Protein AF-A0A182F8C9-F1 (afdb_monomer)

pLDDT: mean 76.88, std 13.8, range [23.27, 94.12]

InterPro domains:
  IPR000195 Rab-GAP-TBC domain [PF00566] (132-242)
  IPR000195 Rab-GAP-TBC domain [PS50086] (48-225)
  IPR008806 RNA polymerase III Rpc82, C -terminal [PF05645] (468-596)
  IPR013197 RNA polymerase III subunit RPC82-related, helix-turn-helix [PF08221] (287-347)
  IPR035969 Rab-GAP-TBC domain superfamily [SSF47923] (173-258)
  IPR036388 Winged helix-like DNA-binding domain superfamily [G3DSA:1.10.10.10] (281-357)
  IPR036388 Winged helix-like DNA-binding domain superfamily [G3DSA:1.10.10.10] (360-442)
  IPR036388 Winged helix-like DNA-binding domain superfamily [G3DSA:1.10.10.10] (489-588)
  IPR036388 Winged helix-like DNA-binding domain superfamily [G3DSA:1.10.10.10] (589-680)
  IPR039748 DNA-directed RNA polymerase III subunit RPC3 [PTHR12949] (284-777)
  IPR043039 TBC1 domain family member 7, domain 2 [G3DSA:1.10.8.680] (78-151)
  IPR055207 DNA-directed RNA polymerase III subunit RPC3, winged-helix domain [PF22536] (601-679)

Organism: Anopheles albimanus (NCBI:txid7167)

Secondary structure (DSSP, 8-state):
------HHHHHHHHTT-TTHHHHHHHHHHTTSSS--HHHHHHHHHHSPPPHHHHHHHHHHHTTSS-SSHHHHHHHHHHHHHHHHHHHHHHHHTT---TTS-HHHHHHHHHHHHTT---TT--TTS--HHHHHHHHHHHH-S-HHHHHHHHHHHHHHHHHHHHHHHHHHHHHHHHHHHH-HHHHHHHHHTT-TTTS-HHHHHHTTTTTTS-HHHHHHHHHHHHTT-TTHHHHHHHHHHHHTHHHHTT--SHHHHHHHHHHTTTHHHHHHTT---GGG------HHHHHHHHHHHHHHH-HHHHHHHHHHHSSS-EEHHHHHHHH---HHHHHHHHHHHHHTTSEEEEE-TTSSSEEEEE-HHHHHHGGGHHHHHHHHHHHH-HHHHHHHHHHHHHSSB-HHHHHHHHHHT-S---HHHHHHHHHHHHHHHHTTSEEEPPEEE--TTSPPEEE--TTTTTPPP---HHHHHHHHTT-----TTTT--EEE-HHHHHHHHHHHHHHHHHHHHS-HHHHHHHHHHHHHHHHHS-TT-SSPPPEEHHHHHHHHHHH---HHHHHSHHHHHHHHHHTTSEEEEESGGG-EEEE-HHHHHHHHHHHHHHHHHHHHH-HHHHHHHHHHHHHSSB-HHHHHHHHT--HHHHHHHHHHHHHTTSSEEEEEEPTT--SSS---EEEEEE--HHHHHHHHHHHHHHHHHHHHHHHHHHHHHTHHHHHHHHHHHHHHHHHHHTT--HHHHHHHHHTS-HHHHHHHHHHHHHHHHHHHHHHHHHHHHHHHHHHHHHHH-

Structure (mmCIF, N/CA/C/O backbone):
data_AF-A0A182F8C9-F1
#
_entry.id   AF-A0A182F8C9-F1
#
loop_
_atom_site.group_PDB
_atom_site.id
_atom_site.type_symbol
_atom_site.label_atom_id
_atom_site.label_alt_id
_atom_site.label_comp_id
_atom_site.label_asym_id
_atom_site.label_entity_id
_atom_site.label_seq_id
_atom_site.pdbx_PDB_ins_code
_atom_site.Cartn_x
_atom_site.Cartn_y
_atom_site.Cartn_z
_atom_site.occupancy
_atom_site.B_iso_or_equiv
_atom_site.auth_seq_id
_atom_site.auth_comp_id
_atom_site.auth_asym_id
_atom_site.auth_atom_id
_atom_site.pdbx_PDB_model_num
ATOM 1 N N . MET A 1 1 ? -9.416 -33.010 2.605 1.00 31.73 1 MET A N 1
ATOM 2 C CA . MET A 1 1 ? -8.105 -33.329 2.003 1.00 31.73 1 MET A CA 1
ATOM 3 C C . MET A 1 1 ? -7.749 -32.161 1.112 1.00 31.73 1 MET A C 1
ATOM 5 O O . MET A 1 1 ? -8.487 -31.881 0.178 1.00 31.73 1 MET A O 1
ATOM 9 N N . ALA A 1 2 ? -6.771 -31.376 1.549 1.00 28.42 2 ALA A N 1
ATOM 10 C CA . ALA A 1 2 ? -6.516 -30.031 1.060 1.00 28.42 2 ALA A CA 1
ATOM 11 C C . ALA A 1 2 ? -5.496 -30.051 -0.083 1.00 28.42 2 ALA A C 1
ATOM 13 O O . ALA A 1 2 ? -4.358 -30.456 0.110 1.00 28.42 2 ALA A O 1
ATOM 14 N N . ASP A 1 3 ? -5.979 -29.632 -1.248 1.00 32.75 3 ASP A N 1
ATOM 15 C CA . ASP A 1 3 ? -5.332 -28.837 -2.295 1.00 32.75 3 ASP A CA 1
ATOM 16 C C . ASP A 1 3 ? -3.822 -28.545 -2.105 1.00 32.75 3 ASP A C 1
ATOM 18 O O . ASP A 1 3 ? -3.413 -27.486 -1.616 1.00 32.75 3 ASP A O 1
ATOM 22 N N . GLU A 1 4 ? -2.977 -29.491 -2.526 1.00 37.22 4 GLU A N 1
ATOM 23 C CA . GLU A 1 4 ? -1.556 -29.255 -2.787 1.00 37.22 4 GLU A CA 1
ATOM 24 C C . GLU A 1 4 ? -1.428 -28.334 -4.007 1.00 37.22 4 GLU A C 1
ATOM 26 O O . GLU A 1 4 ? -1.379 -28.778 -5.157 1.00 37.22 4 GLU A O 1
ATOM 31 N N . ARG A 1 5 ? -1.366 -27.019 -3.772 1.00 42.66 5 ARG A N 1
ATOM 32 C CA . ARG A 1 5 ? -0.975 -26.065 -4.816 1.00 42.66 5 ARG A CA 1
ATOM 33 C C . ARG A 1 5 ? 0.424 -26.432 -5.310 1.00 42.66 5 ARG A C 1
ATOM 35 O O . ARG A 1 5 ? 1.410 -26.309 -4.588 1.00 42.66 5 ARG A O 1
ATOM 42 N N . ASN A 1 6 ? 0.463 -26.924 -6.545 1.00 46.62 6 ASN A N 1
ATOM 43 C CA . ASN A 1 6 ? 1.619 -27.464 -7.248 1.00 46.62 6 ASN A CA 1
ATOM 44 C C . ASN A 1 6 ? 2.838 -26.525 -7.151 1.00 46.62 6 ASN A C 1
ATOM 46 O O . ASN A 1 6 ? 2.911 -25.529 -7.855 1.00 46.62 6 ASN A O 1
ATOM 50 N N . PHE A 1 7 ? 3.851 -26.881 -6.357 1.00 42.16 7 PHE A N 1
ATOM 51 C CA . PHE A 1 7 ? 5.165 -26.210 -6.251 1.00 42.16 7 PHE A CA 1
ATOM 52 C C . PHE A 1 7 ? 5.813 -25.862 -7.611 1.00 42.16 7 PHE A C 1
ATOM 54 O O . PHE A 1 7 ? 6.557 -24.892 -7.756 1.00 42.16 7 PHE A O 1
ATOM 61 N N . ARG A 1 8 ? 5.498 -26.653 -8.642 1.00 43.34 8 ARG A N 1
ATOM 62 C CA . ARG A 1 8 ? 5.947 -26.442 -10.020 1.00 43.34 8 ARG A CA 1
ATOM 63 C C . ARG A 1 8 ? 5.333 -25.198 -10.678 1.00 43.34 8 ARG A C 1
ATOM 65 O O . ARG A 1 8 ? 6.000 -24.612 -11.524 1.00 43.34 8 ARG A O 1
ATOM 72 N N . SER A 1 9 ? 4.124 -24.784 -10.291 1.00 42.41 9 SER A N 1
ATOM 73 C CA . SER A 1 9 ? 3.434 -23.596 -10.821 1.00 42.41 9 SER A CA 1
ATOM 74 C C . SER A 1 9 ? 4.249 -22.335 -10.593 1.00 42.41 9 SER A C 1
ATOM 76 O O . SER A 1 9 ? 4.626 -21.627 -11.525 1.00 42.41 9 SER A O 1
ATOM 78 N N . THR A 1 10 ? 4.634 -22.155 -9.335 1.00 46.94 10 THR A N 1
ATOM 79 C CA . THR A 1 10 ? 5.328 -20.981 -8.832 1.00 46.94 10 THR A CA 1
ATOM 80 C C . THR A 1 10 ? 6.756 -20.947 -9.356 1.00 46.94 10 THR A C 1
ATOM 82 O O . THR A 1 10 ? 7.302 -19.878 -9.596 1.00 46.94 10 THR A O 1
ATOM 85 N N . TYR A 1 11 ? 7.363 -22.118 -9.576 1.00 46.66 11 TYR A N 1
ATOM 86 C CA . TYR A 1 11 ? 8.686 -22.222 -10.180 1.00 46.66 11 TYR A CA 1
ATOM 87 C C . TYR A 1 11 ? 8.676 -21.800 -11.656 1.00 46.66 11 TYR A C 1
ATOM 89 O O . TYR A 1 11 ? 9.499 -20.974 -12.039 1.00 46.66 11 TYR A O 1
ATOM 97 N N . TYR A 1 12 ? 7.736 -22.298 -12.473 1.00 43.25 12 TYR A N 1
ATOM 98 C CA . TYR A 1 12 ? 7.673 -21.968 -13.906 1.00 43.25 12 TYR A CA 1
ATOM 99 C C . TYR A 1 12 ? 7.249 -20.519 -14.183 1.00 43.25 12 TYR A C 1
ATOM 101 O O . TYR A 1 12 ? 7.797 -19.906 -15.101 1.00 43.25 12 TYR A O 1
ATOM 109 N N . GLU A 1 13 ? 6.369 -19.941 -13.358 1.00 44.66 13 GLU A N 1
ATOM 110 C CA . GLU A 1 13 ? 6.089 -18.498 -13.378 1.00 44.66 13 GLU A CA 1
ATOM 111 C C . GLU A 1 13 ? 7.330 -17.666 -13.029 1.00 44.66 13 GLU A C 1
ATOM 113 O O . GLU A 1 13 ? 7.632 -16.695 -13.726 1.00 44.66 13 GLU A O 1
ATOM 118 N N . LYS A 1 14 ? 8.096 -18.076 -12.006 1.00 44.47 14 LYS A N 1
ATOM 119 C CA . LYS A 1 14 ? 9.308 -17.371 -11.553 1.00 44.47 14 LYS A CA 1
ATOM 120 C C . LYS A 1 14 ? 10.459 -17.394 -12.562 1.00 44.47 14 LYS A C 1
ATOM 122 O O . LYS A 1 14 ? 11.219 -16.434 -12.607 1.00 44.47 14 LYS A O 1
ATOM 127 N N . VAL A 1 15 ? 10.596 -18.441 -13.382 1.00 38.59 15 VAL A N 1
ATOM 128 C CA . VAL A 1 15 ? 11.646 -18.515 -14.426 1.00 38.59 15 VAL A CA 1
ATOM 129 C C . VAL A 1 15 ? 11.229 -17.918 -15.779 1.00 38.59 15 VAL A C 1
ATOM 131 O O . VAL A 1 15 ? 11.952 -18.064 -16.761 1.00 38.59 15 VAL A O 1
ATOM 134 N N . GLY A 1 16 ? 10.078 -17.239 -15.858 1.00 36.38 16 GLY A N 1
ATOM 135 C CA . GLY A 1 16 ? 9.610 -16.593 -17.091 1.00 36.38 16 GLY A CA 1
ATOM 136 C C . GLY A 1 16 ? 8.965 -17.544 -18.107 1.00 36.38 16 GLY A C 1
ATOM 137 O O . GLY A 1 16 ? 8.671 -17.140 -19.230 1.00 36.38 16 GLY A O 1
ATOM 138 N N . CYS A 1 17 ? 8.683 -18.790 -17.720 1.00 34.78 17 CYS A N 1
ATOM 139 C CA . CYS A 1 17 ? 7.929 -19.755 -18.519 1.00 34.78 17 CYS A CA 1
ATOM 140 C C . CYS A 1 17 ? 6.424 -19.625 -18.227 1.00 34.78 17 CYS A C 1
ATOM 142 O O . CYS A 1 17 ? 5.794 -20.557 -17.720 1.00 34.78 17 CYS A O 1
ATOM 144 N N . ARG A 1 18 ? 5.833 -18.465 -18.545 1.00 46.97 18 ARG A N 1
ATOM 145 C CA . ARG A 1 18 ? 4.371 -18.291 -18.504 1.00 46.97 18 ARG A CA 1
ATOM 146 C C . ARG A 1 18 ? 3.734 -19.220 -19.547 1.00 46.97 18 ARG A C 1
ATOM 148 O O . ARG A 1 18 ? 4.120 -19.181 -20.713 1.00 46.97 18 ARG A O 1
ATOM 155 N N . GLY A 1 19 ? 2.832 -20.105 -19.114 1.00 49.19 19 GLY A N 1
ATOM 156 C CA . GLY A 1 19 ? 2.087 -21.015 -20.001 1.00 49.19 19 GLY A CA 1
ATOM 157 C C . GLY A 1 19 ? 2.142 -22.515 -19.672 1.00 49.19 19 GLY A C 1
ATOM 158 O O . GLY A 1 19 ? 1.415 -23.294 -20.287 1.00 49.19 19 GLY A O 1
ATOM 159 N N . VAL A 1 20 ? 2.957 -22.968 -18.706 1.00 48.94 20 VAL A N 1
ATOM 160 C CA . VAL A 1 20 ? 3.064 -24.413 -18.383 1.00 48.94 20 VAL A CA 1
ATOM 161 C C . VAL A 1 20 ? 1.814 -24.946 -17.669 1.00 48.94 20 VAL A C 1
ATOM 163 O O . VAL A 1 20 ? 1.375 -26.061 -17.951 1.00 48.94 20 VAL A O 1
ATOM 166 N N . GLU A 1 21 ? 1.203 -24.161 -16.780 1.00 55.25 21 GLU A N 1
ATOM 167 C CA . GLU A 1 21 ? -0.057 -24.546 -16.125 1.00 55.25 21 GLU A CA 1
ATOM 168 C C . GLU A 1 21 ? -1.286 -24.291 -16.990 1.00 55.25 21 GLU A C 1
ATOM 170 O O . GLU A 1 21 ? -2.214 -25.094 -16.979 1.00 55.25 21 GLU A O 1
ATOM 175 N N . GLU A 1 22 ? -1.271 -23.233 -17.799 1.00 63.59 22 GLU A N 1
ATOM 176 C CA . GLU A 1 22 ? -2.327 -22.932 -18.773 1.00 63.59 22 GLU A CA 1
ATOM 177 C C . GLU A 1 22 ? -2.448 -24.063 -19.797 1.00 63.59 22 GLU A C 1
ATOM 179 O O . GLU A 1 22 ? -3.548 -24.524 -20.095 1.00 63.59 22 GLU A O 1
ATOM 184 N N . ARG A 1 23 ? -1.308 -24.594 -20.259 1.00 64.81 23 ARG A N 1
ATOM 185 C CA . ARG A 1 23 ? -1.253 -25.778 -21.118 1.00 64.81 23 ARG A CA 1
ATOM 186 C C . ARG A 1 23 ? -1.839 -27.014 -20.438 1.00 64.81 23 ARG A C 1
ATOM 188 O O . ARG A 1 23 ? -2.624 -27.714 -21.065 1.00 64.81 23 ARG A O 1
ATOM 195 N N . LYS A 1 24 ? -1.504 -27.272 -19.169 1.00 68.75 24 LYS A N 1
ATOM 196 C CA . LYS A 1 24 ? -2.078 -28.402 -18.413 1.00 68.75 24 LYS A CA 1
ATOM 197 C C . LYS A 1 24 ? -3.578 -28.239 -18.188 1.00 68.75 24 LYS A C 1
ATOM 199 O O . LYS A 1 24 ? -4.319 -29.204 -18.312 1.00 68.75 24 LYS A O 1
ATOM 204 N N . SER A 1 25 ? -4.023 -27.023 -17.894 1.00 72.62 25 SER A N 1
ATOM 205 C CA . SER A 1 25 ? -5.434 -26.687 -17.690 1.00 72.62 25 SER A CA 1
ATOM 206 C C . SER A 1 25 ? -6.228 -26.885 -18.980 1.00 72.62 25 SER A C 1
ATOM 208 O O . SER A 1 25 ? -7.281 -27.516 -18.965 1.00 72.62 25 SER A O 1
ATOM 210 N N . LEU A 1 26 ? -5.680 -26.442 -20.115 1.00 77.31 26 LEU A N 1
ATOM 211 C CA . LEU A 1 26 ? -6.254 -26.691 -21.434 1.00 77.31 26 LEU A CA 1
ATOM 212 C C . LEU A 1 26 ? -6.264 -28.187 -21.777 1.00 77.31 26 LEU A C 1
ATOM 214 O O . LEU A 1 26 ? -7.263 -28.685 -22.278 1.00 77.31 26 LEU A O 1
ATOM 218 N N . GLU A 1 27 ? -5.202 -28.931 -21.460 1.00 77.25 27 GLU A N 1
ATOM 219 C CA . GLU A 1 27 ? -5.149 -30.387 -21.657 1.00 77.25 27 GLU A CA 1
ATOM 220 C C . GLU A 1 27 ? -6.169 -31.141 -20.791 1.00 77.25 27 GLU A C 1
ATOM 222 O O . GLU A 1 27 ? -6.666 -32.181 -21.214 1.00 77.25 27 GLU A O 1
ATOM 227 N N . ILE A 1 28 ? -6.510 -30.632 -19.604 1.00 76.69 28 ILE A N 1
ATOM 228 C CA . ILE A 1 28 ? -7.592 -31.175 -18.771 1.00 76.69 28 ILE A CA 1
ATOM 229 C C . ILE A 1 28 ? -8.949 -30.887 -19.418 1.00 76.69 28 ILE A C 1
ATOM 231 O O . ILE A 1 28 ? -9.759 -31.800 -19.558 1.00 76.69 28 ILE A O 1
ATOM 235 N N . LEU A 1 29 ? -9.177 -29.653 -19.877 1.00 77.75 29 LEU A N 1
ATOM 236 C CA . LEU A 1 29 ? -10.426 -29.263 -20.540 1.00 77.75 29 LEU A CA 1
ATOM 237 C C . LEU A 1 29 ? -10.652 -30.022 -21.856 1.00 77.75 29 LEU A C 1
ATOM 239 O O . LEU A 1 29 ? -11.772 -30.434 -22.137 1.00 77.75 29 LEU A O 1
ATOM 243 N N . LEU A 1 30 ? -9.593 -30.267 -22.632 1.00 75.94 30 LEU A N 1
ATOM 244 C CA . LEU A 1 30 ? -9.647 -31.053 -23.870 1.00 75.94 30 LEU A CA 1
ATOM 245 C C . LEU A 1 30 ? -9.855 -32.559 -23.624 1.00 75.94 30 LEU A C 1
ATOM 247 O O . LEU A 1 30 ? -10.196 -33.286 -24.556 1.00 75.94 30 LEU A O 1
ATOM 251 N N . LYS A 1 31 ? -9.656 -33.042 -22.390 1.00 78.12 31 LYS A N 1
ATOM 252 C CA . LYS A 1 31 ? -9.944 -34.429 -21.988 1.00 78.12 31 LYS A CA 1
ATOM 253 C C . LYS A 1 31 ? -11.378 -34.626 -21.479 1.00 78.12 31 LYS A C 1
ATOM 255 O O . LYS A 1 31 ? -11.798 -35.777 -21.361 1.00 78.12 31 LYS A O 1
ATOM 260 N N . GLU A 1 32 ? -12.131 -33.559 -21.191 1.00 77.88 32 GLU A N 1
ATOM 261 C CA . GLU A 1 32 ? -13.554 -33.660 -20.832 1.00 77.88 32 GLU A CA 1
ATOM 262 C C . GLU A 1 32 ? -14.366 -34.166 -22.046 1.00 77.88 32 GLU A C 1
ATOM 264 O O . GLU A 1 32 ? -14.283 -33.607 -23.139 1.00 77.88 32 GLU A O 1
ATOM 269 N N . LYS A 1 33 ? -15.155 -35.239 -21.872 1.00 77.50 33 LYS A N 1
ATOM 270 C CA . LYS A 1 33 ? -16.056 -35.784 -22.906 1.00 77.50 33 LYS A CA 1
ATOM 271 C C . LYS A 1 33 ? -17.492 -35.803 -22.365 1.00 77.50 33 LYS A C 1
ATOM 273 O O . LYS A 1 33 ? -17.741 -36.566 -21.430 1.00 77.50 33 LYS A O 1
ATOM 278 N N . PRO A 1 34 ? -18.445 -35.033 -22.930 1.00 74.81 34 PRO A N 1
ATOM 279 C CA . PRO A 1 34 ? -18.328 -34.118 -24.077 1.00 74.81 34 PRO A CA 1
ATOM 280 C C . PRO A 1 34 ? -17.519 -32.845 -23.774 1.00 74.81 34 PRO A C 1
ATOM 282 O O . PRO A 1 34 ? -17.456 -32.410 -22.624 1.00 74.81 34 PRO A O 1
ATOM 285 N N . LEU A 1 35 ? -16.941 -32.227 -24.811 1.00 79.94 35 LEU A N 1
ATOM 286 C CA . LEU A 1 35 ? -16.192 -30.974 -24.668 1.00 79.94 35 LEU A CA 1
ATOM 287 C C . LEU A 1 35 ? -17.109 -29.834 -24.195 1.00 79.94 35 LEU A C 1
ATOM 289 O O . LEU A 1 35 ? -18.150 -29.558 -24.792 1.00 79.94 35 LEU A O 1
ATOM 293 N N . ASN A 1 36 ? -16.711 -29.124 -23.140 1.00 82.25 36 ASN A N 1
ATOM 294 C CA . ASN A 1 36 ? -17.467 -27.977 -22.643 1.00 82.25 36 ASN A CA 1
ATOM 295 C C . ASN A 1 36 ? -17.039 -26.688 -23.363 1.00 82.25 36 ASN A C 1
ATOM 297 O O . ASN A 1 36 ? -16.079 -26.026 -22.961 1.00 82.25 36 ASN A O 1
ATOM 301 N N . LEU A 1 37 ? -17.776 -26.320 -24.416 1.00 79.75 37 LEU A N 1
ATOM 302 C CA . LEU A 1 37 ? -17.498 -25.121 -25.215 1.00 79.75 37 LEU A CA 1
ATOM 303 C C . LEU A 1 37 ? -17.489 -23.838 -24.370 1.00 79.75 37 LEU A C 1
ATOM 305 O O . LEU A 1 37 ? -16.633 -22.990 -24.586 1.00 79.75 37 LEU A O 1
ATOM 309 N N . THR A 1 38 ? -18.351 -23.714 -23.356 1.00 81.31 38 THR A N 1
ATOM 310 C CA . THR A 1 38 ? -18.413 -22.527 -22.483 1.00 81.31 38 THR A CA 1
ATOM 311 C C . THR A 1 38 ? -17.147 -22.344 -21.645 1.00 81.31 38 THR A C 1
ATOM 313 O O . THR A 1 38 ? -16.671 -21.226 -21.456 1.00 81.31 38 THR A O 1
ATOM 316 N N . LYS A 1 39 ? -16.561 -23.435 -21.139 1.00 80.81 39 LYS A N 1
ATOM 317 C CA . LYS A 1 39 ? -15.278 -23.363 -20.421 1.00 80.81 39 LYS A CA 1
ATOM 318 C C . LYS A 1 39 ? -14.126 -23.035 -21.373 1.00 80.81 39 LYS A C 1
ATOM 320 O O . LYS A 1 39 ? -13.234 -22.271 -21.010 1.00 80.81 39 LYS A O 1
ATOM 325 N N . LEU A 1 40 ? -14.149 -23.588 -22.589 1.00 79.94 40 LEU A N 1
ATOM 326 C CA . LEU A 1 40 ? -13.130 -23.332 -23.611 1.00 79.94 40 LEU A CA 1
ATOM 327 C C . LEU A 1 40 ? -13.179 -21.887 -24.130 1.00 79.94 40 LEU A C 1
ATOM 329 O O . LEU A 1 40 ? -12.124 -21.275 -24.292 1.00 79.94 40 LEU A O 1
ATOM 333 N N . THR A 1 41 ? -14.367 -21.302 -24.315 1.00 81.94 41 THR A N 1
ATOM 334 C CA . THR A 1 41 ? -14.516 -19.883 -24.682 1.00 81.94 41 THR A CA 1
ATOM 335 C C . THR A 1 41 ? -14.011 -18.972 -23.568 1.00 81.94 41 THR A C 1
ATOM 337 O O . THR A 1 41 ? -13.200 -18.085 -23.830 1.00 81.94 41 THR A O 1
ATOM 340 N N . GLN A 1 42 ? -14.384 -19.230 -22.308 1.00 79.06 42 GLN A N 1
ATOM 341 C CA . GLN A 1 42 ? -13.865 -18.482 -21.154 1.00 79.06 42 GLN A CA 1
ATOM 342 C C . GLN A 1 42 ? -12.337 -18.571 -21.041 1.00 79.06 42 GLN A C 1
ATOM 344 O O . GLN A 1 42 ? -11.679 -17.567 -20.755 1.00 79.06 42 GLN A O 1
ATOM 349 N N . PHE A 1 43 ? -11.762 -19.748 -21.306 1.00 80.56 43 PHE A N 1
ATOM 350 C CA . PHE A 1 43 ? -10.314 -19.934 -21.344 1.00 80.56 43 PHE A CA 1
ATOM 351 C C . PHE A 1 43 ? -9.670 -19.091 -22.451 1.00 80.56 43 PHE A C 1
ATOM 353 O O . PHE A 1 43 ? -8.710 -18.370 -22.180 1.00 80.56 43 PHE A O 1
ATOM 360 N N . CYS A 1 44 ? -10.229 -19.114 -23.665 1.00 78.06 44 CYS A N 1
ATOM 361 C CA . CYS A 1 44 ? -9.725 -18.329 -24.791 1.00 78.06 44 CYS A CA 1
ATOM 362 C C . CYS A 1 44 ? -9.795 -16.831 -24.518 1.00 78.06 44 CYS A C 1
ATOM 364 O O . CYS A 1 44 ? -8.814 -16.142 -24.755 1.00 78.06 44 CYS A O 1
ATOM 366 N N . ILE A 1 45 ? -10.883 -16.318 -23.935 1.00 77.50 45 ILE A N 1
ATOM 367 C CA . ILE A 1 45 ? -11.015 -14.895 -23.571 1.00 77.50 45 ILE A CA 1
ATOM 368 C C . ILE A 1 45 ? -9.948 -14.491 -22.543 1.00 77.50 45 ILE A C 1
ATOM 370 O O . ILE A 1 45 ? -9.388 -13.397 -22.635 1.00 77.50 45 ILE A O 1
ATOM 374 N N . ARG A 1 46 ? -9.580 -15.374 -21.610 1.00 73.12 46 ARG A N 1
ATOM 375 C CA . ARG A 1 46 ? -8.659 -15.046 -20.510 1.00 73.12 46 ARG A CA 1
ATOM 376 C C . ARG A 1 46 ? -7.176 -15.269 -20.827 1.00 73.12 46 ARG A C 1
ATOM 378 O O . ARG A 1 46 ? -6.363 -14.439 -20.440 1.00 73.12 46 ARG A O 1
ATOM 385 N N . PHE A 1 47 ? -6.822 -16.303 -21.587 1.00 75.56 47 PHE A N 1
ATOM 386 C CA . PHE A 1 47 ? -5.428 -16.727 -21.810 1.00 75.56 47 PHE A CA 1
ATOM 387 C C . PHE A 1 47 ? -5.055 -16.793 -23.300 1.00 75.56 47 PHE A C 1
ATOM 389 O O . PHE A 1 47 ? -5.930 -16.749 -24.163 1.00 75.56 47 PHE A O 1
ATOM 396 N N . THR A 1 48 ? -3.760 -16.841 -23.627 1.00 71.88 48 THR A N 1
ATOM 397 C CA . THR A 1 48 ? -3.275 -17.056 -25.007 1.00 71.88 48 THR A CA 1
ATOM 398 C C . THR A 1 48 ? -3.106 -18.543 -25.292 1.00 71.88 48 THR A C 1
ATOM 400 O O . THR A 1 48 ? -2.612 -19.278 -24.437 1.00 71.88 48 THR A O 1
ATOM 403 N N . VAL A 1 49 ? -3.466 -19.005 -26.490 1.00 75.75 49 VAL A N 1
ATOM 404 C CA . VAL A 1 49 ? -3.506 -20.444 -26.781 1.00 75.75 49 VAL A CA 1
ATOM 405 C C . VAL A 1 49 ? -2.108 -20.967 -27.164 1.00 75.75 49 VAL A C 1
ATOM 407 O O . VAL A 1 49 ? -1.404 -20.349 -27.967 1.00 75.75 49 VAL A O 1
ATOM 410 N N . PRO A 1 50 ? -1.653 -22.121 -26.645 1.00 76.81 50 PRO A N 1
ATOM 411 C CA . PRO A 1 50 ? -0.419 -22.752 -27.118 1.00 76.81 50 PRO A CA 1
ATOM 412 C C . PRO A 1 50 ? -0.524 -23.232 -28.578 1.00 76.81 50 PRO A C 1
ATOM 414 O O . PRO A 1 50 ? -1.542 -23.797 -28.968 1.00 76.81 50 PRO A O 1
ATOM 417 N N . LYS A 1 51 ? 0.556 -23.110 -29.371 1.00 72.62 51 LYS A N 1
ATOM 418 C CA . LYS A 1 51 ? 0.563 -23.481 -30.809 1.00 72.62 51 LYS A CA 1
ATOM 419 C C . LYS A 1 51 ? 0.101 -24.920 -31.083 1.00 72.62 51 LYS A C 1
ATOM 421 O O . LYS A 1 51 ? -0.635 -25.141 -32.031 1.00 72.62 51 LYS A O 1
ATOM 426 N N . ILE A 1 52 ? 0.477 -25.865 -30.220 1.00 74.44 52 ILE A N 1
ATOM 427 C CA . ILE A 1 52 ? 0.190 -27.304 -30.379 1.00 74.44 52 ILE A CA 1
ATOM 428 C C . ILE A 1 52 ? -1.313 -27.606 -30.304 1.00 74.44 52 ILE A C 1
ATOM 430 O O . ILE A 1 52 ? -1.814 -28.451 -31.036 1.00 74.44 52 ILE A O 1
ATOM 434 N N . HIS A 1 53 ? -2.036 -26.910 -29.424 1.00 78.19 53 HIS A N 1
ATOM 435 C CA . HIS A 1 53 ? -3.457 -27.169 -29.172 1.00 78.19 53 HIS A CA 1
ATOM 436 C C . HIS A 1 53 ? -4.377 -26.236 -29.967 1.00 78.19 53 HIS A C 1
ATOM 438 O O . HIS A 1 53 ? -5.595 -26.390 -29.910 1.00 78.19 53 HIS A O 1
ATOM 444 N N . ARG A 1 54 ? -3.812 -25.279 -30.719 1.00 83.06 54 ARG A N 1
ATOM 445 C CA . ARG A 1 54 ? -4.573 -24.245 -31.430 1.00 83.06 54 ARG A CA 1
ATOM 446 C C . ARG A 1 54 ? -5.503 -24.828 -32.483 1.00 83.06 54 ARG A C 1
ATOM 448 O O . ARG A 1 54 ? -6.678 -24.491 -32.471 1.00 83.06 54 ARG A O 1
ATOM 455 N N . THR A 1 55 ? -5.012 -25.730 -33.329 1.00 81.50 55 THR A N 1
ATOM 456 C CA . THR A 1 55 ? -5.811 -26.343 -34.402 1.00 81.50 55 THR A CA 1
ATOM 457 C C . THR A 1 55 ? -7.033 -27.066 -33.842 1.00 81.50 55 THR A C 1
ATOM 459 O O . THR A 1 55 ? -8.159 -26.827 -34.264 1.00 81.50 55 THR A O 1
ATOM 462 N N . VAL A 1 56 ? -6.838 -27.890 -32.807 1.00 80.94 56 VAL A N 1
ATOM 463 C CA . VAL A 1 56 ? -7.930 -28.636 -32.162 1.00 80.94 56 VAL A CA 1
ATOM 464 C C . VAL A 1 56 ? -8.931 -27.691 -31.496 1.00 80.94 56 VAL A C 1
ATOM 466 O O . VAL A 1 56 ? -10.141 -27.896 -31.599 1.00 80.94 56 VAL A O 1
ATOM 469 N N . LEU A 1 57 ? -8.435 -26.648 -30.829 1.00 83.56 57 LEU A N 1
ATOM 470 C CA . LEU A 1 57 ? -9.267 -25.690 -30.115 1.00 83.56 57 LEU A CA 1
ATOM 471 C C . LEU A 1 57 ? -10.094 -24.823 -31.069 1.00 83.56 57 LEU A C 1
ATOM 473 O O . LEU A 1 57 ? -11.299 -24.701 -30.874 1.00 83.56 57 LEU A O 1
ATOM 477 N N . TRP A 1 58 ? -9.480 -24.266 -32.113 1.00 86.69 58 TRP A N 1
ATOM 478 C CA . TRP A 1 58 ? -10.169 -23.440 -33.105 1.00 86.69 58 TRP A CA 1
ATOM 479 C C . TRP A 1 58 ? -11.180 -24.260 -33.897 1.00 86.69 58 TRP A C 1
ATOM 481 O O . TRP A 1 58 ? -12.322 -23.832 -34.022 1.00 86.69 58 TRP A O 1
ATOM 491 N N . ASN A 1 59 ? -10.832 -25.478 -34.320 1.00 84.62 59 ASN A N 1
ATOM 492 C CA . ASN A 1 59 ? -11.791 -26.366 -34.977 1.00 84.62 59 ASN A CA 1
ATOM 493 C C . ASN A 1 59 ? -13.005 -26.676 -34.087 1.00 84.62 59 ASN A C 1
ATOM 495 O O . ASN A 1 59 ? -14.127 -26.759 -34.585 1.00 84.62 59 ASN A O 1
ATOM 499 N N . SER A 1 60 ? -12.804 -26.808 -32.772 1.00 82.88 60 SER A N 1
ATOM 500 C CA . SER A 1 60 ? -13.898 -27.054 -31.824 1.00 82.88 60 SER A CA 1
ATOM 501 C C . SER A 1 60 ? -14.759 -25.809 -31.585 1.00 82.88 60 SER A C 1
ATOM 503 O O . SER A 1 60 ? -15.980 -25.915 -31.532 1.00 82.88 60 SER A O 1
ATOM 505 N N . LEU A 1 61 ? -14.142 -24.630 -31.454 1.00 82.94 61 LEU A N 1
ATOM 506 C CA . LEU A 1 61 ? -14.842 -23.366 -31.186 1.00 82.94 61 LEU A CA 1
ATOM 507 C C . LEU A 1 61 ? -15.581 -22.823 -32.413 1.00 82.94 61 LEU A C 1
ATOM 509 O O . LEU A 1 61 ? -16.709 -22.362 -32.287 1.00 82.94 61 LEU A O 1
ATOM 513 N N . LEU A 1 62 ? -14.977 -22.935 -33.597 1.00 81.94 62 LEU A N 1
ATOM 514 C CA . LEU A 1 62 ? -15.548 -22.502 -34.877 1.00 81.94 62 LEU A CA 1
ATOM 515 C C . LEU A 1 62 ? -16.578 -23.498 -35.444 1.00 81.94 62 LEU A C 1
ATOM 517 O O . LEU A 1 62 ? -17.059 -23.318 -36.564 1.00 81.94 62 LEU A O 1
ATOM 521 N N . GLY A 1 63 ? -16.887 -24.572 -34.705 1.00 78.12 63 GLY A N 1
ATOM 522 C CA . GLY A 1 63 ? -17.867 -25.588 -35.098 1.00 78.12 63 GLY A CA 1
ATOM 523 C C . GLY A 1 63 ? -17.435 -26.466 -36.278 1.00 78.12 63 GLY A C 1
ATOM 524 O O . GLY A 1 63 ? -18.278 -27.098 -36.920 1.00 78.12 63 GLY A O 1
ATOM 525 N N . VAL A 1 64 ? -16.136 -26.520 -36.589 1.00 80.50 64 VAL A N 1
ATOM 526 C CA . VAL A 1 64 ? -15.584 -27.389 -37.640 1.00 80.50 64 VAL A CA 1
ATOM 527 C C . VAL A 1 64 ? -15.645 -28.849 -37.187 1.00 80.50 64 VAL A C 1
ATOM 529 O O . VAL A 1 64 ? -16.156 -29.704 -37.913 1.00 80.50 64 VAL A O 1
ATOM 532 N N . THR A 1 65 ? -15.206 -29.128 -35.958 1.00 78.06 65 THR A N 1
ATOM 533 C CA . THR A 1 65 ? -15.289 -30.454 -35.333 1.00 78.06 65 THR A CA 1
ATOM 534 C C . THR A 1 65 ? -16.422 -30.515 -34.307 1.00 78.06 65 THR A C 1
ATOM 536 O O . THR A 1 65 ? -16.551 -29.597 -33.495 1.00 78.06 65 THR A O 1
ATOM 539 N N . PRO A 1 66 ? -17.231 -31.590 -34.293 1.00 77.94 66 PRO A N 1
ATOM 540 C CA . PRO A 1 66 ? -18.316 -31.740 -33.332 1.00 77.94 66 PRO A CA 1
ATOM 541 C C . PRO A 1 66 ? -17.793 -31.946 -31.903 1.00 77.94 66 PRO A C 1
ATOM 543 O O . PRO A 1 66 ? -16.696 -32.454 -31.683 1.00 77.94 66 PRO A O 1
ATOM 546 N N . VAL A 1 67 ? -18.637 -31.612 -30.925 1.00 78.81 67 VAL A N 1
ATOM 547 C CA . VAL A 1 67 ? -18.360 -31.733 -29.479 1.00 78.81 67 VAL A CA 1
ATOM 548 C C . VAL A 1 67 ? -18.153 -33.190 -29.030 1.00 78.81 67 VAL A C 1
ATOM 550 O O . VAL A 1 67 ? -17.476 -33.455 -28.032 1.00 78.81 67 VAL A O 1
ATOM 553 N N . TYR A 1 68 ? -18.741 -34.142 -29.761 1.00 80.19 68 TYR A N 1
ATOM 554 C CA . TYR A 1 68 ? -18.655 -35.571 -29.479 1.00 80.19 68 TYR A CA 1
ATOM 555 C C . TYR A 1 68 ? -17.556 -36.237 -30.308 1.00 80.19 68 TYR A C 1
ATOM 557 O O . TYR A 1 68 ? -17.613 -36.263 -31.535 1.00 80.19 68 TYR A O 1
ATOM 565 N N . ASP A 1 69 ? -16.610 -36.866 -29.613 1.00 76.25 69 ASP A N 1
ATOM 566 C CA . ASP A 1 69 ? -15.436 -37.523 -30.202 1.00 76.25 69 ASP A CA 1
ATOM 567 C C . ASP A 1 69 ? -15.806 -38.607 -31.234 1.00 76.25 69 ASP A C 1
ATOM 569 O O . ASP A 1 69 ? -15.236 -38.665 -32.318 1.00 76.25 69 ASP A O 1
ATOM 573 N N . LYS A 1 70 ? -16.856 -39.398 -30.956 1.00 78.25 70 LYS A N 1
ATOM 574 C CA . LYS A 1 70 ? -17.346 -40.464 -31.854 1.00 78.25 70 LYS A CA 1
ATOM 575 C C . LYS A 1 70 ? -17.866 -39.951 -33.201 1.00 78.25 70 LYS A C 1
ATOM 577 O O . LYS A 1 70 ? -17.899 -40.702 -34.165 1.00 78.25 70 LYS A O 1
ATOM 582 N N . SER A 1 71 ? -18.302 -38.695 -33.263 1.00 81.31 71 SER A N 1
ATOM 583 C CA . SER A 1 71 ? -18.844 -38.086 -34.482 1.00 81.31 71 SER A CA 1
ATOM 584 C C . SER A 1 71 ? -17.775 -37.355 -35.293 1.00 81.31 71 SER A C 1
ATOM 586 O O . SER A 1 71 ? -18.055 -36.917 -36.407 1.00 81.31 71 SER A O 1
ATOM 588 N N . ARG A 1 72 ? -16.563 -37.186 -34.746 1.00 82.69 72 ARG A N 1
ATOM 589 C CA . ARG A 1 72 ? -15.514 -36.365 -35.356 1.00 82.69 72 ARG A CA 1
ATOM 590 C C . ARG A 1 72 ? -15.001 -36.955 -36.665 1.00 82.69 72 ARG A C 1
ATOM 592 O O . ARG A 1 72 ? -14.858 -36.210 -37.627 1.00 82.69 72 ARG A O 1
ATOM 599 N N . GLU A 1 73 ? -14.766 -38.263 -36.691 1.00 82.25 73 GLU A N 1
ATOM 600 C CA . GLU A 1 73 ? -14.271 -38.979 -37.872 1.00 82.25 73 GLU A CA 1
ATOM 601 C C . GLU A 1 73 ? -15.284 -38.903 -39.021 1.00 82.25 73 GLU A C 1
ATOM 603 O O . GLU A 1 73 ? -14.970 -38.366 -40.079 1.00 82.25 73 GLU A O 1
ATOM 608 N N . TYR A 1 74 ? -16.544 -39.264 -38.753 1.00 86.44 74 TYR A N 1
ATOM 609 C CA . TYR A 1 74 ? -17.630 -39.183 -39.734 1.00 86.44 74 TYR A CA 1
ATOM 610 C C . TYR A 1 74 ? -17.831 -37.769 -40.304 1.00 86.44 74 TYR A C 1
ATOM 612 O O . TYR A 1 74 ? -17.960 -37.588 -41.511 1.00 86.44 74 TYR A O 1
ATOM 620 N N . VAL A 1 75 ? -17.849 -36.732 -39.454 1.00 85.50 75 VAL A N 1
ATOM 621 C CA . VAL A 1 75 ? -18.021 -35.346 -39.928 1.00 85.50 75 VAL A CA 1
ATOM 622 C C . VAL A 1 75 ? -16.823 -34.894 -40.763 1.00 85.50 75 VAL A C 1
ATOM 624 O O . VAL A 1 75 ? -17.008 -34.169 -41.742 1.00 85.50 75 VAL A O 1
ATOM 627 N N . MET A 1 76 ? -15.608 -35.316 -40.405 1.00 84.88 76 MET A N 1
ATOM 628 C CA . MET A 1 76 ? -14.417 -34.970 -41.174 1.00 84.88 76 MET A CA 1
ATOM 629 C C . MET A 1 76 ? -14.429 -35.637 -42.553 1.00 84.88 76 MET A C 1
ATOM 631 O O . MET A 1 76 ? -14.158 -34.958 -43.538 1.00 84.88 76 MET A O 1
ATOM 635 N N . GLU A 1 77 ? -14.838 -36.905 -42.658 1.00 87.19 77 GLU A N 1
ATOM 636 C CA . GLU A 1 77 ? -15.012 -37.590 -43.949 1.00 87.19 77 GLU A CA 1
ATOM 637 C C . GLU A 1 77 ? -15.988 -36.844 -44.870 1.00 87.19 77 GLU A C 1
ATOM 639 O O . GLU A 1 77 ? -15.678 -36.594 -46.036 1.00 87.19 77 GLU A O 1
ATOM 644 N N . GLN A 1 78 ? -17.132 -36.403 -44.338 1.00 86.69 78 GLN A N 1
ATOM 645 C CA . GLN A 1 78 ? -18.114 -35.624 -45.104 1.00 86.69 78 GLN A CA 1
ATOM 646 C C . GLN A 1 78 ? -17.549 -34.271 -45.558 1.00 86.69 78 GLN A C 1
ATOM 648 O O . GLN A 1 78 ? -17.734 -33.858 -46.702 1.00 86.69 78 GLN A O 1
ATOM 653 N N . ARG A 1 79 ? -16.818 -33.576 -44.681 1.00 87.12 79 ARG A N 1
ATOM 654 C CA . ARG A 1 79 ? -16.177 -32.292 -45.004 1.00 87.12 79 ARG A CA 1
ATOM 655 C C . ARG A 1 79 ? -15.092 -32.432 -46.070 1.00 87.12 79 ARG A C 1
ATOM 657 O O . ARG A 1 79 ? -14.973 -31.548 -46.916 1.00 87.12 79 ARG A O 1
ATOM 664 N N . VAL A 1 80 ? -14.332 -33.526 -46.045 1.00 89.19 80 VAL A N 1
ATOM 665 C CA . VAL A 1 80 ? -13.331 -33.866 -47.067 1.00 89.19 80 VAL A CA 1
ATOM 666 C C . VAL A 1 80 ? -14.012 -34.154 -48.408 1.00 89.19 80 VAL A C 1
ATOM 668 O O . VAL A 1 80 ? -13.558 -33.650 -49.433 1.00 89.19 80 VAL A O 1
ATOM 671 N N . ALA A 1 81 ? -15.122 -34.897 -48.414 1.00 88.94 81 ALA A N 1
ATOM 672 C CA . ALA A 1 81 ? -15.894 -35.157 -49.629 1.00 88.94 81 ALA A CA 1
ATOM 673 C C . ALA A 1 81 ? -16.398 -33.853 -50.271 1.00 88.94 81 ALA A C 1
ATOM 675 O O . ALA A 1 81 ? -16.126 -33.605 -51.443 1.00 88.94 81 ALA A O 1
ATOM 676 N N . VAL A 1 82 ? -17.013 -32.963 -49.480 1.00 87.81 82 VAL A N 1
ATOM 677 C CA . VAL A 1 82 ? -17.484 -31.648 -49.956 1.00 87.81 82 VAL A CA 1
ATOM 678 C C . VAL A 1 82 ? -16.336 -30.797 -50.500 1.00 87.81 82 VAL A C 1
ATOM 680 O O . VAL A 1 82 ? -16.471 -30.183 -51.557 1.00 87.81 82 VAL A O 1
ATOM 683 N N . TYR A 1 83 ? -15.195 -30.766 -49.807 1.00 89.56 83 TYR A N 1
ATOM 684 C CA . TYR A 1 83 ? -14.013 -30.038 -50.265 1.00 89.56 83 TYR A CA 1
ATOM 685 C C . TYR A 1 83 ? -13.540 -30.544 -51.638 1.00 89.56 83 TYR A C 1
ATOM 687 O O . TYR A 1 83 ? -13.331 -29.755 -52.561 1.00 89.56 83 TYR A O 1
ATOM 695 N N . ASN A 1 84 ? -13.428 -31.864 -51.799 1.00 89.56 84 ASN A N 1
ATOM 696 C CA . ASN A 1 84 ? -12.990 -32.483 -53.048 1.00 89.56 84 ASN A CA 1
ATOM 697 C C . ASN A 1 84 ? -13.986 -32.254 -54.192 1.00 89.56 84 ASN A C 1
ATOM 699 O O . ASN A 1 84 ? -13.563 -31.977 -55.316 1.00 89.56 84 ASN A O 1
ATOM 703 N N . ASP A 1 85 ? -15.288 -32.314 -53.914 1.00 88.88 85 ASP A N 1
ATOM 704 C CA . ASP A 1 85 ? -16.338 -32.059 -54.902 1.00 88.88 85 ASP A CA 1
ATOM 705 C C . ASP A 1 85 ? -16.316 -30.606 -55.390 1.00 88.88 85 ASP A C 1
ATOM 707 O O . ASP A 1 85 ? -16.357 -30.360 -56.598 1.00 88.88 85 ASP A O 1
ATOM 711 N N . LEU A 1 86 ? -16.173 -29.639 -54.476 1.00 87.12 86 LEU A N 1
ATOM 712 C CA . LEU A 1 86 ? -16.047 -28.219 -54.815 1.00 87.12 86 LEU A CA 1
ATOM 713 C C . LEU A 1 86 ? -14.783 -27.948 -55.641 1.00 87.12 86 LEU A C 1
ATOM 715 O O . LEU A 1 86 ? -14.846 -27.269 -56.668 1.00 87.12 86 LEU A O 1
ATOM 719 N N . LEU A 1 87 ? -13.643 -28.517 -55.242 1.00 87.06 87 LEU A N 1
ATOM 720 C CA . LEU A 1 87 ? -12.384 -28.362 -55.970 1.00 87.06 87 LEU A CA 1
ATOM 721 C C . LEU A 1 87 ? -12.473 -28.975 -57.376 1.00 87.06 87 LEU A C 1
ATOM 723 O O . LEU A 1 87 ? -12.032 -28.370 -58.356 1.00 87.06 87 LEU A O 1
ATOM 727 N N . LYS A 1 88 ? -13.081 -30.160 -57.498 1.00 86.69 88 LYS A N 1
ATOM 728 C CA . LYS A 1 88 ? -13.306 -30.837 -58.780 1.00 86.69 88 LYS A CA 1
ATOM 729 C C . LYS A 1 88 ? -14.248 -30.039 -59.679 1.00 86.69 88 LYS A C 1
ATOM 731 O O . LYS A 1 88 ? -13.976 -29.918 -60.876 1.00 86.69 88 LYS A O 1
ATOM 736 N N . ALA A 1 89 ? -15.318 -29.472 -59.125 1.00 85.88 89 ALA A N 1
ATOM 737 C CA . ALA A 1 89 ? -16.252 -28.628 -59.860 1.00 85.88 89 ALA A CA 1
ATOM 738 C C . ALA A 1 89 ? -15.553 -27.386 -60.432 1.00 85.88 89 ALA A C 1
ATOM 740 O O . ALA A 1 89 ? -15.670 -27.123 -61.626 1.00 85.88 89 ALA A O 1
ATOM 741 N N . LEU A 1 90 ? -14.738 -26.687 -59.635 1.00 84.75 90 LEU A N 1
ATOM 742 C CA . LEU A 1 90 ? -13.989 -25.507 -60.088 1.00 84.75 90 LEU A CA 1
ATOM 743 C C . LEU A 1 90 ? -12.968 -25.816 -61.189 1.00 84.75 90 LEU A C 1
ATOM 745 O O . LEU A 1 90 ? -12.888 -25.071 -62.169 1.00 84.75 90 LEU A O 1
ATOM 749 N N . LYS A 1 91 ? -12.233 -26.931 -61.066 1.00 84.06 91 LYS A N 1
ATOM 750 C CA . LYS A 1 91 ? -11.317 -27.410 -62.117 1.00 84.06 91 LYS A CA 1
ATOM 751 C C . LYS A 1 91 ? -12.069 -27.746 -63.406 1.00 84.06 91 LYS A C 1
ATOM 753 O O . LYS A 1 91 ? -11.628 -27.394 -64.495 1.00 84.06 91 LYS A O 1
ATOM 758 N N . THR A 1 92 ? -13.239 -28.374 -63.287 1.00 83.81 92 THR A N 1
ATOM 759 C CA . THR A 1 92 ? -14.088 -28.722 -64.440 1.00 83.81 92 THR A CA 1
ATOM 760 C C . THR A 1 92 ? -14.659 -27.473 -65.118 1.00 83.81 92 THR A C 1
ATOM 762 O O . THR A 1 92 ? -14.718 -27.407 -66.343 1.00 83.81 92 THR A O 1
ATOM 765 N N . MET A 1 93 ? -15.017 -26.451 -64.335 1.00 79.56 93 MET A N 1
ATOM 766 C CA . MET A 1 93 ? -15.477 -25.150 -64.828 1.00 79.56 93 MET A CA 1
ATOM 767 C C . MET A 1 93 ? -14.346 -24.281 -65.414 1.00 79.56 93 MET A C 1
ATOM 769 O O . MET A 1 93 ? -14.644 -23.220 -65.956 1.00 79.56 93 MET A O 1
ATOM 773 N N . ARG A 1 94 ? -13.073 -24.713 -65.325 1.00 76.38 94 ARG A N 1
ATOM 774 C CA . ARG A 1 94 ? -11.866 -23.961 -65.743 1.00 76.38 94 ARG A CA 1
ATOM 775 C C . ARG A 1 94 ? -11.751 -22.578 -65.101 1.00 76.38 94 ARG A C 1
ATOM 777 O O . ARG A 1 94 ? -11.267 -21.627 -65.701 1.00 76.38 94 ARG A O 1
ATOM 784 N N . VAL A 1 95 ? -12.246 -22.473 -63.875 1.00 73.44 95 VAL A N 1
ATOM 785 C CA . VAL A 1 95 ? -12.212 -21.242 -63.079 1.00 73.44 95 VAL A CA 1
ATOM 786 C C . VAL A 1 95 ? -10.889 -21.128 -62.309 1.00 73.44 95 VAL A C 1
ATOM 788 O O . VAL A 1 95 ? -10.475 -20.038 -61.926 1.00 73.44 95 VAL A O 1
ATOM 791 N N . VAL A 1 96 ? -10.231 -22.266 -62.076 1.00 75.31 96 VAL A N 1
ATOM 792 C CA . VAL A 1 96 ? -9.022 -22.408 -61.267 1.00 75.31 96 VAL A CA 1
ATOM 793 C C . VAL A 1 96 ? -8.016 -23.274 -62.025 1.00 75.31 96 VAL A C 1
ATOM 795 O O . VAL A 1 96 ? -8.350 -24.394 -62.412 1.00 75.31 96 VAL A O 1
ATOM 798 N N . ASP A 1 97 ? -6.788 -22.773 -62.165 1.00 75.50 97 ASP A N 1
ATOM 799 C CA . ASP A 1 97 ? -5.643 -23.476 -62.763 1.00 75.50 97 ASP A CA 1
ATOM 800 C C . ASP A 1 97 ? -4.597 -23.855 -61.699 1.00 75.50 97 ASP A C 1
ATOM 802 O O . ASP A 1 97 ? -4.612 -23.326 -60.586 1.00 75.50 97 ASP A O 1
ATOM 806 N N . GLU A 1 98 ? -3.629 -24.713 -62.046 1.00 71.00 98 GLU A N 1
ATOM 807 C CA . GLU A 1 98 ? -2.539 -25.135 -61.139 1.00 71.00 98 GLU A CA 1
ATOM 808 C C . GLU A 1 98 ? -1.638 -23.979 -60.659 1.00 71.00 98 GLU A C 1
ATOM 810 O O . GLU A 1 98 ? -0.986 -24.095 -59.627 1.00 71.00 98 GLU A O 1
ATOM 815 N N . ASN A 1 99 ? -1.651 -22.838 -61.358 1.00 72.69 99 ASN A N 1
ATOM 816 C CA . ASN A 1 99 ? -0.867 -21.645 -61.014 1.00 72.69 99 ASN A CA 1
ATOM 817 C C . ASN A 1 99 ? -1.601 -20.663 -60.081 1.00 72.69 99 ASN A C 1
ATOM 819 O O . ASN A 1 99 ? -1.074 -19.595 -59.763 1.00 72.69 99 ASN A O 1
ATOM 823 N N . THR A 1 100 ? -2.838 -20.962 -59.680 1.00 77.94 100 THR A N 1
ATOM 824 C CA . THR A 1 100 ? -3.622 -20.058 -58.830 1.00 77.94 100 THR A CA 1
ATOM 825 C C . THR A 1 100 ? -3.249 -20.213 -57.346 1.00 77.94 100 THR A C 1
ATOM 827 O O . THR A 1 100 ? -3.132 -21.336 -56.859 1.00 77.94 100 THR A O 1
ATOM 830 N N . PRO A 1 101 ? -3.076 -19.111 -56.585 1.00 81.25 101 PRO A N 1
ATOM 831 C CA . PRO A 1 101 ? -2.774 -19.187 -55.155 1.00 81.25 101 PRO A CA 1
ATOM 832 C C . PRO A 1 101 ? -3.864 -19.916 -54.366 1.00 81.25 101 PRO A C 1
ATOM 834 O O . PRO A 1 101 ? -5.050 -19.625 -54.548 1.00 81.25 101 PRO A O 1
ATOM 837 N N . THR A 1 102 ? -3.474 -20.774 -53.418 1.00 81.38 102 THR A N 1
ATOM 838 C CA . THR A 1 102 ? -4.392 -21.598 -52.610 1.00 81.38 102 THR A CA 1
ATOM 839 C C . THR A 1 102 ? -5.497 -20.771 -51.947 1.00 81.38 102 THR A C 1
ATOM 841 O O . THR A 1 102 ? -6.662 -21.152 -51.997 1.00 81.38 102 THR A O 1
ATOM 844 N N . ALA A 1 103 ? -5.193 -19.576 -51.428 1.00 81.44 103 ALA A N 1
ATOM 845 C CA . ALA A 1 103 ? -6.202 -18.690 -50.838 1.00 81.44 103 ALA A CA 1
ATOM 846 C C . ALA A 1 103 ? -7.308 -18.263 -51.820 1.00 81.44 103 ALA A C 1
ATOM 848 O O . ALA A 1 103 ? -8.472 -18.144 -51.434 1.00 81.44 103 ALA A O 1
ATOM 849 N N . ARG A 1 104 ? -6.968 -18.070 -53.101 1.00 82.50 104 ARG A N 1
ATOM 850 C CA . ARG A 1 104 ? -7.938 -17.734 -54.154 1.00 82.50 104 ARG A CA 1
ATOM 851 C C . ARG A 1 104 ? -8.751 -18.949 -54.580 1.00 82.50 104 ARG A C 1
ATOM 853 O O . ARG A 1 104 ? -9.941 -18.806 -54.849 1.00 82.50 104 ARG A O 1
ATOM 860 N N . VAL A 1 105 ? -8.143 -20.137 -54.577 1.00 84.44 105 VAL A N 1
ATOM 861 C CA . VAL A 1 105 ? -8.865 -21.403 -54.774 1.00 84.44 105 VAL A CA 1
ATOM 862 C C . VAL A 1 105 ? -9.936 -21.564 -53.697 1.00 84.44 105 VAL A C 1
ATOM 864 O O . VAL A 1 105 ? -11.105 -21.756 -54.020 1.00 84.44 105 VAL A O 1
ATOM 867 N N . LEU A 1 106 ? -9.564 -21.386 -52.425 1.00 84.38 106 LEU A N 1
ATOM 868 C CA . LEU A 1 106 ? -10.491 -21.465 -51.294 1.00 84.38 106 LEU A CA 1
ATOM 869 C C . LEU A 1 106 ? -11.599 -20.400 -51.371 1.00 84.38 106 LEU A C 1
ATOM 871 O O . LEU A 1 106 ? -12.756 -20.691 -51.070 1.00 84.38 106 LEU A O 1
ATOM 875 N N . TYR A 1 107 ? -11.284 -19.187 -51.834 1.00 83.88 107 TYR A N 1
ATOM 876 C CA . TYR A 1 107 ? -12.293 -18.149 -52.064 1.00 83.88 107 TYR A CA 1
ATOM 877 C C . TYR A 1 107 ? -13.290 -18.532 -53.168 1.00 83.88 107 TYR A C 1
ATOM 879 O O . TYR A 1 107 ? -14.502 -18.398 -52.986 1.00 83.88 107 TYR A O 1
ATOM 887 N N . ALA A 1 108 ? -12.806 -19.070 -54.290 1.00 82.31 108 ALA A N 1
ATOM 888 C CA . ALA A 1 108 ? -13.660 -19.560 -55.369 1.00 82.31 108 ALA A CA 1
ATOM 889 C C . ALA A 1 108 ? -14.552 -20.731 -54.912 1.00 82.31 108 ALA A C 1
ATOM 891 O O . ALA A 1 108 ? -15.718 -20.802 -55.306 1.00 82.31 108 ALA A O 1
ATOM 892 N N . MET A 1 109 ? -14.046 -21.605 -54.032 1.00 85.56 109 MET A N 1
ATOM 893 C CA . MET A 1 109 ? -14.828 -22.694 -53.426 1.00 85.56 109 MET A CA 1
ATOM 894 C C . MET A 1 109 ? -15.975 -22.152 -52.578 1.00 85.56 109 MET A C 1
ATOM 896 O O . MET A 1 109 ? -17.117 -22.587 -52.735 1.00 85.56 109 MET A O 1
ATOM 900 N N . TRP A 1 110 ? -15.697 -21.148 -51.745 1.00 86.25 110 TRP A N 1
ATOM 901 C CA . TRP A 1 110 ? -16.713 -20.497 -50.923 1.00 86.25 110 TRP A CA 1
ATOM 902 C C . TRP A 1 110 ? -17.798 -19.815 -51.774 1.00 86.25 110 TRP A C 1
ATOM 904 O O . TRP A 1 110 ? -18.993 -19.951 -51.495 1.00 86.25 110 TRP A O 1
ATOM 914 N N . LEU A 1 111 ? -17.406 -19.139 -52.860 1.00 82.94 111 LEU A N 1
ATOM 915 C CA . LEU A 1 111 ? -18.337 -18.512 -53.804 1.00 82.94 111 LEU A CA 1
ATOM 916 C C . LEU A 1 111 ? -19.254 -19.523 -54.496 1.00 82.94 111 LEU A C 1
ATOM 918 O O . LEU A 1 111 ? -20.451 -19.259 -54.654 1.00 82.94 111 LEU A O 1
ATOM 922 N N . LEU A 1 112 ? -18.703 -20.669 -54.902 1.00 83.88 112 LEU A N 1
ATOM 923 C CA . LEU A 1 112 ? -19.468 -21.750 -55.517 1.00 83.88 112 LEU A CA 1
ATOM 924 C C . LEU A 1 112 ? -20.476 -22.339 -54.521 1.00 83.88 112 LEU A C 1
ATOM 926 O O . LEU A 1 112 ? -21.648 -22.502 -54.858 1.00 83.88 112 LEU A O 1
ATOM 930 N N . GLU A 1 113 ? -20.054 -22.574 -53.277 1.00 84.25 113 GLU A N 1
ATOM 931 C CA . GLU A 1 113 ? -20.913 -23.111 -52.219 1.00 84.25 113 GLU A CA 1
ATOM 932 C C . GLU A 1 113 ? -22.090 -22.171 -51.891 1.00 84.25 113 GLU A C 1
ATOM 934 O O . GLU A 1 113 ? -23.233 -22.614 -51.758 1.00 84.25 113 GLU A O 1
ATOM 939 N N . LYS A 1 114 ? -21.847 -20.854 -51.824 1.00 81.06 114 LYS A N 1
ATOM 940 C CA . LYS A 1 114 ? -22.891 -19.839 -51.584 1.00 81.06 114 LYS A CA 1
ATOM 941 C C . LYS A 1 114 ? -23.721 -19.501 -52.831 1.00 81.06 114 LYS A C 1
ATOM 943 O O . LYS A 1 114 ? -24.596 -18.640 -52.747 1.00 81.06 114 LYS A O 1
ATOM 948 N N . ARG A 1 115 ? -23.483 -20.171 -53.969 1.00 79.75 115 ARG A N 1
ATOM 949 C CA . ARG A 1 115 ? -24.134 -19.925 -55.274 1.00 79.75 115 ARG A CA 1
ATOM 950 C C . ARG A 1 115 ? -23.938 -18.496 -55.801 1.00 79.75 115 ARG A C 1
ATOM 952 O O . ARG A 1 115 ? -24.793 -17.965 -56.502 1.00 79.75 115 ARG A O 1
ATOM 959 N N . GLN A 1 116 ? -22.817 -17.865 -55.460 1.00 76.62 116 GLN A N 1
ATOM 960 C CA . GLN A 1 116 ? -22.472 -16.491 -55.851 1.00 76.62 116 GLN A CA 1
ATOM 961 C C . GLN A 1 116 ? -21.429 -16.425 -56.980 1.0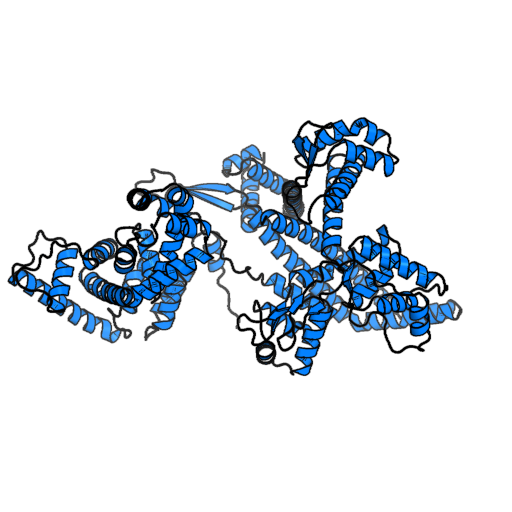0 76.62 116 GLN A C 1
ATOM 963 O O . GLN A 1 116 ? -20.929 -15.342 -57.304 1.00 76.62 116 GLN A O 1
ATOM 968 N N . LEU A 1 117 ? -21.078 -17.578 -57.554 1.00 73.94 117 LEU A N 1
ATOM 969 C CA . LEU A 1 117 ? -20.182 -17.694 -58.696 1.00 73.94 117 LEU A CA 1
ATOM 970 C C . LEU A 1 117 ? -21.004 -17.666 -59.995 1.00 73.94 117 LEU A C 1
ATOM 972 O O . LEU A 1 117 ? -21.671 -18.641 -60.332 1.00 73.94 117 LEU A O 1
ATOM 976 N N . TYR A 1 118 ? -20.967 -16.543 -60.712 1.00 71.81 118 TYR A N 1
ATOM 977 C CA . TYR A 1 118 ? -21.545 -16.396 -62.051 1.00 71.81 118 TYR A CA 1
ATOM 978 C C . TYR A 1 118 ? -20.436 -16.190 -63.089 1.00 71.81 118 TYR A C 1
ATOM 980 O O . TYR A 1 118 ? -19.336 -15.735 -62.763 1.00 71.81 118 TYR A O 1
ATOM 988 N N . LEU A 1 119 ? -20.721 -16.549 -64.343 1.00 58.62 119 LEU A N 1
ATOM 989 C CA . LEU A 1 119 ? -19.770 -16.451 -65.449 1.00 58.62 119 LEU A CA 1
ATOM 990 C C . LEU A 1 119 ? -19.344 -14.980 -65.632 1.00 58.62 119 LEU A C 1
ATOM 992 O O . LEU A 1 119 ? -20.189 -14.134 -65.914 1.00 58.62 119 LEU A O 1
ATOM 996 N N . GLY A 1 120 ? -18.056 -14.675 -65.434 1.00 57.88 120 GLY A N 1
ATOM 997 C CA . GLY A 1 120 ? -17.500 -13.318 -65.558 1.00 57.88 120 GLY A CA 1
ATOM 998 C C . GLY A 1 120 ? -17.204 -12.578 -64.246 1.00 57.88 120 GLY A C 1
ATOM 999 O O . GLY A 1 120 ? -16.722 -11.450 -64.301 1.00 57.88 120 GLY A O 1
ATOM 1000 N N . ARG A 1 121 ? -17.443 -13.179 -63.069 1.00 65.88 121 ARG A N 1
ATOM 1001 C CA . ARG A 1 121 ? -16.968 -12.610 -61.796 1.00 65.88 121 ARG A CA 1
ATOM 1002 C C . ARG A 1 121 ? -15.456 -12.800 -61.665 1.00 65.88 121 ARG A C 1
ATOM 1004 O O . ARG A 1 121 ? -14.974 -13.930 -61.689 1.00 65.88 121 ARG A O 1
ATOM 1011 N N . ASP A 1 122 ? -14.730 -11.699 -61.495 1.00 63.31 122 ASP A N 1
ATOM 1012 C CA . ASP A 1 122 ? -13.279 -11.731 -61.353 1.00 63.31 122 ASP A CA 1
ATOM 1013 C C . ASP A 1 122 ? -12.870 -12.237 -59.959 1.00 63.31 122 ASP A C 1
ATOM 1015 O O . ASP A 1 122 ? -13.200 -11.642 -58.932 1.00 63.31 122 ASP A O 1
ATOM 1019 N N . ILE A 1 123 ? -12.158 -13.362 -59.920 1.00 63.09 123 ILE A N 1
ATOM 1020 C CA . ILE A 1 123 ? -11.620 -13.964 -58.686 1.00 63.09 123 ILE A CA 1
ATOM 1021 C C . ILE A 1 123 ? -10.329 -13.255 -58.254 1.00 63.09 123 ILE A C 1
ATOM 1023 O O . ILE A 1 123 ? -9.831 -13.472 -57.148 1.00 63.09 123 ILE A O 1
ATOM 1027 N N . THR A 1 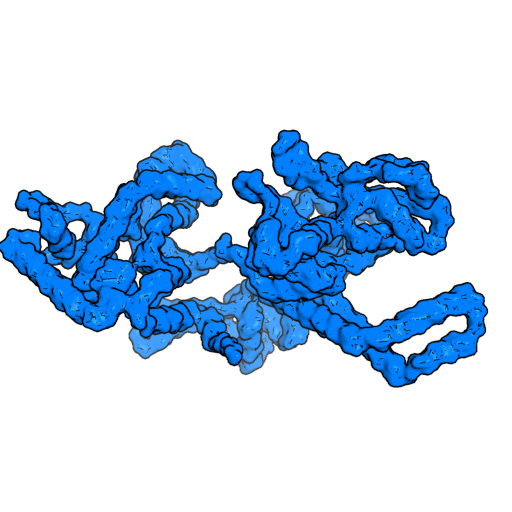124 ? -9.775 -12.391 -59.108 1.00 59.97 124 THR A N 1
ATOM 1028 C CA . THR A 1 124 ? -8.568 -11.624 -58.800 1.00 59.97 124 THR A CA 1
ATOM 1029 C C . THR A 1 124 ? -8.836 -10.389 -57.939 1.00 59.97 124 THR A C 1
ATOM 1031 O O . THR A 1 124 ? -7.882 -9.852 -57.374 1.00 59.97 124 THR A O 1
ATOM 1034 N N . GLN A 1 125 ? -10.100 -9.982 -57.762 1.00 64.38 125 GLN A N 1
ATOM 1035 C CA . GLN A 1 125 ? -10.462 -8.869 -56.885 1.00 64.38 125 GLN A CA 1
ATOM 1036 C C . GLN A 1 125 ? -10.105 -9.182 -55.422 1.00 64.38 125 GLN A C 1
ATOM 1038 O O . GLN A 1 125 ? -10.410 -10.260 -54.905 1.00 64.38 125 GLN A O 1
ATOM 1043 N N . GLU A 1 126 ? -9.462 -8.229 -54.740 1.00 61.44 126 GLU A N 1
ATOM 1044 C CA . GLU A 1 126 ? -9.117 -8.378 -53.328 1.00 61.44 126 GLU A CA 1
ATOM 1045 C C . GLU A 1 126 ? -10.381 -8.510 -52.472 1.00 61.44 126 GLU A C 1
ATOM 1047 O O . GLU A 1 126 ? -11.277 -7.667 -52.483 1.00 61.44 126 GLU A O 1
ATOM 1052 N N . SER A 1 127 ? -10.450 -9.612 -51.732 1.00 72.69 127 SER A N 1
ATOM 1053 C CA . SER A 1 127 ? -11.541 -9.945 -50.825 1.00 72.69 127 SER A CA 1
ATOM 1054 C C . SER A 1 127 ? -10.981 -10.075 -49.417 1.00 72.69 127 SER A C 1
ATOM 1056 O O . SER A 1 127 ? -9.920 -10.675 -49.228 1.00 72.69 127 SER A O 1
ATOM 1058 N N . TYR A 1 128 ? -11.722 -9.604 -48.409 1.00 77.38 128 TYR A N 1
ATOM 1059 C CA . TYR A 1 128 ? -11.364 -9.825 -47.002 1.00 77.38 128 TYR A CA 1
ATOM 1060 C C . TYR A 1 128 ? -11.221 -11.321 -46.677 1.00 77.38 128 TYR A C 1
ATOM 1062 O O . TYR A 1 128 ? -10.407 -11.690 -45.834 1.00 77.38 128 TYR A O 1
ATOM 1070 N N . PHE A 1 129 ? -11.950 -12.189 -47.393 1.00 82.38 129 PHE A N 1
ATOM 1071 C CA . PHE A 1 129 ? -11.793 -13.640 -47.296 1.00 82.38 129 PHE A CA 1
ATOM 1072 C C . PHE A 1 129 ? -10.379 -14.078 -47.692 1.00 82.38 129 PHE A C 1
ATOM 1074 O O . PHE A 1 129 ? -9.767 -14.872 -46.984 1.00 82.38 129 PHE A O 1
ATOM 1081 N N . CYS A 1 130 ? -9.829 -13.540 -48.786 1.00 82.12 130 CYS A N 1
ATOM 1082 C CA . CYS A 1 130 ? -8.466 -13.843 -49.227 1.00 82.12 130 CYS A CA 1
ATOM 1083 C C . CYS A 1 130 ? -7.435 -13.346 -48.205 1.00 82.12 130 CYS A C 1
ATOM 1085 O O . CYS A 1 130 ? -6.504 -14.080 -47.886 1.00 82.12 130 CYS A O 1
ATOM 1087 N N . SER A 1 131 ? -7.631 -12.151 -47.637 1.00 81.31 131 SER A N 1
ATOM 1088 C CA . SER A 1 131 ? -6.742 -11.598 -46.605 1.00 81.31 131 SER A CA 1
ATOM 1089 C C . SER A 1 131 ? -6.715 -12.455 -45.338 1.00 81.31 131 SER A C 1
ATOM 1091 O O . SER A 1 131 ? -5.639 -12.736 -44.816 1.00 81.31 131 SER A O 1
ATOM 1093 N N . ILE A 1 132 ? -7.878 -12.921 -44.870 1.00 84.56 132 ILE A N 1
ATOM 1094 C CA . ILE A 1 132 ? -7.976 -13.833 -43.719 1.00 84.56 132 ILE A CA 1
ATOM 1095 C C . ILE A 1 132 ? -7.351 -15.192 -44.062 1.00 84.56 132 ILE A C 1
ATOM 1097 O O . ILE A 1 132 ? -6.577 -15.736 -43.278 1.00 84.56 132 ILE A O 1
ATOM 1101 N N . THR A 1 133 ? -7.643 -15.724 -45.251 1.00 85.19 133 THR A N 1
ATOM 1102 C CA . THR A 1 133 ? -7.170 -17.045 -45.685 1.00 85.19 133 THR A CA 1
ATOM 1103 C C . THR A 1 133 ? -5.654 -17.089 -45.859 1.00 85.19 133 THR A C 1
ATOM 1105 O O . THR A 1 133 ? -5.042 -18.069 -45.453 1.00 85.19 133 THR A O 1
ATOM 1108 N N . ASN A 1 134 ? -5.029 -16.030 -46.385 1.00 85.12 134 ASN A N 1
ATOM 1109 C CA . ASN A 1 134 ? -3.569 -15.938 -46.49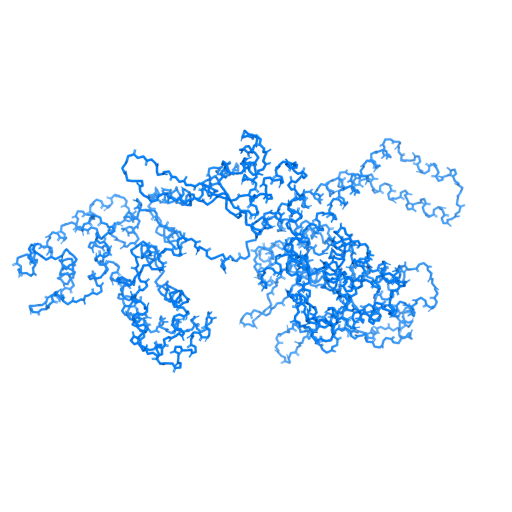5 1.00 85.12 134 ASN A CA 1
ATOM 1110 C C . ASN A 1 134 ? -2.892 -16.087 -45.125 1.00 85.12 134 ASN A C 1
ATOM 1112 O O . ASN A 1 134 ? -1.980 -16.891 -44.977 1.00 85.12 134 ASN A O 1
ATOM 1116 N N . VAL A 1 135 ? -3.404 -15.390 -44.105 1.00 83.25 135 VAL A N 1
ATOM 1117 C CA . VAL A 1 135 ? -2.876 -15.487 -42.736 1.00 83.25 135 VAL A CA 1
ATOM 1118 C C . VAL A 1 135 ? -3.146 -16.872 -42.132 1.00 83.25 135 VAL A C 1
ATOM 1120 O O . VAL A 1 135 ? -2.308 -17.406 -41.415 1.00 83.25 135 VAL A O 1
ATOM 1123 N N . LEU A 1 136 ? -4.293 -17.499 -42.420 1.00 84.19 136 LEU A N 1
ATOM 1124 C CA . LEU A 1 136 ? -4.579 -18.854 -41.932 1.00 84.19 136 LEU A CA 1
ATOM 1125 C C . LEU A 1 136 ? -3.675 -19.919 -42.564 1.00 84.19 136 LEU A C 1
ATOM 1127 O O . LEU A 1 136 ? -3.261 -20.831 -41.852 1.00 84.19 136 LEU A O 1
ATOM 1131 N N . LEU A 1 137 ? -3.349 -19.794 -43.853 1.00 84.00 137 LEU A N 1
ATOM 1132 C CA . LEU A 1 137 ? -2.425 -20.696 -44.552 1.00 84.00 137 LEU A CA 1
ATOM 1133 C C . LEU A 1 137 ? -0.988 -20.586 -44.017 1.00 84.00 137 LEU A C 1
ATOM 1135 O O . LEU A 1 137 ? -0.254 -21.565 -44.037 1.00 84.00 137 LEU A O 1
ATOM 1139 N N . GLU A 1 138 ? -0.592 -19.424 -43.492 1.00 80.75 138 GLU A N 1
ATOM 1140 C CA . GLU A 1 138 ? 0.696 -19.254 -42.802 1.00 80.75 138 GLU A CA 1
ATOM 1141 C C . GLU A 1 138 ? 0.700 -19.884 -41.392 1.00 80.75 138 GLU A C 1
ATOM 1143 O O . GLU A 1 138 ? 1.753 -20.257 -40.868 1.00 80.75 138 GLU A O 1
ATOM 1148 N N . ILE A 1 139 ? -0.473 -20.012 -40.756 1.00 78.25 139 ILE A N 1
ATOM 1149 C CA . ILE A 1 139 ? -0.618 -20.531 -39.384 1.00 78.25 139 ILE A CA 1
ATOM 1150 C C . ILE A 1 139 ? -0.833 -22.052 -39.354 1.00 78.25 139 ILE A C 1
ATOM 1152 O O . ILE A 1 139 ? -0.344 -22.707 -38.424 1.00 78.25 139 ILE A O 1
ATOM 1156 N N . PHE A 1 140 ? -1.588 -22.599 -40.311 1.00 81.25 140 PHE A N 1
ATOM 1157 C CA . PHE A 1 140 ? -2.065 -23.983 -40.322 1.00 81.25 140 PHE A CA 1
ATOM 1158 C C . PHE A 1 140 ? -1.671 -24.725 -41.601 1.00 81.25 140 PHE A C 1
ATOM 1160 O O . PHE A 1 140 ? -1.951 -24.269 -42.702 1.00 81.25 140 PHE A O 1
ATOM 1167 N N . ASP A 1 141 ? -1.135 -25.934 -41.431 1.00 77.00 141 ASP A N 1
ATOM 1168 C CA . ASP A 1 141 ? -0.614 -26.747 -42.537 1.00 77.00 141 ASP A CA 1
ATOM 1169 C C . ASP A 1 141 ? -1.694 -27.565 -43.289 1.00 77.00 141 ASP A C 1
ATOM 1171 O O . ASP A 1 141 ? -1.392 -28.200 -44.296 1.00 77.00 141 ASP A O 1
ATOM 1175 N N . ASN A 1 142 ? -2.943 -27.619 -42.797 1.00 82.56 142 ASN A N 1
ATOM 1176 C CA . ASN A 1 142 ? -4.013 -28.446 -43.380 1.00 82.56 142 ASN A CA 1
ATOM 1177 C C . ASN A 1 142 ? -5.046 -27.602 -44.141 1.00 82.56 142 ASN A C 1
ATOM 1179 O O . ASN A 1 142 ? -5.950 -27.029 -43.533 1.00 82.56 142 ASN A O 1
ATOM 1183 N N . ASP A 1 143 ? -4.965 -27.610 -45.472 1.00 81.44 143 ASP A N 1
ATOM 1184 C CA . ASP A 1 143 ? -5.826 -26.829 -46.372 1.00 81.44 143 ASP A CA 1
ATOM 1185 C C . ASP A 1 143 ? -7.333 -27.072 -46.179 1.00 81.44 143 ASP A C 1
ATOM 1187 O O . ASP A 1 143 ? -8.139 -26.148 -46.324 1.00 81.44 143 ASP A O 1
ATOM 1191 N N . ILE A 1 144 ? -7.733 -28.299 -45.826 1.00 84.00 144 ILE A N 1
ATOM 1192 C CA . ILE A 1 144 ? -9.147 -28.667 -45.666 1.00 84.00 144 ILE A CA 1
ATOM 1193 C C . ILE A 1 144 ? -9.711 -28.026 -44.400 1.00 84.00 144 ILE A C 1
ATOM 1195 O O . ILE A 1 144 ? -10.765 -27.392 -44.437 1.00 84.00 144 ILE A O 1
ATOM 1199 N N . GLU A 1 145 ? -9.010 -28.163 -43.273 1.00 82.75 145 GLU A N 1
ATOM 1200 C CA . GLU A 1 145 ? -9.409 -27.517 -42.019 1.00 82.75 145 GLU A CA 1
ATOM 1201 C C . GLU A 1 145 ? -9.337 -25.993 -42.152 1.00 82.75 145 GLU A C 1
ATOM 1203 O O . GLU A 1 145 ? -10.256 -25.297 -41.720 1.00 82.75 145 GLU A O 1
ATOM 1208 N N . THR A 1 146 ? -8.308 -25.478 -42.832 1.00 85.75 146 THR A N 1
ATOM 1209 C CA . THR A 1 146 ? -8.142 -24.051 -43.123 1.00 85.75 146 THR A CA 1
ATOM 1210 C C . THR A 1 146 ? -9.311 -23.479 -43.921 1.00 85.75 146 THR A C 1
ATOM 1212 O O . THR A 1 146 ? -9.792 -22.406 -43.566 1.00 85.75 146 THR A O 1
ATOM 1215 N N . TYR A 1 147 ? -9.849 -24.190 -44.920 1.00 87.44 147 TYR A N 1
ATOM 1216 C CA . TYR A 1 147 ? -11.052 -23.758 -45.646 1.00 87.44 147 TYR A CA 1
ATOM 1217 C C . TYR A 1 147 ? -12.259 -23.572 -44.720 1.00 87.44 147 TYR A C 1
ATOM 1219 O O . TYR A 1 147 ? -12.929 -22.537 -44.749 1.00 87.44 147 TYR A O 1
ATOM 1227 N N . TRP A 1 148 ? -12.531 -24.561 -43.866 1.00 86.88 148 TRP A N 1
ATOM 1228 C CA . TRP A 1 148 ? -13.670 -24.502 -42.953 1.00 86.88 148 TRP A CA 1
ATOM 1229 C C . TRP A 1 148 ? -13.475 -23.458 -41.848 1.00 86.88 148 TRP A C 1
ATOM 1231 O O . TRP A 1 148 ? -14.434 -22.769 -41.504 1.00 86.88 148 TRP A O 1
ATOM 1241 N N . MET A 1 149 ? -12.250 -23.283 -41.342 1.00 86.75 149 MET A N 1
ATOM 1242 C CA . MET A 1 149 ? -11.911 -22.211 -40.401 1.00 86.75 149 MET A CA 1
ATOM 1243 C C . MET A 1 149 ? -12.063 -20.825 -41.039 1.00 86.75 149 MET A C 1
ATOM 1245 O O . MET A 1 149 ? -12.668 -19.943 -40.433 1.00 86.75 149 MET A O 1
ATOM 1249 N N . ALA A 1 150 ? -11.569 -20.641 -42.268 1.00 86.56 150 ALA A N 1
ATOM 1250 C CA . ALA A 1 150 ? -11.694 -19.394 -43.021 1.00 86.56 150 ALA A CA 1
ATOM 1251 C C . ALA A 1 150 ? -13.161 -19.032 -43.264 1.00 86.56 150 ALA A C 1
ATOM 1253 O O . ALA A 1 150 ? -13.551 -17.882 -43.080 1.00 86.56 150 ALA A O 1
ATOM 1254 N N . LYS A 1 151 ? -13.995 -20.023 -43.599 1.00 86.38 151 LYS A N 1
ATOM 1255 C CA . LYS A 1 151 ? -15.443 -19.852 -43.744 1.00 86.38 151 LYS A CA 1
ATOM 1256 C C . LYS A 1 151 ? -16.099 -19.370 -42.450 1.00 86.38 151 LYS A C 1
ATOM 1258 O O . LYS A 1 151 ? -16.789 -18.357 -42.487 1.00 86.38 151 LYS A O 1
ATOM 1263 N N . SER A 1 152 ? -15.853 -20.040 -41.322 1.00 83.94 152 SER A N 1
ATOM 1264 C CA . SER A 1 152 ? -16.431 -19.636 -40.033 1.00 83.94 152 SER A CA 1
ATOM 1265 C C . SER A 1 152 ? -15.945 -18.249 -39.587 1.00 83.94 152 SER A C 1
ATOM 1267 O O . SER A 1 152 ? -16.734 -17.446 -39.100 1.00 83.94 152 SER A O 1
ATOM 1269 N N . LEU A 1 153 ? -14.661 -17.927 -39.781 1.00 83.62 153 LEU A N 1
ATOM 1270 C CA . LEU A 1 153 ? -14.121 -16.593 -39.485 1.00 83.62 153 LEU A CA 1
ATOM 1271 C C . LEU A 1 153 ? -14.705 -15.510 -40.396 1.00 83.62 153 LEU A C 1
ATOM 1273 O O . LEU A 1 153 ? -14.952 -14.394 -39.946 1.00 83.62 153 LEU A O 1
ATOM 1277 N N . TYR A 1 154 ? -14.970 -15.830 -41.658 1.00 84.69 154 TYR A N 1
ATOM 1278 C CA . TYR A 1 154 ? -15.628 -14.903 -42.567 1.00 84.69 154 TYR A CA 1
ATOM 1279 C C . TYR A 1 154 ? -17.107 -14.688 -42.220 1.00 84.69 154 TYR A C 1
ATOM 1281 O O . TYR A 1 154 ? -17.590 -13.563 -42.313 1.00 84.69 154 TYR A O 1
ATOM 1289 N N . ASP A 1 155 ? -17.814 -15.714 -41.739 1.00 83.44 155 ASP A N 1
ATOM 1290 C CA . ASP A 1 155 ? -19.176 -15.544 -41.221 1.00 83.44 155 ASP A CA 1
ATOM 1291 C C . ASP A 1 155 ? -19.185 -14.557 -40.023 1.00 83.44 155 ASP A C 1
ATOM 1293 O O . ASP A 1 155 ? -20.030 -13.662 -39.978 1.00 83.44 155 ASP A O 1
ATOM 1297 N N . TYR A 1 156 ? -18.178 -14.593 -39.133 1.00 82.50 156 TYR A N 1
ATOM 1298 C CA . TYR A 1 156 ? -17.998 -13.557 -38.096 1.00 82.50 156 TYR A CA 1
ATOM 1299 C C . TYR A 1 156 ? -17.682 -12.164 -38.667 1.00 82.50 156 TYR A C 1
ATOM 1301 O O . TYR A 1 156 ? -18.090 -11.155 -38.094 1.00 82.50 156 TYR A O 1
ATOM 1309 N N . SER A 1 157 ? -16.963 -12.075 -39.789 1.00 83.19 157 SER A N 1
ATOM 1310 C CA . SER A 1 157 ? -16.717 -10.799 -40.482 1.00 83.19 157 SER A CA 1
ATOM 1311 C C . SER A 1 157 ? -18.020 -10.178 -41.010 1.00 83.19 157 SER A C 1
ATOM 1313 O O . SER A 1 157 ? -18.226 -8.963 -40.927 1.00 83.19 157 SER A O 1
ATOM 1315 N N . GLU A 1 158 ? -18.955 -11.007 -41.477 1.00 81.75 158 GLU A N 1
ATOM 1316 C CA . GLU A 1 158 ? -20.294 -10.569 -41.878 1.00 81.75 158 GLU A CA 1
ATOM 1317 C C . GLU A 1 158 ? -21.163 -10.144 -40.681 1.00 81.75 158 GLU A C 1
ATOM 1319 O O . GLU A 1 158 ? -21.918 -9.175 -40.788 1.00 81.75 158 GLU A O 1
ATOM 1324 N N . GLU A 1 159 ? -21.022 -10.781 -39.515 1.00 81.44 159 GLU A N 1
ATOM 1325 C CA . GLU A 1 159 ? -21.644 -10.301 -38.270 1.00 81.44 159 GLU A CA 1
ATOM 1326 C C . GLU A 1 159 ? -21.096 -8.926 -37.861 1.00 81.44 159 GLU A C 1
ATOM 1328 O O . GLU A 1 159 ?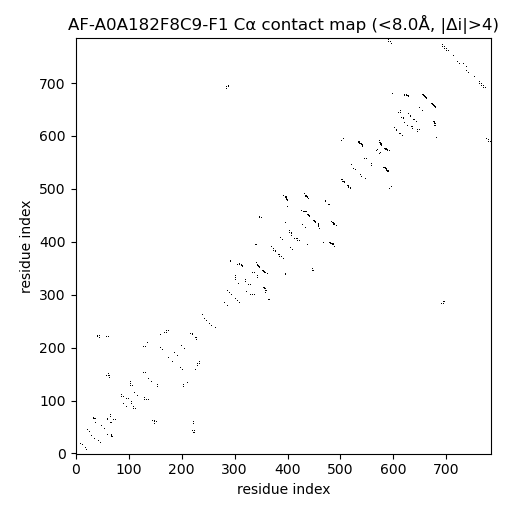 -21.862 -8.004 -37.567 1.00 81.44 159 GLU A O 1
ATOM 1333 N N . VAL A 1 160 ? -19.773 -8.742 -37.935 1.00 80.25 160 VAL A N 1
ATOM 1334 C CA . VAL A 1 160 ? -19.118 -7.446 -37.704 1.00 80.25 160 VAL A CA 1
ATOM 1335 C C . VAL A 1 160 ? -19.660 -6.391 -38.658 1.00 80.25 160 VAL A C 1
ATOM 1337 O O . VAL A 1 160 ? -19.953 -5.280 -38.219 1.00 80.25 160 VAL A O 1
ATOM 1340 N N . ARG A 1 161 ? -19.871 -6.734 -39.939 1.00 80.56 161 ARG A N 1
ATOM 1341 C CA . ARG A 1 161 ? -20.476 -5.831 -40.927 1.00 80.56 161 ARG A CA 1
ATOM 1342 C C . ARG A 1 161 ? -21.836 -5.299 -40.465 1.00 80.56 161 ARG A C 1
ATOM 1344 O O . ARG A 1 161 ? -22.109 -4.117 -40.674 1.00 80.56 161 ARG A O 1
ATOM 1351 N N . LEU A 1 162 ? -22.679 -6.144 -39.875 1.00 82.75 162 LEU A N 1
ATOM 1352 C CA . LEU A 1 162 ? -24.004 -5.751 -39.385 1.00 82.75 162 LEU A CA 1
ATOM 1353 C C . LEU A 1 162 ? -23.920 -4.846 -38.146 1.00 82.75 162 LEU A C 1
ATOM 1355 O O . LEU A 1 162 ? -24.743 -3.945 -37.990 1.00 82.75 162 LEU A O 1
ATOM 1359 N N . GLU A 1 163 ? -22.915 -5.040 -37.290 1.00 82.12 163 GLU A N 1
ATOM 1360 C CA . GLU A 1 163 ? -22.717 -4.250 -36.067 1.00 82.12 163 GLU A CA 1
ATOM 1361 C C . GLU A 1 163 ? -21.821 -3.008 -36.238 1.00 82.12 163 GLU A C 1
ATOM 1363 O O . GLU A 1 163 ? -21.626 -2.265 -35.272 1.00 82.12 163 GLU A O 1
ATOM 1368 N N . MET A 1 164 ? -21.315 -2.729 -37.448 1.00 78.25 164 MET A N 1
ATOM 1369 C CA . MET A 1 164 ? -20.316 -1.674 -37.696 1.00 78.25 164 MET A CA 1
ATOM 1370 C C . MET A 1 164 ? -20.688 -0.307 -37.127 1.00 78.25 164 MET A C 1
ATOM 1372 O O . MET A 1 164 ? -19.830 0.327 -36.524 1.00 78.25 164 MET A O 1
ATOM 1376 N N . GLY A 1 165 ? -21.945 0.128 -37.275 1.00 76.81 165 GLY A N 1
ATOM 1377 C CA . GLY A 1 165 ? -22.380 1.432 -36.758 1.00 76.81 165 GLY A CA 1
ATOM 1378 C C . GLY A 1 165 ? -22.239 1.540 -35.235 1.00 76.81 165 GLY A C 1
ATOM 1379 O O . GLY A 1 165 ? -21.769 2.543 -34.715 1.00 76.81 165 GLY A O 1
ATOM 1380 N N . LYS A 1 166 ? -22.547 0.461 -34.502 1.00 81.50 166 LYS A N 1
ATOM 1381 C CA . LYS A 1 166 ? -22.375 0.422 -33.040 1.00 81.50 166 LYS A CA 1
ATOM 1382 C C . LYS A 1 166 ? -20.900 0.363 -32.645 1.00 81.50 166 LYS A C 1
ATOM 1384 O O . LYS A 1 166 ? -20.521 0.908 -31.610 1.00 81.50 166 LYS A O 1
ATOM 1389 N N . LEU A 1 167 ? -20.076 -0.330 -33.433 1.00 81.25 167 LEU A N 1
ATOM 1390 C CA . LEU A 1 167 ? -18.645 -0.465 -33.169 1.00 81.25 167 LEU A CA 1
ATOM 1391 C C . LEU A 1 167 ? -17.896 0.846 -33.424 1.00 81.25 167 LEU A C 1
ATOM 1393 O O . LEU A 1 167 ? -17.060 1.202 -32.601 1.00 81.25 167 LEU A O 1
ATOM 1397 N N . SER A 1 168 ? -18.216 1.590 -34.488 1.00 79.88 168 SER A N 1
ATOM 1398 C CA . SER A 1 168 ? -17.618 2.908 -34.748 1.00 79.88 168 SER A CA 1
ATOM 1399 C C . SER A 1 168 ? -17.931 3.904 -33.632 1.00 79.88 168 SER A C 1
ATOM 1401 O O . SER A 1 168 ? -17.018 4.539 -33.106 1.00 79.88 168 SER A O 1
ATOM 1403 N N . ASP A 1 169 ? -19.190 3.965 -33.191 1.00 81.94 169 ASP A N 1
ATOM 1404 C CA . ASP A 1 169 ? -19.616 4.861 -32.108 1.00 81.94 169 ASP A CA 1
ATOM 1405 C C . ASP A 1 169 ? -18.936 4.509 -30.779 1.00 81.94 169 ASP A C 1
ATOM 1407 O O . ASP A 1 169 ? -18.520 5.384 -30.008 1.00 81.94 169 ASP A O 1
ATOM 1411 N N . LEU A 1 170 ? -18.764 3.208 -30.521 1.00 80.56 170 LEU A N 1
ATOM 1412 C CA . LEU A 1 170 ? -18.037 2.714 -29.359 1.00 80.56 170 LEU A CA 1
ATOM 1413 C C . LEU A 1 170 ? -16.551 3.091 -29.426 1.00 80.56 170 LEU A C 1
ATOM 1415 O O . LEU A 1 170 ? -15.993 3.511 -28.412 1.00 80.56 170 LEU A O 1
ATOM 1419 N N . THR A 1 171 ? -15.920 2.990 -30.599 1.00 81.38 171 THR A N 1
ATOM 1420 C CA . THR A 1 171 ? -14.529 3.413 -30.807 1.00 81.38 171 THR A CA 1
ATOM 1421 C C . THR A 1 171 ? -14.353 4.887 -30.485 1.00 81.38 171 THR A C 1
ATOM 1423 O O . THR A 1 171 ? -13.447 5.232 -29.728 1.00 81.38 171 THR A O 1
ATOM 1426 N N . TYR A 1 172 ? -15.246 5.751 -30.969 1.00 82.88 172 TYR A N 1
ATOM 1427 C CA . TYR A 1 172 ? -15.183 7.186 -30.686 1.00 82.88 172 TYR A CA 1
ATOM 1428 C C . TYR A 1 172 ? -15.406 7.497 -29.200 1.00 82.88 172 TYR A C 1
ATOM 1430 O O . TYR A 1 172 ? -14.621 8.232 -28.604 1.00 82.88 172 TYR A O 1
ATOM 1438 N N . THR A 1 173 ? -16.394 6.859 -28.565 1.00 81.56 173 THR A N 1
ATOM 1439 C CA . THR A 1 173 ? -16.697 7.053 -27.135 1.00 81.56 173 THR A CA 1
ATOM 1440 C C . THR A 1 173 ? -15.548 6.602 -26.228 1.00 81.56 173 THR A C 1
ATOM 1442 O O . THR A 1 173 ? -15.228 7.252 -25.229 1.00 81.56 173 THR A O 1
ATOM 1445 N N . ILE A 1 174 ? -14.926 5.457 -26.526 1.00 78.69 174 ILE A N 1
ATOM 1446 C CA . ILE A 1 174 ? -13.807 4.952 -25.722 1.00 78.69 174 ILE A CA 1
ATOM 1447 C C . ILE A 1 174 ? -12.549 5.782 -25.996 1.00 78.69 174 ILE A C 1
ATOM 1449 O O . ILE A 1 174 ? -11.808 6.060 -25.054 1.00 78.69 174 ILE A O 1
ATOM 1453 N N . LEU A 1 175 ? -12.317 6.237 -27.230 1.00 80.25 175 LEU A N 1
ATOM 1454 C CA . LEU A 1 175 ? -11.195 7.123 -27.545 1.00 80.25 175 LEU A CA 1
ATOM 1455 C C . LEU A 1 175 ? -11.302 8.460 -26.795 1.00 80.25 175 LEU A C 1
ATOM 1457 O O . LEU A 1 175 ? -10.322 8.893 -26.199 1.00 80.25 175 LEU A O 1
ATOM 1461 N N . GLU A 1 176 ? -12.495 9.055 -26.724 1.00 81.88 176 GLU A N 1
ATOM 1462 C CA . GLU A 1 176 ? -12.747 10.278 -25.947 1.00 81.88 176 GLU A CA 1
ATOM 1463 C C . GLU A 1 176 ? -12.450 10.091 -24.448 1.00 81.88 176 GLU A C 1
ATOM 1465 O O . GLU A 1 176 ? -11.800 10.933 -23.829 1.00 81.88 176 GLU A O 1
ATOM 1470 N N . LYS A 1 177 ? -12.858 8.955 -23.864 1.00 77.75 177 LYS A N 1
ATOM 1471 C CA . LYS A 1 177 ? -12.612 8.639 -22.443 1.00 77.75 177 LYS A CA 1
ATOM 1472 C C . LYS A 1 177 ? -11.160 8.294 -22.127 1.00 77.75 177 LYS A C 1
ATOM 1474 O O . LYS A 1 177 ? -10.694 8.566 -21.025 1.00 77.75 177 LYS A O 1
ATOM 1479 N N . THR A 1 178 ? -10.476 7.621 -23.046 1.00 72.38 178 THR A N 1
ATOM 1480 C CA . THR A 1 178 ? -9.106 7.137 -22.827 1.00 72.38 178 THR A CA 1
ATOM 1481 C C . THR A 1 178 ? -8.061 8.191 -23.161 1.00 72.38 178 THR A C 1
ATOM 1483 O O . THR A 1 178 ? -7.033 8.249 -22.486 1.00 72.38 178 THR A O 1
ATOM 1486 N N . ASP A 1 179 ? -8.312 9.024 -24.172 1.00 72.69 179 ASP A N 1
ATOM 1487 C CA . ASP A 1 179 ? -7.380 10.047 -24.623 1.00 72.69 179 ASP A CA 1
ATOM 1488 C C . ASP A 1 179 ? -8.082 11.210 -25.350 1.00 72.69 179 ASP A C 1
ATOM 1490 O O . ASP A 1 179 ? -8.030 11.352 -26.577 1.00 72.69 179 ASP A O 1
ATOM 1494 N N . GLY A 1 180 ? -8.701 12.096 -24.564 1.00 76.56 180 GLY A N 1
ATOM 1495 C CA . GLY A 1 180 ? -9.406 13.272 -25.080 1.00 76.56 180 GLY A CA 1
ATOM 1496 C C . GLY A 1 180 ? -8.534 14.197 -25.940 1.00 76.56 180 GLY A C 1
ATOM 1497 O O . GLY A 1 180 ? -9.030 14.791 -26.891 1.00 76.56 180 GLY A O 1
ATOM 1498 N N . GLY A 1 181 ? -7.222 14.273 -25.685 1.00 76.62 181 GLY A N 1
ATOM 1499 C CA . GLY A 1 181 ? -6.312 15.097 -26.490 1.00 76.62 181 GLY A CA 1
ATOM 1500 C C . GLY A 1 181 ? -6.107 14.556 -27.908 1.00 76.62 181 GLY A C 1
ATOM 1501 O O . GLY A 1 181 ? -6.054 15.330 -28.860 1.00 76.62 181 GLY A O 1
ATOM 1502 N N . LEU A 1 182 ? -6.034 13.230 -28.062 1.00 77.69 182 LEU A N 1
ATOM 1503 C CA . LEU A 1 182 ? -5.927 12.594 -29.377 1.00 77.69 182 LEU A CA 1
ATOM 1504 C C . LEU A 1 182 ? -7.252 12.679 -30.140 1.00 77.69 182 LEU A C 1
ATOM 1506 O O . LEU A 1 182 ? -7.260 12.947 -31.339 1.00 77.69 182 LEU A O 1
ATOM 1510 N N . TYR A 1 183 ? -8.367 12.495 -29.433 1.00 80.50 183 TYR A N 1
ATOM 1511 C CA . TYR A 1 183 ? -9.706 12.625 -29.999 1.00 80.50 183 TYR A CA 1
ATOM 1512 C C . TYR A 1 183 ? -9.976 14.041 -30.526 1.00 80.50 183 TYR A C 1
ATOM 1514 O O . TYR A 1 183 ? -10.440 14.187 -31.654 1.00 80.50 183 TYR A O 1
ATOM 1522 N N . ILE A 1 184 ? -9.627 15.082 -29.760 1.00 78.81 184 ILE A N 1
ATOM 1523 C CA . ILE A 1 184 ? -9.787 16.482 -30.184 1.00 78.81 184 ILE A CA 1
ATOM 1524 C C . ILE A 1 184 ? -8.941 16.776 -31.428 1.00 78.81 184 ILE A C 1
ATOM 1526 O O . ILE A 1 184 ? -9.467 17.370 -32.363 1.00 78.81 184 ILE A O 1
ATOM 1530 N N . HIS A 1 185 ? -7.687 16.308 -31.481 1.00 79.19 185 HIS A N 1
ATOM 1531 C CA . HIS A 1 185 ? -6.805 16.484 -32.646 1.00 79.19 185 HIS A CA 1
ATOM 1532 C C . HIS A 1 185 ? -7.356 15.800 -33.905 1.00 79.19 185 HIS A C 1
ATOM 1534 O O . HIS A 1 185 ? -7.473 16.412 -34.965 1.00 79.19 185 HIS A O 1
ATOM 1540 N N . LEU A 1 186 ? -7.775 14.538 -33.782 1.00 74.38 186 LEU A N 1
ATOM 1541 C CA . LEU A 1 186 ? -8.351 13.785 -34.899 1.00 74.38 186 LEU A CA 1
ATOM 1542 C C . LEU A 1 186 ? -9.700 14.361 -35.361 1.00 74.38 186 LEU A C 1
ATOM 1544 O O . LEU A 1 186 ? -10.041 14.245 -36.539 1.00 74.38 186 LEU A O 1
ATOM 1548 N N . LYS A 1 187 ? -10.452 15.001 -34.456 1.00 79.31 187 LYS A N 1
ATOM 1549 C CA . LYS A 1 187 ? -11.697 15.712 -34.766 1.00 79.31 187 LYS A CA 1
ATOM 1550 C C . LYS A 1 187 ? -11.447 17.065 -35.427 1.00 79.31 187 LYS A C 1
ATOM 1552 O O . LYS A 1 187 ? -12.163 17.407 -36.359 1.00 79.31 187 LYS A O 1
ATOM 1557 N N . SER A 1 188 ? -10.436 17.818 -34.990 1.00 75.62 188 SER A N 1
ATOM 1558 C CA . SER A 1 188 ? -10.079 19.104 -35.605 1.00 75.62 188 SER A CA 1
ATOM 1559 C C . SER A 1 188 ? -9.508 18.956 -37.014 1.00 75.62 188 SER A C 1
ATOM 1561 O O . SER A 1 188 ? -9.650 19.870 -37.817 1.00 75.62 188 SER A O 1
ATOM 1563 N N . CYS A 1 189 ? -8.891 17.811 -37.320 1.00 70.25 189 CYS A N 1
ATOM 1564 C CA . CYS A 1 189 ? -8.310 17.512 -38.631 1.00 70.25 189 CYS A CA 1
ATOM 1565 C C . CYS A 1 189 ? -9.238 16.699 -39.560 1.00 70.25 189 CYS A C 1
ATOM 1567 O O . CYS A 1 189 ? -8.783 16.258 -40.610 1.00 70.25 189 CYS A O 1
ATOM 1569 N N . ASP A 1 190 ? -10.498 16.456 -39.170 1.00 67.44 190 ASP A N 1
ATOM 1570 C CA . ASP A 1 190 ? -11.473 15.615 -39.897 1.00 67.44 190 ASP A CA 1
ATOM 1571 C C . ASP A 1 190 ? -10.905 14.242 -40.335 1.00 67.44 190 ASP A C 1
ATOM 1573 O O . ASP A 1 190 ? -11.100 13.746 -41.444 1.00 67.44 190 ASP A O 1
ATOM 1577 N N . MET A 1 191 ? -10.122 13.627 -39.443 1.00 68.19 191 MET A N 1
ATOM 1578 C CA . MET A 1 191 ? -9.462 12.333 -39.664 1.00 68.19 191 MET A CA 1
ATOM 1579 C C . MET A 1 191 ? -10.249 11.158 -39.074 1.00 68.19 191 MET A C 1
ATOM 1581 O O . MET A 1 191 ? -9.994 10.010 -39.427 1.00 68.19 191 MET A O 1
ATOM 1585 N N . LEU A 1 192 ? -11.205 11.419 -38.175 1.00 66.31 192 LEU A N 1
ATOM 1586 C CA . LEU A 1 192 ? -12.014 10.383 -37.513 1.00 66.31 192 LEU A CA 1
ATOM 1587 C C . LEU A 1 192 ? -12.914 9.611 -38.486 1.00 66.31 192 LEU A C 1
ATOM 1589 O O . LEU A 1 192 ? -13.129 8.413 -38.295 1.00 66.31 192 LEU A O 1
ATOM 1593 N N . THR A 1 193 ? -13.433 10.296 -39.503 1.00 66.31 193 THR A N 1
ATOM 1594 C CA . THR A 1 193 ? -14.297 9.751 -40.563 1.00 66.31 193 THR A CA 1
ATOM 1595 C C . THR A 1 193 ? -13.493 9.080 -41.678 1.00 66.31 193 THR A C 1
ATOM 1597 O O . THR A 1 193 ? -14.011 8.201 -42.359 1.00 66.31 193 THR A O 1
ATOM 1600 N N . ALA A 1 194 ? -12.219 9.455 -41.828 1.00 66.00 194 ALA A N 1
ATOM 1601 C CA . ALA A 1 194 ? -11.313 8.945 -42.854 1.00 66.00 194 ALA A CA 1
ATOM 1602 C C . ALA A 1 194 ? -10.613 7.628 -42.476 1.00 66.00 194 ALA A C 1
ATOM 1604 O O . ALA A 1 194 ? -9.978 7.008 -43.325 1.00 66.00 194 ALA A O 1
ATOM 1605 N N . LEU A 1 195 ? -10.702 7.180 -41.218 1.00 72.81 195 LEU A N 1
ATOM 1606 C CA . LEU A 1 195 ? -10.138 5.893 -40.806 1.00 72.81 195 LEU A CA 1
ATOM 1607 C C . LEU A 1 195 ? -10.894 4.734 -41.490 1.00 72.81 195 LEU A C 1
ATOM 1609 O O . LEU A 1 195 ? -12.121 4.667 -41.372 1.00 72.81 195 LEU A O 1
ATOM 1613 N N . PRO A 1 196 ? -10.201 3.764 -42.118 1.00 73.69 196 PRO A N 1
ATOM 1614 C CA . PRO A 1 196 ? -10.816 2.619 -42.794 1.00 73.69 196 PRO A CA 1
ATOM 1615 C C . PRO A 1 196 ? -11.227 1.550 -41.764 1.00 73.69 196 PRO A C 1
ATOM 1617 O O . PRO A 1 196 ? -10.810 0.392 -41.805 1.00 73.69 196 PRO A O 1
ATOM 1620 N N . LEU A 1 197 ? -12.037 1.949 -40.779 1.00 77.06 197 LEU A N 1
ATOM 1621 C CA . LEU A 1 197 ? -12.515 1.076 -39.704 1.00 77.06 197 LEU A CA 1
ATOM 1622 C C . LEU A 1 197 ? -13.300 -0.110 -40.271 1.00 77.06 197 LEU A C 1
ATOM 1624 O O . LEU A 1 197 ? -13.246 -1.212 -39.733 1.00 77.06 197 LEU A O 1
ATOM 1628 N N . THR A 1 198 ? -13.999 0.115 -41.381 1.00 77.38 198 THR A N 1
ATOM 1629 C CA . THR A 1 198 ? -14.736 -0.895 -42.140 1.00 77.38 198 THR A CA 1
ATOM 1630 C C . THR A 1 198 ? -13.818 -1.990 -42.667 1.00 77.38 198 THR A C 1
ATOM 1632 O O . THR A 1 198 ? -14.107 -3.166 -42.448 1.00 77.38 198 THR A O 1
ATOM 1635 N N . ASP A 1 199 ? -12.695 -1.626 -43.280 1.00 76.94 199 ASP A N 1
ATOM 1636 C CA . ASP A 1 199 ? -11.735 -2.590 -43.814 1.00 76.94 199 ASP A CA 1
ATOM 1637 C C . ASP A 1 199 ? -11.004 -3.337 -42.700 1.00 76.94 199 ASP A C 1
ATOM 1639 O O . ASP A 1 199 ? -10.900 -4.563 -42.743 1.00 76.94 199 ASP A O 1
ATOM 1643 N N . TRP A 1 200 ? -10.551 -2.629 -41.662 1.00 80.81 200 TRP A N 1
ATOM 1644 C CA . TRP A 1 200 ? -9.779 -3.232 -40.572 1.00 80.81 200 TRP A CA 1
ATOM 1645 C C . TRP A 1 200 ? -10.606 -4.144 -39.673 1.00 80.81 200 TRP A C 1
ATOM 1647 O O . TRP A 1 200 ? -10.108 -5.182 -39.234 1.00 80.81 200 TRP A O 1
ATOM 1657 N N . TYR A 1 201 ? -11.864 -3.796 -39.397 1.00 84.19 201 TYR A N 1
ATOM 1658 C CA . TYR A 1 201 ? -12.720 -4.637 -38.560 1.00 84.19 201 TYR A CA 1
ATOM 1659 C C . TYR A 1 201 ? -13.200 -5.868 -39.325 1.00 84.19 201 TYR A C 1
ATOM 1661 O O . TYR A 1 201 ? -13.226 -6.951 -38.746 1.00 84.19 201 TYR A O 1
ATOM 1669 N N . ARG A 1 202 ? -13.488 -5.745 -40.630 1.00 80.38 202 ARG A N 1
ATOM 1670 C CA . ARG A 1 202 ? -13.862 -6.894 -41.471 1.00 80.38 202 ARG A CA 1
ATOM 1671 C C . ARG A 1 202 ? -12.697 -7.831 -41.760 1.00 80.38 202 ARG A C 1
ATOM 1673 O O . ARG A 1 202 ? -12.908 -9.037 -41.852 1.00 80.38 202 ARG A O 1
ATOM 1680 N N . SER A 1 203 ? -11.478 -7.316 -41.890 1.00 79.19 203 SER A N 1
ATOM 1681 C CA . SER A 1 203 ? -10.289 -8.155 -42.065 1.00 79.19 203 SER A CA 1
ATOM 1682 C C . SER A 1 203 ? -9.714 -8.672 -40.743 1.00 79.19 203 SER A C 1
ATOM 1684 O O . SER A 1 203 ? -8.729 -9.406 -40.763 1.00 79.19 203 SER A O 1
ATOM 1686 N N . PHE A 1 204 ? -10.276 -8.283 -39.591 1.00 80.69 204 PHE A N 1
ATOM 1687 C CA . PHE A 1 204 ? -9.685 -8.509 -38.266 1.00 80.69 204 PHE A CA 1
ATOM 1688 C C . PHE A 1 204 ? -8.204 -8.105 -38.200 1.00 80.69 204 PHE A C 1
ATOM 1690 O O . PHE A 1 204 ? -7.386 -8.803 -37.593 1.00 80.69 204 PHE A O 1
ATOM 1697 N N . PHE A 1 205 ? -7.869 -6.982 -38.842 1.00 80.62 205 PHE A N 1
ATOM 1698 C CA . PHE A 1 205 ? -6.517 -6.450 -39.031 1.00 80.62 205 PHE A CA 1
ATOM 1699 C C . PHE A 1 205 ? -5.562 -7.336 -39.854 1.00 80.62 205 PHE A C 1
ATOM 1701 O O . PHE A 1 205 ? -4.346 -7.103 -39.836 1.00 80.62 205 PHE A O 1
ATOM 1708 N N . ALA A 1 206 ? -6.072 -8.323 -40.600 1.00 76.62 206 ALA A N 1
ATOM 1709 C CA . ALA A 1 206 ? -5.276 -9.087 -41.559 1.00 76.62 206 ALA A CA 1
ATOM 1710 C C . ALA A 1 206 ? -4.653 -8.140 -42.596 1.00 76.62 206 ALA A C 1
ATOM 1712 O O . ALA A 1 206 ? -5.342 -7.304 -43.181 1.00 76.62 206 ALA A O 1
ATOM 1713 N N . GLY A 1 207 ? -3.337 -8.254 -42.788 1.00 70.75 207 GLY A N 1
ATOM 1714 C CA . GLY A 1 207 ? -2.546 -7.360 -43.642 1.00 70.75 207 GLY A CA 1
ATOM 1715 C C . GLY A 1 207 ? -2.020 -6.094 -42.949 1.00 70.75 207 GLY A C 1
ATOM 1716 O O . GLY A 1 207 ? -1.069 -5.499 -43.448 1.00 70.75 207 GLY A O 1
ATOM 1717 N N . VAL A 1 208 ? -2.558 -5.723 -41.780 1.00 71.25 208 VAL A N 1
ATOM 1718 C CA . VAL A 1 208 ? -2.161 -4.516 -41.024 1.00 71.25 208 VAL A CA 1
ATOM 1719 C C . VAL A 1 208 ? -1.217 -4.860 -39.873 1.00 71.25 208 VAL A C 1
ATOM 1721 O O . VAL A 1 208 ? -0.176 -4.229 -39.707 1.00 71.25 208 VAL A O 1
ATOM 1724 N N . LEU A 1 209 ? -1.557 -5.877 -39.077 1.00 74.44 209 LEU A N 1
ATOM 1725 C CA . LEU A 1 209 ? -0.759 -6.308 -37.926 1.00 74.44 209 LEU A CA 1
ATOM 1726 C C . LEU A 1 209 ? 0.145 -7.499 -38.275 1.00 74.44 209 LEU A C 1
ATOM 1728 O O . LEU A 1 209 ? -0.121 -8.259 -39.203 1.00 74.44 209 LEU A O 1
ATOM 1732 N N . SER A 1 210 ? 1.226 -7.676 -37.510 1.00 76.06 210 SER A N 1
ATOM 1733 C CA . SER A 1 210 ? 2.106 -8.848 -37.622 1.00 76.06 210 SER A CA 1
ATOM 1734 C C . SER A 1 210 ? 1.396 -10.145 -37.204 1.00 76.06 210 SER A C 1
ATOM 1736 O O . SER A 1 210 ? 0.640 -10.141 -36.224 1.00 76.06 210 SER A O 1
ATOM 1738 N N . GLU A 1 211 ? 1.715 -11.262 -37.860 1.00 71.31 211 GLU A N 1
ATOM 1739 C CA . GLU A 1 211 ? 1.112 -12.584 -37.615 1.00 71.31 211 GLU A CA 1
ATOM 1740 C C . GLU A 1 211 ? 1.113 -13.022 -36.134 1.00 71.31 211 GLU A C 1
ATOM 1742 O O . GLU A 1 211 ? 0.060 -13.435 -35.643 1.00 71.31 211 GLU A O 1
ATOM 1747 N N . PRO A 1 212 ? 2.205 -12.882 -35.343 1.00 74.25 212 PRO A N 1
ATOM 1748 C CA . PRO A 1 212 ? 2.216 -13.360 -33.955 1.00 74.25 212 PRO A CA 1
ATOM 1749 C C . PRO A 1 212 ? 1.201 -12.650 -33.058 1.00 74.25 212 PRO A C 1
ATOM 1751 O O . PRO A 1 212 ? 0.720 -13.213 -32.072 1.00 74.25 212 PRO A O 1
ATOM 1754 N N . ALA A 1 213 ? 0.889 -11.399 -33.385 1.00 76.31 213 ALA A N 1
ATOM 1755 C CA . ALA A 1 213 ? -0.062 -10.607 -32.636 1.00 76.31 213 ALA A CA 1
ATOM 1756 C C . ALA A 1 213 ? -1.497 -10.812 -33.136 1.00 76.31 213 ALA A C 1
ATOM 1758 O O . ALA A 1 213 ? -2.409 -10.887 -32.312 1.00 76.31 213 ALA A O 1
ATOM 1759 N N . LEU A 1 214 ? -1.682 -11.015 -34.447 1.00 80.81 214 LEU A N 1
ATOM 1760 C CA . LEU A 1 214 ? -2.959 -11.454 -35.017 1.00 80.81 214 LEU A CA 1
ATOM 1761 C C . LEU A 1 214 ? -3.422 -12.765 -34.393 1.00 80.81 214 LEU A C 1
ATOM 1763 O O . LEU A 1 214 ? -4.559 -12.843 -33.947 1.00 80.81 214 LEU A O 1
ATOM 1767 N N . ILE A 1 215 ? -2.526 -13.742 -34.234 1.00 81.25 215 ILE A N 1
ATOM 1768 C CA . ILE A 1 215 ? -2.837 -15.024 -33.586 1.00 81.25 215 ILE A CA 1
ATOM 1769 C C . ILE A 1 215 ? -3.458 -14.822 -32.194 1.00 81.25 215 ILE A C 1
ATOM 1771 O O . ILE A 1 215 ? -4.447 -15.466 -31.853 1.00 81.25 215 ILE A O 1
ATOM 1775 N N . ARG A 1 216 ? -2.911 -13.904 -31.387 1.00 81.25 216 ARG A N 1
ATOM 1776 C CA . ARG A 1 216 ? -3.426 -13.632 -30.034 1.00 81.25 216 ARG A CA 1
ATOM 1777 C C . ARG A 1 216 ? -4.784 -12.944 -30.057 1.00 81.25 216 ARG A C 1
ATOM 1779 O O . ARG A 1 216 ? -5.605 -13.214 -29.186 1.00 81.25 216 ARG A O 1
ATOM 1786 N N . ILE A 1 217 ? -5.010 -12.051 -31.016 1.00 82.94 217 ILE A N 1
ATOM 1787 C CA . ILE A 1 217 ? -6.297 -11.369 -31.194 1.00 82.94 217 ILE A CA 1
ATOM 1788 C C . ILE A 1 217 ? -7.344 -12.380 -31.676 1.00 82.94 217 ILE A C 1
ATOM 1790 O O . ILE A 1 217 ? -8.445 -12.439 -31.132 1.00 82.94 217 ILE A O 1
ATOM 1794 N N . TRP A 1 218 ? -6.985 -13.225 -32.638 1.00 86.62 218 TRP A N 1
ATOM 1795 C CA . TRP A 1 218 ? -7.865 -14.232 -33.220 1.00 86.62 218 TRP A CA 1
ATOM 1796 C C . TRP A 1 218 ? -8.203 -15.347 -32.228 1.00 86.62 218 TRP A C 1
ATOM 1798 O O . TRP A 1 218 ? -9.342 -15.802 -32.225 1.00 86.62 218 TRP A O 1
ATOM 1808 N N . ASP A 1 219 ? -7.303 -15.690 -31.295 1.00 84.88 219 ASP A N 1
ATOM 1809 C CA . ASP A 1 219 ? -7.627 -16.561 -30.153 1.00 84.88 219 ASP A CA 1
ATOM 1810 C C . ASP A 1 219 ? -8.822 -15.994 -29.342 1.00 84.88 219 ASP A C 1
ATOM 1812 O O . ASP A 1 219 ? -9.692 -16.747 -28.902 1.00 84.88 219 ASP A O 1
ATOM 1816 N N . LYS A 1 220 ? -8.921 -14.663 -29.175 1.00 84.25 220 LYS A N 1
ATOM 1817 C CA . LYS A 1 220 ? -10.044 -14.001 -28.473 1.00 84.25 220 LYS A CA 1
ATOM 1818 C C . LYS A 1 220 ? -11.306 -13.919 -29.325 1.00 84.25 220 LYS A C 1
ATOM 1820 O O . LYS A 1 220 ? -12.402 -14.108 -28.796 1.00 84.25 220 LYS A O 1
ATOM 1825 N N . ILE A 1 221 ? -11.157 -13.660 -30.624 1.00 83.81 221 ILE A N 1
ATOM 1826 C CA . ILE A 1 221 ? -12.280 -13.602 -31.573 1.00 83.81 221 ILE A CA 1
ATOM 1827 C C . ILE A 1 221 ? -12.940 -14.978 -31.688 1.00 83.81 221 ILE A C 1
ATOM 1829 O O . ILE A 1 221 ? -14.156 -15.068 -31.550 1.00 83.81 221 ILE A O 1
ATOM 1833 N N . CYS A 1 222 ? -12.155 -16.054 -31.798 1.00 81.56 222 CYS A N 1
ATOM 1834 C CA . CYS A 1 222 ? -12.664 -17.431 -31.778 1.00 81.56 222 CYS A CA 1
ATOM 1835 C C . CYS A 1 222 ? -13.360 -17.781 -30.450 1.00 81.56 222 CYS A C 1
ATOM 1837 O O . CYS A 1 222 ? -14.232 -18.642 -30.412 1.00 81.56 222 CYS A O 1
ATOM 1839 N N . GLY A 1 223 ? -13.001 -17.103 -29.353 1.00 77.94 223 GLY A N 1
ATOM 1840 C CA . GLY A 1 223 ? -13.701 -17.185 -28.068 1.00 77.94 223 GLY A CA 1
ATOM 1841 C C . GLY A 1 223 ? -15.024 -16.405 -27.999 1.00 77.94 223 GLY A C 1
ATOM 1842 O O . GLY A 1 223 ? -15.664 -16.424 -26.950 1.00 77.94 223 GLY A O 1
ATOM 1843 N N . GLY A 1 224 ? -15.429 -15.715 -29.073 1.00 78.81 224 GLY A N 1
ATOM 1844 C CA . GLY A 1 224 ? -16.663 -14.924 -29.174 1.00 78.81 224 GLY A CA 1
ATOM 1845 C C . GLY A 1 224 ? -16.516 -13.439 -28.815 1.00 78.81 224 GLY A C 1
ATOM 1846 O O . GLY A 1 224 ? -17.508 -12.714 -28.755 1.00 78.81 224 GLY A O 1
ATOM 1847 N N . ALA A 1 225 ? -15.299 -12.944 -28.563 1.00 81.81 225 ALA A N 1
ATOM 1848 C CA . ALA A 1 225 ? -15.064 -11.559 -28.148 1.00 81.81 225 ALA A CA 1
ATOM 1849 C C . ALA A 1 225 ? -14.879 -10.601 -29.341 1.00 81.81 225 ALA A C 1
ATOM 1851 O O . ALA A 1 225 ? -13.835 -9.970 -29.483 1.00 81.81 225 ALA A O 1
ATOM 1852 N N . ILE A 1 226 ? -15.905 -10.447 -30.182 1.00 78.00 226 ILE A N 1
ATOM 1853 C CA . ILE A 1 226 ? -15.849 -9.637 -31.418 1.00 78.00 226 ILE A CA 1
ATOM 1854 C C . ILE A 1 226 ? -15.494 -8.162 -31.141 1.00 78.00 226 ILE A C 1
ATOM 1856 O O . ILE A 1 226 ? -14.725 -7.545 -31.874 1.00 78.00 226 ILE A O 1
ATOM 1860 N N . LYS A 1 227 ? -15.959 -7.608 -30.012 1.00 82.06 227 LYS A N 1
ATOM 1861 C CA . LYS A 1 227 ? -15.700 -6.213 -29.599 1.00 82.06 227 LYS A CA 1
ATOM 1862 C C . LYS A 1 227 ? -14.224 -5.896 -29.324 1.00 82.06 227 LYS A C 1
ATOM 1864 O O . LYS A 1 227 ? -13.885 -4.726 -29.158 1.00 82.06 227 LYS A O 1
ATOM 1869 N N . ILE A 1 228 ? -13.339 -6.897 -29.277 1.00 83.38 228 ILE A N 1
ATOM 1870 C CA . ILE A 1 228 ? -11.903 -6.684 -29.053 1.00 83.38 228 ILE A CA 1
ATOM 1871 C C . ILE A 1 228 ? -11.262 -5.803 -30.132 1.00 83.38 228 ILE A C 1
ATOM 1873 O O . ILE A 1 228 ? -10.319 -5.075 -29.831 1.00 83.38 228 ILE A O 1
ATOM 1877 N N . VAL A 1 229 ? -11.806 -5.796 -31.356 1.00 83.06 229 VAL A N 1
ATOM 1878 C CA . VAL A 1 229 ? -11.286 -4.990 -32.473 1.00 83.06 229 VAL A CA 1
ATOM 1879 C C . VAL A 1 229 ? -11.273 -3.488 -32.169 1.00 83.06 229 VAL A C 1
ATOM 1881 O O . VAL A 1 229 ? -10.342 -2.787 -32.564 1.00 83.06 229 VAL A O 1
ATOM 1884 N N . VAL A 1 230 ? -12.243 -3.007 -31.383 1.00 84.25 230 VAL A N 1
ATOM 1885 C CA . VAL A 1 230 ? -12.325 -1.607 -30.937 1.00 84.25 230 VAL A CA 1
ATOM 1886 C C . VAL A 1 230 ? -11.168 -1.268 -29.998 1.00 84.25 230 VAL A C 1
ATOM 1888 O O . VAL A 1 230 ? -10.497 -0.252 -30.165 1.00 84.25 230 VAL A O 1
ATOM 1891 N N . PHE A 1 231 ? -10.881 -2.146 -29.036 1.00 82.50 231 PHE A N 1
ATOM 1892 C CA . PHE A 1 231 ? -9.795 -1.940 -28.078 1.00 82.50 231 PHE A CA 1
ATOM 1893 C C . PHE A 1 231 ? -8.419 -2.032 -28.741 1.00 82.50 231 PHE A C 1
ATOM 1895 O O . PHE A 1 231 ? -7.547 -1.219 -28.442 1.00 82.50 231 PHE A O 1
ATOM 1902 N N . VAL A 1 232 ? -8.236 -2.972 -29.675 1.00 83.69 232 VAL A N 1
ATOM 1903 C CA . VAL A 1 232 ? -7.002 -3.087 -30.470 1.00 83.69 232 VAL A CA 1
ATOM 1904 C C . VAL A 1 232 ? -6.754 -1.805 -31.261 1.00 83.69 232 VAL A C 1
ATOM 1906 O O . VAL A 1 232 ? -5.633 -1.301 -31.263 1.00 83.69 232 VAL A O 1
ATOM 1909 N N . MET A 1 233 ? -7.799 -1.239 -31.869 1.00 82.31 233 MET A N 1
ATOM 1910 C CA . MET A 1 233 ? -7.698 0.017 -32.610 1.00 82.31 233 MET A CA 1
ATOM 1911 C C . MET A 1 233 ? -7.261 1.186 -31.718 1.00 82.31 233 MET A C 1
ATOM 1913 O O . MET A 1 233 ? -6.381 1.962 -32.085 1.00 82.31 233 MET A O 1
ATOM 1917 N N . ILE A 1 234 ? -7.840 1.303 -30.523 1.00 80.81 234 ILE A N 1
ATOM 1918 C CA . ILE A 1 234 ? -7.505 2.381 -29.583 1.00 80.81 234 ILE A CA 1
ATOM 1919 C C . ILE A 1 234 ? -6.072 2.236 -29.081 1.00 80.81 234 ILE A C 1
ATOM 1921 O O . ILE A 1 234 ? -5.334 3.217 -29.046 1.00 80.81 234 ILE A O 1
ATOM 1925 N N . GLU A 1 235 ? -5.641 1.023 -28.747 1.00 77.12 235 GLU A N 1
ATOM 1926 C CA . GLU A 1 235 ? -4.259 0.782 -28.331 1.00 77.12 235 GLU A CA 1
ATOM 1927 C C . GLU A 1 235 ? -3.255 1.023 -29.466 1.00 77.12 235 GLU A C 1
ATOM 1929 O O . GLU A 1 235 ? -2.170 1.553 -29.220 1.00 77.12 235 GLU A O 1
ATOM 1934 N N . LEU A 1 236 ? -3.621 0.733 -30.717 1.00 78.44 236 LEU A N 1
ATOM 1935 C CA . LEU A 1 236 ? -2.814 1.092 -31.884 1.00 78.44 236 LEU A CA 1
ATOM 1936 C C . LEU A 1 236 ? -2.678 2.617 -32.025 1.00 78.44 236 LEU A C 1
ATOM 1938 O O . LEU A 1 236 ? -1.566 3.125 -32.170 1.00 78.44 236 LEU A O 1
ATOM 1942 N N . LEU A 1 237 ? -3.776 3.366 -31.890 1.00 76.06 237 LEU A N 1
ATOM 1943 C CA . LEU A 1 237 ? -3.750 4.832 -31.920 1.00 76.06 237 LEU A CA 1
ATOM 1944 C C . LEU A 1 237 ? -2.941 5.431 -30.759 1.00 76.06 237 LEU A C 1
ATOM 1946 O O . LEU A 1 237 ? -2.180 6.378 -30.958 1.00 76.06 237 LEU A O 1
ATOM 1950 N N . ARG A 1 238 ? -3.047 4.865 -29.551 1.00 76.31 238 ARG A N 1
ATOM 1951 C CA . ARG A 1 238 ? -2.259 5.293 -28.383 1.00 76.31 238 ARG A CA 1
ATOM 1952 C C . ARG A 1 238 ? -0.775 5.018 -28.568 1.00 76.31 238 ARG A C 1
ATOM 1954 O O . ARG A 1 238 ? 0.047 5.870 -28.228 1.00 76.31 238 ARG A O 1
ATOM 1961 N N . PHE A 1 239 ? -0.424 3.863 -29.128 1.00 75.06 239 PHE A N 1
ATOM 1962 C CA . PHE A 1 239 ? 0.960 3.541 -29.465 1.00 75.06 239 PHE A CA 1
ATOM 1963 C C . PHE A 1 239 ? 1.543 4.567 -30.444 1.00 75.06 239 PHE A C 1
ATOM 1965 O O . PHE A 1 239 ? 2.660 5.051 -30.248 1.00 75.06 239 PHE A O 1
ATOM 1972 N N . LEU A 1 240 ? 0.753 4.972 -31.439 1.00 70.69 240 LEU A N 1
ATOM 1973 C CA . LEU A 1 240 ? 1.151 5.940 -32.459 1.00 70.69 240 LEU A CA 1
ATOM 1974 C C . LEU A 1 240 ? 0.936 7.407 -32.044 1.00 70.69 240 LEU A C 1
ATOM 1976 O O . LEU A 1 240 ? 1.278 8.303 -32.814 1.00 70.69 240 LEU A O 1
ATOM 1980 N N . ARG A 1 241 ? 0.462 7.686 -30.818 1.00 76.12 241 ARG A N 1
ATOM 1981 C CA . ARG A 1 241 ? 0.039 9.021 -30.342 1.00 76.12 241 ARG A CA 1
ATOM 1982 C C . ARG A 1 241 ? 0.988 10.153 -30.731 1.00 76.12 241 ARG A C 1
ATOM 1984 O O . ARG A 1 241 ? 0.546 11.172 -31.242 1.00 76.12 241 ARG A O 1
ATOM 1991 N N . ARG A 1 242 ? 2.295 9.999 -30.487 1.00 71.38 242 ARG A N 1
ATOM 1992 C CA . ARG A 1 242 ? 3.279 11.067 -30.758 1.00 71.38 242 ARG A CA 1
ATOM 1993 C C . ARG A 1 242 ? 3.389 11.415 -32.242 1.00 71.38 242 ARG A C 1
ATOM 1995 O O . ARG A 1 242 ? 3.624 12.572 -32.554 1.00 71.38 242 ARG A O 1
ATOM 2002 N N . ARG A 1 243 ? 3.241 10.422 -33.120 1.00 64.69 243 ARG A N 1
ATOM 2003 C CA . ARG A 1 243 ? 3.306 10.592 -34.576 1.00 64.69 243 ARG A CA 1
ATOM 2004 C C . ARG A 1 243 ? 1.968 11.075 -35.123 1.00 64.69 243 ARG A C 1
ATOM 2006 O O . ARG A 1 243 ? 1.946 12.021 -35.890 1.00 64.69 243 ARG A O 1
ATOM 2013 N N . VAL A 1 244 ? 0.858 10.525 -34.628 1.00 71.38 244 VAL A N 1
ATOM 2014 C CA . VAL A 1 244 ? -0.498 10.948 -35.018 1.00 71.38 244 VAL A CA 1
ATOM 2015 C C . VAL A 1 244 ? -0.751 12.423 -34.684 1.00 71.38 244 VAL A C 1
ATOM 2017 O O . VAL A 1 244 ? -1.338 13.130 -35.491 1.00 71.38 244 VAL A O 1
ATOM 2020 N N . LEU A 1 245 ? -0.243 12.923 -33.551 1.00 73.31 245 LEU A N 1
ATOM 2021 C CA . LEU A 1 245 ? -0.320 14.351 -33.204 1.00 73.31 245 LEU A CA 1
ATOM 2022 C C . LEU A 1 245 ? 0.555 15.256 -34.096 1.00 73.31 245 LEU A C 1
ATOM 2024 O O . LEU A 1 245 ? 0.353 16.465 -34.112 1.00 73.31 245 LEU A O 1
ATOM 2028 N N . GLN A 1 246 ? 1.532 14.695 -34.817 1.00 70.69 246 GLN A N 1
ATOM 2029 C CA . GLN A 1 246 ? 2.357 15.419 -35.795 1.00 70.69 246 GLN A CA 1
ATOM 2030 C C . GLN A 1 246 ? 1.751 15.383 -37.205 1.00 70.69 246 GLN A C 1
ATOM 2032 O O . GLN A 1 246 ? 2.137 16.183 -38.056 1.00 70.69 246 GLN A O 1
ATOM 2037 N N . CYS A 1 247 ? 0.812 14.472 -37.465 1.00 68.50 247 CYS A N 1
ATOM 2038 C CA . CYS A 1 247 ? 0.121 14.377 -38.742 1.00 68.50 247 CYS A CA 1
ATOM 2039 C C . CYS A 1 247 ? -0.940 15.477 -38.855 1.00 68.50 247 CYS A C 1
ATOM 2041 O O . CYS A 1 247 ? -1.791 15.628 -37.977 1.00 68.50 247 CYS A O 1
ATOM 2043 N N . VAL A 1 248 ? -0.898 16.207 -39.971 1.00 66.19 248 VAL A N 1
ATOM 2044 C CA . VAL A 1 248 ? -1.871 17.258 -40.318 1.00 66.19 248 VAL A CA 1
ATOM 2045 C C . VAL A 1 248 ? -2.817 16.795 -41.441 1.00 66.19 248 VAL A C 1
ATOM 2047 O O . VAL A 1 248 ? -3.948 17.261 -41.512 1.00 66.19 248 VAL A O 1
ATOM 2050 N N . ASN A 1 249 ? -2.396 15.816 -42.261 1.00 67.38 249 ASN A N 1
ATOM 2051 C CA . ASN A 1 249 ? -3.118 15.346 -43.454 1.00 67.38 249 ASN A CA 1
ATOM 2052 C C . ASN A 1 249 ? -3.475 13.852 -43.381 1.00 67.38 249 ASN A C 1
ATOM 2054 O O . ASN A 1 249 ? -2.714 13.060 -42.819 1.00 67.38 249 ASN A O 1
ATOM 2058 N N . GLN A 1 250 ? -4.603 13.467 -43.994 1.00 63.03 250 GLN A N 1
ATOM 2059 C CA . GLN A 1 250 ? -5.128 12.090 -44.008 1.00 63.03 250 GLN A CA 1
ATOM 2060 C C . GLN A 1 250 ? -4.118 11.081 -44.590 1.00 63.03 250 GLN A C 1
ATOM 2062 O O . GLN A 1 250 ? -3.887 10.039 -43.987 1.00 63.03 250 GLN A O 1
ATOM 2067 N N . GLU A 1 251 ? -3.436 11.414 -45.689 1.00 64.06 251 GLU A N 1
ATOM 2068 C CA . GLU A 1 251 ? -2.425 10.547 -46.326 1.00 64.06 251 GLU A CA 1
ATOM 2069 C C . GLU A 1 251 ? -1.222 10.257 -45.411 1.00 64.06 251 GLU A C 1
ATOM 2071 O O . GLU A 1 251 ? -0.777 9.115 -45.303 1.00 64.06 251 GLU A O 1
ATOM 2076 N N . GLY A 1 252 ? -0.765 11.258 -44.650 1.00 62.91 252 GLY A N 1
ATOM 2077 C CA . GLY A 1 252 ? 0.332 11.085 -43.692 1.00 62.91 252 GLY A CA 1
ATOM 2078 C C . GLY A 1 252 ? -0.034 10.174 -42.515 1.00 62.91 252 GLY A C 1
ATOM 2079 O O . GLY A 1 252 ? 0.836 9.501 -41.962 1.00 62.91 252 GLY A O 1
ATOM 2080 N N . LEU A 1 253 ? -1.319 10.102 -42.148 1.00 66.88 253 LEU A N 1
ATOM 2081 C CA . LEU A 1 253 ? -1.814 9.157 -41.145 1.00 66.88 253 LEU A CA 1
ATOM 2082 C C . LEU A 1 253 ? -1.765 7.715 -41.674 1.00 66.88 253 LEU A C 1
ATOM 2084 O O . LEU A 1 253 ? -1.322 6.819 -40.954 1.00 66.88 253 LEU A O 1
ATOM 2088 N N . PHE A 1 254 ? -2.163 7.490 -42.929 1.00 65.31 254 PHE A N 1
ATOM 2089 C CA . PHE A 1 254 ? -2.094 6.173 -43.568 1.00 65.31 254 PHE A CA 1
ATOM 2090 C C . PHE A 1 254 ? -0.655 5.667 -43.704 1.00 65.31 254 PHE A C 1
ATOM 2092 O O . PHE A 1 254 ? -0.377 4.523 -43.332 1.00 65.31 254 PHE A O 1
ATOM 2099 N N . GLU A 1 255 ? 0.277 6.523 -44.130 1.00 65.56 255 GLU A N 1
ATOM 2100 C CA . GLU A 1 255 ? 1.704 6.186 -44.199 1.00 65.56 255 GLU A CA 1
ATOM 2101 C C . GLU A 1 255 ? 2.302 5.888 -42.817 1.00 65.56 255 GLU A C 1
ATOM 2103 O O . GLU A 1 255 ? 3.068 4.933 -42.658 1.00 65.56 255 GLU A O 1
ATOM 2108 N N . CYS A 1 256 ? 1.915 6.639 -41.782 1.00 63.22 256 CYS A N 1
ATOM 2109 C CA . CYS A 1 256 ? 2.343 6.369 -40.406 1.00 63.22 256 CYS A CA 1
ATOM 2110 C C . CYS A 1 256 ? 1.846 5.012 -39.893 1.00 63.22 256 CYS A C 1
ATOM 2112 O O . CYS A 1 256 ? 2.569 4.320 -39.180 1.00 63.22 256 CYS A O 1
ATOM 2114 N N . ILE A 1 257 ? 0.627 4.614 -40.259 1.00 65.44 257 ILE A N 1
ATOM 2115 C CA . ILE A 1 257 ? 0.055 3.328 -39.845 1.00 65.44 257 ILE A CA 1
ATOM 2116 C C . ILE A 1 257 ? 0.679 2.168 -40.638 1.00 65.44 257 ILE A C 1
ATOM 2118 O O . ILE A 1 257 ? 0.918 1.105 -40.068 1.00 65.44 257 ILE A O 1
ATOM 2122 N N . HIS A 1 258 ? 0.992 2.359 -41.924 1.00 62.75 258 HIS A N 1
ATOM 2123 C CA . HIS A 1 258 ? 1.609 1.324 -42.766 1.00 62.75 258 HIS A CA 1
ATOM 2124 C C . HIS A 1 258 ? 3.109 1.126 -42.490 1.00 62.75 258 HIS A C 1
ATOM 2126 O O . HIS A 1 258 ? 3.595 -0.006 -42.530 1.00 62.75 258 HIS A O 1
ATOM 2132 N N . SER A 1 259 ? 3.846 2.193 -42.166 1.00 59.22 259 SER A N 1
ATOM 2133 C CA . SER A 1 259 ? 5.295 2.131 -41.907 1.00 59.22 259 SER A CA 1
ATOM 2134 C C . SER A 1 259 ? 5.672 1.393 -40.613 1.00 59.22 259 SER A C 1
ATOM 2136 O O . SER A 1 259 ? 6.759 0.824 -40.533 1.00 59.22 259 SER A O 1
ATOM 2138 N N . ASP A 1 260 ? 4.777 1.317 -39.620 1.00 54.69 260 ASP A N 1
ATOM 2139 C CA . ASP A 1 260 ? 5.059 0.729 -38.298 1.00 54.69 260 ASP A CA 1
ATOM 2140 C C . ASP A 1 260 ? 4.599 -0.739 -38.124 1.00 54.69 260 ASP A C 1
ATOM 2142 O O . ASP A 1 260 ? 4.594 -1.255 -36.998 1.00 54.69 260 ASP A O 1
ATOM 2146 N N . ARG A 1 261 ? 4.305 -1.467 -39.218 1.00 54.38 261 ARG A N 1
ATOM 2147 C CA . ARG A 1 261 ? 3.895 -2.897 -39.216 1.00 54.38 261 ARG A CA 1
ATOM 2148 C C . ARG A 1 261 ? 4.808 -3.810 -38.375 1.00 54.38 261 ARG A C 1
ATOM 2150 O O . ARG A 1 261 ? 4.344 -4.809 -37.827 1.00 54.38 261 ARG A O 1
ATOM 2157 N N . GLN A 1 262 ? 6.092 -3.467 -38.240 1.00 44.72 262 GLN A N 1
ATOM 2158 C CA . GLN A 1 262 ? 7.091 -4.231 -37.474 1.00 44.72 262 GLN A CA 1
ATOM 2159 C C . GLN A 1 262 ? 7.302 -3.723 -36.029 1.00 44.72 262 GLN A C 1
ATOM 2161 O O . GLN A 1 262 ? 7.517 -4.532 -35.120 1.00 44.72 262 GLN A O 1
ATOM 2166 N N . ALA A 1 263 ? 7.171 -2.412 -35.777 1.00 43.75 263 ALA A N 1
ATOM 2167 C CA . ALA A 1 263 ? 7.533 -1.768 -34.505 1.00 43.75 263 ALA A CA 1
ATOM 2168 C C . ALA A 1 263 ? 6.569 -2.079 -33.343 1.00 43.75 263 ALA A C 1
ATOM 2170 O O . ALA A 1 263 ? 6.975 -2.078 -32.174 1.00 43.75 263 ALA A O 1
ATOM 2171 N N . TRP A 1 264 ? 5.301 -2.376 -33.647 1.00 45.22 264 TRP A N 1
ATOM 2172 C CA . TRP A 1 264 ? 4.315 -2.780 -32.639 1.00 45.22 264 TRP A CA 1
ATOM 2173 C C . TRP A 1 264 ? 4.632 -4.159 -32.023 1.00 45.22 264 TRP A C 1
ATOM 2175 O O . TRP A 1 264 ? 4.309 -4.399 -30.858 1.00 45.22 264 TRP A O 1
ATOM 2185 N N . SER A 1 265 ? 5.332 -5.046 -32.752 1.00 42.00 265 SER A N 1
ATOM 2186 C CA . SER A 1 265 ? 5.638 -6.410 -32.284 1.00 42.00 265 SER A CA 1
ATOM 2187 C C . SER A 1 265 ? 6.809 -6.478 -31.288 1.00 42.00 265 SER A C 1
ATOM 2189 O O . SER A 1 265 ? 6.738 -7.221 -30.309 1.00 42.00 265 SER A O 1
ATOM 2191 N N . GLU A 1 266 ? 7.854 -5.660 -31.464 1.00 38.84 266 GLU A N 1
ATOM 2192 C CA . GLU A 1 266 ? 9.069 -5.741 -30.637 1.00 38.84 266 GLU A CA 1
ATOM 2193 C C . GLU A 1 266 ? 8.913 -5.071 -29.262 1.00 38.84 266 GLU A C 1
ATOM 2195 O O . GLU A 1 266 ? 9.450 -5.563 -28.268 1.00 38.84 266 GLU A O 1
ATOM 2200 N N . LYS A 1 267 ? 8.132 -3.985 -29.154 1.00 37.88 267 LYS A N 1
ATOM 2201 C CA . LYS A 1 267 ? 7.941 -3.264 -27.877 1.00 37.88 267 LYS A CA 1
ATOM 2202 C C . LYS A 1 267 ? 6.905 -3.900 -26.946 1.00 37.88 267 LYS A C 1
ATOM 2204 O O . LYS A 1 267 ? 7.086 -3.837 -25.730 1.00 37.88 267 LYS A O 1
ATOM 2209 N N . ASN A 1 268 ? 5.869 -4.549 -27.480 1.00 37.84 268 ASN A N 1
ATOM 2210 C CA . ASN A 1 268 ? 4.848 -5.231 -26.670 1.00 37.84 268 ASN A CA 1
ATOM 2211 C C . ASN A 1 268 ? 5.252 -6.650 -26.238 1.00 37.84 268 ASN A C 1
ATOM 2213 O O . ASN A 1 268 ? 4.589 -7.240 -25.389 1.00 37.84 268 ASN A O 1
ATOM 2217 N N . LEU A 1 269 ? 6.379 -7.179 -26.733 1.00 35.28 269 LEU A N 1
ATOM 2218 C CA . LEU A 1 269 ? 6.984 -8.399 -26.186 1.00 35.28 269 LEU A CA 1
ATOM 2219 C C . LEU A 1 269 ? 7.733 -8.156 -24.858 1.00 35.28 269 LEU A C 1
ATOM 2221 O O . LEU A 1 269 ? 8.091 -9.114 -24.179 1.00 35.28 269 LEU A O 1
ATOM 2225 N N . GLN A 1 270 ? 7.962 -6.891 -24.475 1.00 32.69 270 GLN A N 1
ATOM 2226 C CA . GLN A 1 270 ? 8.683 -6.504 -23.250 1.00 32.69 270 GLN A CA 1
ATOM 2227 C C . GLN A 1 270 ? 7.931 -5.512 -22.349 1.00 32.69 270 GLN A C 1
ATOM 2229 O O . GLN A 1 270 ? 8.420 -5.169 -21.273 1.00 32.69 270 GLN A O 1
ATOM 2234 N N . LYS A 1 271 ? 6.739 -5.059 -22.743 1.00 30.28 271 LYS A N 1
ATOM 2235 C CA . LYS A 1 271 ? 5.879 -4.208 -21.918 1.00 30.28 271 LYS A CA 1
ATOM 2236 C C . LYS A 1 271 ? 4.463 -4.760 -21.893 1.00 30.28 271 LYS A C 1
ATOM 2238 O O . LYS A 1 271 ? 3.570 -4.250 -22.554 1.00 30.28 271 LYS A O 1
ATOM 2243 N N . GLU A 1 272 ? 4.252 -5.767 -21.056 1.00 26.23 272 GLU A N 1
ATOM 2244 C CA . GLU A 1 272 ? 3.008 -5.758 -20.298 1.00 26.23 272 GLU A CA 1
ATOM 2245 C C . GLU A 1 272 ? 3.074 -4.539 -19.378 1.00 26.23 272 GLU A C 1
ATOM 2247 O O . GLU A 1 272 ? 3.871 -4.471 -18.444 1.00 26.23 272 GLU A O 1
ATOM 2252 N N . ASP A 1 273 ? 2.308 -3.518 -19.728 1.00 23.27 273 ASP A N 1
ATOM 2253 C CA . ASP A 1 273 ? 2.119 -2.332 -18.917 1.00 23.27 273 ASP A CA 1
ATOM 2254 C C . ASP A 1 273 ? 1.283 -2.734 -17.681 1.00 23.27 273 ASP A C 1
ATOM 2256 O O . ASP A 1 273 ? 0.125 -3.125 -17.841 1.00 23.27 273 ASP A O 1
ATOM 2260 N N . PRO A 1 274 ? 1.797 -2.641 -16.440 1.00 28.17 274 PRO A N 1
ATOM 2261 C CA . PRO A 1 274 ? 1.072 -3.035 -15.223 1.00 28.17 274 PRO A CA 1
ATOM 2262 C C . PRO A 1 274 ? -0.044 -2.043 -14.833 1.00 28.17 274 PRO A C 1
ATOM 2264 O O . PRO A 1 274 ? -0.444 -1.952 -13.675 1.00 28.17 274 PRO A O 1
ATOM 2267 N N . ARG A 1 275 ? -0.562 -1.262 -15.789 1.00 29.47 275 ARG A N 1
ATOM 2268 C CA . ARG A 1 275 ? -1.532 -0.178 -15.560 1.00 29.47 275 ARG A CA 1
ATOM 2269 C C . ARG A 1 275 ? -2.998 -0.616 -15.587 1.00 29.47 275 ARG A C 1
ATOM 2271 O O . ARG A 1 275 ? -3.872 0.210 -15.360 1.00 29.47 275 ARG A O 1
ATOM 2278 N N . ILE A 1 276 ? -3.267 -1.908 -15.776 1.00 27.98 276 ILE A N 1
ATOM 2279 C CA . ILE A 1 276 ? -4.582 -2.522 -15.514 1.00 27.98 276 ILE A CA 1
ATOM 2280 C C . ILE A 1 276 ? -4.403 -3.705 -14.550 1.00 27.98 276 ILE A C 1
ATOM 2282 O O . ILE A 1 276 ? -4.992 -4.770 -14.693 1.00 27.98 276 ILE A O 1
ATOM 2286 N N . GLY A 1 277 ? -3.553 -3.524 -13.540 1.00 26.08 277 GLY A N 1
ATOM 2287 C CA . GLY A 1 277 ? -3.730 -4.228 -12.282 1.00 26.08 277 GLY A CA 1
ATOM 2288 C C . GLY A 1 277 ? -4.813 -3.485 -11.516 1.00 26.08 277 GLY A C 1
ATOM 2289 O O . GLY A 1 277 ? -4.541 -2.442 -10.923 1.00 26.08 277 GLY A O 1
ATOM 2290 N N . GLY A 1 278 ? -6.048 -3.997 -11.517 1.00 27.06 278 GLY A N 1
ATOM 2291 C CA . GLY A 1 278 ? -6.913 -3.728 -10.370 1.00 27.06 278 GLY A CA 1
ATOM 2292 C C . GLY A 1 278 ? -6.076 -4.047 -9.140 1.00 27.06 278 GLY A C 1
ATOM 2293 O O . GLY A 1 278 ? -5.487 -5.126 -9.148 1.00 27.06 278 GLY A O 1
ATOM 2294 N N . LYS A 1 279 ? -5.923 -3.079 -8.213 1.00 34.97 279 LYS A N 1
ATOM 2295 C CA . LYS A 1 279 ? -5.168 -3.197 -6.947 1.00 34.97 279 LYS A CA 1
ATOM 2296 C C . LYS A 1 279 ? -5.035 -4.679 -6.615 1.00 34.97 279 LYS A C 1
ATOM 2298 O O . LYS A 1 279 ? -6.051 -5.278 -6.261 1.00 34.97 279 LYS A O 1
ATOM 2303 N N . GLU A 1 280 ? -3.866 -5.285 -6.846 1.00 37.41 280 GLU A N 1
ATOM 2304 C CA . GLU A 1 280 ? -3.662 -6.679 -6.458 1.00 37.41 280 GLU A CA 1
ATOM 2305 C C . GLU A 1 280 ? -4.014 -6.717 -4.977 1.00 37.41 280 GLU A C 1
ATOM 2307 O O . GLU A 1 280 ? -3.358 -6.072 -4.154 1.00 37.41 280 GLU A O 1
ATOM 2312 N N . MET A 1 281 ? -5.156 -7.326 -4.653 1.00 52.38 281 MET A N 1
ATOM 2313 C CA . MET A 1 281 ? -5.644 -7.322 -3.289 1.00 52.38 281 MET A CA 1
ATOM 2314 C C . MET A 1 281 ? -4.720 -8.248 -2.527 1.00 52.38 281 MET A C 1
ATOM 2316 O O . MET A 1 281 ? -4.873 -9.469 -2.575 1.00 52.38 281 MET A O 1
ATOM 2320 N N . SER A 1 282 ? -3.707 -7.664 -1.886 1.00 64.75 282 SER A N 1
ATOM 2321 C CA . SER A 1 282 ? -2.751 -8.436 -1.114 1.00 64.75 282 SER A CA 1
ATOM 2322 C C . SER A 1 282 ? -3.526 -9.177 -0.032 1.00 64.75 282 SER A C 1
ATOM 2324 O O . SER A 1 282 ? -4.089 -8.584 0.891 1.00 64.75 282 SER A O 1
ATOM 2326 N N . ILE A 1 283 ? -3.570 -10.502 -0.160 1.00 78.19 283 ILE A N 1
ATOM 2327 C CA . ILE A 1 283 ? -4.273 -11.395 0.766 1.00 78.19 283 ILE A CA 1
ATOM 2328 C C . ILE A 1 283 ? -3.758 -11.179 2.198 1.00 78.19 283 ILE A C 1
ATOM 2330 O O . ILE A 1 283 ? -4.509 -11.320 3.161 1.00 78.19 283 ILE A O 1
ATOM 2334 N N . GLN A 1 284 ? -2.476 -10.822 2.343 1.00 82.81 284 GLN A N 1
ATOM 2335 C CA . GLN A 1 284 ? -1.864 -10.530 3.640 1.00 82.81 284 GLN A CA 1
ATOM 2336 C C . GLN A 1 284 ? -2.413 -9.246 4.257 1.00 82.81 284 GLN A C 1
ATOM 2338 O O . GLN A 1 284 ? -2.691 -9.222 5.453 1.00 82.81 284 GLN A O 1
ATOM 2343 N N . LEU A 1 285 ? -2.616 -8.205 3.447 1.00 82.19 285 LEU A N 1
ATOM 2344 C CA . LEU A 1 285 ? -3.209 -6.952 3.904 1.00 82.19 285 LEU A CA 1
ATOM 2345 C C . LEU A 1 285 ? -4.659 -7.164 4.350 1.00 82.19 285 LEU A C 1
ATOM 2347 O O . LEU A 1 285 ? -5.024 -6.691 5.421 1.00 82.19 285 LEU A O 1
ATOM 2351 N N . GLY A 1 286 ? -5.439 -7.957 3.607 1.00 82.75 286 GLY A N 1
ATOM 2352 C CA . GLY A 1 286 ? -6.791 -8.347 4.019 1.00 82.75 286 GLY A CA 1
ATOM 2353 C C . GLY A 1 286 ? -6.800 -9.020 5.389 1.00 82.75 286 GLY A C 1
ATOM 2354 O O . GLY A 1 286 ? -7.452 -8.538 6.307 1.00 82.75 286 GLY A O 1
ATOM 2355 N N . LYS A 1 287 ? -5.977 -10.062 5.571 1.00 85.62 287 LYS A N 1
ATOM 2356 C CA . LYS A 1 287 ? -5.840 -10.774 6.856 1.00 85.62 287 LYS A CA 1
ATOM 2357 C C . LYS A 1 287 ? -5.419 -9.863 8.011 1.00 85.62 287 LYS A C 1
ATOM 2359 O O . LYS A 1 287 ? -5.893 -10.040 9.134 1.00 85.62 287 LYS A O 1
ATOM 2364 N N . LEU A 1 288 ? -4.512 -8.921 7.754 1.00 87.12 288 LEU A N 1
ATOM 2365 C CA . LEU A 1 288 ? -4.075 -7.942 8.745 1.00 87.12 288 LEU A CA 1
ATOM 2366 C C . LEU A 1 288 ? -5.228 -7.012 9.141 1.00 87.12 288 LEU A C 1
ATOM 2368 O O . LEU A 1 288 ? -5.493 -6.859 10.332 1.00 87.12 288 LEU A O 1
ATOM 2372 N N . CYS A 1 289 ? -5.953 -6.457 8.167 1.00 86.19 289 CYS A N 1
ATOM 2373 C CA . CYS A 1 289 ? -7.128 -5.623 8.414 1.00 86.19 289 CYS A CA 1
ATOM 2374 C C . CYS A 1 289 ? -8.198 -6.370 9.223 1.00 86.19 289 CYS A C 1
ATOM 2376 O O . CYS A 1 289 ? -8.692 -5.819 10.206 1.00 86.19 289 CYS A O 1
ATOM 2378 N N . SER A 1 290 ? -8.488 -7.632 8.888 1.00 87.19 290 SER A N 1
ATOM 2379 C CA . SER A 1 290 ? -9.429 -8.470 9.642 1.00 87.19 290 SER A CA 1
ATOM 2380 C C . SER A 1 290 ? -9.042 -8.570 11.118 1.00 87.19 290 SER A C 1
ATOM 2382 O O . SER A 1 290 ? -9.882 -8.388 11.996 1.00 87.19 290 SER A O 1
ATOM 2384 N N . ARG A 1 291 ? -7.760 -8.820 11.418 1.00 87.69 291 ARG A N 1
ATOM 2385 C CA . ARG A 1 291 ? -7.288 -8.964 12.806 1.00 87.69 291 ARG A CA 1
ATOM 2386 C C . ARG A 1 291 ? -7.286 -7.663 13.587 1.00 87.69 291 ARG A C 1
ATOM 2388 O O . ARG A 1 291 ? -7.647 -7.681 14.760 1.00 87.69 291 ARG A O 1
ATOM 2395 N N . ILE A 1 292 ? -6.917 -6.552 12.954 1.00 87.69 292 ILE A N 1
ATOM 2396 C CA . ILE A 1 292 ? -6.982 -5.231 13.591 1.00 87.69 292 ILE A CA 1
ATOM 2397 C C . ILE A 1 292 ? -8.438 -4.924 13.965 1.00 87.69 292 ILE A C 1
ATOM 2399 O O . ILE A 1 292 ? -8.728 -4.582 15.109 1.00 87.69 292 ILE A O 1
ATOM 2403 N N . ILE A 1 293 ? -9.374 -5.116 13.034 1.00 88.69 293 ILE A N 1
ATOM 2404 C CA . ILE A 1 293 ? -10.796 -4.844 13.281 1.00 88.69 293 ILE A CA 1
ATOM 2405 C C . ILE A 1 293 ? -11.354 -5.768 14.370 1.00 88.69 293 ILE A C 1
ATOM 2407 O O . ILE A 1 293 ? -12.074 -5.301 15.248 1.00 88.69 293 ILE A O 1
ATOM 2411 N N . GLU A 1 294 ? -10.976 -7.046 14.372 1.00 89.12 294 GLU A N 1
ATOM 2412 C CA . GLU A 1 294 ? -11.377 -8.005 15.407 1.00 89.12 294 GLU A CA 1
ATOM 2413 C C . GLU A 1 294 ? -10.913 -7.586 16.806 1.00 89.12 294 GLU A C 1
ATOM 2415 O O . GLU A 1 294 ? -11.685 -7.667 17.759 1.00 89.12 294 GLU A O 1
ATOM 2420 N N . GLN A 1 295 ? -9.673 -7.102 16.932 1.00 85.75 295 GLN A N 1
ATOM 2421 C CA . GLN A 1 295 ? -9.101 -6.695 18.214 1.00 85.75 295 GLN A CA 1
ATOM 2422 C C . GLN A 1 295 ? -9.772 -5.441 18.793 1.00 85.75 295 GLN A C 1
ATOM 2424 O O . GLN A 1 295 ? -9.895 -5.337 20.013 1.00 85.75 295 GLN A O 1
ATOM 2429 N N . HIS A 1 296 ? -10.189 -4.498 17.944 1.00 85.38 296 HIS A N 1
ATOM 2430 C CA . HIS A 1 296 ? -10.750 -3.216 18.385 1.00 85.38 296 HIS A CA 1
ATOM 2431 C C . HIS A 1 296 ? -12.284 -3.195 18.445 1.00 85.38 296 HIS A C 1
ATOM 2433 O O . HIS A 1 296 ? -12.845 -2.590 19.356 1.00 85.38 296 HIS A O 1
ATOM 2439 N N . PHE A 1 297 ? -12.966 -3.849 17.501 1.00 86.25 297 PHE A N 1
ATOM 2440 C CA . PHE A 1 297 ? -14.423 -3.756 17.324 1.00 86.25 297 PHE A CA 1
ATOM 2441 C C . PHE A 1 297 ? -15.154 -5.101 17.448 1.00 86.25 297 PHE A C 1
ATOM 2443 O O . PHE A 1 297 ? -16.385 -5.127 17.491 1.00 86.25 297 PHE A O 1
ATOM 2450 N N . GLY A 1 298 ? -14.421 -6.215 17.525 1.00 88.44 298 GLY A N 1
ATOM 2451 C CA . GLY A 1 298 ? -14.975 -7.556 17.697 1.00 88.44 298 GLY A CA 1
ATOM 2452 C C . GLY A 1 298 ? -15.333 -8.283 16.396 1.00 88.44 298 GLY A C 1
ATOM 2453 O O . GLY A 1 298 ? -15.141 -7.795 15.280 1.00 88.44 298 GLY A O 1
ATOM 2454 N N . GLU A 1 299 ? -15.857 -9.500 16.550 1.00 87.69 299 GLU A N 1
ATOM 2455 C CA . GLU A 1 299 ? -16.032 -10.460 15.452 1.00 87.69 299 GLU A CA 1
ATOM 2456 C C . GLU A 1 299 ? -17.129 -10.069 14.448 1.00 87.69 299 GLU A C 1
ATOM 2458 O O . GLU A 1 299 ? -16.940 -10.214 13.241 1.00 87.69 299 GLU A O 1
ATOM 2463 N N . VAL A 1 300 ? -18.251 -9.512 14.914 1.00 87.94 300 VAL A N 1
ATOM 2464 C CA . VAL A 1 300 ? -19.366 -9.119 14.032 1.00 87.94 300 VAL A CA 1
ATOM 2465 C C . VAL A 1 300 ? -18.916 -8.035 13.047 1.00 87.94 300 VAL A C 1
ATOM 2467 O O . VAL A 1 300 ? -19.130 -8.155 11.843 1.00 87.94 300 VAL A O 1
ATOM 2470 N N . VAL A 1 301 ? -18.200 -7.014 13.532 1.00 87.75 301 VAL A N 1
ATOM 2471 C CA . VAL A 1 301 ? -17.668 -5.938 12.681 1.00 87.75 301 VAL A CA 1
ATOM 2472 C C . VAL A 1 301 ? -16.602 -6.468 11.719 1.00 87.75 301 VAL A C 1
ATOM 2474 O O . VAL A 1 301 ? -16.584 -6.057 10.559 1.00 87.75 301 VAL A O 1
ATOM 2477 N N . ARG A 1 302 ? -15.771 -7.431 12.153 1.00 89.19 302 ARG A N 1
ATOM 2478 C CA . ARG A 1 302 ? -14.798 -8.112 11.283 1.00 89.19 302 ARG A CA 1
ATOM 2479 C C . ARG A 1 302 ? -15.482 -8.762 10.083 1.00 89.19 302 ARG A C 1
ATOM 2481 O O . ARG A 1 302 ? -15.053 -8.527 8.965 1.00 89.19 302 ARG A O 1
ATOM 2488 N N . THR A 1 303 ? -16.552 -9.533 10.285 1.00 85.94 303 THR A N 1
ATOM 2489 C CA . THR A 1 303 ? -17.222 -10.235 9.169 1.00 85.94 303 THR A CA 1
ATOM 2490 C C . THR A 1 303 ? -17.790 -9.282 8.114 1.00 85.94 303 THR A C 1
ATOM 2492 O O . THR A 1 303 ? -17.662 -9.542 6.919 1.00 85.94 303 THR A O 1
ATOM 2495 N N . VAL A 1 304 ? -18.346 -8.140 8.537 1.00 85.50 304 VAL A N 1
ATOM 2496 C CA . VAL A 1 304 ? -18.813 -7.086 7.622 1.00 85.50 304 VAL A CA 1
ATOM 2497 C C . VAL A 1 304 ? -17.635 -6.434 6.895 1.00 85.50 304 VAL A C 1
ATOM 2499 O O . VAL A 1 304 ? -17.711 -6.198 5.691 1.00 85.50 304 VAL A O 1
ATOM 2502 N N . ALA A 1 305 ? -16.528 -6.173 7.593 1.00 85.38 305 ALA A N 1
ATOM 2503 C CA . ALA A 1 305 ? -15.330 -5.601 6.987 1.00 85.38 305 ALA A CA 1
ATOM 2504 C C . ALA A 1 305 ? -14.640 -6.558 6.000 1.00 85.38 305 ALA A C 1
ATOM 2506 O O . ALA A 1 305 ? -14.191 -6.107 4.952 1.00 85.38 305 ALA A O 1
ATOM 2507 N N . ASP A 1 306 ? -14.600 -7.860 6.286 1.00 85.06 306 ASP A N 1
ATOM 2508 C CA . ASP A 1 306 ? -14.051 -8.888 5.395 1.00 85.06 306 ASP A CA 1
ATOM 2509 C C . ASP A 1 306 ? -14.877 -8.998 4.108 1.00 85.06 306 ASP A C 1
ATOM 2511 O O . ASP A 1 306 ? -14.324 -9.095 3.009 1.00 85.06 306 ASP A O 1
ATOM 2515 N N . ASP A 1 307 ? -16.205 -8.911 4.224 1.00 83.56 307 ASP A N 1
ATOM 2516 C CA . ASP A 1 307 ? -17.091 -8.902 3.062 1.00 83.56 307 ASP A CA 1
ATOM 2517 C C . ASP A 1 307 ? -16.929 -7.630 2.215 1.00 83.56 307 ASP A C 1
ATOM 2519 O O . ASP A 1 307 ? -16.930 -7.705 0.981 1.00 83.56 307 ASP A O 1
ATOM 2523 N N . LEU A 1 308 ? -16.729 -6.474 2.859 1.00 82.75 308 LEU A N 1
ATOM 2524 C CA . LEU A 1 308 ? -16.367 -5.225 2.185 1.00 82.75 308 LEU A CA 1
ATOM 2525 C C . LEU A 1 308 ? -14.947 -5.254 1.616 1.00 82.75 308 LEU A C 1
ATOM 2527 O O . LEU A 1 308 ? -14.683 -4.564 0.644 1.00 82.75 308 LEU A O 1
ATOM 2531 N N . PHE A 1 309 ? -14.027 -6.036 2.178 1.00 81.25 309 PHE A N 1
ATOM 2532 C CA . PHE A 1 309 ? -12.679 -6.178 1.636 1.00 81.25 309 PHE A CA 1
ATOM 2533 C C . PHE A 1 309 ? -12.675 -7.034 0.365 1.00 81.25 309 PHE A C 1
ATOM 2535 O O . PHE A 1 309 ? -11.908 -6.770 -0.553 1.00 81.25 309 PHE A O 1
ATOM 2542 N N . ALA A 1 310 ? -13.556 -8.034 0.269 1.00 78.94 310 ALA A N 1
ATOM 2543 C CA . ALA A 1 310 ? -13.650 -8.922 -0.892 1.00 78.94 310 ALA A CA 1
ATOM 2544 C C . ALA A 1 310 ? -14.124 -8.224 -2.187 1.00 78.94 310 ALA A C 1
ATOM 2546 O O . ALA A 1 310 ? -14.002 -8.791 -3.274 1.00 78.94 310 ALA A O 1
ATOM 2547 N N . SER A 1 311 ? -14.670 -7.011 -2.097 1.00 72.25 311 SER A N 1
ATOM 2548 C CA . SER A 1 311 ? -15.256 -6.268 -3.217 1.00 72.25 311 SER A CA 1
ATOM 2549 C C . SER A 1 311 ? -15.005 -4.772 -3.083 1.00 72.25 311 SER A C 1
ATOM 2551 O O . SER A 1 311 ? -15.120 -4.240 -1.995 1.00 72.25 311 SER A O 1
ATOM 2553 N N . ILE A 1 312 ? -14.774 -4.059 -4.184 1.00 71.38 312 ILE A N 1
ATOM 2554 C CA . ILE A 1 312 ? -14.419 -2.629 -4.137 1.00 71.38 312 ILE A CA 1
ATOM 2555 C C . ILE A 1 312 ? -15.523 -1.759 -3.499 1.00 71.38 312 ILE A C 1
ATOM 2557 O O . ILE A 1 312 ? -15.203 -0.853 -2.734 1.00 71.38 312 ILE A O 1
ATOM 2561 N N . ALA A 1 313 ? -16.799 -2.034 -3.787 1.00 78.69 313 ALA A N 1
ATOM 2562 C CA . ALA A 1 313 ? -17.944 -1.363 -3.170 1.00 78.69 313 ALA A CA 1
ATOM 2563 C C . ALA A 1 313 ? -19.181 -2.282 -3.186 1.00 78.69 313 ALA A C 1
ATOM 2565 O O . ALA A 1 313 ? -19.357 -3.059 -4.130 1.00 78.69 313 ALA A O 1
ATOM 2566 N N . LYS A 1 314 ? -20.029 -2.221 -2.148 1.00 81.94 314 LYS A N 1
ATOM 2567 C CA . LYS A 1 314 ? -21.263 -3.028 -2.040 1.00 81.94 314 LYS A CA 1
ATOM 2568 C C . LYS A 1 314 ? -22.435 -2.237 -1.447 1.00 81.94 314 LYS A C 1
ATOM 2570 O O . LYS A 1 314 ? -22.247 -1.514 -0.470 1.00 81.94 314 LYS A O 1
ATOM 2575 N N . PRO A 1 315 ? -23.667 -2.424 -1.952 1.00 85.38 315 PRO A N 1
ATOM 2576 C CA . PRO A 1 315 ? -24.869 -1.883 -1.321 1.00 85.38 315 PRO A CA 1
ATOM 2577 C C . PRO A 1 315 ? -25.306 -2.717 -0.105 1.00 85.38 315 PRO A C 1
ATOM 2579 O O . PRO A 1 315 ? -25.064 -3.926 -0.038 1.00 85.38 315 PRO A O 1
ATOM 2582 N N . LEU A 1 316 ? -26.044 -2.096 0.823 1.00 83.44 316 LEU A N 1
ATOM 2583 C CA . LEU A 1 316 ? -26.485 -2.714 2.087 1.00 83.44 316 LEU A CA 1
ATOM 2584 C C . LEU A 1 316 ? -27.185 -4.072 1.901 1.00 83.44 316 LEU A C 1
ATOM 2586 O O . LEU A 1 316 ? -26.904 -5.024 2.625 1.00 83.44 316 LEU A O 1
ATOM 2590 N N . GLY A 1 317 ? -28.083 -4.179 0.916 1.00 81.12 317 GLY A N 1
ATOM 2591 C CA . GLY A 1 317 ? -28.840 -5.412 0.669 1.00 81.12 317 GLY A CA 1
ATOM 2592 C C . GLY A 1 317 ? -27.959 -6.599 0.269 1.00 81.12 317 GLY A C 1
ATOM 2593 O O . GLY A 1 317 ? -28.255 -7.738 0.628 1.00 81.12 317 GLY A O 1
ATOM 2594 N N . HIS A 1 318 ? -26.850 -6.336 -0.426 1.00 82.44 318 HIS A N 1
ATOM 2595 C CA . HIS A 1 318 ? -25.890 -7.374 -0.787 1.00 82.44 318 HIS A CA 1
ATOM 2596 C C . HIS A 1 318 ? -25.034 -7.789 0.409 1.00 82.44 318 HIS A C 1
ATOM 2598 O O . HIS A 1 318 ? -24.819 -8.985 0.567 1.00 82.44 318 HIS A O 1
ATOM 2604 N N . ILE A 1 319 ? -24.641 -6.844 1.273 1.00 83.19 319 ILE A N 1
ATOM 2605 C CA . ILE A 1 319 ? -23.870 -7.113 2.502 1.00 83.19 319 ILE A CA 1
ATOM 2606 C C . ILE A 1 319 ? -24.654 -8.031 3.450 1.00 83.19 319 ILE A C 1
ATOM 2608 O O . ILE A 1 319 ? -24.104 -8.968 4.022 1.00 83.19 319 ILE A O 1
ATOM 2612 N N . ILE A 1 320 ? -25.962 -7.807 3.600 1.00 84.38 320 ILE A N 1
ATOM 2613 C CA . ILE A 1 320 ? -26.815 -8.661 4.444 1.00 84.38 320 ILE A CA 1
ATOM 2614 C C . ILE A 1 320 ? -26.856 -10.094 3.892 1.00 84.38 320 ILE A C 1
ATOM 2616 O O . ILE A 1 320 ? -26.739 -11.060 4.643 1.00 84.38 320 ILE A O 1
ATOM 2620 N N . ARG A 1 321 ? -26.981 -10.245 2.567 1.00 84.69 321 ARG A N 1
ATOM 2621 C CA . ARG A 1 321 ? -27.049 -11.562 1.918 1.00 84.69 321 ARG A CA 1
ATOM 2622 C C . ARG A 1 321 ? -25.718 -12.314 1.966 1.00 84.69 321 ARG A C 1
ATOM 2624 O O . ARG A 1 321 ? -25.736 -13.533 2.090 1.00 84.69 321 ARG A O 1
ATOM 2631 N N . SER A 1 322 ? -24.593 -11.616 1.834 1.00 82.94 322 SER A N 1
ATOM 2632 C CA . SER A 1 322 ? -23.256 -12.219 1.849 1.00 82.94 322 SER A CA 1
ATOM 2633 C C . SER A 1 322 ? -22.793 -12.592 3.256 1.00 82.94 322 SER A C 1
ATOM 2635 O O . SER A 1 322 ? -22.212 -13.658 3.431 1.00 82.94 322 SER A O 1
ATOM 2637 N N . THR A 1 323 ? -23.061 -11.746 4.255 1.00 82.06 323 THR A N 1
ATOM 2638 C CA . THR A 1 323 ? -22.619 -11.980 5.641 1.00 82.06 323 THR A CA 1
ATOM 2639 C C . THR A 1 323 ? -23.522 -12.935 6.418 1.00 82.06 323 THR A C 1
ATOM 2641 O O . THR A 1 323 ? -23.070 -13.535 7.388 1.00 82.06 323 THR A O 1
ATOM 2644 N N . GLY A 1 324 ? -24.793 -13.084 6.023 1.00 81.81 324 GLY A N 1
ATOM 2645 C CA . GLY A 1 324 ? -25.768 -13.900 6.755 1.00 81.81 324 GLY A CA 1
ATOM 2646 C C . GLY A 1 324 ? -26.167 -13.327 8.123 1.00 81.81 324 GLY A C 1
ATOM 2647 O O . GLY A 1 324 ? -26.842 -14.007 8.892 1.00 81.81 324 GLY A O 1
ATOM 2648 N N . LEU A 1 325 ? -25.759 -12.091 8.429 1.00 87.06 325 LEU A N 1
ATOM 2649 C CA . LEU A 1 325 ? -26.083 -11.385 9.667 1.00 87.06 325 LEU A CA 1
ATOM 2650 C C . LEU A 1 325 ? -27.453 -10.705 9.600 1.00 87.06 325 LEU A C 1
ATOM 2652 O O . LEU A 1 325 ? -28.005 -10.447 8.525 1.00 87.06 325 LEU A O 1
ATOM 2656 N N . THR A 1 326 ? -27.998 -10.351 10.764 1.00 87.88 326 THR A N 1
ATOM 2657 C CA . THR A 1 326 ? -29.264 -9.617 10.816 1.00 87.88 326 THR A CA 1
ATOM 2658 C C . THR A 1 326 ? -29.077 -8.162 10.362 1.00 87.88 326 THR A C 1
ATOM 2660 O O . THR A 1 326 ? -28.045 -7.532 10.599 1.00 87.88 326 THR A O 1
ATOM 2663 N N . LYS A 1 327 ? -30.107 -7.575 9.734 1.00 85.56 327 LYS A N 1
ATOM 2664 C CA . LYS A 1 327 ? -30.106 -6.156 9.326 1.00 85.56 327 LYS A CA 1
ATOM 2665 C C . LYS A 1 327 ? -29.649 -5.185 10.438 1.00 85.56 327 LYS A C 1
ATOM 2667 O O . LYS A 1 327 ? -28.822 -4.328 10.131 1.00 85.56 327 LYS A O 1
ATOM 2672 N N . PRO A 1 328 ? -30.131 -5.266 11.699 1.00 88.75 328 PRO A N 1
ATOM 2673 C CA . PRO A 1 328 ? -29.679 -4.353 12.750 1.00 88.75 328 PRO A CA 1
ATOM 2674 C C . PRO A 1 328 ? -28.202 -4.534 13.117 1.00 88.75 328 PRO A C 1
ATOM 2676 O O . PRO A 1 328 ? -27.551 -3.542 13.429 1.00 88.75 328 PRO A O 1
ATOM 2679 N N . GLU A 1 329 ? -27.656 -5.750 13.065 1.00 87.19 329 GLU A N 1
ATOM 2680 C CA . GLU A 1 329 ? -26.229 -5.990 13.315 1.00 87.19 329 GLU A CA 1
ATOM 2681 C C . GLU A 1 329 ? -25.371 -5.366 12.218 1.00 87.19 329 GLU A C 1
ATOM 2683 O O . GLU A 1 329 ? -24.462 -4.603 12.530 1.00 87.19 329 GLU A O 1
ATOM 2688 N N . VAL A 1 330 ? -25.724 -5.579 10.946 1.00 86.44 330 VAL A N 1
ATOM 2689 C CA . VAL A 1 330 ? -25.013 -4.971 9.810 1.00 86.44 330 VAL A CA 1
ATOM 2690 C C . VAL A 1 330 ? -25.082 -3.444 9.872 1.00 86.44 330 VAL A C 1
ATOM 2692 O O . VAL A 1 330 ? -24.059 -2.781 9.712 1.00 86.44 330 VAL A O 1
ATOM 2695 N N . CYS A 1 331 ? -26.252 -2.866 10.166 1.00 86.75 331 CYS A N 1
ATOM 2696 C CA . CYS A 1 331 ? -26.391 -1.416 10.320 1.00 86.75 331 CYS A CA 1
ATOM 2697 C C . CYS A 1 331 ? -25.547 -0.872 11.481 1.00 86.75 331 CYS A C 1
ATOM 2699 O O . CYS A 1 331 ? -24.896 0.157 11.320 1.00 86.75 331 CYS A O 1
ATOM 2701 N N . LYS A 1 332 ? -25.517 -1.558 12.633 1.00 88.00 332 LYS A N 1
ATOM 2702 C CA . LYS A 1 332 ? -24.667 -1.173 13.772 1.00 88.00 332 LYS A CA 1
ATOM 2703 C C . LYS A 1 332 ? -23.184 -1.267 13.416 1.00 88.00 332 LYS A C 1
ATOM 2705 O O . LYS A 1 332 ? -22.439 -0.337 13.706 1.00 88.00 332 LYS A O 1
ATOM 2710 N N . SER A 1 333 ? -22.755 -2.339 12.752 1.00 86.00 333 SER A N 1
ATOM 2711 C CA . SER A 1 333 ? -21.367 -2.512 12.314 1.00 86.00 333 SER A CA 1
ATOM 2712 C C . SER A 1 333 ? -20.941 -1.446 11.308 1.00 86.00 333 SER A C 1
ATOM 2714 O O . SER A 1 333 ? -19.878 -0.854 11.471 1.00 86.00 333 SER A O 1
ATOM 2716 N N . LEU A 1 334 ? -21.777 -1.142 10.312 1.00 84.94 334 LEU A N 1
ATOM 2717 C CA . LEU A 1 334 ? -21.510 -0.064 9.358 1.00 84.94 334 LEU A CA 1
ATOM 2718 C C . LEU A 1 334 ? -21.481 1.302 10.049 1.00 84.94 334 LEU A C 1
ATOM 2720 O O . LEU A 1 334 ? -20.587 2.092 9.770 1.00 84.94 334 LEU A O 1
ATOM 2724 N N . ALA A 1 335 ? -22.390 1.565 10.992 1.00 85.25 335 ALA A N 1
ATOM 2725 C CA . ALA A 1 335 ? -22.380 2.802 11.769 1.00 85.25 335 ALA A CA 1
ATOM 2726 C C . ALA A 1 335 ? -21.081 2.963 12.575 1.00 85.25 335 ALA A C 1
ATOM 2728 O O . ALA A 1 335 ? -20.514 4.052 12.597 1.00 85.25 335 ALA A O 1
ATOM 2729 N N . ILE A 1 336 ? -20.569 1.884 13.178 1.00 85.69 336 ILE A N 1
ATOM 2730 C CA . ILE A 1 336 ? -19.267 1.888 13.860 1.00 85.69 336 ILE A CA 1
ATOM 2731 C C . ILE A 1 336 ? -18.149 2.198 12.855 1.00 85.69 336 ILE A C 1
ATOM 2733 O O . ILE A 1 336 ? -17.374 3.124 13.071 1.00 85.69 336 ILE A O 1
ATOM 2737 N N . LEU A 1 337 ? -18.086 1.491 11.724 1.00 84.81 337 LEU A N 1
ATOM 2738 C CA . LEU A 1 337 ? -17.039 1.709 10.717 1.00 84.81 337 LEU A CA 1
ATOM 2739 C C . LEU A 1 337 ? -17.051 3.135 10.144 1.00 84.81 337 LEU A C 1
ATOM 2741 O O . LEU A 1 337 ? -15.985 3.710 9.924 1.00 84.81 337 LEU A O 1
ATOM 2745 N N . LEU A 1 338 ? -18.233 3.719 9.936 1.00 83.56 338 LEU A N 1
ATOM 2746 C CA . LEU A 1 338 ? -18.391 5.107 9.494 1.00 83.56 338 LEU A CA 1
ATOM 2747 C C . LEU A 1 338 ? -17.985 6.104 10.585 1.00 83.56 338 LEU A C 1
ATOM 2749 O O . LEU A 1 338 ? -17.271 7.059 10.295 1.00 83.56 338 LEU A O 1
ATOM 2753 N N . LYS A 1 339 ? -18.373 5.856 11.842 1.00 82.12 339 LYS A N 1
ATOM 2754 C CA . LYS A 1 339 ? -18.027 6.704 12.995 1.00 82.12 339 LYS A CA 1
ATOM 2755 C C . LYS A 1 339 ? -16.514 6.817 13.206 1.00 82.12 339 LYS A C 1
ATOM 2757 O O . LYS A 1 339 ? -16.016 7.887 13.530 1.00 82.12 339 LYS A O 1
ATOM 2762 N N . PHE A 1 340 ? -15.775 5.729 12.995 1.00 81.00 340 PHE A N 1
ATOM 2763 C CA . PHE A 1 340 ? -14.307 5.728 13.054 1.00 81.00 340 PHE A CA 1
ATOM 2764 C C . PHE A 1 340 ? -13.645 6.137 11.724 1.00 81.00 340 PHE A C 1
ATOM 2766 O O . PHE A 1 340 ? -12.421 6.118 11.610 1.00 81.00 340 PHE A O 1
ATOM 2773 N N . GLY A 1 341 ? -14.429 6.495 10.701 1.00 75.31 341 GLY A N 1
ATOM 2774 C CA . GLY A 1 341 ? -13.926 6.914 9.393 1.00 75.31 341 GLY A CA 1
ATOM 2775 C C . GLY A 1 341 ? -13.196 5.814 8.616 1.00 75.31 341 GLY A C 1
ATOM 2776 O O . GLY A 1 341 ? -12.400 6.137 7.733 1.00 75.31 341 GLY A O 1
ATOM 2777 N N . LEU A 1 342 ? -13.433 4.540 8.945 1.00 81.62 342 LEU A N 1
ATOM 2778 C CA . LEU A 1 342 ? -12.807 3.364 8.326 1.00 81.62 342 LEU A CA 1
ATOM 2779 C C . LEU A 1 342 ? -13.502 2.950 7.028 1.00 81.62 342 LEU A C 1
ATOM 2781 O O . LEU A 1 342 ? -12.875 2.358 6.150 1.00 81.62 342 LEU A O 1
ATOM 2785 N N . ALA A 1 343 ? -14.787 3.265 6.907 1.00 82.06 343 ALA A N 1
ATOM 2786 C CA . ALA A 1 343 ? -15.562 3.092 5.690 1.00 82.06 343 ALA A CA 1
ATOM 2787 C C . ALA A 1 343 ? -16.047 4.449 5.172 1.00 82.06 343 ALA A C 1
ATOM 2789 O O . ALA A 1 343 ? -16.202 5.405 5.932 1.00 82.06 343 ALA A O 1
ATOM 2790 N N . THR A 1 344 ? -16.306 4.516 3.874 1.00 80.88 344 THR A N 1
ATOM 2791 C CA . THR A 1 344 ? -17.016 5.613 3.219 1.00 80.88 344 THR A CA 1
ATOM 2792 C C . THR A 1 344 ? -18.252 5.063 2.529 1.00 80.88 344 THR A C 1
ATOM 2794 O O . THR A 1 344 ? -18.334 3.873 2.219 1.00 80.88 344 THR A O 1
ATOM 2797 N N . PHE A 1 345 ? -19.233 5.928 2.302 1.00 80.88 345 PHE A N 1
ATOM 2798 C CA . PHE A 1 345 ? -20.361 5.616 1.440 1.00 80.88 345 PHE A CA 1
ATOM 2799 C C . PHE A 1 345 ? -20.387 6.608 0.281 1.00 80.88 345 PHE A C 1
ATOM 2801 O O . PHE A 1 345 ? -20.098 7.790 0.461 1.00 80.88 345 PHE A O 1
ATOM 2808 N N . ALA A 1 346 ? -20.701 6.109 -0.906 1.00 76.25 346 ALA A N 1
ATOM 2809 C CA . ALA A 1 346 ? -20.883 6.905 -2.109 1.00 76.25 346 ALA A CA 1
ATOM 2810 C C . ALA A 1 346 ? -22.205 6.521 -2.775 1.00 76.25 346 ALA A C 1
ATOM 2812 O O . ALA A 1 346 ? -22.717 5.415 -2.580 1.00 76.25 346 ALA A O 1
ATOM 2813 N N . LEU A 1 347 ? -22.771 7.435 -3.558 1.00 73.31 347 LEU A N 1
ATOM 2814 C CA . LEU A 1 347 ? -23.934 7.120 -4.378 1.00 73.31 347 LEU A CA 1
ATOM 2815 C C . LEU A 1 347 ? -23.530 6.176 -5.508 1.00 73.31 347 LEU A C 1
ATOM 2817 O O . LEU A 1 347 ? -22.491 6.349 -6.147 1.00 73.31 347 LEU A O 1
ATOM 2821 N N . ASN A 1 348 ? -24.372 5.177 -5.765 1.00 71.12 348 ASN A N 1
ATOM 2822 C CA . ASN A 1 348 ? -24.203 4.319 -6.930 1.00 71.12 348 ASN A CA 1
ATOM 2823 C C . ASN A 1 348 ? -24.314 5.153 -8.224 1.00 71.12 348 ASN A C 1
ATOM 2825 O O . ASN A 1 348 ? -25.016 6.162 -8.256 1.00 71.12 348 ASN A O 1
ATOM 2829 N N . LYS A 1 349 ? -23.714 4.694 -9.329 1.00 62.44 349 LYS A N 1
ATOM 2830 C CA . LYS A 1 349 ? -23.793 5.325 -10.665 1.00 62.44 349 LYS A CA 1
ATOM 2831 C C . LYS A 1 349 ? -25.228 5.531 -11.168 1.00 62.44 349 LYS A C 1
ATOM 2833 O O . LYS A 1 349 ? -25.447 6.365 -12.036 1.00 62.44 349 LYS A O 1
ATOM 2838 N N . ALA A 1 350 ? -26.179 4.757 -10.643 1.00 60.09 350 ALA A N 1
ATOM 2839 C CA . ALA A 1 350 ? -27.605 4.868 -10.941 1.00 60.09 350 ALA A CA 1
ATOM 2840 C C . ALA A 1 350 ? -28.376 5.808 -9.989 1.00 60.09 350 ALA A C 1
ATOM 2842 O O . ALA A 1 350 ? -29.581 5.949 -10.151 1.00 60.09 350 ALA A O 1
ATOM 2843 N N . GLN A 1 351 ? -27.721 6.399 -8.978 1.00 60.81 351 GLN A N 1
ATOM 2844 C CA . GLN A 1 351 ? -28.328 7.247 -7.936 1.00 60.81 351 GLN A CA 1
ATOM 2845 C C . GLN A 1 351 ? -29.529 6.607 -7.209 1.00 60.81 351 GLN A C 1
ATOM 2847 O O . GLN A 1 351 ? -30.372 7.293 -6.650 1.00 60.81 351 GLN A O 1
ATOM 2852 N N . THR A 1 352 ? -29.617 5.275 -7.177 1.00 62.81 352 THR A N 1
ATOM 2853 C CA . THR A 1 352 ? -30.729 4.546 -6.541 1.00 62.81 352 THR A CA 1
ATOM 2854 C C . THR A 1 352 ? -30.439 4.110 -5.102 1.00 62.81 352 THR A C 1
ATOM 2856 O O . THR A 1 352 ? -31.324 3.592 -4.423 1.00 62.81 352 THR A O 1
ATOM 2859 N N . GLY A 1 353 ? -29.202 4.264 -4.621 1.00 67.88 353 GLY A N 1
ATOM 2860 C CA . GLY A 1 353 ? -28.805 3.863 -3.272 1.00 67.88 353 GLY A CA 1
ATOM 2861 C C . GLY A 1 353 ? -27.317 4.058 -2.990 1.00 67.88 353 GLY A C 1
ATOM 2862 O O . GLY A 1 353 ? -26.542 4.414 -3.879 1.00 67.88 353 GLY A O 1
ATOM 2863 N N . TYR A 1 354 ? -26.931 3.806 -1.738 1.00 79.44 354 TYR A N 1
ATOM 2864 C CA . TYR A 1 354 ? -25.556 3.949 -1.261 1.00 79.44 354 TYR A CA 1
ATOM 2865 C C . TYR A 1 354 ? -24.753 2.660 -1.437 1.00 79.44 354 TYR A C 1
ATOM 2867 O O . TYR A 1 354 ? -25.218 1.566 -1.097 1.00 79.44 354 TYR A O 1
ATOM 2875 N N . GLU A 1 355 ? -23.525 2.802 -1.919 1.00 82.69 355 GLU A N 1
ATOM 2876 C CA . GLU A 1 355 ? -22.503 1.765 -1.905 1.00 82.69 355 GLU A CA 1
ATOM 2877 C C . GLU A 1 355 ? -21.477 2.084 -0.820 1.00 82.69 355 GLU A C 1
ATOM 2879 O O . GLU A 1 355 ? -20.978 3.205 -0.722 1.00 82.69 355 GLU A O 1
ATOM 2884 N N . TYR A 1 356 ? -21.171 1.088 0.006 1.00 84.62 356 TYR A N 1
ATOM 2885 C CA . TYR A 1 356 ? -20.182 1.190 1.068 1.00 84.62 356 TYR A CA 1
ATOM 2886 C C . TYR A 1 356 ? -18.839 0.668 0.570 1.00 84.62 356 TYR A C 1
ATOM 2888 O O . TYR A 1 356 ? -18.771 -0.392 -0.059 1.00 84.62 356 TYR A O 1
ATOM 2896 N N . GLN A 1 357 ? -17.778 1.400 0.890 1.00 84.19 357 GLN A N 1
ATOM 2897 C CA . GLN A 1 357 ? -16.400 1.072 0.560 1.00 84.19 357 GLN A CA 1
ATOM 2898 C C . GLN A 1 357 ? -15.543 1.102 1.827 1.00 84.19 357 GLN A C 1
ATOM 2900 O O . GLN A 1 357 ? -15.626 2.030 2.631 1.00 84.19 357 GLN A O 1
ATOM 2905 N N . LEU A 1 358 ? -14.686 0.095 1.997 1.00 84.75 358 LEU A N 1
ATOM 2906 C CA . LEU A 1 358 ? -13.714 0.060 3.086 1.00 84.75 358 LEU A CA 1
ATOM 2907 C C . LEU A 1 358 ? -12.424 0.784 2.676 1.00 84.75 358 LEU A C 1
ATOM 2909 O O . LEU A 1 358 ? -11.802 0.455 1.663 1.00 84.75 358 LEU A O 1
ATOM 2913 N N . LEU A 1 359 ? -11.974 1.733 3.497 1.00 82.31 359 LEU A N 1
ATOM 2914 C CA . LEU A 1 359 ? -10.692 2.408 3.324 1.00 82.31 359 LEU A CA 1
ATOM 2915 C C . LEU A 1 359 ? -9.592 1.625 4.045 1.00 82.31 359 LEU A C 1
ATOM 2917 O O . LEU A 1 359 ? -9.244 1.896 5.194 1.00 82.31 359 LEU A O 1
ATOM 2921 N N . GLN A 1 360 ? -9.009 0.659 3.335 1.00 81.88 360 GLN A N 1
ATOM 2922 C CA . GLN A 1 360 ? -7.960 -0.226 3.856 1.00 81.88 360 GLN A CA 1
ATOM 2923 C C . GLN A 1 360 ? -6.772 0.521 4.493 1.00 81.88 360 GLN A C 1
ATOM 2925 O O . GLN A 1 360 ? -6.218 0.084 5.501 1.00 81.88 360 GLN A O 1
ATOM 2930 N N . ASP A 1 361 ? -6.393 1.673 3.933 1.00 80.12 361 ASP A N 1
ATOM 2931 C CA . ASP A 1 361 ? -5.254 2.444 4.422 1.00 80.12 361 ASP A CA 1
ATOM 2932 C C . ASP A 1 361 ? -5.558 3.074 5.783 1.00 80.12 361 ASP A C 1
ATOM 2934 O O . ASP A 1 361 ? -4.671 3.119 6.632 1.00 80.12 361 ASP A O 1
ATOM 2938 N N . ARG A 1 362 ? -6.820 3.444 6.042 1.00 81.12 362 ARG A N 1
ATOM 2939 C CA . ARG A 1 362 ? -7.266 3.964 7.342 1.00 81.12 362 ARG A CA 1
ATOM 2940 C C . ARG A 1 362 ? -7.337 2.895 8.421 1.00 81.12 362 ARG A C 1
ATOM 2942 O O . ARG A 1 362 ? -7.019 3.180 9.569 1.00 81.12 362 ARG A O 1
ATOM 2949 N N . VAL A 1 363 ? -7.655 1.652 8.060 1.00 84.19 363 VAL A N 1
ATOM 2950 C CA . VAL A 1 363 ? -7.593 0.527 9.009 1.00 84.19 363 VAL A CA 1
ATOM 2951 C C . VAL A 1 363 ? -6.161 0.319 9.509 1.00 84.19 363 VAL A C 1
ATOM 2953 O O . VAL A 1 363 ? -5.946 0.117 10.700 1.00 84.19 363 VAL A O 1
ATOM 2956 N N . LEU A 1 364 ? -5.162 0.438 8.629 1.00 83.56 364 LEU A N 1
ATOM 2957 C CA . LEU A 1 364 ? -3.753 0.348 9.028 1.00 83.56 364 LEU A CA 1
ATOM 2958 C C . LEU A 1 364 ? -3.311 1.525 9.909 1.00 83.56 364 LEU A C 1
ATOM 2960 O O . LEU A 1 364 ? -2.430 1.355 10.748 1.00 83.56 364 LEU A O 1
ATOM 2964 N N . MET A 1 365 ? -3.936 2.698 9.768 1.00 82.56 365 MET A N 1
ATOM 2965 C CA . MET A 1 365 ? -3.635 3.865 10.607 1.00 82.56 365 MET A CA 1
ATOM 2966 C C . MET A 1 365 ? -4.008 3.650 12.082 1.00 82.56 365 MET A C 1
ATOM 2968 O O . MET A 1 365 ? -3.438 4.332 12.929 1.00 82.56 365 MET A O 1
ATOM 2972 N N . ILE A 1 366 ? -4.870 2.679 12.420 1.00 85.38 366 ILE A N 1
ATOM 2973 C CA . ILE A 1 366 ? -5.184 2.332 13.820 1.00 85.38 366 ILE A CA 1
ATOM 2974 C C . ILE A 1 366 ? -3.917 1.923 14.585 1.00 85.38 366 ILE A C 1
ATOM 2976 O O . ILE A 1 366 ? -3.730 2.313 15.737 1.00 85.38 366 ILE A O 1
ATOM 2980 N N . LEU A 1 367 ? -2.990 1.219 13.927 1.00 83.62 367 LEU A N 1
ATOM 2981 C CA . LEU A 1 367 ? -1.706 0.831 14.524 1.00 83.62 367 LEU A CA 1
ATOM 2982 C C . LEU A 1 367 ? -0.828 2.042 14.889 1.00 83.62 367 LEU A C 1
ATOM 2984 O O . LEU A 1 367 ? 0.064 1.930 15.725 1.00 83.62 367 LEU A O 1
ATOM 2988 N N . ARG A 1 368 ? -1.091 3.211 14.291 1.00 86.06 368 ARG A N 1
ATOM 2989 C CA . ARG A 1 368 ? -0.319 4.448 14.480 1.00 86.06 368 ARG A CA 1
ATOM 2990 C C . ARG A 1 368 ? -0.883 5.365 15.556 1.00 86.06 368 ARG A C 1
ATOM 2992 O O . ARG A 1 368 ? -0.209 6.322 15.929 1.00 86.06 368 ARG A O 1
ATOM 2999 N N . TYR A 1 369 ? -2.069 5.077 16.089 1.00 87.88 369 TYR A N 1
ATOM 3000 C CA . TYR A 1 369 ? -2.707 5.900 17.121 1.00 87.88 369 TYR A CA 1
ATOM 3001 C C . TYR A 1 369 ? -1.804 6.198 18.328 1.00 87.88 369 TYR A C 1
ATOM 3003 O O . TYR A 1 369 ? -1.709 7.368 18.702 1.00 87.88 369 TYR A O 1
ATOM 3011 N N . PRO A 1 370 ? -1.052 5.227 18.885 1.00 87.38 370 PRO A N 1
ATOM 3012 C CA . PRO A 1 370 ? -0.136 5.506 19.991 1.00 87.38 370 PRO A CA 1
ATOM 3013 C C . PRO A 1 370 ? 0.958 6.518 19.621 1.00 87.38 370 PRO A C 1
ATOM 3015 O O . PRO A 1 370 ? 1.348 7.346 20.442 1.00 87.38 370 PRO A O 1
ATOM 3018 N N . ARG A 1 371 ? 1.429 6.491 18.367 1.00 87.38 371 ARG A N 1
ATOM 3019 C CA . ARG A 1 371 ? 2.436 7.435 17.863 1.00 87.38 371 ARG A CA 1
ATOM 3020 C C . ARG A 1 371 ? 1.853 8.835 17.688 1.00 87.38 371 ARG A C 1
ATOM 3022 O O . ARG A 1 371 ? 2.546 9.803 17.977 1.00 87.38 371 ARG A O 1
ATOM 3029 N N . TYR A 1 372 ? 0.594 8.952 17.259 1.00 88.69 372 TYR A N 1
ATOM 3030 C CA . TYR A 1 372 ? -0.094 10.247 17.174 1.00 88.69 372 TYR A CA 1
ATOM 3031 C C . TYR A 1 372 ? -0.229 10.895 18.550 1.00 88.69 372 TYR A C 1
ATOM 3033 O O . TYR A 1 372 ? 0.139 12.055 18.716 1.00 88.69 372 TYR A O 1
ATOM 3041 N N . VAL A 1 373 ? -0.668 10.128 19.552 1.00 88.50 373 VAL A N 1
ATOM 3042 C CA . VAL A 1 373 ? -0.780 10.619 20.934 1.00 88.50 373 VAL A CA 1
ATOM 3043 C C . VAL A 1 373 ? 0.587 11.052 21.468 1.00 88.50 373 VAL A C 1
ATOM 3045 O O . VAL A 1 373 ? 0.710 12.152 22.003 1.00 88.50 373 VAL A O 1
ATOM 3048 N N . HIS A 1 374 ? 1.635 10.252 21.249 1.00 89.44 374 HIS A N 1
ATOM 3049 C CA . HIS A 1 374 ? 2.992 10.595 21.682 1.00 89.44 374 HIS A CA 1
ATOM 3050 C C . HIS A 1 374 ? 3.555 11.855 20.995 1.00 89.44 374 HIS A C 1
ATOM 3052 O O . HIS A 1 374 ? 4.226 12.668 21.639 1.00 89.44 374 HIS A O 1
ATOM 3058 N N . LEU A 1 375 ? 3.260 12.057 19.705 1.00 86.56 375 LEU A N 1
ATOM 3059 C CA . LEU A 1 375 ? 3.668 13.265 18.984 1.00 86.56 375 LEU A CA 1
ATOM 3060 C C . LEU A 1 375 ? 3.015 14.514 19.587 1.00 86.56 375 LEU A C 1
ATOM 3062 O O . LEU A 1 375 ? 3.702 15.500 19.853 1.00 86.56 375 LEU A O 1
ATOM 3066 N N . ILE A 1 376 ? 1.704 14.461 19.841 1.00 87.31 376 ILE A N 1
ATOM 3067 C CA . ILE A 1 376 ? 0.974 15.577 20.457 1.00 87.31 376 ILE A CA 1
ATOM 3068 C C . ILE A 1 376 ? 1.455 15.829 21.882 1.00 87.31 376 ILE A C 1
ATOM 3070 O O . ILE A 1 376 ? 1.629 16.985 22.260 1.00 87.31 376 ILE A O 1
ATOM 3074 N N . GLN A 1 377 ? 1.741 14.774 22.645 1.00 88.69 377 GLN A N 1
ATOM 3075 C CA . GLN A 1 377 ? 2.298 14.897 23.989 1.00 88.69 377 GLN A CA 1
ATOM 3076 C C . GLN A 1 377 ? 3.629 15.658 23.982 1.00 88.69 377 GLN A C 1
ATOM 3078 O O . GLN A 1 377 ? 3.841 16.534 24.815 1.00 88.69 377 GLN A O 1
ATOM 3083 N N . THR A 1 378 ? 4.501 15.357 23.017 1.00 87.81 378 THR A N 1
ATOM 3084 C CA . THR A 1 378 ? 5.807 16.014 22.876 1.00 87.81 378 THR A CA 1
ATOM 3085 C C . THR A 1 378 ? 5.680 17.473 22.418 1.00 87.81 378 THR A C 1
ATOM 3087 O O . THR A 1 378 ? 6.453 18.314 22.866 1.00 87.81 378 THR A O 1
ATOM 3090 N N . LYS A 1 379 ? 4.710 17.798 21.548 1.00 82.38 379 LYS A N 1
ATOM 3091 C CA . LYS A 1 379 ? 4.534 19.157 20.997 1.00 82.38 379 LYS A CA 1
ATOM 3092 C C . LYS A 1 379 ? 3.711 20.102 21.891 1.00 82.38 379 LYS A C 1
ATOM 3094 O O . LYS A 1 379 ? 4.069 21.267 22.008 1.00 82.38 379 LYS A O 1
ATOM 3099 N N . TYR A 1 380 ? 2.627 19.621 22.508 1.00 81.31 380 TYR A N 1
ATOM 3100 C CA . TYR A 1 380 ? 1.636 20.451 23.224 1.00 81.31 380 TYR A CA 1
ATOM 3101 C C . TYR A 1 380 ? 1.406 20.035 24.692 1.00 81.31 380 TYR A C 1
ATOM 3103 O O . TYR A 1 380 ? 0.606 20.652 25.404 1.00 81.31 380 TYR A O 1
ATOM 3111 N N . GLY A 1 381 ? 2.104 18.999 25.166 1.00 86.00 381 GLY A N 1
ATOM 3112 C CA . GLY A 1 381 ? 2.029 18.512 26.543 1.00 86.00 381 GLY A CA 1
ATOM 3113 C C . GLY A 1 381 ? 0.910 17.497 26.807 1.00 86.00 381 GLY A C 1
ATOM 3114 O O . GLY A 1 381 ? 0.179 17.066 25.913 1.00 86.00 381 GLY A O 1
ATOM 3115 N N . HIS A 1 382 ? 0.784 17.105 28.078 1.00 83.88 382 HIS A N 1
ATOM 3116 C CA . HIS A 1 382 ? -0.087 16.010 28.528 1.00 83.88 382 HIS A CA 1
ATOM 3117 C C . HIS A 1 382 ? -1.588 16.265 28.307 1.00 83.88 382 HIS A C 1
ATOM 3119 O O . HIS A 1 382 ? -2.313 15.356 27.914 1.00 83.88 382 HIS A O 1
ATOM 3125 N N . GLU A 1 383 ? -2.055 17.499 28.496 1.00 81.88 383 GLU A N 1
ATOM 3126 C CA . GLU A 1 383 ? -3.475 17.861 28.341 1.00 81.88 383 GLU A CA 1
ATOM 3127 C C . GLU A 1 383 ? -3.968 17.684 26.894 1.00 81.88 383 GLU A C 1
ATOM 3129 O O . GLU A 1 383 ? -5.038 17.126 26.655 1.00 81.88 383 GLU A O 1
ATOM 3134 N N . SER A 1 384 ? -3.159 18.086 25.908 1.00 82.12 384 SER A N 1
ATOM 3135 C CA . SER A 1 384 ? -3.485 17.908 24.487 1.00 82.12 384 SER A CA 1
ATOM 3136 C C . SER A 1 384 ? -3.445 16.442 24.062 1.00 82.12 384 SER A C 1
ATOM 3138 O O . SER A 1 384 ? -4.219 16.027 23.198 1.00 82.12 384 SER A O 1
ATOM 3140 N N . ALA A 1 385 ? -2.572 15.638 24.675 1.00 84.50 385 ALA A N 1
ATOM 3141 C CA . ALA A 1 385 ? -2.549 14.196 24.454 1.00 84.50 385 ALA A CA 1
ATOM 3142 C C . ALA A 1 385 ? -3.828 13.523 24.971 1.00 84.50 385 ALA A C 1
ATOM 3144 O O . ALA A 1 385 ? -4.371 12.675 24.269 1.00 84.50 385 ALA A O 1
ATOM 3145 N N . ALA A 1 386 ? -4.359 13.952 26.122 1.00 83.38 386 ALA A N 1
ATOM 3146 C CA . ALA A 1 386 ? -5.636 13.460 26.643 1.00 83.38 386 ALA A CA 1
ATOM 3147 C C . ALA A 1 386 ? -6.826 13.826 25.734 1.00 83.38 386 ALA A C 1
ATOM 3149 O O . ALA A 1 386 ? -7.706 12.993 25.508 1.00 83.38 386 ALA A O 1
ATOM 3150 N N . LEU A 1 387 ? -6.841 15.038 25.159 1.00 83.19 387 LEU A N 1
ATOM 3151 C CA . LEU A 1 387 ? -7.831 15.436 24.143 1.00 83.19 387 LEU A CA 1
ATOM 3152 C C . LEU A 1 387 ? -7.749 14.546 22.896 1.00 83.19 387 LEU A C 1
ATOM 3154 O O . LEU A 1 387 ? -8.766 14.059 22.399 1.00 83.19 387 LEU A O 1
ATOM 3158 N N . MET A 1 388 ? -6.533 14.309 22.401 1.00 84.31 388 MET A N 1
ATOM 3159 C CA . MET A 1 388 ? -6.301 13.477 21.220 1.00 84.31 388 MET A CA 1
ATOM 3160 C C . MET A 1 388 ? -6.660 12.007 21.472 1.00 84.31 388 MET A C 1
ATOM 3162 O O . MET A 1 388 ? -7.264 11.367 20.614 1.00 84.31 388 MET A O 1
ATOM 3166 N N . GLU A 1 389 ? -6.334 11.466 22.645 1.00 85.50 389 GLU A N 1
ATOM 3167 C CA . GLU A 1 389 ? -6.685 10.098 23.020 1.00 85.50 389 GLU A CA 1
ATOM 3168 C C . GLU A 1 389 ? -8.205 9.908 23.088 1.00 85.50 389 GLU A C 1
ATOM 3170 O O . GLU A 1 389 ? -8.726 8.921 22.562 1.00 85.50 389 GLU A O 1
ATOM 3175 N N . GLU A 1 390 ? -8.932 10.865 23.672 1.00 82.50 390 GLU A N 1
ATOM 3176 C CA . GLU A 1 390 ? -10.392 10.798 23.749 1.00 82.50 390 GLU A CA 1
ATOM 3177 C C . GLU A 1 390 ? -11.039 10.912 22.361 1.00 82.50 390 GLU A C 1
ATOM 3179 O O . GLU A 1 390 ? -11.962 10.156 22.049 1.00 82.50 390 GLU A O 1
ATOM 3184 N N . LEU A 1 391 ? -10.511 11.782 21.491 1.00 84.69 391 LEU A N 1
ATOM 3185 C CA . LEU A 1 391 ? -10.952 11.901 20.100 1.00 84.69 391 LEU A CA 1
ATOM 3186 C C . LEU A 1 391 ? -10.722 10.595 19.323 1.00 84.69 391 LEU A C 1
ATOM 3188 O O . LEU A 1 391 ? -11.638 10.099 18.671 1.00 84.69 391 LEU A O 1
ATOM 3192 N N . ILE A 1 392 ? -9.535 9.993 19.431 1.00 85.50 392 ILE A N 1
ATOM 3193 C CA . ILE A 1 392 ? -9.215 8.714 18.780 1.00 85.50 392 ILE A CA 1
ATOM 3194 C C . ILE A 1 392 ? -10.124 7.589 19.296 1.00 85.50 392 ILE A C 1
ATOM 3196 O O . ILE A 1 392 ? -10.606 6.770 18.511 1.00 85.50 392 ILE A O 1
ATOM 3200 N N . ARG A 1 393 ? -10.391 7.547 20.607 1.00 83.94 393 ARG A N 1
ATOM 3201 C CA . ARG A 1 393 ? -11.256 6.536 21.232 1.00 83.94 393 ARG A CA 1
ATOM 3202 C C . ARG A 1 393 ? -12.713 6.680 20.800 1.00 83.94 393 ARG A C 1
ATOM 3204 O O . ARG A 1 393 ? -13.404 5.674 20.639 1.00 83.94 393 ARG A O 1
ATOM 3211 N N . ALA A 1 394 ? -13.184 7.912 20.627 1.00 78.62 394 ALA A N 1
ATOM 3212 C CA . ALA A 1 394 ? -14.565 8.197 20.267 1.00 78.62 394 ALA A CA 1
ATOM 3213 C C . ALA A 1 394 ? -14.818 8.246 18.745 1.00 78.62 394 ALA A C 1
ATOM 3215 O O . ALA A 1 394 ? -15.972 8.125 18.333 1.00 78.62 394 ALA A O 1
ATOM 3216 N N . GLY A 1 395 ? -13.781 8.382 17.912 1.00 77.50 395 GLY A N 1
ATOM 3217 C CA . GLY A 1 395 ? -13.877 8.438 16.450 1.00 77.50 395 GLY A CA 1
ATOM 3218 C C . GLY A 1 395 ? -14.328 9.814 15.957 1.00 77.50 395 GLY A C 1
ATOM 3219 O O . GLY A 1 395 ? -13.501 10.698 15.756 1.00 77.50 395 GLY A O 1
ATOM 3220 N N . SER A 1 396 ? -15.639 9.993 15.771 1.00 75.94 396 SER A N 1
ATOM 3221 C CA . SER A 1 396 ? -16.264 11.265 15.388 1.00 75.94 396 SER A CA 1
ATOM 3222 C C . SER A 1 396 ? -17.173 11.774 16.506 1.00 75.94 396 SER A C 1
ATOM 3224 O O . SER A 1 396 ? -18.159 11.103 16.836 1.00 75.94 396 SER A O 1
ATOM 3226 N N . GLN A 1 397 ? -16.868 12.933 17.088 1.00 76.69 397 GLN A N 1
ATOM 3227 C CA . GLN A 1 397 ? -17.669 13.557 18.152 1.00 76.69 397 GLN A CA 1
ATOM 3228 C C . GLN A 1 397 ? -17.643 15.085 18.067 1.00 76.69 397 GLN A C 1
ATOM 3230 O O . GLN A 1 397 ? -16.797 15.664 17.386 1.00 76.69 397 GLN A O 1
ATOM 3235 N N . THR A 1 398 ? -18.568 15.729 18.778 1.00 80.19 398 THR A N 1
ATOM 3236 C CA . THR A 1 398 ? -18.602 17.185 18.947 1.00 80.19 398 THR A CA 1
ATOM 3237 C C . THR A 1 398 ? -17.453 17.664 19.835 1.00 80.19 398 THR A C 1
ATOM 3239 O O . THR A 1 398 ? -16.978 16.936 20.713 1.00 80.19 398 THR A O 1
ATOM 3242 N N . ALA A 1 399 ? -17.008 18.907 19.628 1.00 72.44 399 ALA A N 1
ATOM 3243 C CA . ALA A 1 399 ? -15.940 19.509 20.429 1.00 72.44 399 ALA A CA 1
ATOM 3244 C C . ALA A 1 399 ? -16.334 19.596 21.913 1.00 72.44 399 ALA A C 1
ATOM 3246 O O . ALA A 1 399 ? -15.544 19.232 22.785 1.00 72.44 399 ALA A O 1
ATOM 3247 N N . SER A 1 400 ? -17.591 19.956 22.188 1.00 73.50 400 SER A N 1
ATOM 3248 C CA . SER A 1 400 ? -18.170 19.965 23.536 1.00 73.50 400 SER A CA 1
ATOM 3249 C C . SER A 1 400 ? -18.020 18.625 24.278 1.00 73.50 400 SER A C 1
ATOM 3251 O O . SER A 1 400 ? -17.584 18.600 25.428 1.00 73.50 400 SER A O 1
ATOM 3253 N N . TYR A 1 401 ? -18.313 17.492 23.625 1.00 77.50 401 TYR A N 1
ATOM 3254 C CA . TYR A 1 401 ? -18.188 16.167 24.250 1.00 77.50 401 TYR A CA 1
ATOM 3255 C C . TYR A 1 401 ? -16.732 15.809 24.571 1.00 77.50 401 TYR A C 1
ATOM 3257 O O . TYR A 1 401 ? -16.445 15.278 25.645 1.00 77.50 401 TYR A O 1
ATOM 3265 N N . ILE A 1 402 ? -15.814 16.111 23.649 1.00 76.31 402 ILE A N 1
ATOM 3266 C CA . ILE A 1 402 ? -14.386 15.803 23.803 1.00 76.31 402 ILE A CA 1
ATOM 3267 C C . ILE A 1 402 ? -13.810 16.584 24.984 1.00 76.31 402 ILE A C 1
ATOM 3269 O O . ILE A 1 402 ? -13.199 15.988 25.866 1.00 76.31 402 ILE A O 1
ATOM 3273 N N . ILE A 1 403 ? -14.065 17.893 25.051 1.00 76.56 403 ILE A N 1
ATOM 3274 C CA . ILE A 1 403 ? -13.545 18.755 26.121 1.00 76.56 403 ILE A CA 1
ATOM 3275 C C . ILE A 1 403 ? -14.073 18.304 27.489 1.00 76.56 403 ILE A C 1
ATOM 3277 O O . ILE A 1 403 ? -13.291 18.164 28.428 1.00 76.56 403 ILE A O 1
ATOM 3281 N N . LEU A 1 404 ? -15.374 18.016 27.603 1.00 74.00 404 LEU A N 1
ATOM 3282 C CA . LEU A 1 404 ? -15.992 17.603 28.868 1.00 74.00 404 LEU A CA 1
ATOM 3283 C C . LEU A 1 404 ? -15.481 16.252 29.368 1.00 74.00 404 LEU A C 1
ATOM 3285 O O . LEU A 1 404 ? -15.257 16.066 30.565 1.00 74.00 404 LEU A O 1
ATOM 3289 N N . LYS A 1 405 ? -15.282 15.297 28.461 1.00 74.12 405 LYS A N 1
ATOM 3290 C CA . LYS A 1 405 ? -14.820 13.963 28.835 1.00 74.12 405 LYS A CA 1
ATOM 3291 C C . LYS A 1 405 ? -13.319 13.921 29.103 1.00 74.12 405 LYS A C 1
ATOM 3293 O O . LYS A 1 405 ? -12.891 13.229 30.021 1.00 74.12 405 LYS A O 1
ATOM 3298 N N . SER A 1 406 ? -12.529 14.715 28.383 1.00 67.81 406 SER A N 1
ATOM 3299 C CA . SER A 1 406 ? -11.119 14.925 28.716 1.00 67.81 406 SER A CA 1
ATOM 3300 C C . SER A 1 406 ? -10.950 15.667 30.042 1.00 67.81 406 SER A C 1
ATOM 3302 O O . SER A 1 406 ? -10.049 15.322 30.796 1.00 67.81 406 SER A O 1
ATOM 3304 N N . PHE A 1 407 ? -11.843 16.603 30.383 1.00 67.81 407 PHE A N 1
ATOM 3305 C CA . PHE A 1 407 ? -11.876 17.227 31.709 1.00 67.81 407 PHE A CA 1
ATOM 3306 C C . PHE A 1 407 ? -12.161 16.205 32.821 1.00 67.81 407 PHE A C 1
ATOM 3308 O O . PHE A 1 407 ? -11.525 16.255 33.867 1.00 67.81 407 PHE A O 1
ATOM 3315 N N . ALA A 1 408 ? -13.051 15.233 32.588 1.00 69.81 408 ALA A N 1
ATOM 3316 C CA . ALA A 1 408 ? -13.327 14.166 33.554 1.00 69.81 408 ALA A CA 1
ATOM 3317 C C . ALA A 1 408 ? -12.143 13.202 33.779 1.00 69.81 408 ALA A C 1
ATOM 3319 O O . ALA A 1 408 ? -12.060 12.598 34.845 1.00 69.81 408 ALA A O 1
ATOM 3320 N N . ASN A 1 409 ? -11.244 13.064 32.797 1.00 69.00 409 ASN A N 1
ATOM 3321 C CA . ASN A 1 409 ? -10.063 12.196 32.877 1.00 69.00 409 ASN A CA 1
ATOM 3322 C C . ASN A 1 409 ? -8.824 12.892 33.475 1.00 69.00 409 ASN A C 1
ATOM 3324 O O . ASN A 1 409 ? -7.813 12.226 33.684 1.00 69.00 409 ASN A O 1
ATOM 3328 N N . ILE A 1 410 ? -8.854 14.211 33.694 1.00 70.50 410 ILE A N 1
ATOM 3329 C CA . ILE A 1 410 ? -7.730 14.963 34.267 1.00 70.50 410 ILE A CA 1
ATOM 3330 C C . ILE A 1 410 ? -7.970 15.140 35.769 1.00 70.50 410 ILE A C 1
ATOM 3332 O O . ILE A 1 410 ? -8.960 15.738 36.184 1.00 70.50 410 ILE A O 1
ATOM 3336 N N . ASP A 1 411 ? -7.035 14.649 36.586 1.00 56.19 411 ASP A N 1
ATOM 3337 C CA . ASP A 1 411 ? -7.159 14.603 38.053 1.00 56.19 411 ASP A CA 1
ATOM 3338 C C . ASP A 1 411 ? -7.230 15.995 38.724 1.00 56.19 411 ASP A C 1
ATOM 3340 O O . ASP A 1 411 ? -7.727 16.133 39.844 1.00 56.19 411 ASP A O 1
ATOM 3344 N N . ALA A 1 412 ? -6.786 17.055 38.036 1.00 55.75 412 ALA A N 1
ATOM 3345 C CA . ALA A 1 412 ? -6.799 18.438 38.521 1.00 55.75 412 ALA A CA 1
ATOM 3346 C C . ALA A 1 412 ? -8.087 19.187 38.116 1.00 55.75 412 ALA A C 1
ATOM 3348 O O . ALA A 1 412 ? -8.171 19.817 37.055 1.00 55.75 412 ALA A O 1
ATOM 3349 N N . LYS A 1 413 ? -9.098 19.140 38.993 1.00 55.81 413 LYS A N 1
ATOM 3350 C CA . LYS A 1 413 ? -10.407 19.811 38.848 1.00 55.81 413 LYS A CA 1
ATOM 3351 C C . LYS A 1 413 ? -10.351 21.323 39.120 1.00 55.81 413 LYS A C 1
ATOM 3353 O O . LYS A 1 413 ? -11.117 21.837 39.934 1.00 55.81 413 LYS A O 1
ATOM 3358 N N . ASP A 1 414 ? -9.479 22.050 38.433 1.00 56.62 414 ASP A N 1
ATOM 3359 C CA . ASP A 1 414 ? -9.479 23.512 38.492 1.00 56.62 414 ASP A CA 1
ATOM 3360 C C . ASP A 1 414 ? -10.438 24.103 37.449 1.00 56.62 414 ASP A C 1
ATOM 3362 O O . ASP A 1 414 ? -10.518 23.644 36.308 1.00 56.62 414 ASP A O 1
ATOM 3366 N N . ARG A 1 415 ? -11.135 25.196 37.803 1.00 57.12 415 ARG A N 1
ATOM 3367 C CA . ARG A 1 415 ? -11.974 25.970 36.858 1.00 57.12 415 ARG A CA 1
ATOM 3368 C C . ARG A 1 415 ? -11.193 26.459 35.631 1.00 57.12 415 ARG A C 1
ATOM 3370 O O . ARG A 1 415 ? -11.792 26.719 34.592 1.00 57.12 415 ARG A O 1
ATOM 3377 N N . ASN A 1 416 ? -9.871 26.580 35.751 1.00 62.94 416 ASN A N 1
ATOM 3378 C CA . ASN A 1 416 ? -8.996 27.042 34.679 1.00 62.94 416 ASN A CA 1
ATOM 3379 C C . ASN A 1 416 ? -8.663 25.934 33.660 1.00 62.94 416 ASN A C 1
ATOM 3381 O O . ASN A 1 416 ? -8.369 26.233 32.506 1.00 62.94 416 ASN A O 1
ATOM 3385 N N . THR A 1 417 ? -8.767 24.656 34.042 1.00 67.69 417 THR A N 1
ATOM 3386 C CA . THR A 1 417 ? -8.432 23.516 33.170 1.00 67.69 417 THR A CA 1
ATOM 3387 C C . THR A 1 417 ? -9.358 23.443 31.958 1.00 67.69 417 THR A C 1
ATOM 3389 O O . THR A 1 417 ? -8.905 23.170 30.852 1.00 67.69 417 THR A O 1
ATOM 3392 N N . LEU A 1 418 ? -10.645 23.769 32.118 1.00 67.19 418 LEU A N 1
ATOM 3393 C CA . LEU A 1 418 ? -11.605 23.772 31.009 1.00 67.19 418 LEU A CA 1
ATOM 3394 C C . LEU A 1 418 ? -11.311 24.884 29.982 1.00 67.19 418 LEU A C 1
ATOM 3396 O O . LEU A 1 418 ? -11.447 24.669 28.777 1.00 67.19 418 LEU A O 1
ATOM 3400 N N . ALA A 1 419 ? -10.847 26.048 30.446 1.00 69.50 419 ALA A N 1
ATOM 3401 C CA . ALA A 1 419 ? -10.405 27.135 29.574 1.00 69.50 419 ALA A CA 1
ATOM 3402 C C . ALA A 1 419 ? -9.109 26.772 28.831 1.00 69.50 419 ALA A C 1
ATOM 3404 O O . ALA A 1 419 ? -9.040 26.944 27.614 1.00 69.50 419 ALA A O 1
ATOM 3405 N N . MET A 1 420 ? -8.135 26.176 29.530 1.00 73.50 420 MET A N 1
ATOM 3406 C CA . MET A 1 420 ? -6.888 25.694 28.924 1.00 73.50 420 MET A CA 1
ATOM 3407 C C . MET A 1 420 ? -7.135 24.600 27.875 1.00 73.50 420 MET A C 1
ATOM 3409 O O . MET A 1 420 ? -6.545 24.637 26.798 1.00 73.50 420 MET A O 1
ATOM 3413 N N . LEU A 1 421 ? -8.042 23.650 28.137 1.00 73.19 421 LEU A N 1
ATOM 3414 C CA . LEU A 1 421 ? -8.406 22.603 27.175 1.00 73.19 421 LEU A CA 1
ATOM 3415 C C . LEU A 1 421 ? -9.086 23.174 25.928 1.00 73.19 421 LEU A C 1
ATOM 3417 O O . LEU A 1 421 ? -8.792 22.722 24.823 1.00 73.19 421 LEU A O 1
ATOM 3421 N N . ARG A 1 422 ? -9.954 24.183 26.079 1.00 74.88 422 ARG A N 1
ATOM 3422 C CA . ARG A 1 422 ? -10.567 24.885 24.941 1.00 74.88 422 ARG A CA 1
ATOM 3423 C C . ARG A 1 422 ? -9.509 25.590 24.093 1.00 74.88 422 ARG A C 1
ATOM 3425 O O . ARG A 1 422 ? -9.531 25.470 22.871 1.00 74.88 422 ARG A O 1
ATOM 3432 N N . GLU A 1 423 ? -8.587 26.304 24.728 1.00 79.31 423 GLU A N 1
ATOM 3433 C CA . GLU A 1 423 ? -7.519 27.027 24.034 1.00 79.31 423 GLU A CA 1
ATOM 3434 C C . GLU A 1 423 ? -6.577 26.059 23.299 1.00 79.31 423 GLU A C 1
ATOM 3436 O O . GLU A 1 423 ? -6.278 26.249 22.120 1.00 79.31 423 GLU A O 1
ATOM 3441 N N . LYS A 1 424 ? -6.209 24.944 23.943 1.00 80.00 424 LYS A N 1
ATOM 3442 C CA . LYS A 1 424 ? -5.409 23.870 23.335 1.00 80.00 424 LYS A CA 1
ATOM 3443 C C . LYS A 1 424 ? -6.139 23.149 22.204 1.00 80.00 424 LYS A C 1
ATOM 3445 O O . LYS A 1 424 ? -5.513 22.830 21.197 1.00 80.00 424 LYS A O 1
ATOM 3450 N N . PHE A 1 425 ? -7.447 22.927 22.320 1.00 80.06 425 PHE A N 1
ATOM 3451 C CA . PHE A 1 425 ? -8.262 22.405 21.219 1.00 80.06 425 PHE A CA 1
ATOM 3452 C C . PHE A 1 425 ? -8.279 23.383 20.033 1.00 80.06 425 PHE A C 1
ATOM 3454 O O . PHE A 1 425 ? -8.126 22.965 18.886 1.00 80.06 425 PHE A O 1
ATOM 3461 N N . GLY A 1 426 ? -8.376 24.687 20.315 1.00 79.50 426 GLY A N 1
ATOM 3462 C CA . GLY A 1 426 ? -8.211 25.761 19.336 1.00 79.50 426 GLY A CA 1
ATOM 3463 C C . GLY A 1 426 ? -6.867 25.707 18.613 1.00 79.50 426 GLY A C 1
ATOM 3464 O O . GLY A 1 426 ? -6.840 25.707 17.384 1.00 79.50 426 GLY A O 1
ATOM 3465 N N . ALA A 1 427 ? -5.767 25.576 19.356 1.00 80.75 427 ALA A N 1
ATOM 3466 C CA . ALA A 1 427 ? -4.426 25.436 18.788 1.00 80.75 427 ALA A CA 1
ATOM 3467 C C . ALA A 1 427 ? -4.295 24.183 17.901 1.00 80.75 427 ALA A C 1
ATOM 3469 O O . ALA A 1 427 ? -3.787 24.263 16.785 1.00 80.75 427 ALA A O 1
ATOM 3470 N N . LEU A 1 428 ? -4.828 23.034 18.336 1.00 81.38 428 LEU A N 1
ATOM 3471 C CA . LEU A 1 428 ? -4.809 21.797 17.543 1.00 81.38 428 LEU A CA 1
ATOM 3472 C C . LEU A 1 428 ? -5.606 21.911 16.234 1.00 81.38 428 LEU A C 1
ATOM 3474 O O . LEU A 1 428 ? -5.223 21.307 15.228 1.00 81.38 428 LEU A O 1
ATOM 3478 N N . ALA A 1 429 ? -6.702 22.670 16.237 1.00 80.81 429 ALA A N 1
ATOM 3479 C CA . ALA A 1 429 ? -7.482 22.948 15.036 1.00 80.81 429 ALA A CA 1
ATOM 3480 C C . ALA A 1 429 ? -6.752 23.923 14.094 1.00 80.81 429 ALA A C 1
ATOM 3482 O O . ALA A 1 429 ? -6.678 23.662 12.893 1.00 80.81 429 ALA A O 1
ATOM 3483 N N . GLN A 1 430 ? -6.147 24.991 14.630 1.00 80.75 430 GLN A N 1
ATOM 3484 C CA . GLN A 1 430 ? -5.346 25.954 13.858 1.00 80.75 430 GLN A CA 1
ATOM 3485 C C . GLN A 1 430 ? -4.152 25.282 13.166 1.00 80.75 430 GLN A C 1
ATOM 3487 O O . GLN A 1 430 ? -3.931 25.495 11.973 1.00 80.75 430 GLN A O 1
ATOM 3492 N N . ASP A 1 431 ? -3.454 24.395 13.876 1.00 74.69 431 ASP A N 1
ATOM 3493 C CA . ASP A 1 431 ? -2.315 23.634 13.351 1.00 74.69 431 ASP A CA 1
ATOM 3494 C C . ASP A 1 431 ? -2.734 22.405 12.513 1.00 74.69 431 ASP A C 1
ATOM 3496 O O . ASP A 1 431 ? -1.905 21.576 12.138 1.00 74.69 431 ASP A O 1
ATOM 3500 N N . ARG A 1 432 ? -4.026 22.304 12.162 1.00 77.62 432 ARG A N 1
ATOM 3501 C CA . ARG A 1 432 ? -4.613 21.309 11.249 1.00 77.62 432 ARG A CA 1
ATOM 3502 C C . ARG A 1 432 ? -4.514 19.853 11.709 1.00 77.62 432 ARG A C 1
ATOM 3504 O O . ARG A 1 432 ? -4.632 18.964 10.870 1.00 77.62 432 ARG A O 1
ATOM 3511 N N . TYR A 1 433 ? -4.353 19.562 13.000 1.00 81.38 433 TYR A N 1
ATOM 3512 C CA . TYR A 1 433 ? -4.375 18.174 13.502 1.00 81.38 433 TYR A CA 1
ATOM 3513 C C . TYR A 1 433 ? -5.786 17.603 13.636 1.00 81.38 433 TYR A C 1
ATOM 3515 O O . TYR A 1 433 ? -5.961 16.383 13.659 1.00 81.38 433 TYR A O 1
ATOM 3523 N N . ILE A 1 434 ? -6.791 18.472 13.716 1.00 81.00 434 ILE A N 1
ATOM 3524 C CA . ILE A 1 434 ? -8.202 18.101 13.804 1.00 81.00 434 ILE A CA 1
ATOM 3525 C C . ILE A 1 434 ? -8.936 18.740 12.619 1.00 81.00 434 ILE A C 1
ATOM 3527 O O . ILE A 1 434 ? -8.710 19.905 12.298 1.00 81.00 434 ILE A O 1
ATOM 3531 N N . ILE A 1 435 ? -9.789 17.965 11.952 1.00 76.81 435 ILE A N 1
ATOM 3532 C CA . ILE A 1 435 ? -10.613 18.385 10.812 1.00 76.81 435 ILE A CA 1
ATOM 3533 C C . ILE A 1 435 ? -12.084 18.160 11.151 1.00 76.81 435 ILE A C 1
ATOM 3535 O O . ILE A 1 435 ? -12.439 17.142 11.747 1.00 76.81 435 ILE A O 1
ATOM 3539 N N . ARG A 1 436 ? -12.964 19.070 10.729 1.00 71.19 436 ARG A N 1
ATOM 3540 C CA . ARG A 1 436 ? -14.411 18.822 10.767 1.00 71.19 436 ARG A CA 1
ATOM 3541 C C . ARG A 1 436 ? -14.793 17.663 9.837 1.00 71.19 436 ARG A C 1
ATOM 3543 O O . ARG A 1 436 ? -14.378 17.607 8.681 1.00 71.19 436 ARG A O 1
ATOM 3550 N N . ALA A 1 437 ? -15.593 16.729 10.340 1.00 62.94 437 ALA A N 1
ATOM 3551 C CA . ALA A 1 437 ? -16.141 15.633 9.558 1.00 62.94 437 ALA A CA 1
ATOM 3552 C C . ALA A 1 437 ? -16.942 16.175 8.358 1.00 62.94 437 ALA A C 1
ATOM 3554 O O . ALA A 1 437 ? -17.548 17.243 8.465 1.00 62.94 437 ALA A O 1
ATOM 3555 N N . PRO A 1 438 ? -16.959 15.456 7.221 1.00 61.31 438 PRO A N 1
ATOM 3556 C CA . PRO A 1 438 ? -17.755 15.866 6.072 1.00 61.31 438 PRO A CA 1
ATOM 3557 C C . PRO A 1 438 ? -19.234 15.921 6.461 1.00 61.31 438 PRO A C 1
ATOM 3559 O O . PRO A 1 438 ? -19.773 14.970 7.034 1.00 61.31 438 PRO A O 1
ATOM 3562 N N . ASN A 1 439 ? -19.880 17.042 6.145 1.00 57.97 439 ASN A N 1
ATOM 3563 C CA . ASN A 1 439 ? -21.288 17.243 6.440 1.00 57.97 439 ASN A CA 1
ATOM 3564 C C . ASN A 1 439 ? -22.144 16.550 5.378 1.00 57.97 439 ASN A C 1
ATOM 3566 O O . ASN A 1 439 ? -21.811 16.501 4.191 1.00 57.97 439 ASN A O 1
ATOM 3570 N N . LEU A 1 440 ? -23.280 16.028 5.828 1.00 56.00 440 LEU A N 1
ATOM 3571 C CA . LEU A 1 440 ? -24.339 15.503 4.979 1.00 56.00 440 LEU A CA 1
ATOM 3572 C C . LEU A 1 440 ? -25.008 16.683 4.257 1.00 56.00 440 LEU A C 1
ATOM 3574 O O . LEU A 1 440 ? -25.805 17.399 4.862 1.00 56.00 440 LEU A O 1
ATOM 3578 N N . ARG A 1 441 ? -24.686 16.920 2.978 1.00 51.34 441 ARG A N 1
ATOM 3579 C CA . ARG A 1 441 ? -25.419 17.902 2.166 1.00 51.34 441 ARG A CA 1
ATOM 3580 C C . ARG A 1 441 ? -26.636 17.220 1.553 1.00 51.34 441 ARG A C 1
ATOM 3582 O O . ARG A 1 441 ? -26.509 16.387 0.659 1.00 51.34 441 ARG A O 1
ATOM 3589 N N . SER A 1 442 ? -27.816 17.579 2.050 1.00 44.81 442 SER A N 1
ATOM 3590 C CA . SER A 1 442 ? -29.087 17.255 1.403 1.00 44.81 442 SER A CA 1
ATOM 3591 C C . SER A 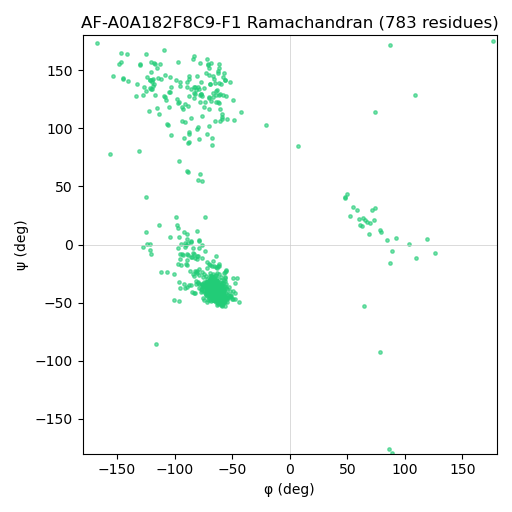1 442 ? -29.414 18.376 0.416 1.00 44.81 442 SER A C 1
ATOM 3593 O O . SER A 1 442 ? -29.560 19.521 0.836 1.00 44.81 442 SER A O 1
ATOM 3595 N N . ARG A 1 443 ? -29.527 18.079 -0.884 1.00 42.41 443 ARG A N 1
ATOM 3596 C CA . ARG A 1 443 ? -30.388 18.890 -1.762 1.00 42.41 443 ARG A CA 1
ATOM 3597 C C . ARG A 1 443 ? -31.809 18.387 -1.548 1.00 42.41 443 ARG A C 1
ATOM 3599 O O . ARG A 1 443 ? -32.009 17.178 -1.494 1.00 42.41 443 ARG A O 1
ATOM 3606 N N . ASP A 1 444 ? -32.760 19.293 -1.362 1.00 38.41 444 ASP A N 1
ATOM 3607 C CA . ASP A 1 444 ? -34.167 18.963 -1.121 1.00 38.41 444 ASP A CA 1
ATOM 3608 C C . ASP A 1 444 ? -34.663 17.828 -2.038 1.00 38.41 444 ASP A C 1
ATOM 3610 O O . ASP A 1 444 ? -34.729 17.984 -3.255 1.00 38.41 444 ASP A O 1
ATOM 3614 N N . GLY A 1 445 ? -34.994 16.675 -1.443 1.00 48.00 445 GLY A N 1
ATOM 3615 C CA . GLY A 1 445 ? -35.622 15.537 -2.126 1.00 48.00 445 GLY A CA 1
ATOM 3616 C C . GLY A 1 445 ? -34.703 14.489 -2.778 1.00 48.00 445 GLY A C 1
ATOM 3617 O O . GLY A 1 445 ? -35.224 13.456 -3.197 1.00 48.00 445 GLY A O 1
ATOM 3618 N N . GLU A 1 446 ? -33.378 14.674 -2.824 1.00 49.12 446 GLU A N 1
ATOM 3619 C CA . GLU A 1 446 ? -32.425 13.693 -3.384 1.00 49.12 446 GLU A CA 1
ATOM 3620 C C . GLU A 1 446 ? -31.425 13.161 -2.338 1.00 49.12 446 GLU A C 1
ATOM 3622 O O . GLU A 1 446 ? -31.180 13.775 -1.298 1.00 49.12 446 GLU A O 1
ATOM 3627 N N . LEU A 1 447 ? -30.882 11.962 -2.593 1.00 50.84 447 LEU A N 1
ATOM 3628 C CA . LEU A 1 447 ? -29.983 11.237 -1.685 1.00 50.84 447 LEU A CA 1
ATOM 3629 C C . LEU A 1 447 ? -28.746 12.075 -1.303 1.00 50.84 447 LEU A C 1
ATOM 3631 O O . LEU A 1 447 ? -28.172 12.791 -2.116 1.00 50.84 447 LEU A O 1
ATOM 3635 N N . THR A 1 448 ? -28.329 11.957 -0.046 1.00 53.97 448 THR A N 1
ATOM 3636 C CA . THR A 1 448 ? -27.364 12.836 0.617 1.00 53.97 448 THR A CA 1
ATOM 3637 C C . THR A 1 448 ? -25.918 12.526 0.222 1.00 53.97 448 THR A C 1
ATOM 3639 O O . THR A 1 448 ? -25.465 11.388 0.350 1.00 53.97 448 THR A O 1
ATOM 3642 N N . GLU A 1 449 ? -25.160 13.542 -0.191 1.00 50.53 449 GLU A N 1
ATOM 3643 C CA . GLU A 1 449 ? -23.727 13.418 -0.492 1.00 50.53 449 GLU A CA 1
ATOM 3644 C C . GLU A 1 449 ? -22.868 13.896 0.691 1.00 50.53 449 GLU A C 1
ATOM 3646 O O . GLU A 1 449 ? -23.192 14.878 1.366 1.00 50.53 449 GLU A O 1
ATOM 3651 N N . LEU A 1 450 ? -21.752 13.200 0.947 1.00 54.81 450 LEU A N 1
ATOM 3652 C CA . LEU A 1 450 ? -20.719 13.661 1.878 1.00 54.81 450 LEU A CA 1
ATOM 3653 C C . LEU A 1 450 ? -19.905 14.759 1.193 1.00 54.81 450 LEU A C 1
ATOM 3655 O O . LEU A 1 450 ? -19.134 14.473 0.277 1.00 54.81 450 LEU A O 1
ATOM 3659 N N . ALA A 1 451 ? -20.048 15.998 1.653 1.00 46.34 451 ALA A N 1
ATOM 3660 C CA . ALA A 1 451 ? -19.250 17.115 1.169 1.00 46.34 451 ALA A CA 1
ATOM 3661 C C . ALA A 1 451 ? -18.441 17.723 2.317 1.00 46.34 451 ALA A C 1
ATOM 3663 O O . ALA A 1 451 ? -18.963 17.980 3.405 1.00 46.34 451 ALA A O 1
ATOM 3664 N N . TYR A 1 452 ? -17.159 17.972 2.063 1.00 54.41 452 TYR A N 1
ATOM 3665 C CA . TYR A 1 452 ? -16.351 18.819 2.930 1.00 54.41 452 TYR A CA 1
ATOM 3666 C C . TYR A 1 452 ? -16.745 20.279 2.696 1.00 54.41 452 TYR A C 1
ATOM 3668 O O . TYR A 1 452 ? -16.934 20.709 1.557 1.00 54.41 452 TYR A O 1
ATOM 3676 N N . ASP A 1 453 ? -16.920 21.036 3.778 1.00 51.47 453 ASP A N 1
ATOM 3677 C CA . ASP A 1 453 ? -17.108 22.480 3.682 1.00 51.47 453 ASP A CA 1
ATOM 3678 C C . ASP A 1 453 ? -15.732 23.153 3.680 1.00 51.47 453 ASP A C 1
ATOM 3680 O O . ASP A 1 453 ? -15.189 23.478 4.738 1.00 51.47 453 ASP A O 1
ATOM 3684 N N . ASP A 1 454 ? -15.147 23.305 2.487 1.00 50.19 454 ASP A N 1
ATOM 3685 C CA . ASP A 1 454 ? -13.760 23.758 2.292 1.00 50.19 454 ASP A CA 1
A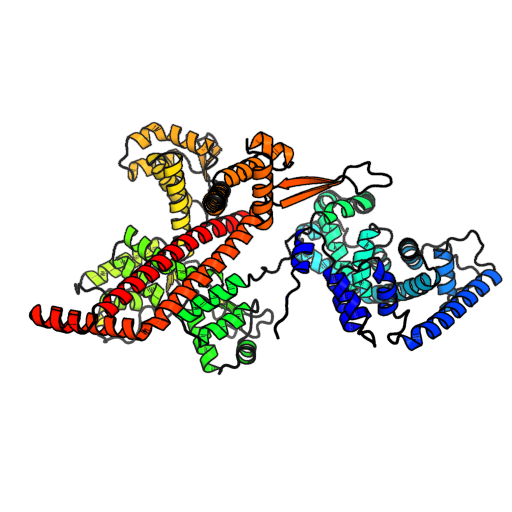TOM 3686 C C . ASP A 1 454 ? -13.443 25.110 2.964 1.00 50.19 454 ASP A C 1
ATOM 3688 O O . ASP A 1 454 ? -12.287 25.398 3.272 1.00 50.19 454 ASP A O 1
ATOM 3692 N N . ALA A 1 455 ? -14.465 25.925 3.245 1.00 46.75 455 ALA A N 1
ATOM 3693 C CA . ALA A 1 455 ? -14.332 27.229 3.891 1.00 46.75 455 ALA A CA 1
ATOM 3694 C C . ALA A 1 455 ? -14.134 27.168 5.423 1.00 46.75 455 ALA A C 1
ATOM 3696 O O . ALA A 1 455 ? -13.527 28.076 5.984 1.00 46.75 455 ALA A O 1
ATOM 3697 N N . ASN A 1 456 ? -14.604 26.114 6.108 1.00 53.81 456 ASN A N 1
ATOM 3698 C CA . ASN A 1 456 ? -14.665 26.045 7.581 1.00 53.81 456 ASN A CA 1
ATOM 3699 C C . ASN A 1 456 ? -13.956 24.823 8.195 1.00 53.81 456 ASN A C 1
ATOM 3701 O O . ASN A 1 456 ? -14.102 24.570 9.391 1.00 53.81 456 ASN A O 1
ATOM 3705 N N . LEU A 1 457 ? -13.179 24.072 7.406 1.00 56.28 457 LEU A N 1
ATOM 3706 C CA . LEU A 1 457 ? -12.529 22.800 7.782 1.00 56.28 457 LEU A CA 1
ATOM 3707 C C . LEU A 1 457 ? -11.784 22.803 9.132 1.00 56.28 457 LEU A C 1
ATOM 3709 O O . LEU A 1 457 ? -11.762 21.776 9.812 1.00 56.28 457 LEU A O 1
ATOM 3713 N N . PHE A 1 458 ? -11.195 23.942 9.508 1.00 56.16 458 PHE A N 1
ATOM 3714 C CA . PHE A 1 458 ? -10.324 24.103 10.681 1.00 56.16 458 PHE A CA 1
ATOM 3715 C C . PHE A 1 458 ? -10.825 25.153 11.682 1.00 56.16 458 PHE A C 1
ATOM 3717 O O . PHE A 1 458 ? -10.178 25.408 12.694 1.00 56.16 458 PHE A O 1
ATOM 3724 N N . CYS A 1 459 ? -11.963 25.797 11.409 1.00 52.94 459 CYS A N 1
ATOM 3725 C CA . CYS A 1 459 ? -12.499 26.823 12.296 1.00 52.94 459 CYS A CA 1
ATOM 3726 C C . CYS A 1 459 ? -13.165 26.146 13.499 1.00 52.94 459 CYS A C 1
ATOM 3728 O O . CYS A 1 459 ? -13.988 25.245 13.325 1.00 52.94 459 CYS A O 1
ATOM 3730 N N . VAL A 1 460 ? -12.835 26.546 14.724 1.00 57.78 460 VAL A N 1
ATOM 3731 C CA . VAL A 1 460 ? -13.544 26.066 15.920 1.00 57.78 460 VAL A CA 1
ATOM 3732 C C . VAL A 1 460 ? -14.820 26.899 16.078 1.00 57.78 460 VAL A C 1
ATOM 3734 O O . VAL A 1 460 ? -14.723 28.120 15.988 1.00 57.78 460 VAL A O 1
ATOM 3737 N N . PRO A 1 461 ? -16.014 26.292 16.247 1.00 56.66 461 PRO A N 1
ATOM 3738 C CA . PRO A 1 461 ? -17.205 27.065 16.595 1.00 56.66 461 PRO A CA 1
ATOM 3739 C C . PRO A 1 461 ? -16.961 27.821 17.911 1.00 56.66 461 PRO A C 1
ATOM 3741 O O . PRO A 1 461 ? -16.244 27.334 18.788 1.00 56.66 461 PRO A O 1
ATOM 3744 N N . GLU A 1 462 ? -17.499 29.035 18.040 1.00 50.38 462 GLU A N 1
ATOM 3745 C CA . GLU A 1 462 ? -17.333 29.857 19.243 1.00 50.38 462 GLU A CA 1
ATOM 3746 C C . GLU A 1 462 ? -18.068 29.221 20.431 1.00 50.38 462 GLU A C 1
ATOM 3748 O O . GLU A 1 462 ? -19.215 29.525 20.725 1.00 50.38 462 GLU A O 1
ATOM 3753 N N . LEU A 1 463 ? -17.398 28.295 21.114 1.00 53.62 463 LEU A N 1
ATOM 3754 C CA . LEU A 1 463 ? -17.921 27.627 22.301 1.00 53.62 463 LEU A CA 1
ATOM 3755 C C . LEU A 1 463 ? -17.751 28.513 23.530 1.00 53.62 463 LEU A C 1
ATOM 3757 O O . LEU A 1 463 ? -16.664 28.556 24.103 1.00 53.62 463 LEU A O 1
ATOM 3761 N N . GLU A 1 464 ? -18.784 29.226 23.964 1.00 50.72 464 GLU A N 1
ATOM 3762 C CA . GLU A 1 464 ? -18.700 30.004 25.200 1.00 50.72 464 GLU A CA 1
ATOM 3763 C C . GLU A 1 464 ? -18.432 29.096 26.422 1.00 50.72 464 GLU A C 1
ATOM 3765 O O . GLU A 1 464 ? -19.003 28.018 26.578 1.00 50.72 464 GLU A O 1
ATOM 3770 N N . LEU A 1 465 ? -17.556 29.539 27.341 1.00 52.38 465 LEU A N 1
ATOM 3771 C CA . LEU A 1 465 ? -17.214 28.803 28.579 1.00 52.38 465 LEU A CA 1
ATOM 3772 C C . LEU A 1 465 ? -18.430 28.585 29.498 1.00 52.38 465 LEU A C 1
ATOM 3774 O O . LEU A 1 465 ? -18.383 27.773 30.424 1.00 52.38 465 LEU A O 1
ATOM 3778 N N . ARG A 1 466 ? -19.502 29.344 29.263 1.00 50.22 466 ARG A N 1
ATOM 3779 C CA . ARG A 1 466 ? -20.761 29.285 29.996 1.00 50.22 466 ARG A CA 1
ATOM 3780 C C . ARG A 1 466 ? -21.571 28.046 29.617 1.00 50.22 466 ARG A C 1
ATOM 3782 O O . ARG A 1 466 ? -21.939 27.290 30.510 1.00 50.22 466 ARG A O 1
ATOM 3789 N N . ASP A 1 467 ? -21.719 27.772 28.325 1.00 53.41 467 ASP A N 1
ATOM 3790 C CA . ASP A 1 467 ? -22.497 26.634 27.820 1.00 53.41 467 ASP A CA 1
ATOM 3791 C C . ASP A 1 467 ? -21.850 25.291 28.180 1.00 53.41 467 ASP A C 1
ATOM 3793 O O . ASP A 1 467 ? -22.536 24.331 28.524 1.00 53.41 467 ASP A O 1
ATOM 3797 N N . LEU A 1 468 ? -20.513 25.232 28.195 1.00 56.19 468 LEU A N 1
ATOM 3798 C CA . LEU A 1 468 ? -19.766 24.044 28.624 1.00 56.19 468 LEU A CA 1
ATOM 3799 C C . LEU A 1 468 ? -19.923 23.759 30.127 1.00 56.19 468 LEU A C 1
ATOM 3801 O O . LEU A 1 468 ? -20.036 22.598 30.520 1.00 56.19 468 LEU A O 1
ATOM 3805 N N . ASN A 1 469 ? -19.972 24.795 30.971 1.00 54.22 469 ASN A N 1
ATOM 3806 C CA . ASN A 1 469 ? -20.236 24.630 32.404 1.00 54.22 469 ASN A CA 1
ATOM 3807 C C . ASN A 1 469 ? -21.703 24.253 32.675 1.00 54.22 469 ASN A C 1
ATOM 3809 O O . ASN A 1 469 ? -21.962 23.401 33.522 1.00 54.22 469 ASN A O 1
ATOM 3813 N N . GLU A 1 470 ? -22.662 24.810 31.930 1.00 53.03 470 GLU A N 1
ATOM 3814 C CA . GLU A 1 470 ? -24.088 24.466 32.049 1.00 53.03 470 GLU A CA 1
ATOM 3815 C C . GLU A 1 470 ? -24.397 23.034 31.554 1.00 53.03 470 GLU A C 1
ATOM 3817 O O . GLU A 1 470 ? -25.262 22.359 32.124 1.00 53.03 470 GLU A O 1
ATOM 3822 N N . LEU A 1 471 ? -23.643 22.523 30.568 1.00 53.28 471 LEU A N 1
ATOM 3823 C CA . LEU A 1 471 ? -23.656 21.111 30.153 1.00 53.28 471 LEU A CA 1
ATOM 3824 C C . LEU A 1 471 ? -22.989 20.178 31.176 1.00 53.28 471 LEU A C 1
ATOM 3826 O O . LEU A 1 471 ? -23.491 19.078 31.404 1.00 53.28 471 LEU A O 1
ATOM 3830 N N . HIS A 1 472 ? -21.892 20.599 31.816 1.00 52.91 472 HIS A N 1
ATOM 3831 C CA . HIS A 1 472 ? -21.249 19.829 32.889 1.00 52.91 472 HIS A CA 1
ATOM 3832 C C . HIS A 1 472 ? -22.143 19.713 34.136 1.00 52.91 472 HIS A C 1
ATOM 3834 O O . HIS A 1 472 ? -22.189 18.661 34.771 1.00 52.91 472 HIS A O 1
ATOM 3840 N N . GLU A 1 473 ? -22.896 20.769 34.459 1.00 53.41 473 GLU A N 1
ATOM 3841 C CA . GLU A 1 473 ? -23.869 20.797 35.560 1.00 53.41 473 GLU A CA 1
ATOM 3842 C C . GLU A 1 473 ? -25.214 20.115 35.223 1.00 53.41 473 GLU A C 1
ATOM 3844 O O . GLU A 1 473 ? -26.083 20.023 36.091 1.00 53.41 473 GLU A O 1
ATOM 3849 N N . GLY A 1 474 ? -25.407 19.628 33.988 1.00 52.25 474 GLY A N 1
ATOM 3850 C CA . GLY A 1 474 ? -26.608 18.895 33.564 1.00 52.25 474 GLY A CA 1
ATOM 3851 C C . GLY A 1 474 ? -27.869 19.751 33.382 1.00 52.25 474 GLY A C 1
ATOM 3852 O O . GLY A 1 474 ? -28.976 19.215 33.442 1.00 52.25 474 GLY A O 1
ATOM 3853 N N . LYS A 1 475 ? -27.730 21.070 33.181 1.00 49.28 475 LYS A N 1
ATOM 3854 C CA . LYS A 1 475 ? -28.856 22.022 33.087 1.00 49.28 475 LYS A CA 1
ATOM 3855 C C . LYS A 1 475 ? -29.326 22.315 31.656 1.00 49.28 475 LYS A C 1
ATOM 3857 O O . LYS A 1 475 ? -30.453 22.776 31.498 1.00 49.28 475 LYS A O 1
ATOM 3862 N N . SER A 1 476 ? -28.528 22.015 30.627 1.00 39.59 476 SER A N 1
ATOM 3863 C CA . SER A 1 476 ? -28.913 22.175 29.213 1.00 39.59 476 SER A CA 1
ATOM 3864 C C . SER A 1 476 ? -28.896 20.843 28.455 1.00 39.59 476 SER A C 1
ATOM 3866 O O . SER A 1 476 ? -27.972 20.045 28.600 1.00 39.59 476 SER A O 1
ATOM 3868 N N . THR A 1 477 ? -29.931 20.600 27.643 1.00 47.78 477 THR A N 1
ATOM 3869 C CA . THR A 1 477 ? -30.069 19.417 26.766 1.00 47.78 477 THR A CA 1
ATOM 3870 C C . THR A 1 477 ? -29.592 19.689 25.334 1.00 47.78 477 THR A C 1
ATOM 3872 O O . THR A 1 477 ? -29.428 18.749 24.561 1.00 47.78 477 THR A O 1
ATOM 3875 N N . GLN A 1 478 ? -29.367 20.957 24.968 1.00 45.28 478 GLN A N 1
ATOM 3876 C CA . GLN A 1 478 ? -28.905 21.345 23.634 1.00 45.28 478 GLN A CA 1
ATOM 3877 C C . GLN A 1 478 ? -27.382 21.461 23.633 1.00 45.28 478 GLN A C 1
ATOM 3879 O O . GLN A 1 478 ? -26.810 22.266 24.367 1.00 45.28 478 GLN A O 1
ATOM 3884 N N . VAL A 1 479 ? -26.724 20.635 22.818 1.00 53.09 479 VAL A N 1
ATOM 3885 C CA . VAL A 1 479 ? -25.283 20.742 22.571 1.00 53.09 479 VAL A CA 1
ATOM 3886 C C . VAL A 1 479 ? -25.076 21.898 21.581 1.00 53.09 479 VAL A C 1
ATOM 3888 O O . VAL A 1 479 ? -25.636 21.829 20.488 1.00 53.09 479 VAL A O 1
ATOM 3891 N N . PRO A 1 480 ? -24.277 22.933 21.904 1.00 53.28 480 PRO A N 1
ATOM 3892 C CA . PRO A 1 480 ? -24.074 24.094 21.024 1.00 53.28 480 PRO A CA 1
ATOM 3893 C C . PRO A 1 480 ? -23.564 23.717 19.622 1.00 53.28 480 PRO A C 1
ATOM 3895 O O . PRO A 1 480 ? -23.850 24.394 18.640 1.00 53.28 480 PRO A O 1
ATOM 3898 N N . ASP A 1 481 ? -22.840 22.595 19.529 1.00 63.12 481 ASP A N 1
ATOM 3899 C CA . ASP A 1 481 ? -22.214 22.077 18.307 1.00 63.12 481 ASP A CA 1
ATOM 3900 C C . ASP A 1 481 ? -23.023 20.965 17.607 1.00 63.12 481 ASP A C 1
ATOM 3902 O O . ASP A 1 481 ? -22.438 20.115 16.923 1.00 63.12 481 ASP A O 1
ATOM 3906 N N . GLU A 1 482 ? -24.341 20.874 17.812 1.00 56.81 482 GLU A N 1
ATOM 3907 C CA . GLU A 1 482 ? -25.153 19.797 17.232 1.00 56.81 482 GLU A CA 1
ATOM 3908 C C . GLU A 1 482 ? -25.056 19.795 15.690 1.00 56.81 482 GLU A C 1
ATOM 3910 O O . GLU A 1 482 ? -25.546 20.685 15.001 1.00 56.81 482 GLU A O 1
ATOM 3915 N N . GLY A 1 483 ? -24.358 18.789 15.145 1.00 60.56 483 GLY A N 1
ATOM 3916 C CA . GLY A 1 483 ? -24.088 18.642 13.710 1.00 60.56 483 GLY A CA 1
ATOM 3917 C C . GLY A 1 483 ? -22.632 18.872 13.282 1.00 60.56 483 GLY A C 1
ATOM 3918 O O . GLY A 1 483 ? -22.280 18.489 12.168 1.00 60.56 483 GLY A O 1
ATOM 3919 N N . ILE A 1 484 ? -21.757 19.408 14.145 1.00 70.62 484 ILE A N 1
ATOM 3920 C CA . ILE A 1 484 ? -20.326 19.599 13.847 1.00 70.62 484 ILE A CA 1
ATOM 3921 C C . ILE A 1 484 ? -19.508 18.512 14.545 1.00 70.62 484 ILE A C 1
ATOM 3923 O O . ILE A 1 484 ? -19.108 18.633 15.704 1.00 70.62 484 ILE A O 1
ATOM 3927 N N . ASN A 1 485 ? -19.229 17.436 13.814 1.00 75.75 485 ASN A N 1
ATOM 3928 C CA . ASN A 1 485 ? -18.328 16.392 14.289 1.00 75.75 485 ASN A CA 1
ATOM 3929 C C . ASN A 1 485 ? -16.883 16.722 13.918 1.00 75.75 485 ASN A C 1
ATOM 3931 O O . ASN A 1 485 ? -16.615 17.234 12.836 1.00 75.75 485 ASN A O 1
ATOM 3935 N N . TRP A 1 486 ? -15.946 16.369 14.787 1.00 78.44 486 TRP A N 1
ATOM 3936 C CA . TRP A 1 486 ? -14.513 16.482 14.553 1.00 78.44 486 TRP A CA 1
ATOM 3937 C C . TRP A 1 486 ? -13.889 15.103 14.355 1.00 78.44 486 TRP A C 1
ATOM 3939 O O . TRP A 1 486 ? -14.324 14.115 14.948 1.00 78.44 486 TRP A O 1
ATOM 3949 N N . LEU A 1 487 ? -12.874 15.051 13.502 1.00 78.56 487 LEU A N 1
ATOM 3950 C CA . LEU A 1 487 ? -12.075 13.884 13.158 1.00 78.56 487 LEU A CA 1
ATOM 3951 C C . LEU A 1 487 ? -10.590 14.228 13.266 1.00 78.56 487 LEU A C 1
ATOM 3953 O O . LEU A 1 487 ? -10.174 15.369 13.071 1.00 78.56 487 LEU A O 1
ATOM 3957 N N . VAL A 1 488 ? -9.772 13.210 13.511 1.00 82.62 488 VAL A N 1
ATOM 3958 C CA . VAL A 1 488 ? -8.314 13.347 13.466 1.00 82.62 488 VAL A CA 1
ATOM 3959 C C . VAL A 1 488 ? -7.862 13.544 12.018 1.00 82.62 488 VAL A C 1
ATOM 3961 O O . VAL A 1 488 ? -8.162 12.717 11.151 1.00 82.62 488 VAL A O 1
ATOM 3964 N N . ASN A 1 489 ? -7.095 14.602 11.754 1.00 84.88 489 ASN A N 1
ATOM 3965 C CA . ASN A 1 489 ? -6.444 14.793 10.466 1.00 84.88 489 ASN A CA 1
ATOM 3966 C C . ASN A 1 489 ? -5.189 13.933 10.363 1.00 84.88 489 ASN A C 1
ATOM 3968 O O . ASN A 1 489 ? -4.084 14.356 10.701 1.00 84.88 489 ASN A O 1
ATOM 3972 N N . VAL A 1 490 ? -5.354 12.724 9.846 1.00 81.69 490 VAL A N 1
ATOM 3973 C CA . VAL A 1 490 ? -4.242 11.784 9.718 1.00 81.69 490 VAL A CA 1
ATOM 3974 C C . VAL A 1 490 ? -3.156 12.277 8.747 1.00 81.69 490 VAL A C 1
ATOM 3976 O O . VAL A 1 490 ? -1.985 11.944 8.929 1.00 81.69 490 VAL A O 1
ATOM 3979 N N . GLU A 1 491 ? -3.502 13.102 7.755 1.00 81.94 491 GLU A N 1
ATOM 3980 C CA . GLU A 1 491 ? -2.535 13.601 6.772 1.00 81.94 491 GLU A CA 1
ATOM 3981 C C . GLU A 1 491 ? -1.500 14.527 7.411 1.00 81.94 491 GLU A C 1
ATOM 3983 O O . GLU A 1 491 ? -0.311 14.388 7.131 1.00 81.94 491 GLU A O 1
ATOM 3988 N N . GLN A 1 492 ? -1.920 15.405 8.328 1.00 84.19 492 GLN A N 1
ATOM 3989 C CA . GLN A 1 492 ? -1.001 16.310 9.025 1.00 84.19 492 GLN A CA 1
ATOM 3990 C C . GLN A 1 492 ? 0.028 15.538 9.855 1.00 84.19 492 GLN A C 1
ATOM 3992 O O . GLN A 1 492 ? 1.222 15.827 9.797 1.00 84.19 492 GLN A O 1
ATOM 3997 N N . PHE A 1 493 ? -0.411 14.490 10.557 1.00 86.81 493 PHE A N 1
ATOM 3998 C CA . PHE A 1 493 ? 0.498 13.611 11.293 1.00 86.81 493 PHE A CA 1
ATOM 3999 C C . PHE A 1 493 ? 1.505 12.912 10.381 1.00 86.81 493 PHE A C 1
ATOM 4001 O O . PHE A 1 493 ? 2.658 12.717 10.757 1.00 86.81 493 PHE A O 1
ATOM 4008 N N . HIS A 1 494 ? 1.082 12.500 9.186 1.00 87.38 494 HIS A N 1
ATOM 4009 C CA . HIS A 1 494 ? 1.984 11.851 8.237 1.00 87.38 494 HIS A CA 1
ATOM 4010 C C . HIS A 1 494 ? 2.997 12.843 7.664 1.00 87.38 494 HIS A C 1
ATOM 4012 O O . HIS A 1 494 ? 4.152 12.463 7.497 1.00 87.38 494 HIS A O 1
ATOM 4018 N N . LEU A 1 495 ? 2.613 14.100 7.425 1.00 86.06 495 LEU A N 1
ATOM 4019 C CA . LEU A 1 495 ? 3.550 15.156 7.027 1.00 86.06 495 LEU A CA 1
ATOM 4020 C C . LEU A 1 495 ? 4.592 15.421 8.120 1.00 86.06 495 LEU A C 1
ATOM 4022 O O . LEU A 1 495 ? 5.782 15.452 7.826 1.00 86.06 495 LEU A O 1
ATOM 4026 N N . ASP A 1 496 ? 4.178 15.493 9.383 1.00 87.12 496 ASP A N 1
ATOM 4027 C CA . ASP A 1 496 ? 5.113 15.634 10.503 1.00 87.12 496 ASP A CA 1
ATOM 4028 C C . ASP A 1 496 ? 6.060 14.438 10.639 1.00 87.12 496 ASP A C 1
ATOM 4030 O O . ASP A 1 496 ? 7.257 14.603 10.870 1.00 87.12 496 ASP A O 1
ATOM 4034 N N . PHE A 1 497 ? 5.547 13.213 10.493 1.00 88.31 497 PHE A N 1
ATOM 4035 C CA . PHE A 1 497 ? 6.386 12.015 10.529 1.00 88.31 497 PHE A CA 1
ATOM 4036 C C . PHE A 1 497 ? 7.351 11.960 9.350 1.00 88.31 497 PHE A C 1
ATOM 4038 O O . PHE A 1 497 ? 8.501 11.562 9.521 1.00 88.31 497 PHE A O 1
ATOM 4045 N N . ARG A 1 498 ? 6.907 12.379 8.163 1.00 89.06 498 ARG A N 1
ATOM 4046 C CA . ARG A 1 498 ? 7.757 12.535 6.984 1.00 89.06 498 ARG A CA 1
ATOM 4047 C C . ARG A 1 498 ? 8.893 13.508 7.290 1.00 89.06 498 ARG A C 1
ATOM 4049 O O . ARG A 1 498 ? 10.052 13.163 7.079 1.00 89.06 498 ARG A O 1
ATOM 4056 N N . ASP A 1 499 ? 8.570 14.673 7.835 1.00 88.12 499 ASP A N 1
ATOM 4057 C CA . ASP A 1 499 ? 9.542 15.729 8.111 1.00 88.12 499 ASP A CA 1
ATOM 4058 C C . ASP A 1 499 ? 10.515 15.325 9.226 1.00 88.12 499 ASP A C 1
ATOM 4060 O O . ASP A 1 499 ? 11.720 15.558 9.112 1.00 88.12 499 ASP A O 1
ATOM 4064 N N . GLY A 1 500 ? 10.033 14.612 10.249 1.00 88.94 500 GLY A N 1
ATOM 4065 C CA . GLY A 1 500 ? 10.870 14.007 11.284 1.00 88.94 500 GLY A CA 1
ATOM 4066 C C . GLY A 1 500 ? 11.838 12.955 10.734 1.00 88.94 500 GLY A C 1
ATOM 4067 O O . GLY A 1 500 ? 13.008 12.943 11.111 1.00 88.94 500 GLY A O 1
ATOM 4068 N N . ILE A 1 501 ? 11.396 12.108 9.796 1.00 88.81 501 ILE A N 1
ATOM 4069 C CA . ILE A 1 501 ? 12.261 11.111 9.143 1.00 88.81 501 ILE A CA 1
ATOM 4070 C C . ILE A 1 501 ? 13.334 11.788 8.288 1.00 88.81 501 ILE A C 1
ATOM 4072 O O . ILE A 1 501 ? 14.491 11.370 8.332 1.00 88.81 501 ILE A O 1
ATOM 4076 N N . VAL A 1 502 ? 12.973 12.823 7.523 1.00 89.06 502 VAL A N 1
ATOM 4077 C CA . VAL A 1 502 ? 13.932 13.574 6.698 1.00 89.06 502 VAL A CA 1
ATOM 4078 C C . VAL A 1 502 ? 14.950 14.289 7.584 1.00 89.06 502 VAL A C 1
ATOM 4080 O O . VAL A 1 502 ? 16.150 14.166 7.348 1.00 89.06 502 VAL A O 1
ATOM 4083 N N . THR A 1 503 ? 14.493 14.952 8.646 1.00 89.69 503 THR A N 1
ATOM 4084 C CA . THR A 1 503 ? 15.363 15.630 9.616 1.00 89.69 503 THR A CA 1
ATOM 4085 C C . THR A 1 503 ? 16.337 14.641 10.261 1.00 89.69 503 THR A C 1
ATOM 4087 O O . THR A 1 503 ? 17.547 14.815 10.147 1.00 89.69 503 THR A O 1
ATOM 4090 N N . GLY A 1 504 ? 15.842 13.526 10.809 1.00 89.38 504 GLY A N 1
ATOM 4091 C CA . GLY A 1 504 ? 16.689 12.500 11.429 1.00 89.38 504 GLY A CA 1
ATOM 4092 C C . GLY A 1 504 ? 17.590 11.737 10.445 1.00 89.38 504 GLY A C 1
ATOM 4093 O O . GLY A 1 504 ? 18.562 11.091 10.845 1.00 89.38 504 GLY A O 1
ATOM 4094 N N . ALA A 1 505 ? 17.294 11.762 9.144 1.00 86.50 505 ALA A N 1
ATOM 4095 C CA . ALA A 1 505 ? 18.207 11.257 8.122 1.00 86.50 505 ALA A CA 1
ATOM 4096 C C . ALA A 1 505 ? 19.366 12.229 7.878 1.00 86.50 505 ALA A C 1
ATOM 4098 O O . ALA A 1 505 ? 20.518 11.799 7.862 1.00 86.50 505 ALA A O 1
ATOM 4099 N N . VAL A 1 506 ? 19.070 13.525 7.749 1.00 87.56 506 VAL A N 1
ATOM 4100 C CA . VAL A 1 506 ? 20.082 14.575 7.570 1.00 87.56 506 VAL A CA 1
ATOM 4101 C C . VAL A 1 506 ? 21.000 14.664 8.790 1.00 87.56 506 VAL A C 1
ATOM 4103 O O . VAL A 1 506 ? 22.215 14.704 8.613 1.00 87.56 506 VAL A O 1
ATOM 4106 N N . GLU A 1 507 ? 20.452 14.573 10.005 1.00 89.69 507 GLU A N 1
ATOM 4107 C CA . GLU A 1 507 ? 21.229 14.561 11.256 1.00 89.69 507 GLU A CA 1
ATOM 4108 C C . GLU A 1 507 ? 22.271 13.437 11.304 1.00 89.69 507 GLU A C 1
ATOM 4110 O O . GLU A 1 507 ? 23.388 13.634 11.774 1.00 89.69 507 GLU A O 1
ATOM 4115 N N . ARG A 1 508 ? 21.918 12.246 10.801 1.00 87.75 508 ARG A N 1
ATOM 4116 C CA . ARG A 1 508 ? 22.817 11.081 10.788 1.00 87.75 508 ARG A CA 1
ATOM 4117 C C . ARG A 1 508 ? 23.822 11.100 9.641 1.00 87.75 508 ARG A C 1
ATOM 4119 O O . ARG A 1 508 ? 24.843 10.425 9.735 1.00 87.75 508 ARG A O 1
ATOM 4126 N N . MET A 1 509 ? 23.515 11.798 8.549 1.00 82.56 509 MET A N 1
ATOM 4127 C CA . MET A 1 509 ? 24.373 11.852 7.363 1.00 82.56 509 MET A CA 1
ATOM 4128 C C . MET A 1 509 ? 25.364 13.016 7.390 1.00 82.56 509 MET A C 1
ATOM 4130 O O . MET A 1 509 ? 26.461 12.867 6.858 1.00 82.56 509 MET A O 1
ATOM 4134 N N . ILE A 1 510 ? 24.973 14.156 7.966 1.00 84.25 510 ILE A N 1
ATOM 4135 C CA . ILE A 1 510 ? 25.777 15.380 8.022 1.00 84.25 510 ILE A CA 1
ATOM 4136 C C . ILE A 1 510 ? 26.092 15.699 9.487 1.00 84.25 510 ILE A C 1
ATOM 4138 O O . ILE A 1 510 ? 27.144 15.295 9.978 1.00 84.25 510 ILE A O 1
ATOM 4142 N N . ASP A 1 511 ? 25.190 16.398 10.178 1.00 86.44 511 ASP A N 1
ATOM 4143 C CA . ASP A 1 511 ? 25.308 16.793 11.581 1.00 86.44 511 ASP A CA 1
ATOM 4144 C C . ASP A 1 511 ? 23.967 17.319 12.138 1.00 86.44 511 ASP A C 1
ATOM 4146 O O . ASP A 1 511 ? 22.989 17.513 11.409 1.00 86.44 511 ASP A O 1
ATOM 4150 N N . ALA A 1 512 ? 23.924 17.577 13.449 1.00 8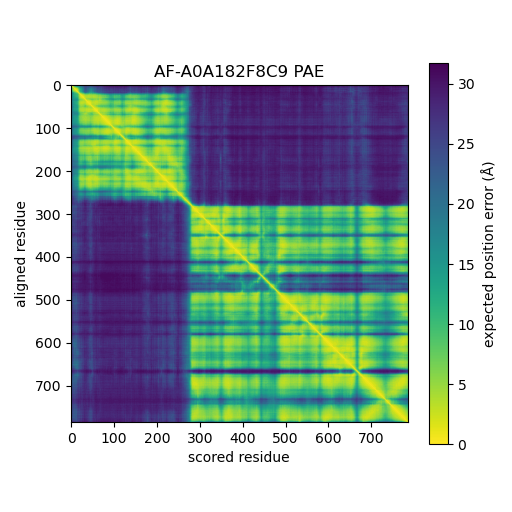6.31 512 ALA A N 1
ATOM 4151 C CA . ALA A 1 512 ? 22.737 18.102 14.129 1.00 86.31 512 ALA A CA 1
ATOM 4152 C C . ALA A 1 512 ? 22.308 19.493 13.613 1.00 86.31 512 ALA A C 1
ATOM 4154 O O . ALA A 1 512 ? 21.111 19.765 13.507 1.00 86.31 512 ALA A O 1
ATOM 4155 N N . ASN A 1 513 ? 23.264 20.350 13.228 1.00 85.81 513 ASN A N 1
ATOM 4156 C CA . ASN A 1 513 ? 22.972 21.693 12.721 1.00 85.81 513 ASN A CA 1
ATOM 4157 C C . ASN A 1 513 ? 22.297 21.646 11.341 1.00 85.81 513 ASN A C 1
ATOM 4159 O O . ASN A 1 513 ? 21.347 22.386 11.089 1.00 85.81 513 ASN A O 1
ATOM 4163 N N . ALA A 1 514 ? 22.744 20.762 10.441 1.00 83.75 514 ALA A N 1
ATOM 4164 C CA . ALA A 1 514 ? 22.090 20.548 9.153 1.00 83.75 514 ALA A CA 1
ATOM 4165 C C . ALA A 1 514 ? 20.674 19.977 9.314 1.00 83.75 514 ALA A C 1
ATOM 4167 O O . ALA A 1 514 ? 19.785 20.324 8.534 1.00 83.75 514 ALA A O 1
ATOM 4168 N N . GLY A 1 515 ? 20.451 19.140 10.333 1.00 84.12 515 GLY A N 1
ATOM 4169 C CA . GLY A 1 515 ? 19.119 18.681 10.725 1.00 84.12 515 GLY A CA 1
ATOM 4170 C C . GLY A 1 515 ? 18.195 19.842 11.088 1.00 84.12 515 GLY A C 1
ATOM 4171 O O . GLY A 1 515 ? 17.104 19.970 10.533 1.00 84.12 515 GLY A O 1
ATOM 4172 N N . GLU A 1 516 ? 18.659 20.745 11.950 1.00 83.69 516 GLU A N 1
ATOM 4173 C CA . GLU A 1 516 ? 17.902 21.935 12.346 1.00 83.69 516 GLU A CA 1
ATOM 4174 C C . GLU A 1 516 ? 17.614 22.869 11.152 1.00 83.69 516 GLU A C 1
ATOM 4176 O O . GLU A 1 516 ? 16.471 23.295 10.961 1.00 83.69 516 GLU A O 1
ATOM 4181 N N . CYS A 1 517 ? 18.602 23.102 10.278 1.00 84.00 517 CYS A N 1
ATOM 4182 C CA . CYS A 1 517 ? 18.411 23.810 9.006 1.00 84.00 517 CYS A CA 1
ATOM 4183 C C . CYS A 1 517 ? 17.308 23.168 8.155 1.00 84.00 517 CYS A C 1
ATOM 4185 O O . CYS A 1 517 ? 16.410 23.858 7.666 1.00 84.00 517 CYS A O 1
ATOM 4187 N N . MET A 1 518 ? 17.366 21.844 7.979 1.00 84.56 518 MET A N 1
ATOM 4188 C CA . MET A 1 518 ? 16.387 21.099 7.191 1.00 84.56 518 MET A CA 1
ATOM 4189 C C . MET A 1 518 ? 14.991 21.191 7.811 1.00 84.56 518 MET A C 1
ATOM 4191 O O . MET A 1 518 ? 14.018 21.385 7.087 1.00 84.56 518 MET A O 1
ATOM 4195 N N . LYS A 1 519 ? 14.876 21.138 9.140 1.00 87.06 519 LYS A N 1
ATOM 4196 C CA . LYS A 1 519 ? 13.602 21.305 9.845 1.00 87.06 519 LYS A CA 1
ATOM 4197 C C . LYS A 1 519 ? 12.946 22.648 9.521 1.00 87.06 519 LYS A C 1
ATOM 4199 O O . LYS A 1 519 ? 11.776 22.675 9.147 1.00 87.06 519 LYS A O 1
ATOM 4204 N N . TYR A 1 520 ? 13.683 23.757 9.601 1.00 85.50 520 TYR A N 1
ATOM 4205 C CA . TYR A 1 520 ? 13.127 25.072 9.251 1.00 85.50 520 TYR A CA 1
ATOM 4206 C C . TYR A 1 520 ? 12.776 25.192 7.771 1.00 85.50 520 TYR A C 1
ATOM 4208 O O . TYR A 1 520 ? 11.796 25.848 7.415 1.00 85.50 520 TYR A O 1
ATOM 4216 N N . LEU A 1 521 ? 13.543 24.532 6.911 1.00 85.56 521 LEU A N 1
ATOM 4217 C CA . LEU A 1 521 ? 13.275 24.492 5.484 1.00 85.56 521 LEU A CA 1
ATOM 4218 C C . LEU A 1 521 ? 11.974 23.724 5.182 1.00 85.56 521 LEU A C 1
ATOM 4220 O O . LEU A 1 521 ? 11.158 24.186 4.384 1.00 85.56 521 LEU A O 1
ATOM 4224 N N . LEU A 1 522 ? 11.728 22.611 5.873 1.00 85.56 522 LEU A N 1
ATOM 4225 C CA . LEU A 1 522 ? 10.483 21.844 5.782 1.00 85.56 522 LEU A CA 1
ATOM 4226 C C . LEU A 1 522 ? 9.282 22.613 6.363 1.00 85.56 522 LEU A C 1
ATOM 4228 O O . LEU A 1 522 ? 8.205 22.591 5.770 1.00 85.56 522 LEU A O 1
ATOM 4232 N N . GLU A 1 523 ? 9.466 23.376 7.446 1.00 83.81 523 GLU A N 1
ATOM 4233 C CA . GLU A 1 523 ? 8.425 24.280 7.965 1.00 83.81 523 GLU A CA 1
ATOM 4234 C C . GLU A 1 523 ? 8.039 25.356 6.929 1.00 83.81 523 GLU A C 1
ATOM 4236 O O . GLU A 1 523 ? 6.857 25.608 6.704 1.00 83.81 523 GLU A O 1
ATOM 4241 N N . LEU A 1 524 ? 9.016 25.953 6.235 1.00 83.56 524 LEU A N 1
ATOM 4242 C CA . LEU A 1 524 ? 8.752 26.905 5.145 1.00 83.56 524 LEU A CA 1
ATOM 4243 C C . LEU A 1 524 ? 8.105 26.233 3.926 1.00 83.56 524 LEU A C 1
ATOM 4245 O O . LEU A 1 524 ? 7.270 26.835 3.245 1.00 83.56 524 LEU A O 1
ATOM 4249 N N . MET A 1 525 ? 8.462 24.977 3.649 1.00 83.44 525 MET A N 1
ATOM 4250 C CA . MET A 1 525 ? 7.821 24.180 2.607 1.00 83.44 525 MET A CA 1
ATOM 4251 C C . MET A 1 525 ? 6.336 23.954 2.913 1.00 83.44 525 MET A C 1
ATOM 4253 O O . MET A 1 525 ? 5.527 24.047 1.988 1.00 83.44 525 MET A O 1
ATOM 4257 N N . PHE A 1 526 ? 5.976 23.699 4.174 1.00 81.44 526 PHE A N 1
ATOM 4258 C CA . PHE A 1 526 ? 4.593 23.482 4.607 1.00 81.44 526 PHE A CA 1
ATOM 4259 C C . PHE A 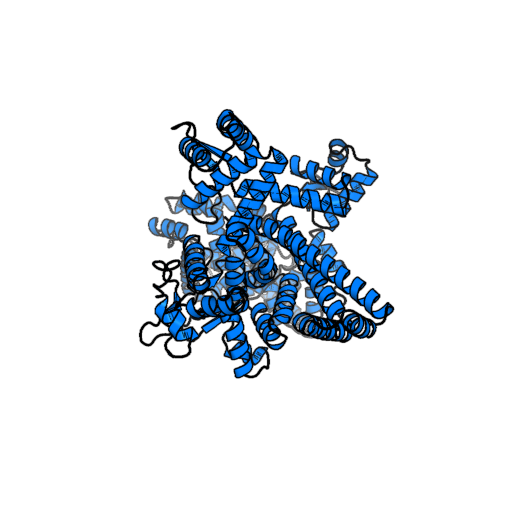1 526 ? 3.695 24.708 4.379 1.00 81.44 526 PHE A C 1
ATOM 4261 O O . PHE A 1 526 ? 2.548 24.565 3.965 1.00 81.44 526 PHE A O 1
ATOM 4268 N N . GLU A 1 527 ? 4.220 25.916 4.592 1.00 80.56 527 GLU A N 1
ATOM 4269 C CA . GLU A 1 527 ? 3.474 27.164 4.376 1.00 80.56 527 GLU A CA 1
ATOM 4270 C C . GLU A 1 527 ? 3.231 27.451 2.884 1.00 80.56 527 GLU A C 1
ATOM 4272 O O . GLU A 1 527 ? 2.200 28.011 2.509 1.00 80.56 527 GLU A O 1
ATOM 4277 N N . ARG A 1 528 ? 4.186 27.081 2.020 1.00 78.62 528 ARG A N 1
ATOM 4278 C CA . ARG A 1 528 ? 4.208 27.493 0.605 1.00 78.62 528 ARG A CA 1
ATOM 4279 C C . ARG A 1 528 ? 3.705 26.442 -0.369 1.00 78.62 528 ARG A C 1
ATOM 4281 O O . ARG A 1 528 ? 3.314 26.799 -1.478 1.00 78.62 528 ARG A O 1
ATOM 4288 N N . THR A 1 529 ? 3.777 25.164 -0.015 1.00 77.19 529 THR A N 1
ATOM 4289 C CA . THR A 1 529 ? 3.543 24.047 -0.940 1.00 77.19 529 THR A CA 1
ATOM 4290 C C . THR A 1 529 ? 2.294 23.279 -0.535 1.00 77.19 529 THR A C 1
ATOM 4292 O O . THR A 1 529 ? 2.020 23.091 0.649 1.00 77.19 529 THR A O 1
ATOM 4295 N N . LYS A 1 530 ? 1.534 22.795 -1.523 1.00 74.88 530 LYS A N 1
ATOM 4296 C CA . LYS A 1 530 ? 0.432 21.870 -1.250 1.00 74.88 530 LYS A CA 1
ATOM 4297 C C . LYS A 1 530 ? 0.968 20.573 -0.620 1.00 74.88 530 LYS A C 1
ATOM 4299 O O . LYS A 1 530 ? 2.085 20.153 -0.940 1.00 74.88 530 LYS A O 1
ATOM 4304 N N . PRO A 1 531 ? 0.181 19.911 0.245 1.00 74.12 531 PRO A N 1
ATOM 4305 C CA . PRO A 1 531 ? 0.543 18.610 0.791 1.00 74.12 531 PRO A CA 1
ATOM 4306 C C . PRO A 1 531 ? 0.923 17.608 -0.309 1.00 74.12 531 PRO A C 1
ATOM 4308 O O . PRO A 1 531 ? 0.265 17.530 -1.346 1.00 74.12 531 PRO A O 1
ATOM 4311 N N . TRP A 1 532 ? 1.963 16.807 -0.057 1.00 77.19 532 TRP A N 1
ATOM 4312 C CA . TRP A 1 532 ? 2.354 15.661 -0.894 1.00 77.19 532 TRP A CA 1
ATOM 4313 C C . TRP A 1 532 ? 2.877 15.968 -2.308 1.00 77.19 532 TRP A C 1
ATOM 4315 O O . TRP A 1 532 ? 2.873 15.071 -3.154 1.00 77.19 532 TRP A O 1
ATOM 4325 N N . GLU A 1 533 ? 3.325 17.190 -2.592 1.00 79.69 533 GLU A N 1
ATOM 4326 C CA . GLU A 1 533 ? 4.030 17.493 -3.847 1.00 79.69 533 GLU A CA 1
ATOM 4327 C C . GLU A 1 533 ? 5.427 16.853 -3.887 1.00 79.69 533 GLU A C 1
ATOM 4329 O O . GLU A 1 533 ? 6.095 16.706 -2.860 1.00 79.69 533 GLU A O 1
ATOM 4334 N N . ALA A 1 534 ? 5.862 16.437 -5.082 1.00 78.00 534 ALA A N 1
ATOM 4335 C CA . ALA A 1 534 ? 7.145 15.749 -5.275 1.00 78.00 534 ALA A CA 1
ATOM 4336 C C . ALA A 1 534 ? 8.355 16.684 -5.117 1.00 78.00 534 ALA A C 1
ATOM 4338 O O . ALA A 1 534 ? 9.432 16.236 -4.710 1.00 78.00 534 ALA A O 1
ATOM 4339 N N . VAL A 1 535 ? 8.160 17.963 -5.443 1.00 83.88 535 VAL A N 1
ATOM 4340 C CA . VAL A 1 535 ? 9.146 19.041 -5.346 1.00 83.88 535 VAL A CA 1
ATOM 4341 C C . VAL A 1 535 ? 8.477 20.236 -4.671 1.00 83.88 535 VAL A C 1
ATOM 4343 O O . VAL A 1 535 ? 7.316 20.534 -4.954 1.00 83.88 535 VAL A O 1
ATOM 4346 N N . SER A 1 536 ? 9.188 20.906 -3.763 1.00 83.81 536 SER A N 1
ATOM 4347 C CA . SER A 1 536 ? 8.668 22.108 -3.111 1.00 83.81 536 SER A CA 1
ATOM 4348 C C . SER A 1 536 ? 8.626 23.308 -4.053 1.00 83.81 536 SER A C 1
ATOM 4350 O O . SER A 1 536 ? 9.395 23.405 -5.010 1.00 83.81 536 SER A O 1
ATOM 4352 N N . ASN A 1 537 ? 7.805 24.297 -3.703 1.00 84.81 537 ASN A N 1
ATOM 4353 C CA . ASN A 1 537 ? 7.961 25.631 -4.275 1.00 84.81 537 ASN A CA 1
ATOM 4354 C C . ASN A 1 537 ? 9.345 26.216 -3.913 1.00 84.81 537 ASN A C 1
ATOM 4356 O O . ASN A 1 537 ? 9.901 25.843 -2.873 1.00 84.81 537 ASN A O 1
ATOM 4360 N N . PRO A 1 538 ? 9.916 27.112 -4.744 1.00 84.00 538 PRO A N 1
ATOM 4361 C CA . PRO A 1 538 ? 11.224 27.694 -4.470 1.00 84.00 538 PRO A CA 1
ATOM 4362 C C . PRO A 1 538 ? 11.221 28.498 -3.159 1.00 84.00 538 PRO A C 1
ATOM 4364 O O . PRO A 1 538 ? 10.381 29.376 -2.942 1.00 84.00 538 PRO A O 1
ATOM 4367 N N . ILE A 1 539 ? 12.185 28.208 -2.287 1.00 84.94 539 ILE A N 1
ATOM 4368 C CA . ILE A 1 539 ? 12.407 28.883 -1.005 1.00 84.94 539 ILE A CA 1
ATOM 4369 C C . ILE A 1 539 ? 13.661 29.744 -1.138 1.00 84.94 539 ILE A C 1
ATOM 4371 O O . ILE A 1 539 ? 14.727 29.244 -1.499 1.00 84.94 539 ILE A O 1
ATOM 4375 N N . ALA A 1 540 ? 13.539 31.043 -0.865 1.00 84.75 540 ALA A N 1
ATOM 4376 C CA . ALA A 1 540 ? 14.680 31.946 -0.876 1.00 84.75 540 ALA A CA 1
ATOM 4377 C C . ALA A 1 540 ? 15.508 31.773 0.402 1.00 84.75 540 ALA A C 1
ATOM 4379 O O . ALA A 1 540 ? 14.963 31.673 1.503 1.00 84.75 540 ALA A O 1
ATOM 4380 N N . LEU A 1 541 ? 16.832 31.801 0.263 1.00 79.69 541 LEU A N 1
ATOM 4381 C CA . LEU A 1 541 ? 17.761 31.689 1.387 1.00 79.69 541 LEU A CA 1
ATOM 4382 C C . LEU A 1 541 ? 17.548 32.775 2.459 1.00 79.69 541 LEU A C 1
ATOM 4384 O O . LEU A 1 541 ? 17.724 32.519 3.647 1.00 79.69 541 LEU A O 1
ATOM 4388 N N . VAL A 1 542 ? 17.130 33.976 2.049 1.00 82.00 542 VAL A N 1
ATOM 4389 C CA . VAL A 1 542 ? 16.826 35.092 2.961 1.00 82.00 542 VAL A CA 1
ATOM 4390 C C . VAL A 1 542 ? 15.681 34.739 3.914 1.00 82.00 542 VAL A C 1
ATOM 4392 O O . VAL A 1 542 ? 15.775 35.015 5.108 1.00 82.00 542 VAL A O 1
ATOM 4395 N N . ASP A 1 543 ? 14.636 34.080 3.410 1.00 81.69 543 ASP A N 1
ATOM 4396 C CA . ASP A 1 543 ? 13.482 33.669 4.217 1.00 81.69 543 ASP A CA 1
ATOM 4397 C C . ASP A 1 543 ? 13.884 32.601 5.238 1.00 81.69 543 ASP A C 1
ATOM 4399 O O . ASP A 1 543 ? 13.477 32.653 6.401 1.00 81.69 543 ASP A O 1
ATOM 4403 N N . LEU A 1 544 ? 14.735 31.659 4.812 1.00 81.00 544 LEU A N 1
ATOM 4404 C CA . LEU A 1 544 ? 15.309 30.644 5.691 1.00 81.00 544 LEU A CA 1
ATOM 4405 C C . LEU A 1 544 ? 16.142 31.295 6.795 1.00 81.00 544 LEU A C 1
ATOM 4407 O O . LEU A 1 544 ? 15.928 31.010 7.970 1.00 81.00 544 LEU A O 1
ATOM 4411 N N . ARG A 1 545 ? 17.033 32.225 6.439 1.00 80.25 545 ARG A N 1
ATOM 4412 C CA . ARG A 1 545 ? 17.887 32.928 7.399 1.00 80.25 545 ARG A CA 1
ATOM 4413 C C . ARG A 1 545 ? 17.073 33.694 8.442 1.00 80.25 545 ARG A C 1
ATOM 4415 O O . ARG A 1 545 ? 17.329 33.534 9.630 1.00 80.25 545 ARG A O 1
ATOM 4422 N N . GLN A 1 546 ? 16.050 34.444 8.027 1.00 81.88 546 GLN A N 1
ATOM 4423 C CA . GLN A 1 546 ? 15.167 35.159 8.958 1.00 81.88 546 GLN A CA 1
ATOM 4424 C C . GLN A 1 546 ? 14.414 34.211 9.900 1.00 81.88 546 GLN A C 1
ATOM 4426 O O . GLN A 1 546 ? 14.179 34.536 11.066 1.00 81.88 546 GLN A O 1
ATOM 4431 N N . ARG A 1 547 ? 14.008 33.034 9.412 1.00 78.00 547 ARG A N 1
ATOM 4432 C CA . ARG A 1 547 ? 13.307 32.029 10.220 1.00 78.00 547 ARG A CA 1
ATOM 4433 C C . ARG A 1 547 ? 14.243 31.364 11.226 1.00 78.00 547 ARG A C 1
ATOM 4435 O O . ARG A 1 547 ? 13.852 31.197 12.380 1.00 78.00 547 ARG A O 1
ATOM 4442 N N . CYS A 1 548 ? 15.467 31.056 10.805 1.00 74.81 548 CYS A N 1
ATOM 4443 C CA . CYS A 1 548 ? 16.531 30.559 11.668 1.00 74.81 548 CYS A CA 1
ATOM 4444 C C . CYS A 1 548 ? 16.887 31.585 12.755 1.00 74.81 548 CYS A C 1
ATOM 4446 O O . CYS A 1 548 ? 16.935 31.226 13.925 1.00 74.81 548 CYS A O 1
ATOM 4448 N N . GLU A 1 549 ? 17.045 32.866 12.413 1.00 74.62 549 GLU A N 1
ATOM 4449 C CA . GLU A 1 549 ? 17.364 33.937 13.376 1.00 74.62 549 GLU A CA 1
ATOM 4450 C C . GLU A 1 549 ? 16.261 34.144 14.429 1.00 74.62 549 GLU A C 1
ATOM 4452 O O . GLU A 1 549 ? 16.554 34.470 15.575 1.00 74.62 549 GLU A O 1
ATOM 4457 N N . LYS A 1 550 ? 14.988 33.925 14.070 1.00 76.44 550 LYS A N 1
ATOM 4458 C CA . LYS A 1 550 ? 13.857 34.054 15.006 1.00 76.44 550 LYS A CA 1
ATOM 4459 C C . LYS A 1 550 ? 13.669 32.851 15.932 1.00 76.44 550 LYS A C 1
ATOM 4461 O O . LYS A 1 550 ? 13.145 33.028 17.028 1.00 76.44 550 LYS A O 1
ATOM 4466 N N . LYS A 1 551 ? 13.994 31.636 15.477 1.00 67.75 551 LYS A N 1
ATOM 4467 C CA . LYS A 1 551 ? 13.653 30.389 16.187 1.00 67.75 551 LYS A CA 1
ATOM 4468 C C . LYS A 1 551 ? 14.846 29.626 16.767 1.00 67.75 551 LYS A C 1
ATOM 4470 O O . LYS A 1 551 ? 14.627 28.857 17.699 1.00 67.75 551 LYS A O 1
ATOM 4475 N N . SER A 1 552 ? 16.058 29.810 16.244 1.00 66.31 552 SER A N 1
ATOM 4476 C CA . SER A 1 552 ? 17.256 29.090 16.698 1.00 66.31 552 SER A CA 1
ATOM 4477 C C . SER A 1 552 ? 18.155 29.981 17.554 1.00 66.31 552 SER A C 1
ATOM 4479 O O . SER A 1 552 ? 18.287 31.177 17.301 1.00 66.31 552 SER A O 1
ATOM 4481 N N . GLN A 1 553 ? 18.794 29.391 18.565 1.00 64.06 553 GLN A N 1
ATOM 4482 C CA . GLN A 1 553 ? 19.828 30.047 19.380 1.00 64.06 553 GLN A CA 1
ATOM 4483 C C . GLN A 1 553 ? 21.252 29.753 18.859 1.00 64.06 553 GLN A C 1
ATOM 4485 O O . GLN A 1 553 ? 22.237 30.233 19.421 1.00 64.06 553 GLN A O 1
ATOM 4490 N N . ASN A 1 554 ? 21.373 28.975 17.776 1.00 66.19 554 ASN A N 1
ATOM 4491 C CA . ASN A 1 554 ? 22.635 28.431 17.280 1.00 66.19 554 ASN A CA 1
ATOM 4492 C C . ASN A 1 554 ? 23.339 29.398 16.314 1.00 66.19 554 ASN A C 1
ATOM 4494 O O . ASN A 1 554 ? 23.079 29.439 15.111 1.00 66.19 554 ASN A O 1
ATOM 4498 N N . VAL A 1 555 ? 24.291 30.164 16.854 1.00 68.75 555 VAL A N 1
ATOM 4499 C CA . VAL A 1 555 ? 25.071 31.180 16.120 1.00 68.75 555 VAL A CA 1
ATOM 4500 C C . VAL A 1 555 ? 25.966 30.563 15.033 1.00 68.75 555 VAL A C 1
ATOM 4502 O O . VAL A 1 555 ? 26.177 31.170 13.983 1.00 68.75 555 VAL A O 1
ATOM 4505 N N . GLU A 1 556 ? 26.472 29.345 15.245 1.00 66.25 556 GLU A N 1
ATOM 4506 C CA . GLU A 1 556 ? 27.355 28.655 14.291 1.00 66.25 556 GLU A CA 1
ATOM 4507 C C . GLU A 1 556 ? 26.620 28.208 13.021 1.00 66.25 556 GLU A C 1
ATOM 4509 O O . GLU A 1 556 ? 27.146 28.355 11.916 1.00 66.25 556 GLU A O 1
ATOM 4514 N N . MET A 1 557 ? 25.373 27.749 13.162 1.00 67.81 557 MET A N 1
ATOM 4515 C CA . MET A 1 557 ? 24.513 27.357 12.044 1.00 67.81 557 MET A CA 1
ATOM 4516 C C . MET A 1 557 ? 24.264 28.541 11.099 1.00 67.81 557 MET A C 1
ATOM 4518 O O . MET A 1 557 ? 24.421 28.421 9.885 1.00 67.81 557 MET A O 1
ATOM 4522 N N . LEU A 1 558 ? 23.950 29.712 11.659 1.00 70.19 558 LEU A N 1
ATOM 4523 C CA . LEU A 1 558 ? 23.726 30.941 10.893 1.00 70.19 558 LEU A CA 1
ATOM 4524 C C . LEU A 1 558 ? 24.984 31.412 10.154 1.00 70.19 558 LEU A C 1
ATOM 4526 O O . LEU A 1 558 ? 24.885 32.009 9.082 1.00 70.19 558 LEU A O 1
ATOM 4530 N N . ARG A 1 559 ? 26.170 31.134 10.707 1.00 75.75 559 ARG A N 1
ATOM 4531 C CA . ARG A 1 559 ? 27.452 31.537 10.119 1.00 75.75 559 ARG A CA 1
ATOM 4532 C C . ARG A 1 559 ? 27.842 30.702 8.902 1.00 75.75 559 ARG A C 1
ATOM 4534 O O . ARG A 1 559 ? 28.488 31.227 8.000 1.00 75.75 559 ARG A O 1
ATOM 4541 N N . PHE A 1 560 ? 27.465 29.425 8.884 1.00 80.06 560 PHE A N 1
ATOM 4542 C CA . PHE A 1 560 ? 27.823 28.471 7.831 1.00 80.06 560 PHE A CA 1
ATOM 4543 C C . PHE A 1 560 ? 26.619 27.993 7.004 1.00 80.06 560 PHE A C 1
ATOM 4545 O O . PHE A 1 560 ? 26.728 27.005 6.280 1.00 80.06 560 PHE A O 1
ATOM 4552 N N . LEU A 1 561 ? 25.487 28.706 7.062 1.00 78.19 561 LEU A N 1
ATOM 4553 C CA . LEU A 1 561 ? 24.240 28.357 6.369 1.00 78.19 561 LEU A CA 1
ATOM 4554 C C . LEU A 1 561 ? 24.470 28.051 4.876 1.00 78.19 561 LEU A C 1
ATOM 4556 O O . LEU A 1 561 ? 24.044 27.011 4.383 1.00 78.19 561 LEU A O 1
ATOM 4560 N N . ASP A 1 562 ? 25.223 28.903 4.178 1.00 80.62 562 ASP A N 1
ATOM 4561 C CA . ASP A 1 562 ? 25.516 28.749 2.745 1.00 80.62 562 ASP A CA 1
ATOM 4562 C C . ASP A 1 562 ? 26.308 27.465 2.442 1.00 80.62 562 ASP A C 1
ATOM 4564 O O . ASP A 1 562 ? 26.097 26.801 1.422 1.00 80.62 562 ASP A O 1
ATOM 4568 N N . GLN A 1 563 ? 27.206 27.083 3.354 1.00 84.19 563 GLN A N 1
ATOM 4569 C CA . GLN A 1 563 ? 28.004 25.864 3.233 1.00 84.19 563 GLN A CA 1
ATOM 4570 C C . GLN A 1 563 ? 27.126 24.631 3.452 1.00 84.19 563 GLN A C 1
ATOM 4572 O O . GLN A 1 563 ? 27.179 23.704 2.644 1.00 84.19 563 GLN A O 1
ATOM 4577 N N . TYR A 1 564 ? 26.251 24.648 4.463 1.00 83.69 564 TYR A N 1
ATOM 4578 C CA . TYR A 1 564 ? 25.285 23.569 4.689 1.00 83.69 564 TYR A CA 1
ATOM 4579 C C . TYR A 1 564 ? 24.347 23.382 3.493 1.00 83.69 564 TYR A C 1
ATOM 4581 O O . TYR A 1 564 ? 24.115 22.250 3.075 1.00 83.69 564 TYR A O 1
ATOM 4589 N N . MET A 1 565 ? 23.876 24.466 2.870 1.00 81.19 565 MET A N 1
ATOM 4590 C CA . MET A 1 565 ? 23.034 24.382 1.671 1.00 81.19 565 MET A CA 1
ATOM 4591 C C . MET A 1 565 ? 23.771 23.756 0.481 1.00 81.19 565 MET A C 1
ATOM 4593 O O . MET A 1 565 ? 23.194 22.942 -0.237 1.00 81.19 565 MET A O 1
ATOM 4597 N N . THR A 1 566 ? 25.061 24.057 0.319 1.00 83.94 566 THR A N 1
ATOM 4598 C CA . THR A 1 566 ? 25.901 23.444 -0.725 1.00 83.94 566 THR A CA 1
ATOM 4599 C C . THR A 1 566 ? 26.101 21.939 -0.484 1.00 83.94 566 THR A C 1
ATOM 4601 O O . THR A 1 566 ? 26.065 21.134 -1.419 1.00 83.94 566 THR A O 1
ATOM 4604 N N . VAL A 1 567 ? 26.265 21.520 0.775 1.00 86.75 567 VAL A N 1
ATOM 4605 C CA . VAL A 1 567 ? 26.368 20.094 1.143 1.00 86.75 567 VAL A CA 1
ATOM 4606 C C . VAL A 1 567 ? 25.034 19.368 0.933 1.00 86.75 567 VAL A C 1
ATOM 4608 O O . VAL A 1 567 ? 25.012 18.247 0.422 1.00 86.75 567 VAL A O 1
ATOM 4611 N N . LEU A 1 568 ? 23.910 20.005 1.270 1.00 83.81 568 LEU A N 1
ATOM 4612 C CA . LEU A 1 568 ? 22.572 19.456 1.035 1.00 83.81 568 LEU A CA 1
ATOM 4613 C C . LEU A 1 568 ? 22.252 19.318 -0.461 1.00 83.81 568 LEU A C 1
ATOM 4615 O O . LEU A 1 568 ? 21.612 18.343 -0.860 1.00 83.81 568 LEU A O 1
ATOM 4619 N N . GLU A 1 569 ? 22.729 20.250 -1.286 1.00 84.38 569 GLU A N 1
ATOM 4620 C CA . GLU A 1 569 ? 22.643 20.172 -2.747 1.00 84.38 569 GLU A CA 1
ATOM 4621 C C . GLU A 1 569 ? 23.490 19.019 -3.303 1.00 84.38 569 GLU A C 1
ATOM 4623 O O . GLU A 1 569 ? 23.013 18.243 -4.130 1.00 84.38 569 GLU A O 1
ATOM 4628 N N . SER A 1 570 ? 24.710 18.839 -2.789 1.00 84.25 570 SER A N 1
ATOM 4629 C CA . SER A 1 570 ? 25.622 17.767 -3.220 1.00 84.25 570 SER A CA 1
ATOM 4630 C C . SER A 1 570 ? 25.044 16.363 -3.003 1.00 84.25 570 SER A C 1
ATOM 4632 O O . SER A 1 570 ? 25.332 15.445 -3.766 1.00 84.25 570 SER A O 1
ATOM 4634 N N . ASN A 1 571 ? 24.200 16.198 -1.981 1.00 80.00 571 ASN A N 1
ATOM 4635 C CA . ASN A 1 571 ? 23.514 14.942 -1.667 1.00 80.00 571 ASN A CA 1
ATOM 4636 C C . ASN A 1 571 ? 22.149 14.782 -2.376 1.00 80.00 571 ASN A C 1
ATOM 4638 O O . ASN A 1 571 ? 21.434 13.809 -2.136 1.00 80.00 571 ASN A O 1
ATOM 4642 N N . GLU A 1 572 ? 21.778 15.719 -3.252 1.00 80.31 572 GLU A N 1
ATOM 4643 C CA . GLU A 1 572 ? 20.500 15.774 -3.976 1.00 80.31 572 GLU A CA 1
ATOM 4644 C C . GLU A 1 572 ? 19.236 15.887 -3.095 1.00 80.31 572 GLU A C 1
ATOM 4646 O O . GLU A 1 572 ? 18.124 15.675 -3.591 1.00 80.31 572 GLU A O 1
ATOM 4651 N N . PHE A 1 573 ? 19.361 16.262 -1.814 1.00 81.69 573 PHE A N 1
ATOM 4652 C CA . PHE A 1 573 ? 18.196 16.581 -0.969 1.00 81.69 573 PHE A CA 1
ATOM 4653 C C . PHE A 1 573 ? 17.489 17.846 -1.475 1.00 81.69 573 PHE A C 1
ATOM 4655 O O . PHE A 1 573 ? 16.258 17.943 -1.471 1.00 81.69 573 PHE A O 1
ATOM 4662 N N . ILE A 1 574 ? 18.289 18.803 -1.947 1.00 84.69 574 ILE A N 1
ATOM 4663 C CA . ILE A 1 574 ? 17.858 20.114 -2.420 1.00 84.69 574 ILE A CA 1
ATOM 4664 C C . ILE A 1 574 ? 18.363 20.318 -3.853 1.00 84.69 574 ILE A C 1
ATOM 4666 O O . ILE A 1 574 ? 19.456 19.878 -4.195 1.00 84.69 574 ILE A O 1
ATOM 4670 N N . SER A 1 575 ? 17.582 20.988 -4.697 1.00 82.94 575 SER A N 1
ATOM 4671 C CA . SER A 1 575 ? 18.030 21.500 -5.998 1.00 82.94 575 SER A CA 1
ATOM 4672 C C . SER A 1 575 ? 17.928 23.017 -6.059 1.00 82.94 575 SER A C 1
ATOM 4674 O O . SER A 1 575 ? 16.920 23.590 -5.638 1.00 82.94 575 SER A O 1
ATOM 4676 N N . LYS A 1 576 ? 18.940 23.669 -6.630 1.00 81.06 576 LYS A N 1
ATOM 4677 C CA . LYS A 1 576 ? 18.917 25.107 -6.891 1.00 81.06 576 LYS A CA 1
ATOM 4678 C C . LYS A 1 576 ? 18.044 25.428 -8.108 1.00 81.06 576 LYS A C 1
ATOM 4680 O O . LYS A 1 576 ? 18.221 24.834 -9.168 1.00 81.06 576 LYS A O 1
ATOM 4685 N N . TYR A 1 577 ? 17.103 26.357 -7.948 1.00 77.75 577 TYR A N 1
ATOM 4686 C CA . TYR A 1 577 ? 16.199 26.792 -9.018 1.00 77.75 577 TYR A CA 1
ATOM 4687 C C . TYR A 1 577 ? 16.700 28.056 -9.727 1.00 77.75 577 TYR A C 1
ATOM 4689 O O . TYR A 1 577 ? 16.768 28.088 -10.951 1.00 77.75 577 TYR A O 1
ATOM 4697 N N . ASP A 1 578 ? 17.088 29.084 -8.963 1.00 74.31 578 ASP A N 1
ATOM 4698 C CA . ASP A 1 578 ? 17.618 30.348 -9.493 1.00 74.31 578 ASP A CA 1
ATOM 4699 C C . ASP A 1 578 ? 18.683 30.938 -8.545 1.00 74.31 578 ASP A C 1
ATOM 4701 O O . ASP A 1 578 ? 18.725 30.638 -7.349 1.00 74.31 578 ASP A O 1
ATOM 4705 N N . ASN A 1 579 ? 19.560 31.788 -9.079 1.00 73.44 579 ASN A N 1
ATOM 4706 C CA . ASN A 1 579 ? 20.624 32.491 -8.356 1.00 73.44 579 ASN A CA 1
ATOM 4707 C C . ASN A 1 579 ? 20.174 33.847 -7.780 1.00 73.44 579 ASN A C 1
ATOM 4709 O O . ASN A 1 579 ? 20.930 34.479 -7.039 1.00 73.44 579 ASN A O 1
ATOM 4713 N N . LYS A 1 580 ? 18.968 34.326 -8.107 1.00 66.62 580 LYS A N 1
ATOM 4714 C CA . LYS A 1 580 ? 18.450 35.608 -7.600 1.00 66.62 580 LYS A CA 1
ATOM 4715 C C . LYS A 1 580 ? 18.142 35.532 -6.099 1.00 66.62 580 LYS A C 1
ATOM 4717 O O . LYS A 1 580 ? 17.575 34.554 -5.623 1.00 66.62 580 LYS A O 1
ATOM 4722 N N . GLY A 1 581 ? 18.505 36.580 -5.352 1.00 60.09 581 GLY A N 1
ATOM 4723 C CA . GLY A 1 581 ? 18.194 36.700 -3.918 1.00 60.09 581 GLY A CA 1
ATOM 4724 C C . GLY A 1 581 ? 19.024 35.806 -2.987 1.00 60.09 581 GLY A C 1
ATOM 4725 O O . GLY A 1 581 ? 18.514 35.367 -1.962 1.00 60.09 581 GLY A O 1
ATOM 4726 N N . GLY A 1 582 ? 20.280 35.506 -3.342 1.00 65.62 582 GLY A N 1
ATOM 4727 C CA . GLY A 1 582 ? 21.154 34.629 -2.545 1.00 65.62 582 GLY A CA 1
ATOM 4728 C C . GLY A 1 582 ? 20.968 33.132 -2.821 1.00 65.62 582 GLY A C 1
ATOM 4729 O O . GLY A 1 582 ? 21.632 32.311 -2.201 1.00 65.62 582 GLY A O 1
ATOM 4730 N N . GLY A 1 583 ? 20.115 32.777 -3.787 1.00 76.88 583 GLY A N 1
ATOM 4731 C CA . GLY A 1 583 ? 19.809 31.399 -4.164 1.00 76.88 583 GLY A CA 1
ATOM 4732 C C . GLY A 1 583 ? 18.403 30.991 -3.733 1.00 76.88 583 GLY A C 1
ATOM 4733 O O . GLY A 1 583 ? 18.009 31.166 -2.577 1.00 76.88 583 GLY A O 1
ATOM 4734 N N . GLN A 1 584 ? 17.643 30.447 -4.681 1.00 83.56 584 GLN A N 1
ATOM 4735 C CA . GLN A 1 584 ? 16.360 29.801 -4.428 1.00 83.56 584 GLN A CA 1
ATOM 4736 C C . GLN A 1 584 ? 16.525 28.288 -4.492 1.00 83.56 584 GLN A C 1
ATOM 4738 O O . GLN A 1 584 ? 17.088 27.752 -5.449 1.00 83.56 584 GLN A O 1
ATOM 4743 N N . PHE A 1 585 ? 16.001 27.611 -3.481 1.00 84.00 585 PHE A N 1
ATOM 4744 C CA . PHE A 1 585 ? 16.173 26.185 -3.262 1.00 84.00 585 PHE A CA 1
ATOM 4745 C C . PHE A 1 585 ? 14.828 25.462 -3.293 1.00 84.00 585 PHE A C 1
ATOM 4747 O O . PHE A 1 585 ? 13.826 25.976 -2.801 1.00 84.00 585 PHE A O 1
ATOM 4754 N N . MET A 1 586 ? 14.812 24.262 -3.861 1.00 85.81 586 MET A N 1
ATOM 4755 C CA . MET A 1 586 ? 13.658 23.366 -3.882 1.00 85.81 586 MET A CA 1
ATOM 4756 C C . MET A 1 586 ? 14.011 22.051 -3.192 1.00 85.81 586 MET A C 1
ATOM 4758 O O . MET A 1 586 ? 15.053 21.464 -3.477 1.00 85.81 586 MET A O 1
ATOM 4762 N N . VAL A 1 587 ? 13.135 21.563 -2.321 1.00 85.75 587 VAL A N 1
ATOM 4763 C CA . VAL A 1 587 ? 13.261 20.244 -1.687 1.00 85.75 587 VAL A CA 1
ATOM 4764 C C . VAL A 1 587 ? 12.713 19.186 -2.621 1.00 85.75 587 VAL A C 1
ATOM 4766 O O . VAL A 1 587 ? 11.552 19.256 -3.024 1.00 85.75 587 VAL A O 1
ATOM 4769 N N . ASN A 1 588 ? 13.514 18.166 -2.914 1.00 86.50 588 ASN A N 1
ATOM 4770 C CA . ASN A 1 588 ? 13.113 17.065 -3.786 1.00 86.50 588 ASN A CA 1
ATOM 4771 C C . ASN A 1 588 ? 12.614 15.866 -2.978 1.00 86.50 588 ASN A C 1
ATOM 4773 O O . ASN A 1 588 ? 13.279 14.832 -2.938 1.00 86.50 588 ASN A O 1
ATOM 4777 N N . ALA A 1 589 ? 11.430 15.965 -2.367 1.00 84.94 589 ALA A N 1
ATOM 4778 C CA . ALA A 1 589 ? 10.878 14.910 -1.510 1.00 84.94 589 ALA A CA 1
ATOM 4779 C C . ALA A 1 589 ? 10.918 13.514 -2.167 1.00 84.94 589 ALA A C 1
ATOM 4781 O O . ALA A 1 589 ? 11.305 12.539 -1.523 1.00 84.94 589 ALA A O 1
ATOM 4782 N N . LYS A 1 590 ? 10.626 13.418 -3.472 1.00 86.81 590 LYS A N 1
ATOM 4783 C CA . LYS A 1 590 ? 10.697 12.153 -4.224 1.00 86.81 590 LYS A CA 1
ATOM 4784 C C . LYS A 1 590 ? 12.083 11.503 -4.181 1.00 86.81 590 LYS A C 1
ATOM 4786 O O . LYS A 1 590 ? 12.193 10.326 -3.848 1.00 86.81 590 LYS A O 1
ATOM 4791 N N . LYS A 1 591 ? 13.140 12.266 -4.470 1.00 86.12 591 LYS A N 1
ATOM 4792 C CA . LYS A 1 591 ? 14.520 11.756 -4.457 1.00 86.12 591 LYS A CA 1
ATOM 4793 C C . LYS A 1 591 ? 14.962 11.356 -3.054 1.00 86.12 591 LYS A C 1
ATOM 4795 O O . LYS A 1 591 ? 15.606 10.324 -2.884 1.00 86.12 591 LYS A O 1
ATOM 4800 N N . ILE A 1 592 ? 14.566 12.141 -2.051 1.00 87.44 592 ILE A N 1
ATOM 4801 C CA . ILE A 1 592 ? 14.863 11.856 -0.645 1.00 87.44 592 ILE A CA 1
ATOM 4802 C C . ILE A 1 592 ? 14.281 10.495 -0.257 1.00 87.44 592 ILE A C 1
ATOM 4804 O O . ILE A 1 592 ? 15.003 9.626 0.230 1.00 87.44 592 ILE A O 1
ATOM 4808 N N . PHE A 1 593 ? 12.997 10.260 -0.537 1.00 88.69 593 PHE A N 1
ATOM 4809 C CA . PHE A 1 593 ? 12.358 8.984 -0.213 1.00 88.69 593 PHE A CA 1
ATOM 4810 C C . PHE A 1 593 ? 12.852 7.817 -1.069 1.00 88.69 593 PHE A C 1
ATOM 4812 O O . PHE A 1 593 ? 12.932 6.696 -0.559 1.00 88.69 593 PHE A O 1
ATOM 4819 N N . GLU A 1 594 ? 13.268 8.052 -2.316 1.00 88.50 594 GLU A N 1
ATOM 4820 C CA . GLU A 1 594 ? 13.958 7.041 -3.120 1.00 88.50 594 GLU A CA 1
ATOM 4821 C C . GLU A 1 594 ? 15.260 6.590 -2.441 1.00 88.50 594 GLU A C 1
ATOM 4823 O O . GLU A 1 594 ? 15.469 5.386 -2.266 1.00 88.50 594 GLU A O 1
ATOM 4828 N N . GLN A 1 595 ? 16.109 7.530 -2.012 1.00 88.00 595 GLN A N 1
ATOM 4829 C CA . GLN A 1 595 ? 17.373 7.242 -1.326 1.00 88.00 595 GLN A CA 1
ATOM 4830 C C . GLN A 1 595 ? 17.157 6.571 0.039 1.00 88.00 595 GLN A C 1
ATOM 4832 O O . GLN A 1 595 ? 17.796 5.555 0.328 1.00 88.00 595 GLN A O 1
ATOM 4837 N N . LEU A 1 596 ? 16.223 7.076 0.851 1.00 88.50 596 LEU A N 1
ATOM 4838 C CA . LEU A 1 596 ? 15.875 6.481 2.147 1.00 88.50 596 LEU A CA 1
ATOM 4839 C C . LEU A 1 596 ? 15.363 5.051 1.994 1.00 88.50 596 LEU A C 1
ATOM 4841 O O . LEU A 1 596 ? 15.741 4.166 2.760 1.00 88.50 596 LEU A O 1
ATOM 4845 N N . THR A 1 597 ? 14.556 4.798 0.965 1.00 91.00 597 THR A N 1
ATOM 4846 C CA . THR A 1 597 ? 14.073 3.449 0.668 1.00 91.00 597 THR A CA 1
ATOM 4847 C C . THR A 1 597 ? 15.221 2.525 0.275 1.00 91.00 597 THR A C 1
ATOM 4849 O O . THR A 1 597 ? 15.253 1.383 0.725 1.00 91.00 597 THR A O 1
ATOM 4852 N N . TRP A 1 598 ? 16.193 2.994 -0.516 1.00 90.81 598 TRP A N 1
ATOM 4853 C CA . TRP A 1 598 ? 17.383 2.195 -0.823 1.00 90.81 598 TRP A CA 1
ATOM 4854 C C . TRP A 1 598 ? 18.192 1.856 0.425 1.00 90.81 598 TRP A C 1
ATOM 4856 O O . TRP A 1 598 ? 18.579 0.701 0.586 1.00 90.81 598 TRP A O 1
ATOM 4866 N N . SER A 1 599 ? 18.399 2.820 1.324 1.00 89.75 599 SER A N 1
ATOM 4867 C CA . SER A 1 599 ? 19.080 2.571 2.599 1.00 89.75 599 SER A CA 1
ATOM 4868 C C . SER A 1 599 ? 18.309 1.574 3.470 1.00 89.75 599 SER A C 1
ATOM 4870 O O . SER A 1 599 ? 18.905 0.655 4.024 1.00 89.75 599 SER A O 1
ATOM 4872 N N . CYS A 1 600 ? 16.979 1.683 3.525 1.00 90.06 600 CYS A N 1
ATOM 4873 C CA . CYS A 1 600 ? 16.123 0.734 4.234 1.00 90.06 600 CYS A CA 1
ATOM 4874 C C . CYS A 1 600 ? 16.245 -0.690 3.661 1.00 90.06 600 CYS A C 1
ATOM 4876 O O . CYS A 1 600 ? 16.448 -1.641 4.414 1.00 90.06 600 CYS A O 1
ATOM 4878 N N . ILE A 1 601 ? 16.203 -0.844 2.332 1.00 91.44 601 ILE A N 1
ATOM 4879 C CA . ILE A 1 601 ? 16.391 -2.140 1.661 1.00 91.44 601 ILE A CA 1
ATOM 4880 C C . ILE A 1 601 ? 17.787 -2.707 1.956 1.00 91.44 601 ILE A C 1
ATOM 4882 O O . ILE A 1 601 ? 17.907 -3.889 2.277 1.00 91.44 601 ILE A O 1
ATOM 4886 N N . GLU A 1 602 ? 18.834 -1.878 1.880 1.00 90.88 602 GLU A N 1
ATOM 4887 C CA . GLU A 1 602 ? 20.205 -2.283 2.213 1.00 90.88 602 GLU A CA 1
ATOM 4888 C C . GLU A 1 602 ? 20.288 -2.785 3.666 1.00 90.88 602 GLU A C 1
ATOM 4890 O O . GLU A 1 602 ? 20.810 -3.875 3.890 1.00 90.88 602 GLU A O 1
ATOM 4895 N N . ASN A 1 603 ? 19.700 -2.071 4.633 1.00 91.12 603 ASN A N 1
ATOM 4896 C CA . ASN A 1 603 ? 19.684 -2.475 6.045 1.00 91.12 603 ASN A CA 1
ATOM 4897 C C . ASN A 1 603 ? 18.959 -3.812 6.262 1.00 91.12 603 ASN A C 1
ATOM 4899 O O . ASN A 1 603 ? 19.490 -4.692 6.938 1.00 91.12 603 ASN A O 1
ATOM 4903 N N . ILE A 1 604 ? 17.804 -4.018 5.619 1.00 91.00 604 ILE A N 1
ATOM 4904 C CA . ILE A 1 604 ? 17.073 -5.295 5.684 1.00 91.00 604 ILE A CA 1
ATOM 4905 C C . ILE A 1 604 ? 17.936 -6.443 5.137 1.00 91.00 604 ILE A C 1
ATOM 4907 O O . ILE A 1 604 ? 17.942 -7.544 5.693 1.00 91.00 604 ILE A O 1
ATOM 4911 N N . ILE A 1 605 ? 18.688 -6.204 4.058 1.00 92.00 605 ILE A N 1
ATOM 4912 C CA . ILE A 1 605 ? 19.591 -7.205 3.479 1.00 92.00 605 ILE A CA 1
ATOM 4913 C C . ILE A 1 605 ? 20.777 -7.479 4.413 1.00 92.00 605 ILE A C 1
ATOM 4915 O O . ILE A 1 605 ? 21.162 -8.641 4.562 1.00 92.00 605 ILE A O 1
ATOM 4919 N N . VAL A 1 606 ? 21.339 -6.451 5.058 1.00 94.12 606 VAL A N 1
ATOM 4920 C CA . VAL A 1 606 ? 22.425 -6.607 6.041 1.00 94.12 606 VAL A CA 1
ATOM 4921 C C . VAL A 1 606 ? 21.971 -7.471 7.215 1.00 94.12 606 VAL A C 1
ATOM 4923 O O . VAL A 1 606 ? 22.685 -8.404 7.576 1.00 94.12 606 VAL A O 1
ATOM 4926 N N . GLU A 1 607 ? 20.789 -7.217 7.774 1.00 91.25 607 GLU A N 1
ATOM 4927 C CA . GLU A 1 607 ? 20.275 -7.976 8.920 1.00 91.25 607 GLU A CA 1
ATOM 4928 C C . GLU A 1 607 ? 19.934 -9.428 8.564 1.00 91.25 607 GLU A C 1
ATOM 4930 O O . GLU A 1 607 ? 20.219 -10.337 9.344 1.00 91.25 607 GLU A O 1
ATOM 4935 N N . LYS A 1 608 ? 19.356 -9.676 7.379 1.00 89.62 608 LYS A N 1
ATOM 4936 C CA . LYS A 1 608 ? 18.933 -11.028 6.970 1.00 89.62 608 LYS A CA 1
ATOM 4937 C C . LYS A 1 608 ? 20.049 -11.884 6.372 1.00 89.62 608 LYS A C 1
ATOM 4939 O O . LYS A 1 608 ? 20.103 -13.083 6.635 1.00 89.62 608 LYS A O 1
ATOM 4944 N N . TYR A 1 609 ? 20.902 -11.303 5.529 1.00 89.69 609 TYR A N 1
ATOM 4945 C CA . TYR A 1 609 ? 21.879 -12.039 4.710 1.00 89.69 609 TYR A CA 1
ATOM 4946 C C . TYR A 1 609 ? 23.333 -11.621 4.968 1.00 89.69 609 TYR A C 1
ATOM 4948 O O . TYR A 1 609 ? 24.254 -12.230 4.417 1.00 89.69 609 TYR A O 1
ATOM 4956 N N . GLY A 1 610 ? 23.555 -10.608 5.806 1.00 92.44 610 GLY A N 1
ATOM 4957 C CA . GLY A 1 610 ? 24.876 -10.113 6.172 1.00 92.44 610 GLY A CA 1
ATOM 4958 C C . GLY A 1 610 ? 25.441 -9.052 5.222 1.00 92.44 610 GLY A C 1
ATOM 4959 O O . GLY A 1 610 ? 24.937 -8.779 4.129 1.00 92.44 610 GLY A O 1
ATOM 4960 N N . SER A 1 611 ? 26.568 -8.466 5.629 1.00 91.94 611 SER A N 1
ATOM 4961 C CA . SER A 1 611 ? 27.222 -7.348 4.930 1.00 91.94 611 SER A CA 1
ATOM 4962 C C . SER A 1 611 ? 27.722 -7.690 3.520 1.00 91.94 611 SER A C 1
ATOM 4964 O O . SER A 1 611 ? 27.701 -6.839 2.630 1.00 91.94 611 SER A O 1
ATOM 4966 N N . LYS A 1 612 ? 28.135 -8.942 3.276 1.00 91.69 612 LYS A N 1
ATOM 4967 C CA . LYS A 1 612 ? 28.586 -9.404 1.949 1.00 91.69 612 LYS A CA 1
ATOM 4968 C C . LYS A 1 612 ? 27.457 -9.373 0.916 1.00 91.69 612 LYS A C 1
ATOM 4970 O O . LYS A 1 612 ? 27.682 -8.961 -0.220 1.00 91.69 612 LYS A O 1
ATOM 4975 N N . ALA A 1 613 ? 26.244 -9.764 1.312 1.00 91.12 613 ALA A N 1
ATOM 4976 C CA . ALA A 1 613 ? 25.071 -9.734 0.442 1.00 91.12 613 ALA A CA 1
ATOM 4977 C C . ALA A 1 613 ? 24.660 -8.293 0.110 1.00 91.12 613 ALA A C 1
ATOM 4979 O O . ALA A 1 613 ? 24.399 -7.978 -1.050 1.00 91.12 613 ALA A O 1
ATOM 4980 N N . ALA A 1 614 ? 24.696 -7.399 1.102 1.00 90.44 614 ALA A N 1
ATOM 4981 C CA . ALA A 1 614 ? 24.430 -5.978 0.893 1.00 90.44 614 ALA A CA 1
ATOM 4982 C C . ALA A 1 614 ? 25.453 -5.328 -0.053 1.00 90.44 614 ALA A C 1
ATOM 4984 O O . ALA A 1 614 ? 25.082 -4.522 -0.906 1.00 90.44 614 ALA A O 1
ATOM 4985 N N . ARG A 1 615 ? 26.731 -5.730 0.020 1.00 90.75 615 ARG A N 1
ATOM 4986 C CA . ARG A 1 615 ? 27.758 -5.281 -0.932 1.00 90.75 615 ARG A CA 1
ATOM 4987 C C . ARG A 1 615 ? 27.436 -5.708 -2.362 1.00 90.75 615 ARG A C 1
ATOM 4989 O O . ARG A 1 615 ? 27.484 -4.871 -3.258 1.00 90.75 615 ARG A O 1
ATOM 4996 N N . ILE A 1 616 ? 27.075 -6.977 -2.570 1.00 90.88 616 ILE A N 1
ATOM 4997 C CA . ILE A 1 616 ? 26.656 -7.488 -3.886 1.00 90.88 616 ILE A CA 1
ATOM 4998 C C . ILE A 1 616 ? 25.455 -6.687 -4.406 1.00 90.88 616 ILE A C 1
ATOM 5000 O O . ILE A 1 616 ? 25.473 -6.221 -5.542 1.00 90.88 616 ILE A O 1
ATOM 5004 N N . PHE A 1 617 ? 24.449 -6.456 -3.562 1.00 91.56 617 PHE A N 1
ATOM 5005 C CA . PHE A 1 617 ? 23.277 -5.659 -3.916 1.00 91.56 617 PHE A CA 1
ATOM 5006 C C . PHE A 1 617 ? 23.640 -4.218 -4.318 1.00 91.56 617 PHE A C 1
ATOM 5008 O O . PHE A 1 617 ? 23.175 -3.728 -5.349 1.00 91.56 617 PHE A O 1
ATOM 5015 N N . ARG A 1 618 ? 24.533 -3.557 -3.567 1.00 89.25 618 ARG A N 1
ATOM 5016 C CA . ARG A 1 618 ? 25.009 -2.200 -3.879 1.00 89.25 618 ARG A CA 1
ATOM 5017 C C . ARG A 1 618 ? 25.748 -2.142 -5.219 1.00 89.25 618 ARG A C 1
ATOM 5019 O O . ARG A 1 618 ? 25.507 -1.214 -5.988 1.00 89.25 618 ARG A O 1
ATOM 5026 N N . VAL A 1 619 ? 26.596 -3.126 -5.520 1.00 90.31 619 VAL A N 1
ATOM 5027 C CA . VAL A 1 619 ? 27.307 -3.215 -6.809 1.00 90.31 619 VAL A CA 1
ATOM 5028 C C . VAL A 1 619 ? 26.319 -3.336 -7.972 1.00 90.31 619 VAL A C 1
ATOM 5030 O O . VAL A 1 619 ? 26.411 -2.573 -8.936 1.00 90.31 619 VAL A O 1
ATOM 5033 N N . ILE A 1 620 ? 25.330 -4.231 -7.860 1.00 89.38 620 ILE A N 1
ATOM 5034 C CA . ILE A 1 620 ? 24.302 -4.421 -8.898 1.00 89.38 620 ILE A CA 1
ATOM 5035 C C . ILE A 1 620 ? 23.505 -3.123 -9.103 1.00 89.38 620 ILE A C 1
ATOM 5037 O O . ILE A 1 620 ? 23.258 -2.719 -10.239 1.00 89.38 620 ILE A O 1
ATOM 5041 N N . ARG A 1 621 ? 23.167 -2.415 -8.017 1.00 87.88 621 ARG A N 1
ATOM 5042 C CA . ARG A 1 621 ? 22.479 -1.117 -8.078 1.00 87.88 621 ARG A CA 1
ATOM 5043 C C . ARG A 1 621 ? 23.280 -0.067 -8.854 1.00 87.88 621 ARG A C 1
ATOM 5045 O O . ARG A 1 621 ? 22.704 0.634 -9.680 1.00 87.88 621 ARG A O 1
ATOM 5052 N N . MET A 1 622 ? 24.588 0.042 -8.611 1.00 87.69 622 MET A N 1
ATOM 5053 C CA . MET A 1 622 ? 25.435 1.048 -9.268 1.00 87.69 622 MET A CA 1
ATOM 5054 C C . MET A 1 622 ? 25.618 0.777 -10.765 1.00 87.69 622 MET A C 1
ATOM 5056 O O . MET A 1 622 ? 25.579 1.711 -11.563 1.00 87.69 622 MET A O 1
ATOM 5060 N N . LYS A 1 623 ? 25.784 -0.490 -11.162 1.00 85.06 623 LYS A N 1
ATOM 5061 C CA . LYS A 1 623 ? 26.019 -0.877 -12.566 1.00 85.06 623 LYS A CA 1
ATOM 5062 C C . LYS A 1 623 ? 24.729 -1.051 -13.383 1.00 85.06 623 LYS A C 1
ATOM 5064 O O . LYS A 1 623 ? 24.798 -1.121 -14.605 1.00 85.06 623 LYS A O 1
ATOM 5069 N N . ARG A 1 624 ? 23.554 -1.063 -12.734 1.00 83.62 624 ARG A N 1
ATOM 5070 C CA . ARG A 1 624 ? 22.199 -1.311 -13.284 1.00 83.62 624 ARG A CA 1
ATOM 5071 C C . ARG A 1 624 ? 21.989 -2.717 -13.851 1.00 83.62 624 ARG A C 1
ATOM 5073 O O . ARG A 1 624 ? 21.042 -3.378 -13.441 1.00 83.62 624 ARG A O 1
ATOM 5080 N N . PHE A 1 625 ? 22.858 -3.160 -14.756 1.00 86.69 625 PHE A N 1
ATOM 5081 C CA . PHE A 1 625 ? 22.884 -4.508 -15.316 1.00 86.69 625 PHE A CA 1
ATOM 5082 C C . PHE A 1 625 ? 24.287 -5.072 -15.164 1.00 86.69 625 PHE A C 1
ATOM 5084 O O . PHE A 1 625 ? 25.254 -4.414 -15.539 1.00 86.69 625 PHE A O 1
ATOM 5091 N N . ILE A 1 626 ? 24.401 -6.272 -14.606 1.00 87.06 626 ILE A N 1
ATOM 5092 C CA . ILE A 1 626 ? 25.705 -6.888 -14.373 1.00 87.06 626 ILE A CA 1
ATOM 5093 C C . ILE A 1 626 ? 25.644 -8.401 -14.563 1.00 87.06 626 ILE A C 1
ATOM 5095 O O . ILE A 1 626 ? 24.655 -9.053 -14.213 1.00 87.06 626 ILE A O 1
ATOM 5099 N N . GLU A 1 627 ? 26.712 -8.958 -15.125 1.00 86.38 627 GLU A N 1
ATOM 5100 C CA . GLU A 1 627 ? 26.886 -10.401 -15.258 1.00 86.38 627 GLU A CA 1
ATOM 5101 C C . GLU A 1 627 ? 27.458 -11.024 -13.982 1.00 86.38 627 GLU A C 1
ATOM 5103 O O . GLU A 1 627 ? 28.095 -10.375 -13.152 1.00 86.38 627 GLU A O 1
ATOM 5108 N N . GLN A 1 628 ? 27.273 -12.333 -13.827 1.00 83.50 628 GLN A N 1
ATOM 5109 C CA . GLN A 1 628 ? 27.705 -13.043 -12.627 1.00 83.50 628 GLN A CA 1
ATOM 5110 C C . GLN A 1 628 ? 29.226 -12.982 -12.380 1.00 83.50 628 GLN A C 1
ATOM 5112 O O . GLN A 1 628 ? 29.657 -12.895 -11.230 1.00 83.50 628 GLN A O 1
ATOM 5117 N N . GLU A 1 629 ? 30.038 -13.031 -13.438 1.00 84.81 629 GLU A N 1
ATOM 5118 C CA . GLU A 1 629 ? 31.503 -12.967 -13.328 1.00 84.81 629 GLU A CA 1
ATOM 5119 C C . GLU A 1 629 ? 31.986 -11.574 -12.903 1.00 84.81 629 GLU A C 1
ATOM 5121 O O . GLU A 1 629 ? 32.946 -11.443 -12.140 1.00 84.81 629 GLU A O 1
ATOM 5126 N N . GLU A 1 630 ? 31.295 -10.529 -13.355 1.00 84.69 630 GLU A N 1
ATOM 5127 C CA . GLU A 1 630 ? 31.599 -9.142 -13.007 1.00 84.69 630 GLU A CA 1
ATOM 5128 C C . GLU A 1 630 ? 31.206 -8.825 -11.563 1.00 84.69 630 GLU A C 1
ATOM 5130 O O . GLU A 1 630 ? 31.972 -8.164 -10.862 1.00 84.69 630 GLU A O 1
ATOM 5135 N N . ILE A 1 631 ? 30.087 -9.378 -11.070 1.00 86.44 631 ILE A N 1
ATOM 5136 C CA . ILE A 1 631 ? 29.683 -9.259 -9.657 1.00 86.44 631 ILE A CA 1
ATOM 5137 C C . ILE A 1 631 ? 30.808 -9.732 -8.732 1.00 86.44 631 ILE A C 1
ATOM 5139 O O . ILE A 1 631 ? 31.091 -9.084 -7.727 1.00 86.44 631 ILE A O 1
ATOM 5143 N N . GLN A 1 632 ? 31.466 -10.847 -9.063 1.00 87.19 632 GLN A N 1
ATOM 5144 C CA . GLN A 1 632 ? 32.556 -11.387 -8.251 1.00 87.19 632 GLN A CA 1
ATOM 5145 C C . GLN A 1 632 ? 33.744 -10.418 -8.172 1.00 87.19 632 GLN A C 1
ATOM 5147 O O . GLN A 1 632 ? 34.277 -10.186 -7.083 1.00 87.19 632 GLN A O 1
ATOM 5152 N N . LYS A 1 633 ? 34.156 -9.870 -9.322 1.00 88.19 633 LYS A N 1
ATOM 5153 C CA . LYS A 1 633 ? 35.310 -8.967 -9.432 1.00 88.19 633 LYS A CA 1
ATOM 5154 C C . LYS A 1 633 ? 35.049 -7.647 -8.708 1.00 88.19 633 LYS A C 1
ATOM 5156 O O . LYS A 1 633 ? 35.864 -7.236 -7.890 1.00 88.19 633 LYS A O 1
ATOM 5161 N N . GLU A 1 634 ? 33.892 -7.041 -8.952 1.00 86.56 634 GLU A N 1
ATOM 5162 C CA . GLU A 1 634 ? 33.508 -5.733 -8.406 1.00 86.56 634 GLU A CA 1
ATOM 5163 C C . GLU A 1 634 ? 33.169 -5.798 -6.905 1.00 86.56 634 GLU A C 1
ATOM 5165 O O . GLU A 1 634 ? 33.484 -4.881 -6.151 1.00 86.56 634 GLU A O 1
ATOM 5170 N N . ALA A 1 635 ? 32.566 -6.893 -6.423 1.00 86.38 635 ALA A N 1
ATOM 5171 C CA . ALA A 1 635 ? 32.251 -7.046 -4.998 1.00 86.38 635 ALA A CA 1
ATOM 5172 C C . ALA A 1 635 ? 33.440 -7.543 -4.148 1.00 86.38 635 ALA A C 1
ATOM 5174 O O . ALA A 1 635 ? 33.355 -7.522 -2.913 1.00 86.38 635 ALA A O 1
ATOM 5175 N N . MET A 1 636 ? 34.524 -8.011 -4.782 1.00 88.62 636 MET A N 1
ATOM 5176 C CA . MET A 1 636 ? 35.670 -8.668 -4.134 1.00 88.62 636 MET A CA 1
ATOM 5177 C C . MET A 1 636 ? 35.236 -9.799 -3.179 1.00 88.62 636 MET A C 1
ATOM 5179 O O . MET A 1 636 ? 35.711 -9.908 -2.047 1.00 88.62 636 MET A O 1
ATOM 5183 N N . VAL A 1 637 ? 34.282 -10.625 -3.618 1.00 89.06 637 VAL A N 1
ATOM 5184 C CA . VAL A 1 637 ? 33.758 -11.781 -2.865 1.00 89.06 637 VAL A CA 1
ATOM 5185 C C . VAL A 1 637 ? 34.186 -13.072 -3.575 1.00 89.06 637 VAL A C 1
ATOM 5187 O O . VAL A 1 637 ? 34.183 -13.107 -4.805 1.00 89.06 637 VAL A O 1
ATOM 5190 N N . PRO A 1 638 ? 34.538 -14.158 -2.858 1.00 92.50 638 PRO A N 1
ATOM 5191 C CA . PRO A 1 638 ? 34.878 -15.432 -3.491 1.00 92.50 638 PRO A CA 1
ATOM 5192 C C . PRO A 1 638 ? 33.759 -15.966 -4.401 1.00 92.50 638 PRO A C 1
ATOM 5194 O O . PRO A 1 638 ? 32.586 -15.918 -4.033 1.00 92.50 638 PRO A O 1
ATOM 5197 N N . ALA A 1 639 ? 34.116 -16.558 -5.548 1.00 87.69 639 ALA A N 1
ATOM 5198 C CA . ALA A 1 639 ? 33.177 -17.020 -6.584 1.00 87.69 639 ALA A CA 1
ATOM 5199 C C . ALA A 1 639 ? 32.010 -17.871 -6.051 1.00 87.69 639 ALA A C 1
ATOM 5201 O O . ALA A 1 639 ? 30.848 -17.654 -6.397 1.00 87.69 639 ALA A O 1
ATOM 5202 N N . LYS A 1 640 ? 32.320 -18.846 -5.185 1.00 90.06 640 LYS A N 1
ATOM 5203 C CA . LYS A 1 640 ? 31.331 -19.772 -4.615 1.00 90.06 640 LYS A CA 1
ATOM 5204 C C . LYS A 1 640 ? 30.325 -19.046 -3.720 1.00 90.06 640 LYS A C 1
ATOM 5206 O O . LYS A 1 640 ? 29.127 -19.300 -3.813 1.00 90.06 640 LYS A O 1
ATOM 5211 N N . GLU A 1 641 ? 30.817 -18.137 -2.881 1.00 90.19 641 GLU A N 1
ATOM 5212 C CA . GLU A 1 641 ? 29.995 -17.372 -1.944 1.00 90.19 641 GLU A CA 1
ATOM 5213 C C . GLU A 1 641 ? 29.164 -16.311 -2.674 1.00 90.19 641 GLU A C 1
ATOM 5215 O O . GLU A 1 641 ? 27.965 -16.209 -2.429 1.00 90.19 641 GLU A O 1
ATOM 5220 N N . ALA A 1 642 ? 29.758 -15.599 -3.638 1.00 89.56 642 ALA A N 1
ATOM 5221 C CA . ALA A 1 642 ? 29.052 -14.637 -4.480 1.00 89.56 642 ALA A CA 1
ATOM 5222 C C . ALA A 1 642 ? 27.887 -15.308 -5.222 1.00 89.56 642 ALA A C 1
ATOM 5224 O O . ALA A 1 642 ? 26.754 -14.851 -5.125 1.00 89.56 642 ALA A O 1
ATOM 5225 N N . LYS A 1 643 ? 28.132 -16.460 -5.863 1.00 89.31 643 LYS A N 1
ATOM 5226 C CA . LYS A 1 643 ? 27.094 -17.249 -6.544 1.00 89.31 643 LYS A CA 1
ATOM 5227 C C . LYS A 1 643 ? 25.958 -17.652 -5.602 1.00 89.31 643 LYS A C 1
ATOM 5229 O O . LYS A 1 643 ? 24.791 -17.491 -5.948 1.00 89.31 643 LYS A O 1
ATOM 5234 N N . GLN A 1 644 ? 26.289 -18.154 -4.413 1.00 91.12 644 GLN A N 1
ATOM 5235 C CA . GLN A 1 644 ? 25.288 -18.561 -3.428 1.00 91.12 644 GLN A CA 1
ATOM 5236 C C . GLN A 1 644 ? 24.447 -17.373 -2.940 1.00 91.12 644 GLN A C 1
ATOM 5238 O O . GLN A 1 644 ? 23.228 -17.490 -2.855 1.00 91.12 644 GLN A O 1
ATOM 5243 N N . LEU A 1 645 ? 25.075 -16.238 -2.622 1.00 90.38 645 LEU A N 1
ATOM 5244 C CA . LEU A 1 645 ? 24.375 -15.048 -2.137 1.00 90.38 645 LEU A CA 1
ATOM 5245 C C . LEU A 1 645 ? 23.521 -14.400 -3.231 1.00 90.38 645 LEU A C 1
ATOM 5247 O O . LEU A 1 645 ? 22.377 -14.050 -2.959 1.00 90.38 645 LEU A O 1
ATOM 5251 N N . THR A 1 646 ? 24.016 -14.303 -4.467 1.00 89.44 646 THR A N 1
ATOM 5252 C CA . THR A 1 646 ? 23.242 -13.774 -5.600 1.00 89.44 646 THR A CA 1
ATOM 5253 C C . THR A 1 646 ? 21.981 -14.600 -5.846 1.00 89.44 646 THR A C 1
ATOM 5255 O O . THR A 1 646 ? 20.906 -14.027 -6.005 1.00 89.44 646 THR A O 1
ATOM 5258 N N . TYR A 1 647 ? 22.065 -15.935 -5.812 1.00 90.38 647 TYR A N 1
ATOM 5259 C CA . TYR A 1 647 ? 20.870 -16.767 -5.976 1.00 90.38 647 TYR A CA 1
ATOM 5260 C C . TYR A 1 647 ? 19.925 -16.708 -4.778 1.00 90.38 647 TYR A C 1
ATOM 5262 O O . TYR A 1 647 ? 18.722 -16.654 -4.993 1.00 90.38 647 TYR A O 1
ATOM 5270 N N . LYS A 1 648 ? 20.427 -16.623 -3.540 1.00 90.31 648 LYS A N 1
ATOM 5271 C CA . LYS A 1 648 ? 19.566 -16.393 -2.365 1.00 90.31 648 LYS A CA 1
ATOM 5272 C C . LYS A 1 648 ? 18.803 -15.069 -2.461 1.00 90.31 648 LYS A C 1
ATOM 5274 O O . LYS A 1 648 ? 17.610 -15.021 -2.190 1.00 90.31 648 LYS A O 1
ATOM 5279 N N . LEU A 1 649 ? 19.471 -13.995 -2.886 1.00 88.75 649 LEU A N 1
ATOM 5280 C CA . LEU A 1 649 ? 18.823 -12.697 -3.104 1.00 88.75 649 LEU A CA 1
ATOM 5281 C C . LEU A 1 649 ? 17.802 -12.750 -4.252 1.00 88.75 649 LEU A C 1
ATOM 5283 O O . LEU A 1 649 ? 16.787 -12.059 -4.212 1.00 88.75 649 LEU A O 1
ATOM 5287 N N . MET A 1 650 ? 18.049 -13.582 -5.262 1.00 87.62 650 MET A N 1
ATOM 5288 C CA . MET A 1 650 ? 17.107 -13.828 -6.351 1.00 87.62 650 MET A CA 1
ATOM 5289 C C . MET A 1 650 ? 15.886 -14.649 -5.901 1.00 87.62 650 MET A C 1
ATOM 5291 O O . MET A 1 650 ? 14.769 -14.313 -6.278 1.00 87.62 650 MET A O 1
ATOM 5295 N N . GLU A 1 651 ? 16.064 -15.691 -5.080 1.00 87.69 651 GLU A N 1
ATOM 5296 C CA . GLU A 1 651 ? 14.966 -16.513 -4.533 1.00 87.69 651 GLU A CA 1
ATOM 5297 C C . GLU A 1 651 ? 13.931 -15.666 -3.778 1.00 87.69 651 GLU A C 1
ATOM 5299 O O . GLU A 1 651 ? 12.723 -15.910 -3.869 1.00 87.69 651 GLU A O 1
ATOM 5304 N N . GLU A 1 652 ? 14.426 -14.639 -3.093 1.00 85.06 652 GLU A N 1
ATOM 5305 C CA . GLU A 1 652 ? 13.674 -13.698 -2.262 1.00 85.06 652 GLU A CA 1
ATOM 5306 C C . GLU A 1 652 ? 13.228 -12.446 -3.044 1.00 85.06 652 GLU A C 1
ATOM 5308 O O . GLU A 1 652 ? 12.728 -11.487 -2.464 1.00 85.06 652 GLU A O 1
ATOM 5313 N N . ASN A 1 653 ? 13.366 -12.455 -4.377 1.00 86.12 653 ASN A N 1
ATOM 5314 C CA . ASN A 1 653 ? 12.956 -11.391 -5.304 1.00 86.12 653 ASN A CA 1
ATOM 5315 C C . ASN A 1 653 ? 13.632 -10.020 -5.082 1.00 86.12 653 ASN A C 1
ATOM 5317 O O . ASN A 1 653 ? 13.105 -8.997 -5.524 1.00 86.12 653 ASN A O 1
ATOM 5321 N N . PHE A 1 654 ? 14.803 -9.967 -4.438 1.00 86.69 654 PHE A N 1
ATOM 5322 C CA . PHE A 1 654 ? 15.616 -8.744 -4.395 1.00 86.69 654 PHE A CA 1
ATOM 5323 C C . PHE A 1 654 ? 16.334 -8.483 -5.723 1.00 86.69 654 PHE A C 1
ATOM 5325 O O . PHE A 1 654 ? 16.617 -7.332 -6.054 1.00 86.69 654 PHE A O 1
ATOM 5332 N N . LEU A 1 655 ? 16.634 -9.544 -6.478 1.00 88.38 655 LEU A N 1
ATOM 5333 C CA . LEU A 1 655 ? 17.303 -9.484 -7.777 1.00 88.38 655 LEU A CA 1
ATOM 5334 C C . LEU A 1 655 ? 16.436 -10.115 -8.861 1.00 88.38 655 LEU A C 1
ATOM 5336 O O . LEU A 1 655 ? 15.819 -11.157 -8.648 1.00 88.38 655 LEU A O 1
ATOM 5340 N N . LEU A 1 656 ? 16.453 -9.505 -10.041 1.00 86.75 656 LEU A N 1
ATOM 5341 C CA . LEU A 1 656 ? 15.782 -9.996 -11.237 1.00 86.75 656 LEU A CA 1
ATOM 5342 C C . LEU A 1 656 ? 16.813 -10.348 -12.299 1.00 86.75 656 LEU A C 1
ATOM 5344 O O . LEU A 1 656 ? 17.894 -9.761 -12.349 1.00 86.75 656 LEU A O 1
ATOM 5348 N N . ILE A 1 657 ? 16.457 -11.299 -13.158 1.00 87.62 657 ILE A N 1
ATOM 5349 C CA . ILE A 1 657 ? 17.286 -11.712 -14.285 1.00 87.62 657 ILE A CA 1
ATOM 5350 C C . ILE A 1 657 ? 16.636 -11.237 -15.577 1.00 87.62 657 ILE A C 1
ATOM 5352 O O . ILE A 1 657 ? 15.483 -11.557 -15.860 1.00 87.62 657 ILE A O 1
ATOM 5356 N N . GLN A 1 658 ? 17.412 -10.542 -16.398 1.00 83.88 658 GLN A N 1
ATOM 5357 C CA . GLN A 1 658 ? 17.086 -10.273 -17.787 1.00 83.88 658 GLN A CA 1
ATOM 5358 C C . GLN A 1 658 ? 17.939 -11.168 -18.684 1.00 83.88 658 GLN A C 1
ATOM 5360 O O . GLN A 1 658 ? 19.168 -11.095 -18.677 1.00 83.88 658 GLN A O 1
ATOM 5365 N N . THR A 1 659 ? 17.282 -12.027 -19.464 1.00 83.12 659 THR A N 1
ATOM 5366 C CA . THR A 1 659 ? 17.964 -12.891 -20.430 1.00 83.12 659 THR A CA 1
ATOM 5367 C C . THR A 1 659 ? 18.060 -12.200 -21.781 1.00 83.12 659 THR A C 1
ATOM 5369 O O . THR A 1 659 ? 17.031 -11.899 -22.389 1.00 83.12 659 THR A O 1
ATOM 5372 N N . ILE A 1 660 ? 19.275 -12.005 -22.289 1.00 80.94 660 ILE A N 1
ATOM 5373 C CA . ILE A 1 660 ? 19.503 -11.516 -23.653 1.00 80.94 660 ILE A CA 1
ATOM 5374 C C . ILE A 1 660 ? 20.041 -12.670 -24.498 1.00 80.94 660 ILE A C 1
ATOM 5376 O O . ILE A 1 660 ? 21.010 -13.335 -24.127 1.00 80.94 660 ILE A O 1
ATOM 5380 N N . ARG A 1 661 ? 19.397 -12.945 -25.636 1.00 75.94 661 ARG A N 1
ATOM 5381 C CA . ARG A 1 661 ? 19.839 -13.988 -26.574 1.00 75.94 661 ARG A CA 1
ATOM 5382 C C . ARG A 1 661 ? 20.983 -13.452 -27.434 1.00 75.94 661 ARG A C 1
ATOM 5384 O O . ARG A 1 661 ? 20.885 -12.340 -27.943 1.00 75.94 661 ARG A O 1
ATOM 5391 N N . LYS A 1 662 ? 22.041 -14.245 -27.633 1.00 72.06 662 LYS A N 1
ATOM 5392 C CA . LYS A 1 662 ? 23.105 -13.897 -28.585 1.00 72.06 662 LYS A CA 1
ATOM 5393 C C . LYS A 1 662 ? 22.585 -13.992 -30.029 1.00 72.06 662 LYS A C 1
ATOM 5395 O O . LYS A 1 662 ? 22.092 -15.061 -30.402 1.00 72.06 662 LYS A O 1
ATOM 5400 N N . PRO A 1 663 ? 22.708 -12.933 -30.850 1.00 55.50 663 PRO A N 1
ATOM 5401 C CA . PRO A 1 663 ? 22.470 -13.042 -32.285 1.00 55.50 663 PRO A CA 1
ATOM 5402 C C . PRO A 1 663 ? 23.582 -13.907 -32.904 1.00 55.50 663 PRO A C 1
ATOM 5404 O O . PRO A 1 663 ? 24.760 -13.630 -32.699 1.00 55.50 663 PRO A O 1
ATOM 5407 N N . GLY A 1 664 ? 23.215 -14.992 -33.598 1.00 58.72 664 GLY A N 1
ATOM 5408 C CA . GLY A 1 664 ? 24.166 -15.886 -34.289 1.00 58.72 664 GLY A CA 1
ATOM 5409 C C . GLY A 1 664 ? 24.199 -17.354 -33.837 1.00 58.72 664 GLY A C 1
ATOM 5410 O O . GLY A 1 664 ? 25.014 -18.121 -34.338 1.00 58.72 664 GLY A O 1
ATOM 5411 N N . GLY A 1 665 ? 23.323 -17.788 -32.923 1.00 49.94 665 GLY A N 1
ATOM 5412 C CA . GLY A 1 665 ? 23.200 -19.200 -32.523 1.00 49.94 665 GLY A CA 1
ATOM 5413 C C . GLY A 1 665 ? 22.434 -20.061 -33.533 1.00 49.94 665 GLY A C 1
ATOM 5414 O O . GLY A 1 665 ? 21.375 -20.586 -33.198 1.00 49.94 665 GLY A O 1
ATOM 5415 N N . GLY A 1 666 ? 22.931 -20.162 -34.766 1.00 49.53 666 GLY A N 1
ATOM 5416 C CA . GLY A 1 666 ? 22.431 -21.092 -35.776 1.00 49.53 666 GLY A CA 1
ATOM 5417 C C . GLY A 1 666 ? 23.044 -22.486 -35.611 1.00 49.53 666 GLY A C 1
ATOM 5418 O O . GLY A 1 666 ? 24.259 -22.622 -35.554 1.00 49.53 666 GLY A O 1
ATOM 5419 N N . SER A 1 667 ? 22.175 -23.499 -35.607 1.00 47.72 667 SER A N 1
ATOM 5420 C CA . SER A 1 667 ? 22.455 -24.938 -35.723 1.00 47.72 667 SER A CA 1
ATOM 5421 C C . SER A 1 667 ? 23.068 -25.657 -34.500 1.00 47.72 667 SER A C 1
ATOM 5423 O O . SER A 1 667 ? 24.213 -25.451 -34.113 1.00 47.72 667 SER A O 1
ATOM 5425 N N . ALA A 1 668 ? 22.277 -26.578 -33.935 1.00 52.41 668 ALA A N 1
ATOM 5426 C CA . ALA A 1 668 ? 22.675 -27.707 -33.077 1.00 52.41 668 ALA A CA 1
ATOM 5427 C C . ALA A 1 668 ? 23.021 -27.494 -31.580 1.00 52.41 668 ALA A C 1
ATOM 5429 O O . ALA A 1 668 ? 23.469 -28.442 -30.936 1.00 52.41 668 ALA A O 1
ATOM 5430 N N . GLY A 1 669 ? 22.738 -26.341 -30.960 1.00 57.16 669 GLY A N 1
ATOM 5431 C CA . GLY A 1 669 ? 22.894 -26.177 -29.501 1.00 57.16 669 GLY A CA 1
ATOM 5432 C C . GLY A 1 669 ? 21.896 -25.208 -28.864 1.00 57.16 669 GLY A C 1
ATOM 5433 O O . GLY A 1 669 ? 21.384 -24.313 -29.533 1.00 57.16 669 GLY A O 1
ATOM 5434 N N . ALA A 1 670 ? 21.623 -25.371 -27.560 1.00 53.00 670 ALA A N 1
ATOM 5435 C CA . ALA A 1 670 ? 20.825 -24.404 -26.803 1.00 53.00 670 ALA A CA 1
ATOM 5436 C C . ALA A 1 670 ? 21.467 -23.004 -26.930 1.00 53.00 670 ALA A C 1
ATOM 5438 O O . ALA A 1 670 ? 22.673 -22.871 -26.695 1.00 53.00 670 ALA A O 1
ATOM 5439 N N . PRO A 1 671 ? 20.712 -21.962 -27.325 1.00 55.78 671 PRO A N 1
ATOM 5440 C CA . PRO A 1 671 ? 21.283 -20.649 -27.594 1.00 55.78 671 PRO A CA 1
ATOM 5441 C C . PRO A 1 671 ? 21.926 -20.094 -26.321 1.00 55.78 671 PRO A C 1
ATOM 5443 O O . PRO A 1 671 ? 21.259 -19.946 -25.298 1.00 55.78 671 PRO A O 1
ATOM 5446 N N . LYS A 1 672 ? 23.227 -19.779 -26.376 1.00 66.62 672 LYS A N 1
ATOM 5447 C CA . LYS A 1 672 ? 23.949 -19.147 -25.262 1.00 66.62 672 LYS A CA 1
ATOM 5448 C C . LYS A 1 672 ? 23.297 -17.790 -24.959 1.00 66.62 672 LYS A C 1
ATOM 5450 O O . LYS A 1 672 ? 23.451 -16.847 -25.733 1.00 66.62 672 LYS A O 1
ATOM 5455 N N . SER A 1 673 ? 22.559 -17.704 -23.856 1.00 75.88 673 SER A N 1
ATOM 5456 C CA . SER A 1 673 ? 21.943 -16.473 -23.356 1.00 75.88 673 SER A CA 1
ATOM 5457 C C . SER A 1 673 ? 22.826 -15.808 -22.306 1.00 75.88 673 SER A C 1
ATOM 5459 O O . SER A 1 673 ? 23.385 -16.488 -21.446 1.00 75.88 673 SER A O 1
ATOM 5461 N N . PHE A 1 674 ? 22.923 -14.482 -22.354 1.00 79.75 674 PHE A N 1
ATOM 5462 C CA . PHE A 1 674 ? 23.470 -13.690 -21.260 1.00 79.75 674 PHE A CA 1
ATOM 5463 C C . PHE A 1 674 ? 22.415 -13.540 -20.167 1.00 79.75 674 PHE A C 1
ATOM 5465 O O . PHE A 1 674 ? 21.257 -13.242 -20.466 1.00 79.75 674 PHE A O 1
ATOM 5472 N N . PHE A 1 675 ? 22.817 -13.757 -18.917 1.00 84.06 675 PHE A N 1
ATOM 5473 C CA . PHE A 1 675 ? 21.978 -13.560 -17.740 1.00 84.06 675 PHE A CA 1
ATOM 5474 C C . PHE A 1 675 ? 22.454 -12.301 -17.022 1.00 84.06 675 PHE A C 1
ATOM 5476 O O . PHE A 1 675 ? 23.494 -12.319 -16.363 1.00 84.06 675 PHE A O 1
ATOM 5483 N N . LEU A 1 676 ? 21.704 -11.212 -17.176 1.00 87.88 676 LEU A N 1
ATOM 5484 C CA . LEU A 1 676 ? 22.004 -9.936 -16.539 1.00 87.88 676 LEU A CA 1
ATOM 5485 C C . LEU A 1 676 ? 21.162 -9.784 -15.281 1.00 87.88 676 LEU A C 1
ATOM 5487 O O . LEU A 1 676 ? 19.934 -9.863 -15.341 1.00 87.88 676 LEU A O 1
ATOM 5491 N N . PHE A 1 677 ? 21.817 -9.542 -14.151 1.00 89.25 677 PHE A N 1
ATOM 5492 C CA . PHE A 1 677 ? 21.140 -9.227 -12.903 1.00 89.25 677 PHE A CA 1
ATOM 5493 C C . PHE A 1 677 ? 20.846 -7.734 -12.837 1.00 89.25 677 PHE A C 1
ATOM 5495 O O . PHE A 1 677 ? 21.727 -6.913 -13.101 1.00 89.25 677 PHE A O 1
ATOM 5502 N N . TYR A 1 678 ? 19.620 -7.392 -12.458 1.00 89.88 678 TYR A N 1
ATOM 5503 C CA . TYR A 1 678 ? 19.203 -6.017 -12.218 1.00 89.88 678 TYR A CA 1
ATOM 5504 C C . TYR A 1 678 ? 18.257 -5.927 -11.021 1.00 89.88 678 TYR A C 1
ATOM 5506 O O . TYR A 1 678 ? 17.707 -6.923 -10.544 1.00 89.88 678 TYR A O 1
ATOM 5514 N N . VAL A 1 679 ? 18.085 -4.707 -10.522 1.00 89.81 679 VAL A N 1
ATOM 5515 C CA . VAL A 1 679 ? 17.283 -4.399 -9.336 1.00 89.81 679 VAL A CA 1
ATOM 5516 C C . VAL A 1 679 ? 16.124 -3.502 -9.756 1.00 89.81 679 VAL A C 1
ATOM 5518 O O . VAL A 1 679 ? 16.336 -2.465 -10.383 1.00 89.81 679 VAL A O 1
ATOM 5521 N N . ASN A 1 680 ? 14.898 -3.871 -9.383 1.00 88.69 680 ASN A N 1
ATOM 5522 C CA . ASN A 1 680 ? 13.719 -3.025 -9.559 1.00 88.69 680 ASN A CA 1
ATOM 5523 C C . ASN A 1 680 ? 13.168 -2.592 -8.198 1.00 88.69 680 ASN A C 1
ATOM 5525 O O . ASN A 1 680 ? 12.607 -3.402 -7.460 1.00 88.69 680 ASN A O 1
ATOM 5529 N N . GLN A 1 681 ? 13.270 -1.297 -7.894 1.00 86.69 681 GLN A N 1
ATOM 5530 C CA . GLN A 1 681 ? 12.834 -0.746 -6.611 1.00 86.69 681 GLN A CA 1
ATOM 5531 C C . GLN A 1 681 ? 11.351 -0.995 -6.328 1.00 86.69 681 GLN A C 1
ATOM 5533 O O . GLN A 1 681 ? 10.999 -1.393 -5.223 1.00 86.69 681 GLN A O 1
ATOM 5538 N N . ARG A 1 682 ? 10.470 -0.797 -7.316 1.00 86.56 682 ARG A N 1
ATOM 5539 C CA . ARG A 1 682 ? 9.010 -0.868 -7.113 1.00 86.56 682 ARG A CA 1
ATOM 5540 C C . ARG A 1 682 ? 8.556 -2.273 -6.734 1.00 86.56 682 ARG A C 1
ATOM 5542 O O . ARG A 1 682 ? 7.703 -2.438 -5.862 1.00 86.56 682 ARG A O 1
ATOM 5549 N N . GLN A 1 683 ? 9.154 -3.278 -7.368 1.00 86.94 683 GLN A N 1
ATOM 5550 C CA . GLN A 1 683 ? 8.868 -4.675 -7.067 1.00 86.94 683 GLN A CA 1
ATOM 5551 C C . GLN A 1 683 ? 9.368 -5.055 -5.672 1.00 86.94 683 GLN A C 1
ATOM 5553 O O . GLN A 1 683 ? 8.623 -5.662 -4.908 1.00 86.94 683 GLN A O 1
ATOM 5558 N N . ILE A 1 684 ? 10.590 -4.646 -5.317 1.00 89.19 684 ILE A N 1
ATOM 5559 C CA . ILE A 1 684 ? 11.169 -4.927 -3.996 1.00 89.19 684 ILE A CA 1
ATOM 5560 C C . ILE A 1 684 ? 10.341 -4.268 -2.897 1.00 89.19 684 ILE A C 1
ATOM 5562 O O . ILE A 1 684 ? 10.017 -4.920 -1.914 1.00 89.19 684 ILE A O 1
ATOM 5566 N N . VAL A 1 685 ? 9.938 -3.008 -3.079 1.00 89.62 685 VAL A N 1
ATOM 5567 C CA . VAL A 1 685 ? 9.076 -2.289 -2.129 1.00 89.62 685 VAL A CA 1
ATOM 5568 C C . VAL A 1 685 ? 7.746 -3.015 -1.937 1.00 89.62 685 VAL A C 1
ATOM 5570 O O . VAL A 1 685 ? 7.316 -3.201 -0.803 1.00 89.62 685 VAL A O 1
ATOM 5573 N N . SER A 1 686 ? 7.119 -3.476 -3.021 1.00 87.81 686 SER A N 1
ATOM 5574 C CA . SER A 1 686 ? 5.845 -4.203 -2.942 1.00 87.81 686 SER A CA 1
ATOM 5575 C C . SER A 1 686 ? 6.007 -5.543 -2.216 1.00 87.81 686 SER A C 1
ATOM 5577 O O . SER A 1 686 ? 5.243 -5.836 -1.302 1.00 87.81 686 SER A O 1
ATOM 5579 N N . MET A 1 687 ? 7.055 -6.307 -2.535 1.00 89.56 687 MET A N 1
ATOM 5580 C CA . MET A 1 687 ? 7.387 -7.564 -1.853 1.00 89.56 687 MET A CA 1
ATOM 5581 C C . MET A 1 687 ? 7.678 -7.356 -0.359 1.00 89.56 687 MET A C 1
ATOM 5583 O O . MET A 1 687 ? 7.165 -8.091 0.488 1.00 89.56 687 MET A O 1
ATOM 5587 N N . LEU A 1 688 ? 8.462 -6.329 -0.019 1.00 90.31 688 LEU A N 1
ATOM 5588 C CA . LEU A 1 688 ? 8.777 -6.002 1.368 1.00 90.31 688 LEU A CA 1
ATOM 5589 C C . LEU A 1 688 ? 7.527 -5.587 2.140 1.00 90.31 688 LEU A C 1
ATOM 5591 O O . LEU A 1 688 ? 7.350 -6.047 3.263 1.00 90.31 688 LEU A O 1
ATOM 5595 N N . LEU A 1 689 ? 6.627 -4.805 1.536 1.00 90.25 689 LEU A N 1
ATOM 5596 C CA . LEU A 1 689 ? 5.344 -4.460 2.148 1.00 90.25 689 LEU A CA 1
ATOM 5597 C C . LEU A 1 689 ? 4.514 -5.707 2.466 1.00 90.25 689 LEU A C 1
ATOM 5599 O O . LEU A 1 689 ? 4.011 -5.822 3.582 1.00 90.25 689 LEU A O 1
ATOM 5603 N N . GLU A 1 690 ? 4.423 -6.678 1.554 1.00 89.88 690 GLU A N 1
ATOM 5604 C CA . GLU A 1 690 ? 3.726 -7.942 1.832 1.00 89.88 690 GLU A CA 1
ATOM 5605 C C . GLU A 1 690 ? 4.370 -8.730 2.977 1.00 89.88 690 GLU A C 1
ATOM 5607 O O . GLU A 1 690 ? 3.669 -9.263 3.846 1.00 89.88 690 GLU A O 1
ATOM 5612 N N . SER A 1 691 ? 5.705 -8.774 3.019 1.00 89.81 691 SER A N 1
ATOM 5613 C CA . SER A 1 691 ? 6.441 -9.393 4.122 1.00 89.81 691 SER A CA 1
ATOM 5614 C C . SER A 1 691 ? 6.192 -8.668 5.447 1.00 89.81 691 SER A C 1
ATOM 5616 O O . SER A 1 691 ? 6.023 -9.330 6.472 1.00 89.81 691 SER A O 1
ATOM 5618 N N . CYS A 1 692 ? 6.149 -7.334 5.448 1.00 91.44 692 CYS A N 1
ATOM 5619 C CA . CYS A 1 692 ? 5.855 -6.525 6.629 1.00 91.44 692 CYS A CA 1
ATOM 5620 C C . CYS A 1 692 ? 4.412 -6.739 7.108 1.00 91.44 692 CYS A C 1
ATOM 5622 O O . CYS A 1 692 ? 4.201 -6.940 8.302 1.00 91.44 692 CYS A O 1
ATOM 5624 N N . TYR A 1 693 ? 3.426 -6.799 6.204 1.00 90.75 693 TYR A N 1
ATOM 5625 C CA . TYR A 1 693 ? 2.038 -7.104 6.573 1.00 90.75 693 TYR A CA 1
ATOM 5626 C C . TYR A 1 693 ? 1.900 -8.498 7.182 1.00 90.75 693 TYR A C 1
ATOM 5628 O O . TYR A 1 693 ? 1.227 -8.663 8.199 1.00 90.75 693 TYR A O 1
ATOM 5636 N N . LYS A 1 694 ? 2.583 -9.500 6.617 1.00 91.19 694 LYS A N 1
ATOM 5637 C CA . LYS A 1 694 ? 2.626 -10.852 7.187 1.00 91.19 694 LYS A CA 1
ATOM 5638 C C . LYS A 1 694 ? 3.300 -10.868 8.563 1.00 91.19 694 LYS A C 1
ATOM 5640 O O . LYS A 1 694 ? 2.821 -11.556 9.463 1.00 91.19 694 LYS A O 1
ATOM 5645 N N . ALA A 1 695 ? 4.393 -10.125 8.738 1.00 91.38 695 ALA A N 1
ATOM 5646 C CA . ALA A 1 695 ? 5.094 -10.021 10.015 1.00 91.38 695 ALA A CA 1
ATOM 5647 C C . ALA A 1 695 ? 4.219 -9.364 11.096 1.00 91.38 695 ALA A C 1
ATOM 5649 O O . ALA A 1 695 ? 4.100 -9.923 12.185 1.00 91.38 695 ALA A O 1
ATOM 5650 N N . LEU A 1 696 ? 3.534 -8.260 10.774 1.00 90.69 696 LEU A N 1
ATOM 5651 C CA . LEU A 1 696 ? 2.558 -7.629 11.669 1.00 90.69 696 LEU A CA 1
ATOM 5652 C C . LEU A 1 696 ? 1.414 -8.576 12.020 1.00 90.69 696 LEU A C 1
ATOM 5654 O O . LEU A 1 696 ? 1.103 -8.750 13.195 1.00 90.69 696 LEU A O 1
ATOM 5658 N N . TYR A 1 697 ? 0.825 -9.236 11.021 1.00 91.75 697 TYR A N 1
ATOM 5659 C CA . TYR A 1 697 ? -0.251 -10.199 11.243 1.00 91.75 697 TYR A CA 1
ATOM 5660 C C . TYR A 1 697 ? 0.184 -11.308 12.210 1.00 91.75 697 TYR A C 1
ATOM 5662 O O . TYR A 1 697 ? -0.545 -11.641 13.146 1.00 91.75 697 TYR A O 1
ATOM 5670 N N . ASN A 1 698 ? 1.389 -11.853 12.025 1.00 91.75 698 ASN A N 1
ATOM 5671 C CA . ASN A 1 698 ? 1.940 -12.882 12.902 1.00 91.75 698 ASN A CA 1
ATOM 5672 C C . ASN A 1 698 ? 2.215 -12.351 14.317 1.00 91.75 698 ASN A C 1
ATOM 5674 O O . ASN A 1 698 ? 1.909 -13.055 15.280 1.00 91.75 698 ASN A O 1
ATOM 5678 N N . SER A 1 699 ? 2.752 -11.132 14.454 1.00 90.44 699 SER A N 1
ATOM 5679 C CA . SER A 1 699 ? 3.007 -10.503 15.759 1.00 90.44 699 SER A CA 1
ATOM 5680 C C . SER A 1 699 ? 1.713 -10.297 16.541 1.00 90.44 699 SER A C 1
ATOM 5682 O O . SER A 1 699 ? 1.591 -10.785 17.665 1.00 90.44 699 SER A O 1
ATOM 5684 N N . ILE A 1 700 ? 0.704 -9.695 15.906 1.00 89.00 700 ILE A N 1
ATOM 5685 C CA . ILE A 1 700 ? -0.605 -9.437 16.516 1.00 89.00 700 ILE A CA 1
ATOM 5686 C C . ILE A 1 700 ? -1.293 -10.758 16.869 1.00 89.00 700 ILE A C 1
ATOM 5688 O O . ILE A 1 700 ? -1.806 -10.925 17.977 1.00 89.00 700 ILE A O 1
ATOM 5692 N N . THR A 1 701 ? -1.254 -11.748 15.972 1.00 90.25 701 THR A N 1
ATOM 5693 C CA . THR A 1 701 ? -1.820 -13.084 16.232 1.00 90.25 701 THR A CA 1
ATOM 5694 C C . THR A 1 701 ? -1.117 -13.765 17.408 1.00 90.25 701 THR A C 1
ATOM 5696 O O . THR A 1 701 ? -1.761 -14.398 18.244 1.00 90.25 701 THR A O 1
ATOM 5699 N N . ARG A 1 702 ? 0.206 -13.622 17.527 1.00 91.00 702 ARG A N 1
ATOM 5700 C CA . ARG A 1 702 ? 0.945 -14.193 18.655 1.00 91.00 702 ARG A CA 1
ATOM 5701 C C . ARG A 1 702 ? 0.660 -13.456 19.963 1.00 91.00 702 ARG A C 1
ATOM 5703 O O . ARG A 1 702 ? 0.484 -14.105 20.990 1.00 91.00 702 ARG A O 1
ATOM 5710 N N . SER A 1 703 ? 0.586 -12.129 19.922 1.00 88.44 703 SER A N 1
ATOM 5711 C CA . SER A 1 703 ? 0.264 -11.273 21.067 1.00 88.44 703 SER A CA 1
ATOM 5712 C C . SER A 1 703 ? -1.139 -11.570 21.606 1.00 88.44 703 SER A C 1
ATOM 5714 O O . SER A 1 703 ? -1.320 -11.777 22.806 1.00 88.44 703 SER A O 1
ATOM 5716 N N . THR A 1 704 ? -2.129 -11.684 20.719 1.00 88.12 704 THR A N 1
ATOM 5717 C CA . THR A 1 704 ? -3.510 -12.052 21.072 1.00 88.12 704 THR A CA 1
ATOM 5718 C C . THR A 1 704 ? -3.604 -13.473 21.621 1.00 88.12 704 THR A C 1
ATOM 5720 O O . THR A 1 704 ? -4.250 -13.674 22.648 1.00 88.12 704 THR A O 1
ATOM 5723 N N . HIS A 1 705 ? -2.905 -14.442 21.022 1.00 89.75 705 HIS A N 1
ATOM 5724 C CA . HIS A 1 705 ? -2.821 -15.807 21.546 1.00 89.75 705 HIS A CA 1
ATOM 5725 C C . HIS A 1 705 ? -2.236 -15.847 22.966 1.00 89.75 705 HIS A C 1
ATOM 5727 O O . HIS A 1 705 ? -2.823 -16.452 23.863 1.00 89.75 705 HIS A O 1
ATOM 5733 N N . ASP A 1 706 ? -1.110 -15.170 23.204 1.00 87.12 706 ASP A N 1
ATOM 5734 C CA . ASP A 1 706 ? -0.456 -15.172 24.516 1.00 87.12 706 ASP A CA 1
ATOM 5735 C C . ASP A 1 706 ? -1.308 -14.452 25.585 1.00 87.12 706 ASP A C 1
ATOM 5737 O O . ASP A 1 706 ? -1.318 -14.880 26.744 1.00 87.12 706 ASP A O 1
ATOM 5741 N N . LYS A 1 707 ? -2.093 -13.431 25.202 1.00 87.38 707 LYS A N 1
ATOM 5742 C CA . LYS A 1 707 ? -3.113 -12.807 26.067 1.00 87.38 707 LYS A CA 1
ATOM 5743 C C . LYS A 1 707 ? -4.293 -13.742 26.348 1.00 87.38 707 LYS A C 1
ATOM 5745 O O . LYS A 1 707 ? -4.761 -13.791 27.480 1.00 87.38 707 LYS A O 1
ATOM 5750 N N . ALA A 1 708 ? -4.762 -14.495 25.353 1.00 88.81 708 ALA A N 1
ATOM 5751 C CA . ALA A 1 708 ? -5.899 -15.403 25.495 1.00 88.81 708 ALA A CA 1
ATOM 5752 C C . ALA A 1 708 ? -5.584 -16.591 26.418 1.00 88.81 708 ALA A C 1
ATOM 5754 O O . ALA A 1 708 ? -6.372 -16.893 27.313 1.00 88.81 708 ALA A O 1
ATOM 5755 N N . VAL A 1 709 ? -4.412 -17.218 26.259 1.00 90.38 709 VAL A N 1
ATOM 5756 C CA . VAL A 1 709 ? -3.969 -18.343 27.106 1.00 90.38 709 VAL A CA 1
ATOM 5757 C C . VAL A 1 709 ? -3.846 -17.920 28.571 1.00 90.38 709 VAL A C 1
ATOM 5759 O O . VAL A 1 709 ? -4.272 -18.645 29.466 1.00 90.38 709 VAL A O 1
ATOM 5762 N N . ASN A 1 710 ? -3.317 -16.720 28.821 1.00 88.94 710 ASN A N 1
ATOM 5763 C CA . ASN A 1 710 ? -3.079 -16.212 30.174 1.00 88.94 710 ASN A CA 1
ATOM 5764 C C . ASN A 1 710 ? -4.200 -15.296 30.692 1.00 88.94 710 ASN A C 1
ATOM 5766 O O . ASN A 1 710 ? -4.009 -14.614 31.697 1.00 88.94 710 ASN A O 1
ATOM 5770 N N . LYS A 1 711 ? -5.373 -15.281 30.046 1.00 89.06 711 LYS A N 1
ATOM 5771 C CA . LYS A 1 711 ? -6.467 -14.348 30.359 1.00 89.06 711 LYS A CA 1
ATOM 5772 C C . LYS A 1 711 ? -6.875 -14.387 31.835 1.00 89.06 711 LYS A C 1
ATOM 5774 O O . LYS A 1 711 ? -6.951 -13.342 32.467 1.00 89.06 711 LYS A O 1
ATOM 5779 N N . ARG A 1 712 ? -7.041 -15.586 32.407 1.00 87.25 712 ARG A N 1
ATOM 5780 C CA . ARG A 1 712 ? -7.407 -15.771 33.828 1.00 87.25 712 ARG A CA 1
ATOM 5781 C C . ARG A 1 712 ? -6.381 -15.161 34.783 1.00 87.25 712 ARG A C 1
ATOM 5783 O O . ARG A 1 712 ? -6.751 -14.546 35.776 1.00 87.25 712 ARG A O 1
ATOM 5790 N N . LEU A 1 713 ? -5.096 -15.329 34.474 1.00 85.62 713 LEU A N 1
ATOM 5791 C CA . LEU A 1 713 ? -4.005 -14.808 35.292 1.00 85.62 713 LEU A CA 1
ATOM 5792 C C . LEU A 1 713 ? -3.905 -13.280 35.183 1.00 85.62 713 LEU A C 1
ATOM 5794 O O . LEU A 1 713 ? -3.678 -12.606 36.183 1.00 85.62 713 LEU A O 1
ATOM 5798 N N . ILE A 1 714 ? -4.119 -12.733 33.983 1.00 85.94 714 ILE A N 1
ATOM 5799 C CA . ILE A 1 714 ? -4.155 -11.285 33.748 1.00 85.94 714 ILE A CA 1
ATOM 5800 C C . ILE A 1 714 ? -5.342 -10.652 34.486 1.00 85.94 714 ILE A C 1
ATOM 5802 O O . ILE A 1 714 ? -5.151 -9.653 35.168 1.00 85.94 714 ILE A O 1
ATOM 5806 N N . GLU A 1 715 ? -6.534 -11.252 34.423 1.00 88.25 715 GLU A N 1
ATOM 5807 C CA . GLU A 1 715 ? -7.717 -10.782 35.159 1.00 88.25 715 GLU A CA 1
ATOM 5808 C C . GLU A 1 715 ? -7.516 -10.855 36.679 1.00 88.25 715 GLU A C 1
ATOM 5810 O O . GLU A 1 715 ? -7.882 -9.918 37.388 1.00 88.25 715 GLU A O 1
ATOM 5815 N N . LYS A 1 716 ? -6.894 -11.931 37.190 1.00 86.75 716 LYS A N 1
ATOM 5816 C CA . LYS A 1 716 ? -6.519 -12.050 38.610 1.00 86.75 716 LYS A CA 1
ATOM 5817 C C . LYS A 1 716 ? -5.557 -10.925 39.015 1.00 86.75 716 LYS A C 1
ATOM 5819 O O . LYS A 1 716 ? -5.815 -10.259 40.009 1.00 86.75 716 LYS A O 1
ATOM 5824 N N . SER A 1 717 ? -4.509 -10.671 38.222 1.00 85.75 717 SER A N 1
ATOM 5825 C CA . SER A 1 717 ? -3.566 -9.563 38.456 1.00 85.75 717 SER A CA 1
ATOM 5826 C C . SER A 1 717 ? -4.261 -8.205 38.440 1.00 85.75 717 SER A C 1
ATOM 5828 O O . SER A 1 717 ? -4.052 -7.433 39.359 1.00 85.75 717 SER A O 1
ATOM 5830 N N . GLN A 1 718 ? -5.106 -7.916 37.446 1.00 85.69 718 GLN A N 1
ATOM 5831 C CA . GLN A 1 718 ? -5.789 -6.621 37.333 1.00 85.69 718 GLN A CA 1
ATOM 5832 C C . GLN A 1 718 ? -6.743 -6.358 38.501 1.00 85.69 718 GLN A C 1
ATOM 5834 O O . GLN A 1 718 ? -6.802 -5.240 39.002 1.00 85.69 718 GLN A O 1
ATOM 5839 N N . ARG A 1 719 ? -7.470 -7.385 38.962 1.00 84.88 719 ARG A N 1
ATOM 5840 C CA . ARG A 1 719 ? -8.320 -7.268 40.156 1.00 84.88 719 ARG A CA 1
ATOM 5841 C C . ARG A 1 719 ? -7.486 -6.966 41.394 1.00 84.88 719 ARG A C 1
ATOM 5843 O O . ARG A 1 719 ? -7.842 -6.064 42.141 1.00 84.88 719 ARG A O 1
ATOM 5850 N N . LEU A 1 720 ? -6.378 -7.679 41.587 1.00 82.75 720 LEU A N 1
ATOM 5851 C CA . LEU A 1 720 ? -5.468 -7.421 42.703 1.00 82.75 720 LEU A CA 1
ATOM 5852 C C . LEU A 1 720 ? -4.875 -6.011 42.630 1.00 82.75 720 LEU A C 1
ATOM 5854 O O . LEU A 1 720 ? -4.921 -5.306 43.629 1.00 82.75 720 LEU A O 1
ATOM 5858 N N . ASP A 1 721 ? -4.418 -5.574 41.456 1.00 83.44 721 ASP A N 1
ATOM 5859 C CA . ASP A 1 721 ? -3.881 -4.226 41.241 1.00 83.44 721 ASP A CA 1
ATOM 5860 C C . ASP A 1 721 ? -4.936 -3.153 41.589 1.00 83.44 721 ASP A C 1
ATOM 5862 O O . ASP A 1 721 ? -4.635 -2.228 42.338 1.00 83.44 721 ASP A O 1
ATOM 5866 N N . SER A 1 722 ? -6.196 -3.329 41.161 1.00 84.62 722 SER A N 1
ATOM 5867 C CA . SER A 1 722 ? -7.293 -2.408 41.507 1.00 84.62 722 SER A CA 1
ATOM 5868 C C . SER A 1 722 ? -7.622 -2.389 43.003 1.00 84.62 722 SER A C 1
ATOM 5870 O O . SER A 1 722 ? -7.881 -1.331 43.569 1.00 84.62 722 SER A O 1
ATOM 5872 N N . ILE A 1 723 ? -7.569 -3.546 43.673 1.00 82.81 723 ILE A N 1
ATOM 5873 C CA . ILE A 1 723 ? -7.773 -3.629 45.122 1.00 82.81 723 ILE A CA 1
ATOM 5874 C C . ILE A 1 723 ? -6.629 -2.898 45.824 1.00 82.81 723 ILE A C 1
ATOM 5876 O O . ILE A 1 723 ? -6.888 -2.040 46.659 1.00 82.81 723 ILE A O 1
ATOM 5880 N N . VAL A 1 724 ? -5.379 -3.161 45.442 1.00 81.00 724 VAL A N 1
ATOM 5881 C CA . VAL A 1 724 ? -4.200 -2.489 46.006 1.00 81.00 724 VAL A CA 1
ATOM 5882 C C . VAL A 1 724 ? -4.279 -0.973 45.819 1.00 81.00 724 VAL A C 1
ATOM 5884 O O . VAL A 1 724 ? -3.958 -0.241 46.749 1.00 81.00 724 VAL A O 1
ATOM 5887 N N . GLU A 1 725 ? -4.732 -0.490 44.664 1.00 80.00 725 GLU A N 1
ATOM 5888 C CA . GLU A 1 725 ? -4.908 0.942 44.402 1.00 80.00 725 GLU A CA 1
ATOM 5889 C C . GLU A 1 725 ? -5.977 1.556 45.319 1.00 80.00 725 GLU A C 1
ATOM 5891 O O . GLU A 1 725 ? -5.682 2.509 46.039 1.00 80.00 725 GLU A O 1
ATOM 5896 N N . THR A 1 726 ? -7.152 0.926 45.442 1.00 82.56 726 THR A N 1
ATOM 5897 C CA . THR A 1 726 ? -8.193 1.387 46.383 1.00 82.56 726 THR A CA 1
ATOM 5898 C C . THR A 1 726 ? -7.759 1.328 47.852 1.00 82.56 726 THR A C 1
ATOM 5900 O O . THR A 1 726 ? -8.185 2.156 48.655 1.00 82.56 726 THR A O 1
ATOM 5903 N N . MET A 1 727 ? -6.903 0.373 48.229 1.00 75.88 727 MET A N 1
ATOM 5904 C CA . MET A 1 727 ? -6.374 0.253 49.593 1.00 75.88 727 MET A CA 1
ATOM 5905 C C . MET A 1 727 ? -5.288 1.297 49.881 1.00 75.88 727 MET A C 1
ATOM 5907 O O . MET A 1 727 ? -5.214 1.815 50.996 1.00 75.88 727 MET A O 1
ATOM 5911 N N . LYS A 1 728 ? -4.483 1.662 48.873 1.00 78.56 728 LYS A N 1
ATOM 5912 C CA . LYS A 1 728 ? -3.513 2.763 48.963 1.00 78.56 728 LYS A CA 1
ATOM 5913 C C . LYS A 1 728 ? -4.201 4.115 49.106 1.00 78.56 728 LYS A C 1
ATOM 5915 O O . LYS A 1 728 ? -3.774 4.911 49.934 1.00 78.56 728 LYS A O 1
ATOM 5920 N N . GLU A 1 729 ? -5.284 4.354 48.367 1.00 78.31 729 GLU A N 1
ATOM 5921 C CA . GLU A 1 729 ? -6.100 5.571 48.506 1.00 78.31 729 GLU A CA 1
ATOM 5922 C C . GLU A 1 729 ? -6.734 5.697 49.898 1.00 78.31 729 GLU A C 1
ATOM 5924 O O . GLU A 1 729 ? -6.881 6.799 50.421 1.00 78.31 729 GLU A O 1
ATOM 5929 N N . ARG A 1 730 ? -7.073 4.564 50.525 1.00 78.75 730 ARG A N 1
ATOM 5930 C CA . ARG A 1 730 ? -7.605 4.504 51.896 1.00 78.75 730 ARG A CA 1
ATOM 5931 C C . ARG A 1 730 ? -6.532 4.611 52.984 1.00 78.75 730 ARG A C 1
ATOM 5933 O O . ARG A 1 730 ? -6.888 4.774 54.148 1.00 78.75 730 ARG A O 1
ATOM 5940 N N . GLY A 1 731 ? -5.247 4.540 52.626 1.00 72.44 731 GLY A N 1
ATOM 5941 C CA . GLY A 1 731 ? -4.127 4.634 53.566 1.00 72.44 731 GLY A CA 1
ATOM 5942 C C . GLY A 1 731 ? -3.952 3.411 54.475 1.00 72.44 731 GLY A C 1
ATOM 5943 O O . GLY A 1 731 ? -3.490 3.562 55.606 1.00 72.44 731 GLY A O 1
ATOM 5944 N N . GLU A 1 732 ? -4.337 2.210 54.026 1.00 76.38 732 GLU A N 1
ATOM 5945 C CA . GLU A 1 732 ? -4.187 0.984 54.824 1.00 76.38 732 GLU A CA 1
ATOM 5946 C C . GLU A 1 732 ? -2.717 0.538 54.974 1.00 76.38 732 GLU A C 1
ATOM 5948 O O . GLU A 1 732 ? -1.852 0.847 54.155 1.00 76.38 732 GLU A O 1
ATOM 5953 N N . SER A 1 733 ? -2.418 -0.198 56.052 1.00 73.19 733 SER A N 1
ATOM 5954 C CA . SER A 1 733 ? -1.049 -0.594 56.415 1.00 73.19 733 SER A CA 1
ATOM 5955 C C . SER A 1 733 ? -0.389 -1.533 55.392 1.00 73.19 733 SER A C 1
ATOM 5957 O O . SER A 1 733 ? -0.996 -2.509 54.949 1.00 73.19 733 SER A O 1
ATOM 5959 N N . GLU A 1 734 ? 0.897 -1.301 55.102 1.00 72.94 734 GLU A N 1
ATOM 5960 C CA . GLU A 1 734 ? 1.686 -2.024 54.085 1.00 72.94 734 GLU A CA 1
ATOM 5961 C C . GLU A 1 734 ? 1.746 -3.552 54.285 1.00 72.94 734 GLU A C 1
ATOM 5963 O O . GLU A 1 734 ? 1.916 -4.297 53.320 1.00 72.94 734 GLU A O 1
ATOM 5968 N N . ALA A 1 735 ? 1.556 -4.040 55.515 1.00 71.25 735 ALA A N 1
ATOM 5969 C CA . ALA A 1 735 ? 1.522 -5.471 55.823 1.00 71.25 735 ALA A CA 1
ATOM 5970 C C . ALA A 1 735 ? 0.328 -6.196 55.170 1.00 71.25 735 ALA A C 1
ATOM 5972 O O . ALA A 1 735 ? 0.508 -7.264 54.590 1.00 71.25 735 ALA A O 1
ATOM 5973 N N . TYR A 1 736 ? -0.862 -5.586 55.182 1.00 70.19 736 TYR A N 1
ATOM 5974 C CA . TYR A 1 736 ? -2.060 -6.147 54.542 1.00 70.19 736 TYR A CA 1
ATOM 5975 C C . TYR A 1 736 ? -1.977 -6.078 53.012 1.00 70.19 736 TYR A C 1
ATOM 5977 O O . TYR A 1 736 ? -2.444 -6.973 52.310 1.00 70.19 736 TYR A O 1
ATOM 5985 N N . ILE A 1 737 ? -1.319 -5.043 52.479 1.00 73.38 737 ILE A N 1
ATOM 5986 C CA . ILE A 1 737 ? -1.046 -4.929 51.041 1.00 73.38 737 ILE A CA 1
ATOM 5987 C C . ILE A 1 737 ? -0.138 -6.079 50.583 1.00 73.38 737 ILE A C 1
ATOM 5989 O O . ILE A 1 737 ? -0.387 -6.680 49.536 1.00 73.38 737 ILE A O 1
ATOM 5993 N N . ASN A 1 738 ? 0.876 -6.430 51.378 1.00 73.19 738 ASN A N 1
ATOM 5994 C CA . ASN A 1 738 ? 1.751 -7.563 51.084 1.00 73.19 738 ASN A CA 1
ATOM 5995 C C . ASN A 1 738 ? 1.025 -8.914 51.182 1.00 73.19 738 ASN A C 1
ATOM 5997 O O . ASN A 1 738 ? 1.235 -9.757 50.315 1.00 73.19 738 ASN A O 1
ATOM 6001 N N . GLU A 1 739 ? 0.108 -9.098 52.134 1.00 74.94 739 GLU A N 1
ATOM 6002 C CA . GLU A 1 739 ? -0.712 -10.319 52.239 1.00 74.94 739 GLU A CA 1
ATOM 6003 C C . GLU A 1 739 ? -1.616 -10.518 51.005 1.00 74.94 739 GLU A C 1
ATOM 6005 O O . GLU A 1 739 ? -1.728 -11.617 50.457 1.00 74.94 739 GLU A O 1
ATOM 6010 N N . ILE A 1 740 ? -2.194 -9.432 50.479 1.00 72.50 740 ILE A N 1
ATOM 6011 C CA . ILE A 1 740 ? -2.973 -9.458 49.231 1.00 72.50 740 ILE A CA 1
ATOM 6012 C C . ILE A 1 740 ? -2.073 -9.766 48.024 1.00 72.50 740 ILE A C 1
ATOM 6014 O O . ILE A 1 740 ? -2.479 -10.510 47.128 1.00 72.50 740 ILE A O 1
ATOM 6018 N N . LEU A 1 741 ? -0.842 -9.253 47.989 1.00 70.25 741 LEU A N 1
ATOM 6019 C CA . LEU A 1 741 ? 0.126 -9.564 46.931 1.00 70.25 741 LEU A CA 1
ATOM 6020 C C . LEU A 1 741 ? 0.621 -11.020 46.991 1.00 70.25 741 LEU A C 1
ATOM 6022 O O . LEU A 1 741 ? 0.883 -11.614 45.941 1.00 70.25 741 LEU A O 1
ATOM 6026 N N . GLU A 1 742 ? 0.684 -11.624 48.179 1.00 72.94 742 GLU A N 1
ATOM 6027 C CA . GLU A 1 742 ? 1.032 -13.038 48.383 1.00 72.94 742 GLU A CA 1
ATOM 6028 C C . GLU A 1 742 ? -0.050 -14.012 47.888 1.00 72.94 742 GLU A C 1
ATOM 6030 O O . GLU A 1 742 ? 0.250 -15.171 47.592 1.00 72.94 742 GLU A O 1
ATOM 6035 N N . THR A 1 743 ? -1.287 -13.546 47.662 1.00 78.50 743 THR A N 1
ATOM 6036 C CA . THR A 1 743 ? -2.320 -14.342 46.964 1.00 78.50 743 THR A CA 1
ATOM 6037 C C . THR A 1 743 ? -1.930 -14.696 45.520 1.00 78.50 743 THR A C 1
ATOM 6039 O O . THR A 1 743 ? -2.499 -15.617 44.908 1.00 78.50 743 THR A O 1
ATOM 6042 N N . LEU A 1 744 ? -0.959 -13.970 44.953 1.00 79.19 744 LEU A N 1
ATOM 6043 C CA . LEU A 1 744 ? -0.320 -14.281 43.686 1.00 79.19 744 LEU A CA 1
ATOM 6044 C C . LEU A 1 744 ? 0.937 -15.107 43.958 1.00 79.19 744 LEU A C 1
ATOM 6046 O O . LEU A 1 744 ? 1.961 -14.591 44.406 1.00 79.19 744 LEU A O 1
ATOM 6050 N N . THR A 1 745 ? 0.861 -16.400 43.654 1.00 84.19 745 THR A N 1
ATOM 6051 C CA . THR A 1 745 ? 1.955 -17.326 43.963 1.00 84.19 745 THR A CA 1
ATOM 6052 C C . THR A 1 745 ? 3.242 -16.930 43.214 1.00 84.19 745 THR A C 1
ATOM 6054 O O . THR A 1 745 ? 3.174 -16.453 42.077 1.00 84.19 745 THR A O 1
ATOM 6057 N N . PRO A 1 746 ? 4.441 -17.155 43.782 1.00 83.19 746 PRO A N 1
ATOM 6058 C CA . PRO A 1 746 ? 5.709 -16.874 43.102 1.00 83.19 746 PRO A CA 1
ATOM 6059 C C . PRO A 1 746 ? 5.822 -17.406 41.651 1.00 83.19 746 PRO A C 1
ATOM 6061 O O . PRO A 1 746 ? 6.271 -16.647 40.786 1.00 83.19 746 PRO A O 1
ATOM 6064 N N . PRO A 1 747 ? 5.372 -18.638 41.310 1.00 84.56 747 PRO A N 1
ATOM 6065 C CA . PRO A 1 747 ? 5.368 -19.099 39.917 1.00 84.56 747 PRO A CA 1
ATOM 6066 C C . PRO A 1 747 ? 4.392 -18.319 39.020 1.00 84.56 747 PRO A C 1
ATOM 6068 O O . PRO A 1 747 ? 4.716 -18.031 37.868 1.00 84.56 747 PRO A O 1
ATOM 6071 N N . GLU A 1 748 ? 3.219 -17.927 39.528 1.00 85.12 748 GLU A N 1
ATOM 6072 C CA . GLU A 1 748 ? 2.267 -17.074 38.802 1.00 85.12 748 GLU A CA 1
ATOM 6073 C C . GLU A 1 748 ? 2.872 -15.694 38.505 1.00 85.12 748 GLU A C 1
ATOM 6075 O O . GLU A 1 748 ? 2.745 -15.192 37.385 1.00 85.12 748 GLU A O 1
ATOM 6080 N N . GLN A 1 749 ? 3.588 -15.106 39.469 1.00 83.56 749 GLN A N 1
ATOM 6081 C CA . GLN A 1 749 ? 4.307 -13.844 39.284 1.00 83.56 749 GLN A CA 1
ATOM 6082 C C . GLN A 1 749 ? 5.389 -13.953 38.205 1.00 83.56 749 GLN A C 1
ATOM 6084 O O . GLN A 1 749 ? 5.537 -13.049 37.377 1.00 83.56 749 GLN A O 1
ATOM 6089 N N . GLU A 1 750 ? 6.142 -15.053 38.181 1.00 87.31 750 GLU A N 1
ATOM 6090 C CA . GLU A 1 750 ? 7.187 -15.273 37.181 1.00 87.31 750 GLU A CA 1
ATOM 6091 C C . GLU A 1 750 ? 6.599 -15.446 35.772 1.00 87.31 750 GLU A C 1
ATOM 6093 O O . GLU A 1 750 ? 7.080 -14.830 34.814 1.00 87.31 750 GLU A O 1
ATOM 6098 N N . ILE A 1 751 ? 5.519 -16.223 35.637 1.00 87.69 751 ILE A N 1
ATOM 6099 C CA . ILE A 1 751 ? 4.795 -16.389 34.370 1.00 87.69 751 ILE A CA 1
ATOM 6100 C C . ILE A 1 751 ? 4.246 -15.041 33.900 1.00 87.69 751 ILE A C 1
ATOM 6102 O O . ILE A 1 751 ? 4.446 -14.668 32.743 1.00 87.69 751 ILE A O 1
ATOM 6106 N N . LEU A 1 752 ? 3.622 -14.269 34.792 1.00 86.31 752 LEU A N 1
ATOM 6107 C CA . LEU A 1 752 ? 3.075 -12.956 34.465 1.00 86.31 752 LEU A CA 1
ATOM 6108 C C . LEU A 1 752 ? 4.170 -11.986 34.000 1.00 86.31 752 LEU A C 1
ATOM 6110 O O . LEU A 1 752 ? 3.987 -11.300 32.994 1.00 86.31 752 LEU A O 1
ATOM 6114 N N . LYS A 1 753 ? 5.326 -11.958 34.675 1.00 88.06 753 LYS A N 1
ATOM 6115 C CA . LYS A 1 753 ? 6.490 -11.158 34.257 1.00 88.06 753 LYS A CA 1
ATOM 6116 C C . LYS A 1 753 ? 6.973 -11.568 32.864 1.00 88.06 753 LYS A C 1
ATOM 6118 O O . LYS A 1 753 ? 7.149 -10.701 32.007 1.00 88.06 753 LYS A O 1
ATOM 6123 N N . LYS A 1 754 ? 7.115 -12.872 32.594 1.00 89.62 754 LYS A N 1
ATOM 6124 C CA . LYS A 1 754 ? 7.511 -13.390 31.270 1.00 89.62 754 LYS A CA 1
ATOM 6125 C C . LYS A 1 754 ? 6.511 -13.005 30.177 1.00 89.62 754 LYS A C 1
ATOM 6127 O O . LYS A 1 754 ? 6.923 -12.594 29.093 1.00 89.62 754 LYS A O 1
ATOM 6132 N N . VAL A 1 755 ? 5.211 -13.094 30.457 1.00 89.19 755 VAL A N 1
ATOM 6133 C CA . VAL A 1 755 ? 4.148 -12.713 29.514 1.00 89.19 755 VAL A CA 1
ATOM 6134 C C . VAL A 1 755 ? 4.160 -11.206 29.256 1.00 89.19 755 VAL A C 1
ATOM 6136 O O . VAL A 1 755 ? 4.174 -10.803 28.095 1.00 89.19 755 VAL A O 1
ATOM 6139 N N . LYS A 1 756 ? 4.240 -10.368 30.300 1.00 88.38 756 LYS A N 1
ATOM 6140 C CA . LYS A 1 756 ? 4.325 -8.900 30.168 1.00 88.38 756 LYS A CA 1
ATOM 6141 C C . LYS A 1 756 ? 5.549 -8.481 29.340 1.00 88.38 756 LYS A C 1
ATOM 6143 O O . LYS A 1 756 ? 5.409 -7.669 28.428 1.00 88.38 756 LYS A O 1
ATOM 6148 N N . LEU A 1 757 ? 6.721 -9.074 29.588 1.00 90.94 757 LEU A N 1
ATOM 6149 C CA . LEU A 1 757 ? 7.940 -8.810 28.809 1.00 90.94 757 LEU A CA 1
ATOM 6150 C C . LEU A 1 757 ? 7.791 -9.214 27.340 1.00 90.94 757 LEU A C 1
ATOM 6152 O O . LEU A 1 757 ? 8.154 -8.444 26.452 1.00 90.94 757 LEU A O 1
ATOM 6156 N N . ARG A 1 758 ? 7.217 -10.391 27.070 1.00 89.31 758 ARG A N 1
ATOM 6157 C CA . ARG A 1 758 ? 7.002 -10.856 25.697 1.00 89.31 758 ARG A CA 1
ATOM 6158 C C . ARG A 1 758 ? 6.011 -9.972 24.945 1.00 89.31 758 ARG A C 1
ATOM 6160 O O . ARG A 1 758 ? 6.295 -9.593 23.817 1.00 89.31 758 ARG A O 1
ATOM 6167 N N . VAL A 1 759 ? 4.890 -9.602 25.565 1.00 88.56 759 VAL A N 1
ATOM 6168 C CA . VAL A 1 759 ? 3.904 -8.692 24.959 1.00 88.56 759 VAL A CA 1
ATOM 6169 C C . VAL A 1 759 ? 4.524 -7.320 24.696 1.00 88.56 759 VAL A C 1
ATOM 6171 O O . VAL A 1 759 ? 4.324 -6.774 23.616 1.00 88.56 759 VAL A O 1
ATOM 6174 N N . LYS A 1 760 ? 5.332 -6.788 25.624 1.00 90.56 760 LYS A N 1
ATOM 6175 C CA . LYS A 1 760 ? 6.058 -5.525 25.422 1.00 90.56 760 LYS A CA 1
ATOM 6176 C C . LYS A 1 760 ? 7.043 -5.612 24.252 1.00 90.56 760 LYS A C 1
ATOM 6178 O O . LYS A 1 760 ? 7.094 -4.693 23.443 1.00 90.56 760 LYS A O 1
ATOM 6183 N N . SER A 1 761 ? 7.783 -6.715 24.138 1.00 92.00 761 SER A N 1
ATOM 6184 C CA . SER A 1 761 ? 8.715 -6.949 23.028 1.00 92.00 761 SER A CA 1
ATOM 6185 C C . SER A 1 761 ? 7.995 -7.069 21.678 1.00 92.00 761 SER A C 1
ATOM 6187 O O . SER A 1 761 ? 8.421 -6.444 20.707 1.00 92.00 761 SER A O 1
ATOM 6189 N N . LEU A 1 762 ? 6.874 -7.797 21.619 1.00 90.62 762 LEU A N 1
ATOM 6190 C CA . LEU A 1 762 ? 6.039 -7.885 20.415 1.00 90.62 762 LEU A CA 1
ATOM 6191 C C . LEU A 1 762 ? 5.477 -6.515 20.024 1.00 90.62 762 LEU A C 1
ATOM 6193 O O . LEU A 1 762 ? 5.552 -6.134 18.863 1.00 90.62 762 LEU A O 1
ATOM 6197 N N . TYR A 1 763 ? 5.013 -5.731 20.996 1.00 88.94 763 TYR A N 1
ATOM 6198 C CA . TYR A 1 763 ? 4.514 -4.380 20.748 1.00 88.94 763 TYR A CA 1
ATOM 6199 C C . TYR A 1 763 ? 5.609 -3.427 20.238 1.00 88.94 763 TYR A C 1
ATOM 6201 O O . TYR A 1 763 ? 5.384 -2.670 19.298 1.00 88.94 763 TYR A O 1
ATOM 6209 N N . SER A 1 764 ? 6.832 -3.497 20.783 1.00 89.38 764 SER A N 1
ATOM 6210 C CA . SER A 1 764 ? 7.958 -2.727 20.231 1.00 89.38 764 SER A CA 1
ATOM 6211 C C . SER A 1 764 ? 8.321 -3.151 18.805 1.00 89.38 764 SER A C 1
ATOM 6213 O O . SER A 1 764 ? 8.666 -2.302 17.986 1.00 89.38 764 SER A O 1
ATOM 6215 N N . ALA A 1 765 ? 8.197 -4.443 18.484 1.00 90.12 765 ALA A N 1
ATOM 6216 C CA . ALA A 1 765 ? 8.410 -4.936 17.127 1.00 90.12 765 ALA A CA 1
ATOM 6217 C C . ALA A 1 765 ? 7.309 -4.449 16.167 1.00 90.12 765 ALA A C 1
ATOM 6219 O O . ALA A 1 765 ? 7.613 -4.077 15.038 1.00 90.12 765 ALA A O 1
ATOM 6220 N N . GLU A 1 766 ? 6.052 -4.389 16.615 1.00 89.75 766 GLU A N 1
ATOM 6221 C CA . GLU A 1 766 ? 4.931 -3.837 15.839 1.00 89.75 766 GLU A CA 1
ATOM 6222 C C . GLU A 1 766 ? 5.174 -2.374 15.449 1.00 89.75 766 GLU A C 1
ATOM 6224 O O . GLU A 1 766 ? 4.993 -2.024 14.282 1.00 89.75 766 GLU A O 1
ATOM 6229 N N . ILE A 1 767 ? 5.666 -1.549 16.381 1.00 88.56 767 ILE A N 1
ATOM 6230 C CA . ILE A 1 767 ? 6.018 -0.145 16.111 1.00 88.56 767 ILE A CA 1
ATOM 6231 C C . ILE A 1 767 ? 7.136 -0.047 15.062 1.00 88.56 767 ILE A C 1
ATOM 6233 O O . ILE A 1 767 ? 7.000 0.698 14.093 1.00 88.56 767 ILE A O 1
ATOM 6237 N N . GLY A 1 768 ? 8.214 -0.826 15.206 1.00 88.25 768 GLY A N 1
ATOM 6238 C CA . GLY A 1 768 ? 9.328 -0.801 14.248 1.00 88.25 768 GLY A CA 1
ATOM 6239 C C . GLY A 1 768 ? 8.935 -1.279 12.841 1.00 88.25 768 GLY A C 1
ATOM 6240 O O . GLY A 1 768 ? 9.393 -0.736 11.830 1.00 88.25 768 GLY A O 1
ATOM 6241 N N . ILE A 1 769 ? 8.041 -2.270 12.745 1.00 90.50 769 ILE A N 1
ATOM 6242 C CA . ILE A 1 769 ? 7.528 -2.728 11.448 1.00 90.50 769 ILE A CA 1
ATOM 6243 C C . ILE A 1 769 ? 6.608 -1.668 10.822 1.00 90.50 769 ILE A C 1
ATOM 6245 O O . ILE A 1 769 ? 6.692 -1.450 9.612 1.00 90.50 769 ILE A O 1
ATOM 6249 N N . ASP A 1 770 ? 5.770 -0.977 11.604 1.00 88.50 770 ASP A N 1
ATOM 6250 C CA . ASP A 1 770 ? 4.950 0.134 11.094 1.00 88.50 770 ASP A CA 1
ATOM 6251 C C . ASP A 1 770 ? 5.808 1.282 10.540 1.00 88.50 770 ASP A C 1
ATOM 6253 O O . ASP A 1 770 ? 5.499 1.804 9.468 1.00 88.50 770 ASP A O 1
ATOM 6257 N N . GLU A 1 771 ? 6.915 1.635 11.197 1.00 87.94 771 GLU A N 1
ATOM 6258 C CA . GLU A 1 771 ? 7.861 2.637 10.686 1.00 87.94 771 GLU A CA 1
ATOM 6259 C C . GLU A 1 771 ? 8.421 2.254 9.316 1.00 87.94 771 GLU A C 1
ATOM 6261 O O . GLU A 1 771 ? 8.453 3.074 8.394 1.00 87.94 771 GLU A O 1
ATOM 6266 N N . THR A 1 772 ? 8.779 0.982 9.151 1.00 90.44 772 THR A N 1
ATOM 6267 C CA . THR A 1 772 ? 9.246 0.449 7.867 1.00 90.44 772 THR A CA 1
ATOM 6268 C C . THR A 1 772 ? 8.141 0.518 6.809 1.00 90.44 772 THR A C 1
ATOM 6270 O O . THR A 1 772 ? 8.375 0.985 5.693 1.00 90.44 772 THR A O 1
ATOM 6273 N N . ILE A 1 773 ? 6.910 0.120 7.151 1.00 90.38 773 ILE A N 1
ATOM 6274 C CA . ILE A 1 773 ? 5.749 0.213 6.249 1.00 90.38 773 ILE A CA 1
ATOM 6275 C C . ILE A 1 773 ? 5.489 1.661 5.848 1.00 90.38 773 ILE A C 1
ATOM 6277 O O . ILE A 1 773 ? 5.160 1.919 4.692 1.00 90.38 773 ILE A O 1
ATOM 6281 N N . PHE A 1 774 ? 5.627 2.607 6.776 1.00 89.75 774 PHE A N 1
ATOM 6282 C CA . PHE A 1 774 ? 5.422 4.020 6.498 1.00 89.75 774 PHE A CA 1
ATOM 6283 C C . PHE A 1 774 ? 6.407 4.527 5.444 1.00 89.75 774 PHE A C 1
ATOM 6285 O O . PHE A 1 774 ? 5.961 5.050 4.428 1.00 89.75 774 PHE A O 1
ATOM 6292 N N . ILE A 1 775 ? 7.711 4.278 5.606 1.00 89.50 775 ILE A N 1
ATOM 6293 C CA . ILE A 1 775 ? 8.736 4.679 4.624 1.00 89.50 775 ILE A CA 1
ATOM 6294 C C . ILE A 1 775 ? 8.455 4.064 3.244 1.00 89.50 775 ILE A C 1
ATOM 6296 O O . ILE A 1 775 ? 8.510 4.754 2.224 1.00 89.50 775 ILE A O 1
ATOM 6300 N N . LEU A 1 776 ? 8.111 2.774 3.203 1.00 89.38 776 LEU A N 1
ATOM 6301 C CA . LEU A 1 776 ? 7.824 2.066 1.954 1.00 89.38 776 LEU A CA 1
ATOM 6302 C C . LEU A 1 776 ? 6.559 2.595 1.256 1.00 89.38 776 LEU A C 1
ATOM 6304 O O . LEU A 1 776 ? 6.569 2.765 0.035 1.00 89.38 776 LEU A O 1
ATOM 6308 N N . LYS A 1 777 ? 5.492 2.894 2.011 1.00 87.81 777 LYS A N 1
ATOM 6309 C CA . LYS A 1 777 ? 4.263 3.504 1.475 1.00 87.81 777 LYS A CA 1
ATOM 6310 C C . LYS A 1 777 ? 4.499 4.922 0.964 1.00 87.81 777 LYS A C 1
ATOM 6312 O O . LYS A 1 777 ? 4.047 5.227 -0.134 1.00 87.81 777 LYS A O 1
ATOM 6317 N N . LEU A 1 778 ? 5.252 5.745 1.700 1.00 85.00 778 LEU A N 1
ATOM 6318 C CA . LEU A 1 778 ? 5.621 7.095 1.262 1.00 85.00 778 LEU A CA 1
ATOM 6319 C C . LEU A 1 778 ? 6.300 7.053 -0.108 1.00 85.00 778 LEU A C 1
ATOM 6321 O O . LEU A 1 778 ? 5.927 7.790 -1.017 1.00 85.00 778 LEU A O 1
ATOM 6325 N N . ASN A 1 779 ? 7.258 6.143 -0.296 1.00 85.12 779 ASN A N 1
ATOM 6326 C CA . ASN A 1 779 ? 7.912 5.992 -1.590 1.00 85.12 779 ASN A CA 1
ATOM 6327 C C . ASN A 1 779 ? 6.933 5.547 -2.687 1.00 85.12 779 ASN A C 1
ATOM 6329 O O . ASN A 1 779 ? 7.007 6.054 -3.799 1.00 85.12 779 ASN A O 1
ATOM 6333 N N . GLN A 1 780 ? 5.985 4.644 -2.405 1.00 84.19 780 GLN A N 1
ATOM 6334 C CA . GLN A 1 780 ? 4.952 4.294 -3.390 1.00 84.19 780 GLN A CA 1
ATOM 6335 C C . GLN A 1 780 ? 4.102 5.507 -3.789 1.00 84.19 780 GLN A C 1
ATOM 6337 O O . GLN A 1 780 ? 3.879 5.715 -4.980 1.00 84.19 780 GLN A O 1
ATOM 6342 N N . GLU A 1 781 ? 3.677 6.331 -2.832 1.00 82.12 781 GLU A N 1
ATOM 6343 C CA . GLU A 1 781 ? 2.881 7.535 -3.099 1.00 82.12 781 GLU A CA 1
ATOM 6344 C C . GLU A 1 781 ? 3.656 8.565 -3.935 1.00 82.12 781 GLU A C 1
ATOM 6346 O O . GLU A 1 781 ? 3.132 9.068 -4.930 1.00 82.12 781 GLU A O 1
ATOM 6351 N N . TYR A 1 782 ? 4.930 8.808 -3.614 1.00 80.94 782 TYR A N 1
ATOM 6352 C CA . TYR A 1 782 ? 5.799 9.712 -4.379 1.00 80.94 782 TYR A CA 1
ATOM 6353 C C . TYR A 1 782 ? 6.236 9.160 -5.748 1.00 80.94 782 TYR A C 1
ATOM 6355 O O . TYR A 1 782 ? 6.638 9.932 -6.614 1.00 80.94 782 TYR A O 1
ATOM 6363 N N . GLN A 1 783 ? 6.174 7.843 -5.970 1.00 75.00 783 GLN A N 1
ATOM 6364 C CA . GLN A 1 783 ? 6.460 7.208 -7.267 1.00 75.00 783 GLN A CA 1
ATOM 6365 C C . GLN A 1 783 ? 5.266 7.207 -8.225 1.00 75.00 783 GLN A C 1
ATOM 6367 O O . GLN A 1 783 ? 5.467 7.091 -9.439 1.00 75.00 783 GLN A O 1
ATOM 6372 N N . MET A 1 784 ? 4.046 7.265 -7.683 1.00 62.59 784 MET A N 1
ATOM 6373 C CA . MET A 1 784 ? 2.803 7.348 -8.456 1.00 62.59 784 MET A CA 1
ATOM 6374 C C . MET A 1 784 ? 2.561 8.753 -9.023 1.00 62.59 784 MET A C 1
ATOM 6376 O O . MET A 1 784 ? 1.861 8.880 -10.026 1.00 62.59 784 MET A O 1
ATOM 6380 N N . LYS A 1 785 ? 3.153 9.776 -8.396 1.00 56.06 785 LYS A N 1
ATOM 6381 C CA . LYS A 1 785 ? 3.241 11.154 -8.893 1.00 56.06 785 LYS A CA 1
ATOM 6382 C C . LYS A 1 785 ? 4.532 11.356 -9.693 1.00 56.06 785 LYS A C 1
ATOM 6384 O O . LYS A 1 785 ? 4.473 12.074 -10.709 1.00 56.06 785 LYS A O 1
#

Nearest PDB structures (foldseek):
  7d59-assembly1_O  TM=9.053E-01  e=5.311E-28  Homo sapiens
  2xub-assembly1_A  TM=9.033E-01  e=4.668E-25  Homo sapiens
  5afq-assembly2_B  TM=9.148E-01  e=1.145E-23  Homo sapiens
  7ast-assembly1_X  TM=8.820E-01  e=1.599E-20  Homo sapiens
  7z1l-assembly1_O  TM=7.303E-01  e=1.857E-15  Saccharomyces cerevisiae W303

Sequence (785 aa):
MADERNFRSTYYEKVGCRGVEERKSLEILLKEKPLNLTKLTQFCIRFTVPKIHRTVLWNSLLGVTPVYDKSREYVMEQRVAVYNDLLKALKTMRVVDENTPTARVLYAMWLLEKRQLYLGRDITQESYFCSITNVLLEIFDNDIETYWMAKSLYDYSEEVRLEMGKLSDLTYTILEKTDGGLYIHLKSCDMLTALPLTDWYRSFFAGVLSEPALIRIWDKICGGAIKIVVFVMIELLRFLRRRVLQCVNQEGLFECIHSDRQAWSEKNLQKEDPRIGGKEMSIQLGKLCSRIIEQHFGEVVRTVADDLFASIAKPLGHIIRSTGLTKPEVCKSLAILLKFGLATFALNKAQTGYEYQLLQDRVLMILRYPRYVHLIQTKYGHESAALMEELIRAGSQTASYIILKSFANIDAKDRNTLAMLREKFGALAQDRYIIRAPNLRSRDGELTELAYDDANLFCVPELELRDLNELHEGKSTQVPDEGINWLVNVEQFHLDFRDGIVTGAVERMIDANAGECMKYLLELMFERTKPWEAVSNPIALVDLRQRCEKKSQNVEMLRFLDQYMTVLESNEFISKYDNKGGGQFMVNAKKIFEQLTWSCIENIIVEKYGSKAARIFRVIRMKRFIEQEEIQKEAMVPAKEAKQLTYKLMEENFLLIQTIRKPGGGSAGAPKSFFLFYVNQRQIVSMLLESCYKALYNSITRSTHDKAVNKRLIEKSQRLDSIVETMKERGESEAYINEILETLTPPEQEILKKVKLRVKSLYSAEIGIDETIFILKLNQEYQMK

Solvent-accessible surface area (backbone atoms only — not comparable to full-atom values): 44063 Å² total; per-residue (Å²): 137,82,83,78,77,58,71,65,56,62,50,35,53,71,73,70,46,77,56,66,62,60,50,52,53,50,55,52,53,72,64,42,84,63,48,55,62,70,61,52,24,54,46,28,62,73,48,79,78,57,79,88,55,38,64,65,49,49,32,48,59,62,62,70,37,60,62,44,74,87,50,34,62,62,52,48,53,53,52,49,48,53,51,52,51,44,54,50,48,36,47,72,69,67,77,53,59,96,86,56,56,66,39,53,53,49,47,52,39,52,31,52,75,71,68,69,67,56,96,87,67,71,78,82,60,92,43,55,62,39,45,43,28,50,56,42,59,76,74,43,93,48,70,70,61,45,48,54,51,42,50,44,54,43,54,52,24,53,52,46,62,76,44,40,73,63,49,53,53,47,38,54,55,48,36,44,74,75,36,49,70,60,42,51,51,33,57,75,56,65,40,70,82,68,53,64,56,70,58,38,57,45,26,69,35,47,90,57,56,45,68,82,57,44,54,54,52,46,41,23,40,62,31,68,43,67,73,50,57,44,56,54,52,48,53,51,51,60,72,39,38,78,58,56,73,68,45,77,48,70,68,56,47,54,51,58,58,62,72,41,41,63,61,66,59,67,56,55,75,77,46,82,71,79,84,78,58,70,77,77,75,50,65,42,51,53,56,29,48,40,51,54,38,32,75,77,66,29,65,72,40,19,51,55,49,49,57,34,66,77,37,83,60,47,37,66,75,56,51,39,67,73,63,72,52,55,69,69,56,52,52,50,37,51,49,51,34,43,42,58,60,32,33,48,72,43,72,38,98,81,69,80,50,56,25,40,29,60,41,68,70,51,54,59,46,61,80,42,48,69,56,54,33,52,50,38,28,75,76,66,31,68,69,48,19,44,43,46,48,49,38,64,74,61,26,49,45,34,65,71,58,42,55,55,53,35,54,72,72,42,90,72,87,49,87,60,47,62,55,52,51,51,53,49,51,47,50,40,18,70,73,43,45,34,29,53,51,60,42,77,46,66,56,94,95,50,89,67,44,78,40,73,57,84,91,52,43,44,65,74,78,91,74,55,76,62,62,57,50,36,47,73,72,68,76,51,91,75,63,95,51,78,86,50,32,36,29,76,29,65,65,50,55,50,52,52,51,49,50,50,51,53,24,58,47,38,30,74,73,76,31,66,59,54,14,54,55,46,46,54,50,51,54,54,38,60,77,71,30,70,88,89,55,51,55,42,59,76,41,45,46,59,61,50,50,57,51,44,67,75,75,52,90,59,66,66,50,72,73,43,43,72,58,49,52,51,54,39,36,75,71,51,45,30,45,81,77,46,74,67,72,84,28,18,38,22,44,28,53,37,56,42,38,51,53,51,46,52,53,50,53,42,51,56,35,31,76,75,65,31,64,70,44,29,46,46,52,51,52,34,60,74,60,46,59,39,41,73,72,54,51,25,66,76,53,74,39,61,65,71,58,40,54,52,46,54,50,54,37,33,78,71,53,59,39,44,77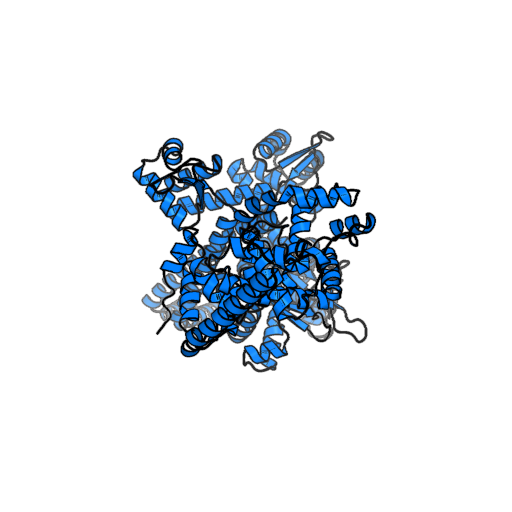,48,77,46,75,55,90,80,69,73,82,95,64,84,65,69,58,47,60,28,36,30,65,58,68,70,59,36,46,53,53,49,46,50,53,45,33,44,50,45,38,50,44,53,52,49,45,51,48,59,49,60,77,41,38,70,59,51,52,53,49,52,52,50,50,52,50,50,51,58,39,57,77,70,65,60,62,69,68,60,54,49,57,61,54,58,75,52,45,70,70,57,50,51,51,50,49,54,49,54,52,50,46,52,51,46,51,55,48,46,54,56,47,49,55,52,47,48,55,48,48,51,35,52,58,46,68,76,105

Radius of gyration: 35.45 Å; Cα contacts (8 Å, |Δi|>4): 771; chains: 1; bounding box: 71×77×122 Å

Mean predicted aligned error: 18.6 Å

Foldseek 3Di:
DDDPPDPVVVVCVLVVNPCPVLVVVVVVQVPDVQRDLLVLLVSLQPDADDLVCLLVSLCDLLVVADSHPVCRVVSVVVLVVLVVVLLVVCVVVVVDDPPDDLQLSLVSSVCVVVVNDDPPDDSPDDDLLSLLLVLLVVSDVDSSSSSSSSVSLLVVLVVCVVCVVVLLVVLLVVLCVVPVPLSVLCVVLVQSVVPPLNSCLSSVNRVQADSVVSSSSVSNVSSVPSSVSSVVVSVLCVVCVVVSSVDNDNVSVVCSSRVCNPVVVPPVVPDPPCPPPPPPLLVLLLLLLLLLCCVQPNDLLSLLVSVLSVDQWAFLVVSCVRSVDDSVSNVVSVVVCVLLPQKDWDQDPVLPGIIIHGDSVSSLCLLCLVVLLVVCCVVPNDLLSLLSVQCNSRRKDAPLVSLLVSCVVDPDVDLCSSVVSVVSLLVCLVLPQKFWFFAFDDDPPGHTDRHGPVVCGRPRPPDDSVVSVCVNVVNDPDDPRVRTIMHGPVLSVLLVVLLVVLLVVQCVVPHNLLSVLSSLVSVVQVVQDDRLDQKGDWDAPVNSLVSCVVPPPDPVSSVCVLVSVVVCVVVVQWDWDDPPRPTIIMGRSLVSLVVVLLVLVLVVCCVPPNPLLSLLLVVQAVVQWDALVVSCVNSVHDSVVSVVSVVVCSVLVQKDWDWDFDPPPPDDDDTDITTIIGGDSLRVLVSLLSVLSNLLSVLSVVLVVLCVVCVVLVVLVVVLVVVLVVCVVVVDDVVVNVVSVVVQPPVSVVSVVVSVVSSVVSSVVSVVSSSSSSSSVSNVSSVVD